Protein AF-A0A5U2CQP5-F1 (afdb_monomer)

Secondary structure (DSSP, 8-state):
-EEEEE--S-HHHHH-TTS--TTSS--EEEESHHHHHTT--SS--HHHHHHHHTTB-TTS-B---EETTEE----EEEEEEEPPHHHHHHHHTS--HHHHHHHHHHHHHHHHHHHTT-EEEEEETTEEEEEE-----EEEEEEEE-TTS-EEEEEEEEEES-EE-SSSEEPBP--TTT--SHHHHHHHHHHHHHHHHHHHHHHHHHHTT--EEEEETTTEEEETT---GGG-HHHHHHHHHH-TT--HHHHHHHHHHT-PPPPP--HHHHHHHHHHHHHHTT--HHHHHHHHHHHHHHHHHHHHT--S-PPP-S-----TTHHHHHHHHHHHHHHHHHHHTT-S-EEHHHHHHHHHTTS---TTHHHHHHHHHHHHHHTTSEEEEETTTTEEEEHHHHHHHHHHHHHHHHHHHH------GGGPPP-SSPPPHHHHHHHHH--SEEEEE----HHHHHHHHHHHHHHHHHTT--EEEEESSHHHHHHHHTSTTTTT-EEEGGG--TTPPPPTT-EEEETTGGG--HHHHHHHHHHHHHHT-EEEEEE----PPTT-HHHHHHHTT--EEE---PPPPP-------SHHHHHHHHHHHHHHHHHTT--------SS---HHHHTTS-PPPS-------PPP-----------------------------TT--------PPPEEEEEEETTTHHHHHHHHHHHH-SSEEEEEES-B--HHHHHHHHHHHHTT-EEEEEEEHHHHHSTT-HHHHHHHHHHHHTT--EEEE-SSS----EEEEETTTEEEEES--BSHHHHHTS-EEEEEEES-HHHHHHHHHHHHHHHHTPEE-----

Radius of gyration: 35.48 Å; Cα contacts (8 Å, |Δi|>4): 1376; chains: 1; bounding box: 92×114×85 Å

Solvent-accessible surface area (backbone atoms only — not comparable to full-atom values): 46583 Å² total; per-residue (Å²): 80,59,45,79,46,66,58,86,68,58,36,59,75,77,67,39,74,84,65,57,43,66,81,73,60,80,55,42,30,43,41,47,60,32,17,53,73,53,68,44,64,56,64,66,54,53,67,59,49,42,33,40,40,50,28,38,42,86,84,71,51,73,60,54,38,76,53,96,90,40,71,67,44,65,37,31,36,28,40,33,41,34,57,42,53,38,54,14,41,42,30,54,69,62,58,40,58,68,49,53,52,32,49,52,50,14,49,51,60,39,51,52,60,50,24,66,52,30,23,30,67,46,74,59,100,85,48,71,40,78,43,77,49,55,19,26,27,29,44,36,35,50,45,45,63,38,71,80,71,30,54,32,34,27,36,44,35,36,39,36,40,44,29,53,58,90,95,36,80,38,50,56,17,75,34,95,85,64,34,72,12,28,60,45,31,52,65,53,33,37,66,44,52,25,33,31,30,50,38,48,34,45,53,52,44,43,70,57,33,46,60,75,40,85,68,50,79,82,74,33,51,34,47,58,96,52,84,43,71,92,51,33,61,68,61,49,56,23,37,67,72,37,39,88,88,42,49,74,64,46,33,55,37,21,56,58,73,73,51,73,67,84,69,85,73,58,42,67,62,50,43,49,50,54,49,46,56,33,52,77,72,66,53,61,61,68,64,54,52,50,53,14,49,52,49,39,54,54,52,52,52,56,64,71,68,59,88,68,83,86,82,90,78,83,75,88,74,73,54,82,58,60,65,48,51,53,52,36,46,46,27,34,49,60,30,55,51,66,43,46,72,74,36,54,68,51,30,55,38,55,51,47,28,42,18,44,66,64,49,78,64,54,89,64,41,70,58,51,41,45,54,32,48,50,53,30,38,76,68,49,46,38,35,68,77,34,86,76,61,48,32,25,33,37,46,70,44,55,53,30,52,53,44,38,32,48,51,51,45,47,36,61,73,71,50,72,66,74,68,35,76,96,55,38,42,87,71,98,61,84,71,50,70,28,51,51,51,46,71,70,72,39,65,26,43,34,37,44,34,38,68,65,54,75,65,56,50,44,58,49,54,43,49,50,47,48,50,33,28,45,32,30,28,52,62,40,32,36,15,72,42,69,70,53,30,55,60,43,45,72,37,86,86,39,42,94,32,63,43,48,49,91,73,64,55,96,83,59,81,63,56,70,52,9,35,38,37,31,43,51,29,58,72,38,40,38,67,62,46,38,54,49,45,56,41,24,61,76,28,54,24,29,42,38,33,30,28,51,76,62,92,69,65,76,75,24,34,50,54,47,47,54,74,45,71,48,52,72,34,56,53,73,94,66,81,75,80,90,80,86,83,81,91,58,89,49,73,67,58,40,48,49,53,52,32,52,53,50,53,51,46,42,74,70,72,45,96,75,83,92,83,78,87,69,105,68,84,55,62,78,44,68,79,59,41,88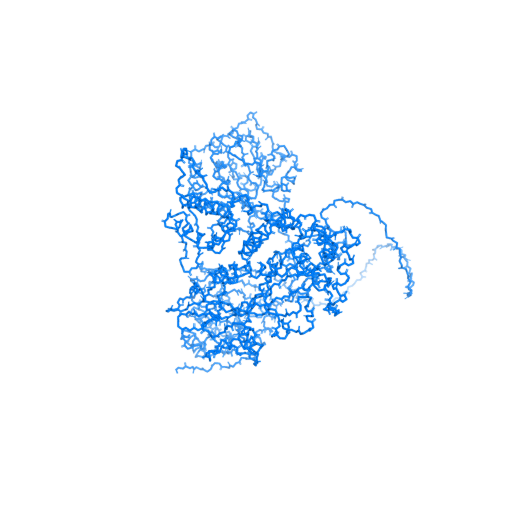,76,81,69,96,68,96,82,80,89,79,86,87,85,88,87,87,87,85,89,88,88,82,78,88,81,89,87,88,86,86,89,81,91,87,79,84,88,86,92,82,96,81,74,98,82,70,87,72,79,75,78,81,77,63,76,60,46,78,50,76,19,36,16,54,79,47,41,18,54,54,47,56,50,47,61,44,69,71,43,73,56,30,36,46,38,35,31,25,38,50,48,27,67,65,61,52,51,40,52,53,47,29,42,74,74,65,20,53,46,37,40,38,32,17,32,66,65,25,66,41,97,84,30,56,59,18,43,50,49,52,36,52,40,43,74,68,72,32,58,40,25,32,29,68,91,47,102,67,45,78,50,30,37,39,36,26,59,65,18,25,32,37,40,50,70,42,38,52,25,57,54,28,40,66,70,35,87,28,36,34,36,35,41,36,62,32,44,75,60,16,49,54,50,50,54,55,49,49,60,48,55,72,62,27,48,74,62,71,74,81,130

InterPro domains:
  IPR001736 Phospholipase D/Transphosphatidylase [PS50035] (771-798)
  IPR001736 Phospholipase D/Transphosphatidylase [SM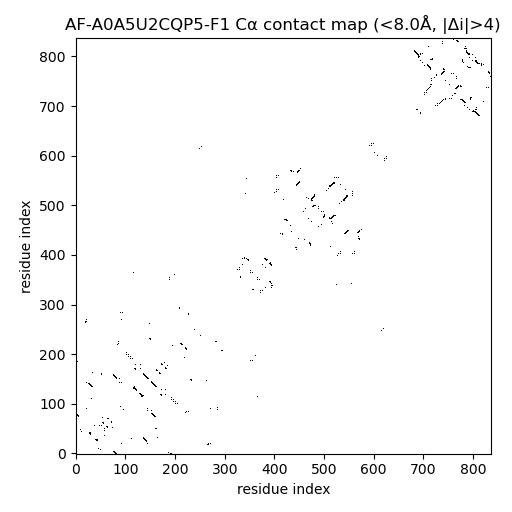00155] (771-798)
  IPR014059 TraI/TrwC, conjugative relaxase domain [TIGR02686] (11-285)
  IPR014862 TrwC relaxase [PF08751] (11-279)
  IPR025202 Cardiolipin synthase-like, phospholipase D-like domain [PF13091] (699-827)
  IPR051406 Phospholipase D domain-containing protein [PTHR43856] (681-834)
  IPR054558 TraI, helicase-associated ssDBD, N-terminal [PF22232] (450-547)

Nearest PDB structures (foldseek):
  1p4d-assembly1_A  TM=9.559E-01  e=8.672E-29  Escherichia coli
  1p4d-assembly3_C  TM=9.396E-01  e=1.306E-27  Escherichia coli
  2a0i-assembly1_A  TM=9.273E-01  e=1.591E-27  Escherichia coli
  2q7t-assembly2_B  TM=9.347E-01  e=1.874E-26  unclassified
  2q7u-assembly2_B  TM=9.369E-01  e=2.558E-25  unclassified

pLDDT: mean 82.21, std 19.05, range [22.66, 98.62]

Mean predicted aligned error: 18.79 Å

Structure (mmCIF, N/CA/C/O backbone):
data_AF-A0A5U2CQP5-F1
#
_entry.id   AF-A0A5U2CQP5-F1
#
loop_
_atom_site.group_PDB
_atom_site.id
_atom_site.type_symbol
_atom_site.label_atom_id
_atom_site.label_alt_id
_atom_site.label_comp_id
_atom_site.label_asym_id
_atom_site.label_entity_id
_atom_site.label_seq_id
_atom_site.pdbx_PDB_ins_code
_atom_site.Cartn_x
_atom_site.Cartn_y
_atom_site.Cartn_z
_atom_site.occupancy
_atom_site.B_iso_or_equiv
_atom_site.auth_seq_id
_atom_site.auth_comp_id
_atom_site.auth_asym_id
_atom_site.auth_atom_id
_atom_site.pdbx_PDB_model_num
ATOM 1 N N . MET A 1 1 ? -1.912 12.672 18.437 1.00 86.88 1 MET A N 1
ATOM 2 C CA . MET A 1 1 ? -1.415 11.643 17.493 1.00 86.88 1 MET A CA 1
ATOM 3 C C . MET A 1 1 ? -2.479 10.563 17.337 1.00 86.88 1 MET A C 1
ATOM 5 O O . MET A 1 1 ? -3.176 10.309 18.305 1.00 86.88 1 MET A O 1
ATOM 9 N N . LEU A 1 2 ? -2.587 9.922 16.166 1.00 92.38 2 LEU A N 1
ATOM 10 C CA . LEU A 1 2 ? -3.414 8.721 15.977 1.00 92.38 2 LEU A CA 1
ATOM 11 C C . LEU A 1 2 ? -2.538 7.458 15.892 1.00 92.38 2 LEU A C 1
ATOM 13 O O . LEU A 1 2 ? -1.566 7.404 15.132 1.00 92.38 2 LEU A O 1
ATOM 17 N N . SER A 1 3 ? -2.912 6.432 16.646 1.00 91.06 3 SER A N 1
ATOM 18 C CA . SER A 1 3 ? -2.377 5.068 16.638 1.00 91.06 3 SER A CA 1
ATOM 19 C C . SER A 1 3 ? -3.472 4.093 16.173 1.00 91.06 3 SER A C 1
ATOM 21 O O . SER A 1 3 ? -4.651 4.369 16.350 1.00 91.06 3 SER A O 1
ATOM 23 N N . ILE A 1 4 ? -3.090 2.980 15.534 1.00 92.19 4 ILE A N 1
ATOM 24 C CA . ILE A 1 4 ? -4.035 1.973 15.017 1.00 92.19 4 ILE A CA 1
ATOM 25 C C . ILE A 1 4 ? -3.500 0.579 15.342 1.00 92.19 4 ILE A C 1
ATOM 27 O O . ILE A 1 4 ? -2.398 0.225 14.902 1.00 92.19 4 ILE A O 1
ATOM 31 N N . SER A 1 5 ? -4.280 -0.242 16.042 1.00 89.56 5 SER A N 1
ATOM 32 C CA . SER A 1 5 ? -3.989 -1.670 16.213 1.00 89.56 5 SER A CA 1
ATOM 33 C C . SER A 1 5 ? -5.257 -2.533 16.172 1.00 89.56 5 SER A C 1
ATOM 35 O O . SER A 1 5 ? -6.352 -2.015 16.005 1.00 89.56 5 SER A O 1
ATOM 37 N N . SER A 1 6 ? -5.133 -3.856 16.266 1.00 88.94 6 SER A N 1
ATOM 38 C CA . SER A 1 6 ? -6.282 -4.734 16.531 1.00 88.94 6 SER A CA 1
ATOM 39 C C . SER A 1 6 ? -6.655 -4.662 18.012 1.00 88.94 6 SER A C 1
ATOM 41 O O . SER A 1 6 ? -5.738 -4.671 18.835 1.00 88.94 6 SER A O 1
ATOM 43 N N . ILE A 1 7 ? -7.949 -4.676 18.349 1.00 90.12 7 ILE A N 1
ATOM 44 C CA . ILE A 1 7 ? -8.437 -4.762 19.743 1.00 90.12 7 ILE A CA 1
ATOM 45 C C . ILE A 1 7 ? -7.806 -5.989 20.432 1.00 90.12 7 ILE A C 1
ATOM 47 O O . ILE A 1 7 ? -7.774 -7.072 19.840 1.00 90.12 7 ILE A O 1
ATOM 51 N N . LYS A 1 8 ? -7.255 -5.817 21.645 1.00 76.12 8 LYS A N 1
ATOM 52 C CA . LYS A 1 8 ? -6.356 -6.815 22.283 1.00 76.12 8 LYS A CA 1
ATOM 53 C C . LYS A 1 8 ? -6.915 -7.511 23.517 1.00 76.12 8 LYS A C 1
ATOM 55 O O . LYS A 1 8 ? -6.401 -8.569 23.864 1.00 76.12 8 LYS A O 1
ATOM 60 N N . GLY A 1 9 ? -7.902 -6.910 24.169 1.00 77.19 9 GLY A N 1
ATOM 61 C CA . GLY A 1 9 ? -8.503 -7.417 25.397 1.00 77.19 9 GLY A CA 1
ATOM 62 C C . GLY A 1 9 ? -10.019 -7.531 25.307 1.00 77.19 9 GLY A C 1
ATOM 63 O O . GLY A 1 9 ? -10.618 -7.248 24.267 1.00 77.19 9 GLY A O 1
ATOM 64 N N . ASP A 1 10 ? -10.587 -7.974 26.416 1.00 77.31 10 ASP A N 1
ATOM 65 C CA . ASP A 1 10 ? -11.999 -7.900 26.792 1.00 77.31 10 ASP A CA 1
ATOM 66 C C . ASP A 1 10 ? -12.376 -6.479 27.255 1.00 77.31 10 ASP A C 1
ATOM 68 O O . ASP A 1 10 ? -11.554 -5.560 27.182 1.00 77.31 10 ASP A O 1
ATOM 72 N N . ALA A 1 11 ? -13.611 -6.281 27.725 1.00 76.06 11 ALA A N 1
ATOM 73 C CA . ALA A 1 11 ? -14.019 -5.020 28.339 1.00 76.06 11 ALA A CA 1
ATOM 74 C C . ALA A 1 11 ? -13.122 -4.676 29.537 1.00 76.06 11 ALA A C 1
ATOM 76 O O . ALA A 1 11 ? -12.647 -3.547 29.640 1.00 76.06 11 ALA A O 1
ATOM 77 N N . GLY A 1 12 ? -12.799 -5.675 30.369 1.00 70.25 12 GLY A N 1
ATOM 78 C CA . GLY A 1 12 ? -11.949 -5.534 31.552 1.00 70.25 12 GLY A CA 1
ATOM 79 C C . GLY A 1 12 ? -10.595 -4.884 31.260 1.00 70.25 12 GLY A C 1
ATOM 80 O O . GLY A 1 12 ? -10.197 -3.974 31.978 1.00 70.25 12 GLY A O 1
ATOM 81 N N . TYR A 1 13 ? -9.911 -5.251 30.173 1.00 77.44 13 TYR A N 1
ATOM 82 C CA . TYR A 1 13 ? -8.646 -4.616 29.773 1.00 77.44 13 TYR A CA 1
ATOM 83 C C . TYR A 1 13 ? -8.759 -3.091 29.556 1.00 77.44 13 TYR A C 1
ATOM 85 O O . TYR A 1 13 ? -7.796 -2.359 29.819 1.00 77.44 13 TYR A O 1
ATOM 93 N N . TYR A 1 14 ? -9.910 -2.613 29.070 1.00 80.56 14 TYR A N 1
ATOM 94 C CA . TYR A 1 14 ? -10.170 -1.199 28.778 1.00 80.56 14 TYR A CA 1
ATOM 95 C C . TYR A 1 14 ? -10.868 -0.459 29.933 1.00 80.56 14 TYR A C 1
ATOM 97 O O . TYR A 1 14 ? -10.620 0.734 30.102 1.00 80.56 14 TYR A O 1
ATOM 105 N N . SER A 1 15 ? -11.666 -1.152 30.752 1.00 72.12 15 SER A N 1
ATOM 106 C CA . SER A 1 15 ? -12.434 -0.588 31.873 1.00 72.12 15 SER A CA 1
ATOM 107 C C . SER A 1 15 ? -11.828 -0.833 33.263 1.00 72.12 15 SER A C 1
ATOM 109 O O . SER A 1 15 ? -12.447 -0.456 34.251 1.00 72.12 15 SER A O 1
ATOM 111 N N . HIS A 1 16 ? -10.682 -1.518 33.368 1.00 63.00 16 HIS A N 1
ATOM 112 C CA . HIS A 1 16 ? -10.098 -1.932 34.652 1.00 63.00 16 HIS A CA 1
ATOM 113 C C . HIS A 1 16 ? -9.897 -0.761 35.617 1.00 63.00 16 HIS A C 1
ATOM 115 O O . HIS A 1 16 ? -9.279 0.237 35.252 1.00 63.00 16 HIS A O 1
ATOM 121 N N . GLU A 1 17 ? -10.314 -0.958 36.867 1.00 45.88 17 GLU A N 1
ATOM 122 C CA . GLU A 1 17 ? -10.139 -0.013 37.978 1.00 45.88 17 GLU A CA 1
ATOM 123 C C . GLU A 1 17 ? -8.648 0.249 38.284 1.00 45.88 17 GLU A C 1
ATOM 125 O O . GLU A 1 17 ? -8.292 1.339 38.714 1.00 45.88 17 GLU A O 1
ATOM 130 N N . ASP A 1 18 ? -7.755 -0.686 37.918 1.00 44.09 18 ASP A N 1
ATOM 131 C CA . ASP A 1 18 ? -6.292 -0.496 37.886 1.00 44.09 18 ASP A CA 1
ATOM 132 C C . ASP A 1 18 ? -5.824 0.683 37.008 1.00 44.09 18 ASP A C 1
ATOM 134 O O . ASP A 1 18 ? -4.689 1.147 37.144 1.00 44.09 18 ASP A O 1
ATOM 138 N N . ASN A 1 19 ? -6.656 1.170 36.081 1.00 51.47 19 ASN A N 1
ATOM 139 C CA . ASN A 1 19 ? -6.457 2.468 35.439 1.00 51.47 19 ASN A CA 1
ATOM 140 C C . ASN A 1 19 ? -6.905 3.576 36.409 1.00 51.47 19 ASN A C 1
ATOM 142 O O . ASN A 1 19 ? -7.907 4.234 36.159 1.00 51.47 19 ASN A O 1
ATOM 146 N N . TYR A 1 20 ? -6.206 3.783 37.523 1.00 54.81 20 TYR A N 1
ATOM 147 C CA . TYR A 1 20 ? -6.611 4.800 38.496 1.00 54.81 20 TYR A CA 1
ATOM 148 C C . TYR A 1 20 ? -6.512 6.216 37.891 1.00 54.81 20 TYR A C 1
ATOM 150 O O . TYR A 1 20 ? -5.429 6.790 37.770 1.00 54.81 20 TYR A O 1
ATOM 158 N N . TYR A 1 21 ? -7.659 6.757 37.472 1.00 58.28 21 TYR A N 1
ATOM 159 C CA . TYR A 1 21 ? -7.766 8.002 36.714 1.00 58.28 21 TYR A CA 1
ATOM 160 C C . TYR A 1 21 ? -7.422 9.225 37.569 1.00 58.28 21 TYR A C 1
ATOM 162 O O . TYR A 1 21 ? -8.132 9.544 38.524 1.00 58.28 21 TYR A O 1
ATOM 170 N N . ALA A 1 22 ? -6.409 9.993 37.167 1.00 56.81 22 ALA A N 1
ATOM 171 C CA . ALA A 1 22 ? -6.140 11.313 37.741 1.00 56.81 22 ALA A CA 1
ATOM 172 C C . ALA A 1 22 ? -7.304 12.299 37.490 1.00 56.81 22 ALA A C 1
ATOM 174 O O . ALA A 1 22 ? -7.551 13.204 38.286 1.00 56.81 22 ALA A O 1
ATOM 175 N N . SER A 1 23 ? -8.066 12.100 36.414 1.00 58.22 23 SER A N 1
ATOM 176 C CA . SER A 1 23 ? -9.317 12.816 36.126 1.00 58.22 23 SER A CA 1
ATOM 177 C C . SER A 1 23 ? -10.500 12.427 37.034 1.00 58.22 23 SER A C 1
ATOM 179 O O . SER A 1 23 ? -11.528 13.107 37.014 1.00 58.22 23 SER A O 1
ATOM 181 N N . GLY A 1 24 ? -10.362 11.372 37.847 1.00 57.84 24 GLY A N 1
ATOM 182 C CA . GLY A 1 24 ? -11.337 10.936 38.852 1.00 57.84 24 GLY A CA 1
ATOM 183 C C . GLY A 1 24 ? -12.456 10.013 38.353 1.00 57.84 24 GLY A C 1
ATOM 184 O O . GLY A 1 24 ? -13.202 9.487 39.174 1.00 57.84 24 GLY A O 1
ATOM 185 N N . SER A 1 25 ? -12.591 9.786 37.042 1.00 62.78 25 SER A N 1
ATOM 186 C CA . SER A 1 25 ? -13.606 8.876 36.484 1.00 62.78 25 SER A CA 1
ATOM 187 C C . SER A 1 25 ? -13.267 8.418 35.066 1.00 62.78 25 SER A C 1
ATOM 189 O O . SER A 1 25 ? -12.816 9.227 34.254 1.00 62.78 25 SER A O 1
ATOM 191 N N . LEU A 1 26 ? -13.602 7.170 34.730 1.00 69.88 26 LEU A N 1
ATOM 192 C CA . LEU A 1 26 ? -13.630 6.701 33.346 1.00 69.88 26 LEU A CA 1
ATOM 193 C C . LEU A 1 26 ? -14.804 7.335 32.587 1.00 69.88 26 LEU A C 1
ATOM 195 O O . LEU A 1 26 ? -15.961 7.022 32.846 1.00 69.88 26 LEU A O 1
ATOM 199 N N . ASP A 1 27 ? -14.505 8.165 31.593 1.00 82.19 27 ASP A N 1
ATOM 200 C CA . ASP A 1 27 ? -15.460 8.514 30.537 1.00 82.19 27 ASP A CA 1
ATOM 201 C C . ASP A 1 27 ? -15.429 7.407 29.472 1.00 82.19 27 ASP A C 1
ATOM 203 O O . ASP A 1 27 ? -14.437 7.243 28.750 1.00 82.19 27 ASP A O 1
ATOM 207 N N . SER A 1 28 ? -16.507 6.618 29.414 1.00 90.50 28 SER A N 1
ATOM 208 C CA . SER A 1 28 ? -16.762 5.660 28.338 1.00 90.50 28 SER A CA 1
ATOM 209 C C . SER A 1 28 ? -18.082 5.973 27.640 1.00 90.50 28 SER A C 1
ATOM 211 O O . SER A 1 28 ? -19.051 6.368 28.289 1.00 90.50 28 SER A O 1
ATOM 213 N N . ARG A 1 29 ? -18.136 5.806 26.314 1.00 94.38 29 ARG A N 1
ATOM 214 C CA . ARG A 1 29 ? -19.358 6.057 25.532 1.00 94.38 29 ARG A CA 1
ATOM 215 C C . ARG A 1 29 ? -19.442 5.276 24.224 1.00 94.38 29 ARG A C 1
ATOM 217 O O . ARG A 1 29 ? -18.435 5.081 23.542 1.00 94.38 29 ARG A O 1
ATOM 224 N N . TRP A 1 30 ? -20.654 4.889 23.844 1.00 96.25 30 TRP A N 1
ATOM 225 C CA . TRP A 1 30 ? -20.962 4.383 22.504 1.00 96.25 30 TRP A CA 1
ATOM 226 C C . TRP A 1 30 ? -20.988 5.505 21.454 1.00 96.25 30 TRP A C 1
ATOM 228 O O . TRP A 1 30 ? -21.309 6.653 21.766 1.00 96.25 30 TRP A O 1
ATOM 238 N N . MET A 1 31 ? -20.643 5.178 20.205 1.00 95.88 31 MET A N 1
ATOM 239 C CA . MET A 1 31 ? -20.665 6.102 19.069 1.00 95.88 31 MET A CA 1
ATOM 240 C C . MET A 1 31 ? -20.882 5.376 17.728 1.00 95.88 31 MET A C 1
ATOM 242 O O . MET A 1 31 ? -20.367 4.275 17.516 1.00 95.88 31 MET A O 1
ATOM 246 N N . GLY A 1 32 ? -21.583 6.050 16.813 1.00 95.81 32 GLY A N 1
ATOM 247 C CA . GLY A 1 32 ? -21.819 5.636 15.427 1.00 95.81 32 GLY A CA 1
ATOM 248 C C . GLY A 1 32 ? -23.272 5.242 15.162 1.00 95.81 32 GLY A C 1
ATOM 249 O O . GLY A 1 32 ? -23.962 4.746 16.054 1.00 95.81 32 GLY A O 1
ATOM 250 N N . GLU A 1 33 ? -23.728 5.429 13.926 1.00 95.69 33 GLU A N 1
ATOM 251 C CA . GLU A 1 33 ? -25.093 5.119 13.469 1.00 95.69 33 GLU A CA 1
ATOM 252 C C . GLU A 1 33 ? -25.437 3.637 13.686 1.00 95.69 33 GLU A C 1
ATOM 254 O O . GLU A 1 33 ? -26.560 3.276 14.041 1.00 95.69 33 GLU A O 1
ATOM 259 N N . GLY A 1 34 ? -24.444 2.753 13.555 1.00 95.50 34 GLY A N 1
ATOM 260 C CA . GLY A 1 34 ? -24.594 1.335 13.870 1.00 95.50 34 GLY A CA 1
ATOM 261 C C . GLY A 1 34 ? -24.790 1.067 15.367 1.00 95.50 34 GLY A C 1
ATOM 262 O O . GLY A 1 34 ? -25.575 0.190 15.723 1.00 95.50 34 GLY A O 1
ATOM 263 N N . ALA A 1 35 ? -24.116 1.809 16.251 1.00 96.31 35 ALA A N 1
ATOM 264 C CA . ALA A 1 35 ? -24.336 1.698 17.694 1.00 96.31 35 ALA A CA 1
ATOM 265 C C . ALA A 1 35 ? -25.740 2.200 18.068 1.00 96.31 35 ALA A C 1
ATOM 267 O O . ALA A 1 35 ? -26.488 1.486 18.741 1.00 96.31 35 ALA A O 1
ATOM 268 N N . GLU A 1 36 ? -26.156 3.357 17.540 1.00 95.19 36 GLU A N 1
ATOM 269 C CA . GLU A 1 36 ? -27.507 3.883 17.762 1.00 95.19 36 GLU A CA 1
ATOM 270 C C . GLU A 1 36 ? -28.597 2.926 17.259 1.00 95.19 36 GLU A C 1
ATOM 272 O O . GLU A 1 36 ? -29.596 2.715 17.951 1.00 95.19 36 GLU A O 1
ATOM 277 N N . LYS A 1 37 ? -28.374 2.277 16.108 1.00 94.62 37 LYS A N 1
ATOM 278 C CA . LYS A 1 37 ? -29.269 1.266 15.526 1.00 94.62 37 LYS A CA 1
ATOM 279 C C . LYS A 1 37 ? -29.358 -0.036 16.338 1.00 94.62 37 LYS A C 1
ATOM 281 O O . LYS A 1 37 ? -30.344 -0.758 16.205 1.00 94.62 37 LYS A O 1
ATOM 286 N N . LEU A 1 38 ? -28.372 -0.327 17.188 1.00 95.31 38 LEU A N 1
ATOM 287 C CA . LEU A 1 38 ? -28.404 -1.422 18.171 1.00 95.31 38 LEU A CA 1
ATOM 288 C C . LEU A 1 38 ? -28.978 -0.990 19.534 1.00 95.31 38 LEU A C 1
ATOM 290 O O . LEU A 1 38 ? -29.010 -1.796 20.460 1.00 95.31 38 LEU A O 1
ATOM 294 N N . GLY A 1 39 ? -29.409 0.269 19.679 1.00 94.38 39 GLY A N 1
ATOM 295 C CA . GLY A 1 39 ? -29.847 0.843 20.956 1.00 94.38 39 GLY A CA 1
ATOM 296 C C . GLY A 1 39 ? -28.703 1.182 21.920 1.00 94.38 39 GLY A C 1
ATOM 297 O O . GLY A 1 39 ? -28.962 1.611 23.042 1.00 94.38 39 GLY A O 1
ATOM 298 N N . LEU A 1 40 ? -27.447 1.026 21.493 1.00 94.44 40 LEU A N 1
ATOM 299 C CA . LEU A 1 40 ? -26.253 1.249 22.303 1.00 94.44 40 LEU A CA 1
ATOM 300 C C . LEU A 1 40 ? -25.950 2.751 22.378 1.00 94.44 40 LEU A C 1
ATOM 302 O O . LEU A 1 40 ? -25.401 3.334 21.442 1.00 94.44 40 LEU A O 1
ATOM 306 N N . LYS A 1 41 ? -26.341 3.387 23.488 1.00 91.56 41 LYS A N 1
ATOM 307 C CA . LYS A 1 41 ? -26.182 4.830 23.734 1.00 91.56 41 LYS A CA 1
ATOM 308 C C . LYS A 1 41 ? -25.731 5.089 25.170 1.00 91.56 41 LYS A C 1
ATOM 310 O O . LYS A 1 41 ? -26.081 4.337 26.073 1.00 91.56 41 LYS A O 1
ATOM 315 N N . GLY A 1 42 ? -25.000 6.182 25.384 1.00 90.06 42 GLY A N 1
ATOM 316 C CA . GLY A 1 42 ? -24.432 6.503 26.696 1.00 90.06 42 GLY A CA 1
ATOM 317 C C . GLY A 1 42 ? -23.241 5.608 27.046 1.00 90.06 42 GLY A C 1
ATOM 318 O O . GLY A 1 42 ? -22.464 5.248 26.161 1.00 90.06 42 GLY A O 1
ATOM 319 N N . GLU A 1 43 ? -23.095 5.298 28.335 1.00 91.31 43 GLU A N 1
ATOM 320 C CA . GLU A 1 43 ? -21.965 4.562 28.917 1.00 91.31 43 GLU A CA 1
ATOM 321 C C . GLU A 1 43 ? -21.817 3.129 28.366 1.00 91.31 43 GLU A C 1
ATOM 323 O O . GLU A 1 43 ? -22.794 2.478 27.987 1.00 91.31 43 GLU A O 1
ATOM 328 N N . VAL A 1 44 ? -20.582 2.620 28.305 1.00 91.88 44 VAL A N 1
ATOM 329 C CA . VAL A 1 44 ? -20.287 1.313 27.701 1.00 91.88 44 VAL A CA 1
ATOM 330 C C . VAL A 1 44 ? -20.323 0.201 28.747 1.00 91.88 44 VAL A C 1
ATOM 332 O O . VAL A 1 44 ? -19.309 -0.132 29.362 1.00 91.88 44 VAL A O 1
ATOM 335 N N . ALA A 1 45 ? -21.486 -0.435 28.894 1.00 90.69 45 ALA A N 1
ATOM 336 C CA . ALA A 1 45 ? -21.631 -1.635 29.709 1.00 90.69 45 ALA A CA 1
ATOM 337 C C . ALA A 1 45 ? -20.706 -2.771 29.221 1.00 90.69 45 ALA A C 1
ATOM 339 O O . ALA A 1 45 ? -20.712 -3.161 28.049 1.00 90.69 45 ALA A O 1
ATOM 340 N N . SER A 1 46 ? -19.928 -3.346 30.143 1.00 87.88 46 SER A N 1
ATOM 341 C CA . SER A 1 46 ? -18.900 -4.354 29.835 1.00 87.88 46 SER A CA 1
ATOM 342 C C . SER A 1 46 ? -19.447 -5.610 29.147 1.00 87.88 46 SER A C 1
ATOM 344 O O . SER A 1 46 ? -18.770 -6.190 28.301 1.00 87.88 46 SER A O 1
ATOM 346 N N . ALA A 1 47 ? -20.678 -6.018 29.474 1.00 88.94 47 ALA A N 1
ATOM 347 C CA . ALA A 1 47 ? -21.327 -7.173 28.855 1.00 88.94 47 ALA A CA 1
ATOM 348 C C . ALA A 1 47 ? -21.612 -6.948 27.358 1.00 88.94 47 ALA A C 1
ATOM 350 O O . ALA A 1 47 ? -21.320 -7.825 26.544 1.00 88.94 47 ALA A O 1
ATOM 351 N N . ASP A 1 48 ? -22.111 -5.764 26.993 1.00 92.44 48 ASP A N 1
ATOM 352 C CA . ASP A 1 48 ? -22.419 -5.405 25.605 1.00 92.44 48 ASP A CA 1
ATOM 353 C C . ASP A 1 48 ? -21.137 -5.232 24.787 1.00 92.44 48 ASP A C 1
ATOM 355 O O . ASP A 1 48 ? -21.041 -5.738 23.668 1.00 92.44 48 ASP A O 1
ATOM 359 N N . MET A 1 49 ? -20.112 -4.604 25.376 1.00 91.56 49 MET A N 1
ATOM 360 C CA . MET A 1 49 ? -18.770 -4.517 24.792 1.00 91.56 49 MET A CA 1
ATOM 361 C C . MET A 1 49 ? -18.246 -5.911 24.432 1.00 91.56 49 MET A C 1
ATOM 363 O O . MET A 1 49 ? -17.910 -6.165 23.274 1.00 91.56 49 MET A O 1
ATOM 367 N N . ASP A 1 50 ? -18.216 -6.843 25.390 1.00 91.25 50 ASP A N 1
ATOM 368 C CA . ASP A 1 50 ? -17.677 -8.182 25.155 1.00 91.25 50 ASP A CA 1
ATOM 369 C C . ASP A 1 50 ? -18.550 -9.046 24.234 1.00 91.25 50 ASP A C 1
ATOM 371 O O . ASP A 1 50 ? -18.009 -9.904 23.527 1.00 91.25 50 ASP A O 1
ATOM 375 N N . ALA A 1 51 ? -19.866 -8.822 24.189 1.00 92.25 51 ALA A N 1
ATOM 376 C CA . ALA A 1 51 ? -20.764 -9.457 23.227 1.00 92.25 51 ALA A CA 1
ATOM 377 C C . ALA A 1 51 ? -20.474 -8.980 21.794 1.00 92.25 51 ALA A C 1
ATOM 379 O O . ALA A 1 51 ? -20.136 -9.802 20.931 1.00 92.25 51 ALA A O 1
ATOM 380 N N . VAL A 1 52 ? -20.495 -7.662 21.563 1.00 94.00 52 VAL A N 1
ATOM 381 C CA . VAL A 1 52 ? -20.249 -7.042 20.250 1.00 94.00 52 VAL A CA 1
ATOM 382 C C . VAL A 1 52 ? -18.837 -7.366 19.755 1.00 94.00 52 VAL A C 1
ATOM 384 O O . VAL A 1 52 ? -18.655 -7.745 18.598 1.00 94.00 52 VAL A O 1
ATOM 387 N N . ARG A 1 53 ? -17.835 -7.359 20.645 1.00 93.31 53 ARG A N 1
ATOM 388 C CA . ARG A 1 53 ? -16.452 -7.788 20.363 1.00 93.31 53 ARG A CA 1
ATOM 389 C C . ARG A 1 53 ? -16.340 -9.249 19.906 1.00 93.31 53 ARG A C 1
ATOM 391 O O . ARG A 1 53 ? -15.409 -9.599 19.181 1.00 93.31 53 ARG A O 1
ATOM 398 N N . GLN A 1 54 ? -17.258 -10.119 20.328 1.00 92.31 54 GLN A N 1
ATOM 399 C CA . GLN A 1 54 ? -17.339 -11.517 19.882 1.00 92.31 54 GLN A CA 1
ATOM 400 C C . GLN A 1 54 ? -18.175 -11.693 18.600 1.00 92.31 54 GLN A C 1
ATOM 402 O O . GLN A 1 54 ? -18.198 -12.795 18.043 1.00 92.31 54 GLN A O 1
ATOM 407 N N . GLY A 1 55 ? -18.819 -10.627 18.119 1.00 93.50 55 GLY A N 1
ATOM 408 C CA . GLY A 1 55 ? -19.723 -10.627 16.973 1.00 93.50 55 GLY A CA 1
ATOM 409 C C . GLY A 1 55 ? -21.196 -10.859 17.322 1.00 93.50 55 GLY A C 1
ATOM 410 O O . GLY A 1 55 ? -21.995 -10.959 16.398 1.00 93.50 55 GLY A O 1
ATOM 411 N N . ARG A 1 56 ? -21.571 -10.939 18.606 1.00 95.06 56 ARG A N 1
ATOM 412 C CA . ARG A 1 56 ? -22.971 -11.084 19.044 1.00 95.06 56 ARG A CA 1
ATOM 413 C C . ARG A 1 56 ? -23.567 -9.703 19.291 1.00 95.06 56 ARG A C 1
ATOM 415 O O . ARG A 1 56 ? -23.006 -8.946 20.077 1.00 95.06 56 ARG A O 1
ATOM 422 N N . LEU A 1 57 ? -24.673 -9.372 18.636 1.00 95.38 57 LEU A N 1
ATOM 423 C CA . LEU A 1 57 ? -25.254 -8.029 18.673 1.00 95.38 57 LEU A CA 1
ATOM 424 C C . LEU A 1 57 ? -26.551 -7.994 19.509 1.00 95.38 57 LEU A C 1
ATOM 426 O O . LEU A 1 57 ? -27.270 -8.996 19.535 1.00 95.38 57 LEU A O 1
ATOM 430 N N . PRO A 1 58 ? -26.879 -6.865 20.173 1.00 92.31 58 PRO A N 1
ATOM 431 C CA . PRO A 1 58 ? -28.081 -6.737 21.010 1.00 92.31 58 PRO A CA 1
ATOM 432 C C . PRO A 1 58 ? -29.415 -7.047 20.317 1.00 92.31 58 PRO A C 1
ATOM 434 O O . PRO A 1 58 ? -30.356 -7.471 20.981 1.00 92.31 58 PRO A O 1
ATOM 437 N N . ASP A 1 59 ? -29.504 -6.889 18.991 1.00 91.88 59 ASP A N 1
ATOM 438 C CA . ASP A 1 59 ? -30.706 -7.221 18.208 1.00 91.88 59 ASP A CA 1
ATOM 439 C C . ASP A 1 59 ? -30.882 -8.730 17.926 1.00 91.88 59 ASP A C 1
ATOM 441 O O . ASP A 1 59 ? -31.813 -9.134 17.230 1.00 91.88 59 ASP A O 1
ATOM 445 N N . GLY A 1 60 ? -29.999 -9.573 18.473 1.00 90.62 60 GLY A N 1
ATOM 446 C CA . GLY A 1 60 ? -29.996 -11.026 18.292 1.00 90.62 60 GLY A CA 1
ATOM 447 C C . GLY A 1 60 ? -29.175 -11.514 17.095 1.00 90.62 60 GLY A C 1
ATOM 448 O O . GLY A 1 60 ? -29.035 -12.725 16.913 1.00 90.62 60 GLY A O 1
ATOM 449 N N . SER A 1 61 ? -28.600 -10.614 16.291 1.00 93.25 61 SER A N 1
ATOM 450 C CA . SER A 1 61 ? -27.738 -10.988 15.165 1.00 93.25 61 SER A CA 1
ATOM 451 C C . SER A 1 61 ? -26.399 -11.565 15.635 1.00 93.25 61 SER A C 1
ATOM 453 O O . SER A 1 61 ? -25.753 -11.014 16.528 1.00 93.25 61 SER A O 1
ATOM 455 N N . ASP A 1 62 ? -25.931 -12.638 14.987 1.00 93.19 62 ASP A N 1
ATOM 456 C CA . ASP A 1 62 ? -24.626 -13.246 15.273 1.00 93.19 62 ASP A CA 1
ATOM 457 C C . ASP A 1 62 ? -23.699 -13.243 14.045 1.00 93.19 62 ASP A C 1
ATOM 459 O O . ASP A 1 62 ? -23.975 -13.852 13.010 1.00 93.19 62 ASP A O 1
ATOM 463 N N . LEU A 1 63 ? -22.567 -12.552 14.185 1.00 93.44 63 LEU A N 1
ATOM 464 C CA . LEU A 1 63 ? -21.438 -12.514 13.254 1.00 93.44 63 LEU A CA 1
ATOM 465 C C . LEU A 1 63 ? -20.289 -13.441 13.696 1.00 93.44 63 LEU A C 1
ATOM 467 O O . LEU A 1 63 ? -19.207 -13.409 13.092 1.00 93.44 63 LEU A O 1
ATOM 471 N N . SER A 1 64 ? -20.464 -14.219 14.769 1.00 91.38 64 SER A N 1
ATOM 472 C CA . SER A 1 64 ? -19.449 -15.141 15.274 1.00 91.38 64 SER A CA 1
ATOM 473 C C . SER A 1 64 ? -19.093 -16.222 14.247 1.00 91.38 64 SER A C 1
ATOM 475 O O . SER A 1 64 ? -19.835 -16.542 13.316 1.00 91.38 64 SER A O 1
ATOM 477 N N . ARG A 1 65 ? -17.892 -16.792 14.381 1.00 88.31 65 ARG A N 1
ATOM 478 C CA . ARG A 1 65 ? -17.408 -17.831 13.467 1.00 88.31 65 ARG A CA 1
ATOM 479 C C . ARG A 1 65 ? -16.652 -18.913 14.215 1.00 88.31 65 ARG A C 1
ATOM 481 O O . ARG A 1 65 ? -15.422 -18.934 14.211 1.00 88.31 65 ARG A O 1
ATOM 488 N N . MET A 1 66 ? -17.384 -19.828 14.833 1.00 87.94 66 MET A N 1
ATOM 489 C CA . MET A 1 66 ? -16.794 -20.972 15.526 1.00 87.94 66 MET A CA 1
ATOM 490 C C . MET A 1 66 ? -16.061 -21.895 14.541 1.00 87.94 66 MET A C 1
ATOM 492 O O . MET A 1 66 ? -16.636 -22.369 13.563 1.00 87.94 66 MET A O 1
ATOM 496 N N . VAL A 1 67 ? -14.776 -22.145 14.799 1.00 85.38 67 VAL A N 1
ATOM 497 C CA . VAL A 1 67 ? -13.956 -23.150 14.107 1.00 85.38 67 VAL A CA 1
ATOM 498 C C . VAL A 1 67 ? -13.087 -23.826 15.164 1.00 85.38 67 VAL A C 1
ATOM 500 O O . VAL A 1 67 ? -12.342 -23.145 15.870 1.00 85.38 67 VAL A O 1
ATOM 503 N N . ASP A 1 68 ? -13.209 -25.147 15.289 1.00 85.06 68 ASP A N 1
ATOM 504 C CA . ASP A 1 68 ? -12.493 -25.970 16.278 1.00 85.06 68 ASP A CA 1
ATOM 505 C C . ASP A 1 68 ? -12.721 -25.493 17.729 1.00 85.06 68 ASP A C 1
ATOM 507 O O . ASP A 1 68 ? -11.792 -25.364 18.521 1.00 85.06 68 ASP A O 1
ATOM 511 N N . GLY A 1 69 ? -13.968 -25.126 18.057 1.00 83.06 69 GLY A N 1
ATOM 512 C CA . GLY A 1 69 ? -14.352 -24.568 19.363 1.00 83.06 69 GLY A CA 1
ATOM 513 C C . GLY A 1 69 ? -13.909 -23.118 19.614 1.00 83.06 69 GLY A C 1
ATOM 514 O O . GLY A 1 69 ? -14.321 -22.519 20.602 1.00 83.06 69 GLY A O 1
ATOM 515 N N . VAL A 1 70 ? -13.125 -22.515 18.716 1.00 84.31 70 VAL A N 1
ATOM 516 C CA . VAL A 1 70 ? -12.598 -21.151 18.861 1.00 84.31 70 VAL A CA 1
ATOM 517 C C . VAL A 1 70 ? -13.317 -20.198 17.910 1.00 84.31 70 VAL A C 1
ATOM 519 O O . VAL A 1 70 ? -13.340 -20.420 16.697 1.00 84.31 70 VAL A O 1
ATOM 522 N N . ASN A 1 71 ? -13.847 -19.092 18.434 1.00 87.75 71 ASN A N 1
ATOM 523 C CA . ASN A 1 71 ? -14.409 -18.027 17.606 1.00 87.75 71 ASN A CA 1
ATOM 524 C C . ASN A 1 71 ? -13.301 -17.371 16.755 1.00 87.75 71 ASN A C 1
ATOM 526 O O . ASN A 1 71 ? -12.286 -16.915 17.279 1.00 87.75 71 ASN A O 1
ATOM 530 N N . LYS A 1 72 ? -13.480 -17.351 15.431 1.00 88.69 72 LYS A N 1
ATOM 531 C CA . LYS A 1 72 ? -12.572 -16.737 14.448 1.00 88.69 72 LYS A CA 1
ATOM 532 C C . LYS A 1 72 ? -13.085 -15.388 13.923 1.00 88.69 72 LYS A C 1
ATOM 534 O O . LYS A 1 72 ? -12.515 -14.866 12.963 1.00 88.69 72 LYS A O 1
ATOM 539 N N . HIS A 1 73 ? -14.149 -14.838 14.513 1.00 90.69 73 HIS A N 1
ATOM 540 C CA . HIS A 1 73 ? -14.519 -13.436 14.332 1.00 90.69 73 HIS A CA 1
ATOM 541 C C . HIS A 1 73 ? -13.337 -12.543 14.755 1.00 90.69 73 HIS A C 1
ATOM 543 O O . HIS A 1 73 ? -12.667 -12.817 15.751 1.00 90.69 73 HIS A O 1
ATOM 549 N N . ARG A 1 74 ? -13.033 -11.496 13.979 1.00 90.94 74 ARG A N 1
ATOM 550 C CA . ARG A 1 74 ? -12.018 -10.498 14.353 1.00 90.94 74 ARG A CA 1
ATOM 551 C C . ARG A 1 74 ? -12.705 -9.452 15.220 1.00 90.94 74 ARG A C 1
ATOM 553 O O . ARG A 1 74 ? -13.656 -8.875 14.732 1.00 90.94 74 ARG A O 1
ATOM 560 N N . SER A 1 75 ? -12.213 -9.151 16.419 1.00 92.25 75 SER A N 1
ATOM 561 C CA . SER A 1 75 ? -12.837 -8.165 17.321 1.00 92.25 75 SER A CA 1
ATOM 562 C C . SER A 1 75 ? -13.139 -6.805 16.667 1.00 92.25 75 SER A C 1
ATOM 564 O O . SER A 1 75 ? -14.187 -6.214 16.905 1.00 92.25 75 SER A O 1
ATOM 566 N N . GLY A 1 76 ? -12.199 -6.298 15.862 1.00 93.94 76 GLY A N 1
ATOM 567 C CA . GLY A 1 76 ? -12.221 -4.936 15.329 1.00 93.94 76 GLY A CA 1
ATOM 568 C C . GLY A 1 76 ? -10.870 -4.234 15.480 1.00 93.94 76 GLY A C 1
ATOM 569 O O . GLY A 1 76 ? -9.826 -4.883 15.643 1.00 93.94 76 GLY A O 1
ATOM 570 N N . TYR A 1 77 ? -10.901 -2.905 15.438 1.00 95.25 77 TYR A N 1
ATOM 571 C CA . TYR A 1 77 ? -9.738 -2.023 15.383 1.00 95.25 77 TYR A CA 1
ATOM 572 C C . TYR A 1 77 ? -9.750 -1.029 16.551 1.00 95.25 77 TYR A C 1
ATOM 574 O O . TYR A 1 77 ? -10.770 -0.436 16.873 1.00 95.25 77 TYR A O 1
ATOM 582 N N . ASP A 1 78 ? -8.594 -0.856 17.180 1.00 95.31 78 ASP A N 1
ATOM 583 C CA . ASP A 1 78 ? -8.332 0.077 18.273 1.00 95.31 78 ASP A CA 1
ATOM 584 C C . ASP A 1 78 ? -7.658 1.324 17.681 1.00 95.31 78 ASP A C 1
ATOM 586 O O . ASP A 1 78 ? -6.499 1.264 17.245 1.00 95.31 78 ASP A O 1
ATOM 590 N N . LEU A 1 79 ? -8.419 2.418 17.605 1.00 97.00 79 LEU A N 1
ATOM 591 C CA . LEU A 1 79 ? -7.984 3.744 17.178 1.00 97.00 79 LEU A CA 1
ATOM 592 C C . LEU A 1 79 ? -7.648 4.578 18.414 1.00 97.00 79 LEU A C 1
ATOM 594 O O . LEU A 1 79 ? -8.521 5.156 19.057 1.00 97.00 79 LEU A O 1
ATOM 598 N N . THR A 1 80 ? -6.363 4.632 18.759 1.00 95.31 80 THR A N 1
ATOM 599 C CA . THR A 1 80 ? -5.898 5.358 19.944 1.00 95.31 80 THR A CA 1
ATOM 600 C C . THR A 1 80 ? -5.550 6.803 19.581 1.00 95.31 80 THR A C 1
ATOM 602 O O . THR A 1 80 ? -4.558 7.050 18.885 1.00 95.31 80 THR A O 1
ATOM 605 N N . PHE A 1 81 ? -6.345 7.761 20.053 1.00 96.06 81 PHE A N 1
ATOM 606 C CA . PHE A 1 81 ? -6.146 9.198 19.860 1.00 96.06 81 PHE A CA 1
ATOM 607 C C . PHE A 1 81 ? -5.447 9.799 21.080 1.00 96.06 81 PHE A C 1
ATOM 609 O O . PHE A 1 81 ? -6.083 10.029 22.098 1.00 96.06 81 PHE A O 1
ATOM 616 N N . SER A 1 82 ? -4.145 10.072 20.999 1.00 94.44 82 SER A N 1
ATOM 617 C CA . SER A 1 82 ? -3.386 10.692 22.099 1.00 94.44 82 SER A CA 1
ATOM 618 C C . SER A 1 82 ? -3.314 12.210 21.949 1.00 94.44 82 SER A C 1
ATOM 620 O O . SER A 1 82 ? -2.934 12.700 20.880 1.00 94.44 82 SER A O 1
ATOM 622 N N . ALA A 1 83 ? -3.601 12.952 23.015 1.00 95.00 83 ALA A N 1
ATOM 623 C CA . ALA A 1 83 ? -3.410 14.398 23.069 1.00 95.00 83 ALA A CA 1
ATOM 624 C C . ALA A 1 83 ? -1.919 14.795 22.959 1.00 95.00 83 ALA A C 1
ATOM 626 O O . ALA A 1 83 ? -1.041 13.965 23.238 1.00 95.00 83 ALA A O 1
ATOM 627 N N . PRO A 1 84 ? -1.611 16.053 22.580 1.00 94.44 84 PRO A N 1
ATOM 628 C CA . PRO A 1 84 ? -0.320 16.678 22.868 1.00 94.44 84 PRO A CA 1
ATOM 629 C C . PRO A 1 84 ? 0.050 16.552 24.355 1.00 94.44 84 PRO A C 1
ATOM 631 O O . PRO A 1 84 ? -0.820 16.394 25.225 1.00 94.44 84 PRO A O 1
ATOM 634 N N . LYS A 1 85 ? 1.344 16.605 24.669 1.00 93.50 85 LYS A N 1
ATOM 635 C CA . LYS A 1 85 ? 1.818 16.439 26.046 1.00 93.50 85 LYS A CA 1
ATOM 636 C C . LYS A 1 85 ? 1.375 17.604 26.931 1.00 93.50 85 LYS A C 1
ATOM 638 O O . LYS A 1 85 ? 0.838 17.376 28.008 1.00 93.50 85 LYS A O 1
ATOM 643 N N . SER A 1 86 ? 1.502 18.831 26.442 1.00 94.62 86 SER A N 1
ATOM 644 C CA . SER A 1 86 ? 1.059 20.058 27.114 1.00 94.62 86 SER A CA 1
ATOM 645 C C . SER A 1 86 ? -0.450 20.085 27.393 1.00 94.62 86 SER A C 1
ATOM 647 O O . SER A 1 86 ? -0.863 20.416 28.501 1.00 94.62 86 SER A O 1
ATOM 649 N N . VAL A 1 87 ? -1.272 19.640 26.435 1.00 95.19 87 VAL A N 1
ATOM 650 C CA . VAL A 1 87 ? -2.727 19.450 26.606 1.00 95.19 87 VAL A CA 1
ATOM 651 C C . VAL A 1 87 ? -3.018 18.454 27.734 1.00 95.19 87 VAL A C 1
ATOM 653 O O . VAL A 1 87 ? -3.919 18.681 28.537 1.00 95.19 87 VAL A O 1
ATOM 656 N N . SER A 1 88 ? -2.224 17.383 27.840 1.00 93.62 88 SER A N 1
ATOM 657 C CA . SER A 1 88 ? -2.350 16.403 28.930 1.00 93.62 88 SER A CA 1
ATOM 658 C C . SER A 1 88 ? -1.945 16.985 30.292 1.00 93.62 88 SER A C 1
ATOM 660 O O . SER A 1 88 ? -2.575 16.672 31.296 1.00 93.62 88 SER A O 1
ATOM 662 N N . VAL A 1 89 ? -0.927 17.851 30.336 1.00 92.38 89 VAL A N 1
ATOM 663 C CA . VAL A 1 89 ? -0.497 18.549 31.562 1.00 92.38 89 VAL A CA 1
ATOM 664 C C . VAL A 1 89 ? -1.572 19.529 32.047 1.00 92.38 89 VAL A C 1
ATOM 666 O O . VAL A 1 89 ? -1.924 19.504 33.226 1.00 92.38 89 VAL A O 1
ATOM 669 N N . MET A 1 90 ? -2.157 20.337 31.158 1.00 93.31 90 MET A N 1
ATOM 670 C CA . MET A 1 90 ? -3.222 21.284 31.528 1.00 93.31 90 MET A CA 1
ATOM 671 C C . MET A 1 90 ? -4.494 20.576 32.013 1.00 93.31 90 MET A C 1
ATOM 673 O O . MET A 1 90 ? -5.044 20.949 33.046 1.00 93.31 90 MET A O 1
ATOM 677 N N . ALA A 1 91 ? -4.906 19.503 31.330 1.00 91.50 91 ALA A N 1
ATOM 678 C CA . ALA A 1 91 ? -6.081 18.716 31.703 1.00 91.50 91 ALA A CA 1
ATOM 679 C C . ALA A 1 91 ? -5.974 18.043 33.086 1.00 91.50 91 ALA A C 1
ATOM 681 O O . ALA A 1 91 ? -6.983 17.901 33.772 1.00 91.50 91 ALA A O 1
ATOM 682 N N . LEU A 1 92 ? -4.775 17.590 33.481 1.00 89.69 92 LEU A N 1
ATOM 683 C CA . LEU A 1 92 ? -4.599 16.656 34.607 1.00 89.69 92 LEU A CA 1
ATOM 684 C C . LEU A 1 92 ? -3.822 17.232 35.797 1.00 89.69 92 LEU A C 1
ATOM 686 O O . LEU A 1 92 ? -4.062 16.829 36.931 1.00 89.69 92 LEU A O 1
ATOM 690 N N . VAL A 1 93 ? -2.898 18.166 35.554 1.00 89.12 93 VAL A N 1
ATOM 691 C CA . VAL A 1 93 ? -2.084 18.821 36.597 1.00 89.12 93 VAL A CA 1
ATOM 692 C C . VAL A 1 93 ? -2.667 20.195 36.947 1.00 89.12 93 VAL A C 1
ATOM 694 O O . VAL A 1 93 ? -2.733 20.559 38.126 1.00 89.12 93 VAL A O 1
ATOM 697 N N . GLY A 1 94 ? -3.140 20.916 35.921 1.00 87.12 94 GLY A N 1
ATOM 698 C CA . GLY A 1 94 ? -3.941 22.141 36.041 1.00 87.12 94 GLY A CA 1
ATOM 699 C C . GLY A 1 94 ? -5.438 21.892 36.273 1.00 87.12 94 GLY A C 1
ATOM 700 O O . GLY A 1 94 ? -6.161 22.832 36.579 1.00 87.12 94 GLY A O 1
ATOM 701 N N . GLU A 1 95 ? -5.888 20.636 36.152 1.00 88.06 95 GLU A N 1
ATOM 702 C CA . GLU A 1 95 ? -7.267 20.166 36.399 1.00 88.06 95 GLU A CA 1
ATOM 703 C C . GLU A 1 95 ? -8.358 20.867 35.555 1.00 88.06 95 GLU A C 1
ATOM 705 O O . GLU A 1 95 ? -9.550 20.815 35.869 1.00 88.06 95 GLU A O 1
ATOM 710 N N . ASP A 1 96 ? -7.970 21.476 34.427 1.00 89.12 96 ASP A N 1
ATOM 711 C CA . ASP A 1 96 ? -8.884 22.179 33.528 1.00 89.12 96 ASP A CA 1
ATOM 712 C C . ASP A 1 96 ? -9.651 21.197 32.624 1.00 89.12 96 ASP A C 1
ATOM 714 O O . ASP A 1 96 ? -9.210 20.809 31.534 1.00 89.12 96 ASP A O 1
ATOM 718 N N . ARG A 1 97 ? -10.848 20.805 33.079 1.00 88.81 97 ARG A N 1
ATOM 719 C CA . ARG A 1 97 ? -11.745 19.863 32.382 1.00 88.81 97 ARG A CA 1
ATOM 720 C C . ARG A 1 97 ? -12.080 20.276 30.943 1.00 88.81 97 ARG A C 1
ATOM 722 O O . ARG A 1 97 ? -12.343 19.395 30.124 1.00 88.81 97 ARG A O 1
ATOM 729 N N . ARG A 1 98 ? -11.988 21.566 30.586 1.00 91.62 98 ARG A N 1
ATOM 730 C CA . ARG A 1 98 ? -12.255 22.054 29.219 1.00 91.62 98 ARG A CA 1
ATOM 731 C C . ARG A 1 98 ? -11.304 21.437 28.187 1.00 91.62 98 ARG A C 1
ATOM 733 O O . ARG A 1 98 ? -11.692 21.228 27.041 1.00 91.62 98 ARG A O 1
ATOM 740 N N . PHE A 1 99 ? -10.086 21.068 28.595 1.00 93.62 99 PHE A N 1
ATOM 741 C CA . PHE A 1 99 ? -9.124 20.350 27.751 1.00 93.62 99 PHE A CA 1
ATOM 742 C C . PHE A 1 99 ? -9.563 18.904 27.458 1.00 93.62 99 PHE A C 1
ATOM 744 O O . PHE A 1 99 ? -9.321 18.399 26.361 1.00 93.62 99 PHE A O 1
ATOM 751 N N . ILE A 1 100 ? -10.237 18.242 28.407 1.00 91.56 100 ILE A N 1
ATOM 752 C CA . ILE A 1 100 ? -10.805 16.893 28.228 1.00 91.56 100 ILE A CA 1
ATOM 753 C C . ILE A 1 100 ? -12.036 16.964 27.313 1.00 91.56 100 ILE A C 1
ATOM 755 O O . ILE A 1 100 ? -12.210 16.127 26.428 1.00 91.56 100 ILE A O 1
ATOM 759 N N . GLU A 1 101 ? -12.857 18.004 27.455 1.00 92.44 101 GLU A N 1
ATOM 760 C CA . GLU A 1 101 ? -13.996 18.253 26.566 1.00 92.44 101 GLU A CA 1
ATOM 761 C C . GLU A 1 101 ? -13.553 18.566 25.130 1.00 92.44 101 GLU A C 1
ATOM 763 O O . GLU A 1 101 ? -14.092 17.988 24.187 1.00 92.44 101 GLU A O 1
ATOM 768 N N . ALA A 1 102 ? -12.527 19.405 24.953 1.00 94.81 102 ALA A N 1
ATOM 769 C CA . ALA A 1 102 ? -11.925 19.685 23.650 1.00 94.81 102 ALA A CA 1
ATOM 770 C C . ALA A 1 102 ? -11.319 18.426 23.010 1.00 94.81 102 ALA A C 1
ATOM 772 O O . ALA A 1 102 ? -11.524 18.152 21.826 1.00 94.81 102 ALA A O 1
ATOM 773 N N . HIS A 1 103 ? -10.637 17.596 23.807 1.00 95.75 103 HIS A N 1
ATOM 774 C CA . HIS A 1 103 ? -10.170 16.278 23.379 1.00 95.75 103 HIS A CA 1
ATOM 775 C C . HIS A 1 103 ? -11.332 15.397 22.890 1.00 95.75 103 HIS A C 1
ATOM 777 O O . HIS A 1 103 ? -11.266 14.849 21.790 1.00 95.75 103 HIS A O 1
ATOM 783 N N . ASN A 1 104 ? -12.418 15.315 23.663 1.00 94.50 104 ASN A N 1
ATOM 784 C CA . ASN A 1 104 ? -13.613 14.547 23.318 1.00 94.50 104 ASN A CA 1
ATOM 785 C C . ASN A 1 104 ? -14.287 15.029 22.027 1.00 94.50 104 ASN A C 1
ATOM 787 O O . ASN A 1 104 ? -14.643 14.195 21.190 1.00 94.50 104 ASN A O 1
ATOM 791 N N . ARG A 1 105 ? -14.431 16.349 21.838 1.00 94.81 105 ARG A N 1
ATOM 792 C CA . ARG A 1 105 ? -14.973 16.944 20.605 1.00 94.81 105 ARG A CA 1
ATOM 793 C C . ARG A 1 105 ? -14.078 16.641 19.405 1.00 94.81 105 ARG A C 1
ATOM 795 O O . ARG A 1 105 ? -14.572 16.144 18.395 1.00 94.81 105 ARG A O 1
ATOM 802 N N . ALA A 1 106 ? -12.765 16.830 19.531 1.00 95.38 106 ALA A N 1
ATOM 803 C CA . ALA A 1 106 ? -11.809 16.542 18.463 1.00 95.38 106 ALA A CA 1
ATOM 804 C C . ALA A 1 106 ? -11.769 15.053 18.065 1.00 95.38 106 ALA A C 1
ATOM 806 O O . ALA A 1 106 ? -11.621 14.739 16.882 1.00 95.38 106 ALA A O 1
ATOM 807 N N . VAL A 1 107 ? -11.934 14.125 19.017 1.00 96.38 107 VAL A N 1
ATOM 808 C CA . VAL A 1 107 ? -12.110 12.694 18.706 1.00 96.38 107 VAL A CA 1
ATOM 809 C C . VAL A 1 107 ? -13.433 12.461 17.977 1.00 96.38 107 VAL A C 1
ATOM 811 O O . VAL A 1 107 ? -13.432 11.796 16.944 1.00 96.38 107 VAL A O 1
ATOM 814 N N . ALA A 1 108 ? -14.546 13.037 18.444 1.00 94.62 108 ALA A N 1
ATOM 815 C CA . ALA A 1 108 ? -15.851 12.869 17.802 1.00 94.62 108 ALA A CA 1
ATOM 816 C C . ALA A 1 108 ? -15.881 13.392 16.350 1.00 94.62 108 ALA A C 1
ATOM 818 O O . ALA A 1 108 ? -16.438 12.724 15.480 1.00 94.62 108 ALA A O 1
ATOM 819 N N . VAL A 1 109 ? -15.229 14.526 16.059 1.00 93.38 109 VAL A N 1
ATOM 820 C CA . VAL A 1 109 ? -15.080 15.048 14.685 1.00 93.38 109 VAL A CA 1
ATOM 821 C C . VAL A 1 109 ? -14.409 14.015 13.776 1.00 93.38 109 VAL A C 1
ATOM 823 O O . VAL A 1 109 ? -14.940 13.692 12.718 1.00 93.38 109 VAL A O 1
ATOM 826 N N . VAL A 1 110 ? -13.283 13.427 14.195 1.00 94.75 110 VAL A N 1
ATOM 827 C CA . VAL A 1 110 ? -12.577 12.443 13.353 1.00 94.75 110 VAL A CA 1
ATOM 828 C C . VAL A 1 110 ? -13.288 11.097 13.301 1.00 94.75 110 VAL A C 1
ATOM 830 O O . VAL A 1 110 ? -13.232 10.428 12.274 1.00 94.75 110 VAL A O 1
ATOM 833 N N . MET A 1 111 ? -13.990 10.692 14.360 1.00 95.94 111 MET A N 1
ATOM 834 C CA . MET A 1 111 ? -14.754 9.443 14.347 1.00 95.94 111 MET A CA 1
ATOM 835 C C . MET A 1 111 ? -15.924 9.478 13.350 1.00 95.94 111 MET A C 1
ATOM 837 O O . MET A 1 111 ? -16.216 8.438 12.766 1.00 95.94 111 MET A O 1
ATOM 841 N N . LYS A 1 112 ? -16.510 10.650 13.055 1.00 94.06 112 LYS A N 1
ATOM 842 C CA . LYS A 1 112 ? -17.465 10.809 11.938 1.00 94.06 112 LYS A CA 1
ATOM 843 C C . LYS A 1 112 ? -16.810 10.589 10.568 1.00 94.06 112 LYS A C 1
ATOM 845 O O . LYS A 1 112 ? -17.345 9.864 9.737 1.00 94.06 112 LYS A O 1
ATOM 850 N N . GLU A 1 113 ? -15.615 11.132 10.344 1.00 91.44 113 GLU A N 1
ATOM 851 C CA . GLU A 1 113 ? -14.858 10.877 9.104 1.00 91.44 113 GLU A CA 1
ATOM 852 C C . GLU A 1 113 ? -14.388 9.409 8.996 1.00 91.44 113 GLU A C 1
ATOM 854 O O . GLU A 1 113 ? -14.276 8.862 7.901 1.00 91.44 113 GLU A O 1
ATOM 859 N N . VAL A 1 114 ? -14.137 8.731 10.125 1.00 94.56 114 VAL A N 1
ATOM 860 C CA . VAL A 1 114 ? -13.874 7.279 10.157 1.00 94.56 114 VAL A CA 1
ATOM 861 C C . VAL A 1 114 ? -15.129 6.486 9.797 1.00 94.56 114 VAL A C 1
ATOM 863 O O . VAL A 1 114 ? -15.025 5.540 9.018 1.00 94.56 114 VAL A O 1
ATOM 866 N N . GLU A 1 115 ? -16.300 6.875 10.307 1.00 95.12 115 GLU A N 1
ATOM 867 C CA . GLU A 1 115 ? -17.596 6.276 9.963 1.00 95.12 115 GLU A CA 1
ATOM 868 C C . GLU A 1 115 ? -17.892 6.386 8.461 1.00 95.12 115 GLU A C 1
ATOM 870 O O . GLU A 1 115 ? -18.273 5.397 7.832 1.00 95.12 115 GLU A O 1
ATOM 875 N N . GLN A 1 116 ? -17.557 7.523 7.846 1.00 90.25 116 GLN A N 1
ATOM 876 C CA . GLN A 1 116 ? -17.627 7.704 6.395 1.00 90.25 116 GLN A CA 1
ATOM 877 C C . GLN A 1 116 ? -16.745 6.727 5.596 1.00 90.25 116 GLN A C 1
ATOM 879 O O . GLN A 1 116 ? -17.028 6.480 4.425 1.00 90.25 116 GLN A O 1
ATOM 884 N N . LEU A 1 117 ? -15.693 6.137 6.179 1.00 90.88 117 LEU A N 1
ATOM 885 C CA . LEU A 1 117 ? -14.864 5.102 5.534 1.00 90.88 117 LEU A CA 1
ATOM 886 C C . LEU A 1 117 ? -15.416 3.673 5.722 1.00 90.88 117 LEU A C 1
ATOM 888 O O . LEU A 1 117 ? -14.928 2.740 5.070 1.00 90.88 117 LEU A O 1
ATOM 892 N N . VAL A 1 118 ? -16.395 3.470 6.614 1.00 94.31 118 VAL A N 1
ATOM 893 C CA . VAL A 1 118 ? -16.896 2.140 6.991 1.00 94.31 118 VAL A CA 1
ATOM 894 C C . VAL A 1 118 ? -17.577 1.472 5.802 1.00 94.31 118 VAL A C 1
ATOM 896 O O . VAL A 1 118 ? -18.530 1.981 5.210 1.00 94.31 118 VAL A O 1
ATOM 899 N N . SER A 1 119 ? -17.067 0.295 5.456 1.00 92.75 119 SER A N 1
ATOM 900 C CA . SER A 1 119 ? -17.452 -0.473 4.275 1.00 92.75 119 SER A CA 1
ATOM 901 C C . SER A 1 119 ? -17.664 -1.943 4.619 1.00 92.75 119 SER A C 1
ATOM 903 O O . SER A 1 119 ? -17.020 -2.484 5.521 1.00 92.75 119 SER A O 1
ATOM 905 N N . ALA A 1 120 ? -18.533 -2.605 3.860 1.00 92.94 120 ALA A N 1
ATOM 906 C CA . ALA A 1 120 ? -18.801 -4.036 3.940 1.00 92.94 120 ALA A CA 1
ATOM 907 C C . ALA A 1 120 ? -18.490 -4.714 2.600 1.00 92.94 120 ALA A C 1
ATOM 909 O O . ALA A 1 120 ? -18.557 -4.087 1.544 1.00 92.94 120 ALA A O 1
ATOM 910 N N . ARG A 1 121 ? -18.183 -6.017 2.627 1.00 89.38 121 ARG A N 1
ATOM 911 C CA . ARG A 1 121 ? -18.159 -6.820 1.395 1.00 89.38 121 ARG A CA 1
ATOM 912 C C . ARG A 1 121 ? -19.540 -7.398 1.127 1.00 89.38 121 ARG A C 1
ATOM 914 O O . ARG A 1 121 ? -20.128 -8.066 1.987 1.00 89.38 121 ARG A O 1
ATOM 921 N N . ILE A 1 122 ? -20.037 -7.134 -0.071 1.00 87.88 122 ILE A N 1
ATOM 922 C CA . ILE A 1 122 ? -21.362 -7.520 -0.536 1.00 87.88 122 ILE A CA 1
ATOM 923 C C . ILE A 1 122 ? -21.183 -8.466 -1.719 1.00 87.88 122 ILE A C 1
ATOM 925 O O . ILE A 1 122 ? -20.357 -8.224 -2.591 1.00 87.88 122 ILE A O 1
ATOM 929 N N . THR A 1 123 ? -21.923 -9.574 -1.717 1.00 85.19 123 THR A N 1
ATOM 930 C CA . THR A 1 123 ? -21.874 -10.585 -2.776 1.00 85.19 123 THR A CA 1
ATOM 931 C C . THR A 1 123 ? -23.276 -10.748 -3.341 1.00 85.19 123 THR A C 1
ATOM 933 O O . THR A 1 123 ? -24.171 -11.194 -2.622 1.00 85.19 123 THR A O 1
ATOM 936 N N . GLN A 1 124 ? -23.456 -10.387 -4.609 1.00 81.31 124 GLN A N 1
ATOM 937 C CA . GLN A 1 124 ? -24.703 -10.506 -5.367 1.00 81.31 124 GLN A CA 1
ATOM 938 C C . GLN A 1 124 ? -24.368 -11.157 -6.718 1.00 81.31 124 GLN A C 1
ATOM 940 O O . GLN A 1 124 ? -23.302 -10.912 -7.276 1.00 81.31 124 GLN A O 1
ATOM 945 N N . GLU A 1 125 ? -25.208 -12.088 -7.181 1.00 82.44 125 GLU A N 1
ATOM 946 C CA . GLU A 1 125 ? -25.028 -12.854 -8.438 1.00 82.44 125 GLU A CA 1
ATOM 947 C C . GLU A 1 125 ? -23.647 -13.533 -8.636 1.00 82.44 125 GLU A C 1
ATOM 949 O O . GLU A 1 125 ? -23.258 -13.906 -9.739 1.00 82.44 125 GLU A O 1
ATOM 954 N N . GLY A 1 126 ? -22.892 -13.739 -7.550 1.00 78.94 126 GLY A N 1
ATOM 955 C CA . GLY A 1 126 ? -21.536 -14.300 -7.565 1.00 78.94 126 GLY A CA 1
ATOM 956 C C . GLY A 1 126 ? -20.408 -13.266 -7.696 1.00 78.94 126 GLY A C 1
ATOM 957 O O . GLY A 1 126 ? -19.261 -13.599 -7.388 1.00 78.94 126 GLY A O 1
ATOM 958 N N . LYS A 1 127 ? -20.711 -12.011 -8.051 1.00 75.75 127 LYS A N 1
ATOM 959 C CA . LYS A 1 127 ? -19.778 -10.879 -7.924 1.00 75.75 127 LYS A CA 1
ATOM 960 C C . LYS A 1 127 ? -19.602 -10.506 -6.455 1.00 75.75 127 LYS A C 1
ATOM 962 O O . LYS A 1 127 ? -20.494 -10.752 -5.648 1.00 75.75 127 LYS A O 1
ATOM 967 N N . THR A 1 128 ? -18.445 -9.960 -6.073 1.00 80.75 128 THR A N 1
ATOM 968 C CA . THR A 1 128 ? -18.194 -9.496 -4.695 1.00 80.75 128 THR A CA 1
ATOM 969 C C . THR A 1 128 ? -17.519 -8.136 -4.691 1.00 80.75 128 THR A C 1
ATOM 971 O O . THR A 1 128 ? -16.322 -8.039 -4.955 1.00 80.75 128 THR A O 1
ATOM 974 N N . GLU A 1 129 ? -18.284 -7.125 -4.309 1.00 80.50 129 GLU A N 1
ATOM 975 C CA . GLU A 1 129 ? -17.901 -5.716 -4.297 1.00 80.50 129 GLU A CA 1
ATOM 976 C C . GLU A 1 129 ? -17.673 -5.232 -2.854 1.00 80.50 129 GLU A C 1
ATOM 978 O O . GLU A 1 129 ? -18.058 -5.894 -1.878 1.00 80.50 129 GLU A O 1
ATOM 983 N N . THR A 1 130 ? -17.005 -4.088 -2.710 1.00 86.19 130 THR A N 1
ATOM 984 C CA . THR A 1 130 ? -16.816 -3.400 -1.427 1.00 86.19 130 THR A CA 1
ATOM 985 C C . THR A 1 130 ? -17.661 -2.136 -1.448 1.00 86.19 130 THR A C 1
ATOM 987 O O . THR A 1 130 ? -17.415 -1.251 -2.255 1.00 86.19 130 THR A O 1
ATOM 990 N N . VAL A 1 131 ? -18.655 -2.053 -0.567 1.00 87.00 131 VAL A N 1
ATOM 991 C CA . VAL A 1 131 ? -19.661 -0.983 -0.576 1.00 87.00 131 VAL A CA 1
ATOM 992 C C . VAL A 1 131 ? -19.537 -0.168 0.709 1.00 87.00 131 VAL A C 1
ATOM 994 O O . VAL A 1 131 ? -19.377 -0.742 1.791 1.00 87.00 131 VAL A O 1
ATOM 997 N N . LEU A 1 132 ? -19.566 1.163 0.596 1.00 89.69 132 LEU A N 1
ATOM 998 C CA . LEU A 1 132 ? -19.616 2.079 1.741 1.00 89.69 132 LEU A CA 1
ATOM 999 C C . LEU A 1 132 ? -20.975 1.972 2.443 1.00 89.69 132 LEU A C 1
ATOM 1001 O O . LEU A 1 132 ? -21.995 1.730 1.808 1.00 89.69 132 LEU A O 1
ATOM 1005 N N . THR A 1 133 ? -20.979 2.124 3.764 1.00 93.00 133 THR A N 1
ATOM 1006 C CA . THR A 1 133 ? -22.151 1.809 4.606 1.00 93.00 133 THR A CA 1
ATOM 1007 C C . THR A 1 133 ? -22.564 2.932 5.548 1.00 93.00 133 THR A C 1
ATOM 1009 O O . THR A 1 133 ? -23.719 2.963 5.956 1.00 93.00 133 THR A O 1
ATOM 1012 N N . GLY A 1 134 ? -21.631 3.807 5.948 1.00 91.44 134 GLY A N 1
ATOM 1013 C CA . GLY A 1 134 ? -21.875 4.861 6.940 1.00 91.44 134 GLY A CA 1
ATOM 1014 C C . GLY A 1 134 ? -22.337 4.365 8.319 1.00 91.44 134 GLY A C 1
ATOM 1015 O O . GLY A 1 134 ? -22.799 5.169 9.113 1.00 91.44 134 GLY A O 1
ATOM 1016 N N . SER A 1 135 ? -22.250 3.059 8.606 1.00 95.12 135 SER A N 1
ATOM 1017 C CA . SER A 1 135 ? -22.839 2.438 9.799 1.00 95.12 135 SER A CA 1
ATOM 1018 C C . SER A 1 135 ? -21.749 1.837 10.686 1.00 95.12 135 SER A C 1
ATOM 1020 O O . SER A 1 135 ? -21.428 0.650 10.566 1.00 95.12 135 SER A O 1
ATOM 1022 N N . MET A 1 136 ? -21.190 2.634 11.593 1.00 97.00 136 MET A N 1
ATOM 1023 C CA . MET A 1 136 ? -20.154 2.225 12.543 1.00 97.00 136 MET A CA 1
ATOM 1024 C C . MET A 1 136 ? -20.749 1.755 13.874 1.00 97.00 136 MET A C 1
ATOM 1026 O O . MET A 1 136 ? -21.692 2.346 14.392 1.00 97.00 136 MET A O 1
ATOM 1030 N N . VAL A 1 137 ? -20.146 0.731 14.479 1.00 97.69 137 VAL A N 1
ATOM 1031 C CA . VAL A 1 137 ? -20.337 0.410 15.902 1.00 97.69 137 VAL A CA 1
ATOM 1032 C C . VAL A 1 137 ? -19.008 0.658 16.610 1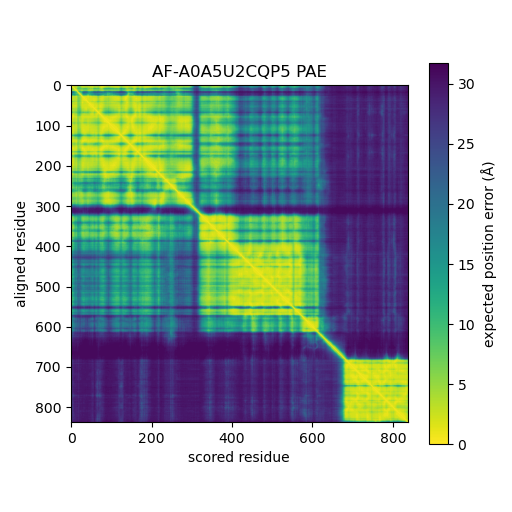.00 97.69 137 VAL A C 1
ATOM 1034 O O . VAL A 1 137 ? -18.033 -0.047 16.336 1.00 97.69 137 VAL A O 1
ATOM 1037 N N . ALA A 1 138 ? -18.938 1.655 17.496 1.00 97.44 138 ALA A N 1
ATOM 1038 C CA . ALA A 1 138 ? -17.720 1.966 18.241 1.00 97.44 138 ALA A CA 1
ATOM 1039 C C . ALA A 1 138 ? -17.968 2.242 19.731 1.00 97.44 138 ALA A C 1
ATOM 1041 O O . ALA A 1 138 ? -18.940 2.899 20.096 1.00 97.44 138 ALA A O 1
ATOM 1042 N N . ALA A 1 139 ? -17.047 1.784 20.582 1.00 96.25 139 ALA A N 1
ATOM 1043 C CA . ALA A 1 139 ? -16.975 2.145 22.000 1.00 96.25 139 ALA A CA 1
ATOM 1044 C C . ALA A 1 139 ? -15.713 2.975 22.257 1.00 96.25 139 ALA A C 1
ATOM 1046 O O . ALA A 1 139 ? -14.612 2.564 21.893 1.00 96.25 139 ALA A O 1
ATOM 1047 N N . LEU A 1 140 ? -15.862 4.143 22.871 1.00 95.25 140 LEU A N 1
ATOM 1048 C CA . LEU A 1 140 ? -14.772 5.049 23.222 1.00 95.25 140 LEU A CA 1
ATOM 1049 C C . LEU A 1 140 ? -14.489 4.933 24.722 1.00 95.25 140 LEU A C 1
ATOM 1051 O O . LEU A 1 140 ? -15.422 4.971 25.518 1.00 95.25 140 LEU A O 1
ATOM 1055 N N . TYR A 1 141 ? -13.212 4.833 25.093 1.00 92.31 141 TYR A N 1
ATOM 1056 C CA . TYR A 1 141 ? -12.731 4.821 26.479 1.00 92.31 141 TYR A CA 1
ATOM 1057 C C . TYR A 1 141 ? -11.631 5.869 26.665 1.00 92.31 141 TYR A C 1
ATOM 1059 O O . TYR A 1 141 ? -10.608 5.799 25.982 1.00 92.31 141 TYR A O 1
ATOM 1067 N N . ASN A 1 142 ? -11.807 6.816 27.586 1.00 91.00 142 ASN A N 1
ATOM 1068 C CA . ASN A 1 142 ? -10.796 7.826 27.907 1.00 91.00 142 ASN A CA 1
ATOM 1069 C C . ASN A 1 142 ? -9.848 7.360 29.014 1.00 91.00 142 ASN A C 1
ATOM 1071 O O . ASN A 1 142 ? -10.276 7.080 30.130 1.00 91.00 142 ASN A O 1
ATOM 1075 N N . HIS A 1 143 ? -8.549 7.332 28.716 1.00 88.69 143 HIS A N 1
ATOM 1076 C CA . HIS A 1 143 ? -7.461 7.063 29.658 1.00 88.69 143 HIS A CA 1
ATOM 1077 C C . HIS A 1 143 ? -6.545 8.293 29.767 1.00 88.69 143 HIS A C 1
ATOM 1079 O O . HIS A 1 143 ? -6.380 9.043 28.805 1.00 88.69 143 HIS A O 1
ATOM 1085 N N . ASP A 1 144 ? -5.946 8.522 30.934 1.00 85.25 144 ASP A N 1
ATOM 1086 C CA . ASP A 1 144 ? -5.233 9.770 31.258 1.00 85.25 144 ASP A CA 1
ATOM 1087 C C . ASP A 1 144 ? -3.766 9.592 31.688 1.00 85.25 144 ASP A C 1
ATOM 1089 O O . ASP A 1 144 ? -3.011 10.564 31.736 1.00 85.25 144 ASP A O 1
ATOM 1093 N N . THR A 1 145 ? -3.322 8.360 31.927 1.00 81.00 145 THR A N 1
ATOM 1094 C CA . THR A 1 145 ? -1.957 8.022 32.349 1.00 81.00 145 THR A CA 1
ATOM 1095 C C . THR A 1 145 ? -1.204 7.235 31.278 1.00 81.00 145 THR A C 1
ATOM 1097 O O . THR A 1 145 ? -1.747 6.376 30.580 1.00 81.00 145 THR A O 1
ATOM 1100 N N . SER A 1 146 ? 0.092 7.516 31.129 1.00 82.38 146 SER A N 1
ATOM 1101 C CA . SER A 1 146 ? 0.987 6.671 30.332 1.00 82.38 146 SER A CA 1
ATOM 1102 C C . SER A 1 146 ? 1.474 5.455 31.134 1.00 82.38 146 SER A C 1
ATOM 1104 O O . SER A 1 146 ? 1.342 5.390 32.353 1.00 82.38 146 SER A O 1
ATOM 1106 N N . ARG A 1 147 ? 2.096 4.481 30.455 1.00 75.62 147 ARG A N 1
ATOM 1107 C CA . ARG A 1 147 ? 2.668 3.283 31.111 1.00 75.62 147 ARG A CA 1
ATOM 1108 C C . ARG A 1 147 ? 3.822 3.575 32.066 1.00 75.62 147 ARG A C 1
ATOM 1110 O O . ARG A 1 147 ? 4.084 2.755 32.937 1.00 75.62 147 ARG A O 1
ATOM 1117 N N . ASP A 1 148 ? 4.452 4.728 31.894 1.00 76.75 148 ASP A N 1
ATOM 1118 C CA . ASP A 1 148 ? 5.576 5.204 32.694 1.00 76.75 148 ASP A CA 1
ATOM 1119 C C . ASP A 1 148 ? 5.071 6.267 33.706 1.00 76.75 148 ASP A C 1
ATOM 1121 O O . ASP A 1 148 ? 5.847 7.043 34.250 1.00 76.75 148 ASP A O 1
ATOM 1125 N N . LEU A 1 149 ? 3.746 6.311 33.935 1.00 83.19 149 LEU A N 1
ATOM 1126 C CA . LEU A 1 149 ? 3.013 7.186 34.860 1.00 83.19 149 LEU A CA 1
ATOM 1127 C C . LEU A 1 149 ? 3.126 8.705 34.594 1.00 83.19 149 LEU A C 1
ATOM 1129 O O . LEU A 1 149 ? 2.663 9.508 35.396 1.00 83.19 149 LEU A O 1
ATOM 1133 N N . ASP A 1 150 ? 3.649 9.132 33.441 1.00 88.00 150 ASP A N 1
ATOM 1134 C CA . ASP A 1 150 ? 3.534 10.529 32.987 1.00 88.00 150 ASP A CA 1
ATOM 1135 C C . ASP A 1 150 ? 2.099 10.869 32.507 1.00 88.00 150 ASP A C 1
ATOM 1137 O O . ASP A 1 150 ? 1.450 9.985 31.925 1.00 88.00 150 ASP A O 1
ATOM 1141 N N . PRO A 1 151 ? 1.632 12.136 32.633 1.00 90.06 151 PRO A N 1
ATOM 1142 C CA . PRO A 1 151 ? 0.322 12.595 32.153 1.00 90.06 151 PRO A CA 1
ATOM 1143 C C . PRO A 1 151 ? 0.148 12.345 30.654 1.00 90.06 151 PRO A C 1
ATOM 1145 O O . PRO A 1 151 ? 0.985 12.766 29.848 1.00 90.06 151 PRO A O 1
ATOM 1148 N N . GLN A 1 152 ? -0.928 11.676 30.245 1.00 91.50 152 GLN A N 1
ATOM 1149 C CA . GLN A 1 152 ? -1.192 11.365 28.842 1.00 91.50 152 GLN A CA 1
ATOM 1150 C C . GLN A 1 152 ? -2.684 11.125 28.581 1.00 91.50 152 GLN A C 1
ATOM 1152 O O . GLN A 1 152 ? -3.147 9.987 28.579 1.00 91.50 152 GLN A O 1
ATOM 1157 N N . VAL A 1 153 ? -3.427 12.185 28.258 1.00 92.69 153 VAL A N 1
ATOM 1158 C CA . VAL A 1 153 ? -4.829 12.059 27.826 1.00 92.69 153 VAL A CA 1
ATOM 1159 C C . VAL A 1 153 ? -4.884 11.332 26.479 1.00 92.69 153 VAL A C 1
ATOM 1161 O O . VAL A 1 153 ? -4.177 11.703 25.530 1.00 92.69 153 VAL A O 1
ATOM 1164 N N . HIS A 1 154 ? -5.690 10.273 26.395 1.00 93.56 154 HIS A N 1
ATOM 1165 C CA . HIS A 1 154 ? -5.947 9.524 25.172 1.00 93.56 154 HIS A CA 1
ATOM 1166 C C . HIS A 1 154 ? -7.286 8.769 25.173 1.00 93.56 154 HIS A C 1
ATOM 1168 O O . HIS A 1 154 ? -7.607 8.067 26.127 1.00 93.56 154 HIS A O 1
ATOM 1174 N N . THR A 1 155 ? -8.025 8.820 24.061 1.00 95.12 155 THR A N 1
ATOM 1175 C CA . THR A 1 155 ? -9.181 7.937 23.828 1.00 95.12 155 THR A CA 1
ATOM 1176 C C . THR A 1 155 ? -8.750 6.670 23.092 1.00 95.12 155 THR A C 1
ATOM 1178 O O . THR A 1 155 ? -8.155 6.741 22.015 1.00 95.12 155 THR A O 1
ATOM 1181 N N . HIS A 1 156 ? -9.116 5.507 23.621 1.00 94.75 156 HIS A N 1
ATOM 1182 C CA . HIS A 1 156 ? -9.203 4.249 22.883 1.00 94.75 156 HIS A CA 1
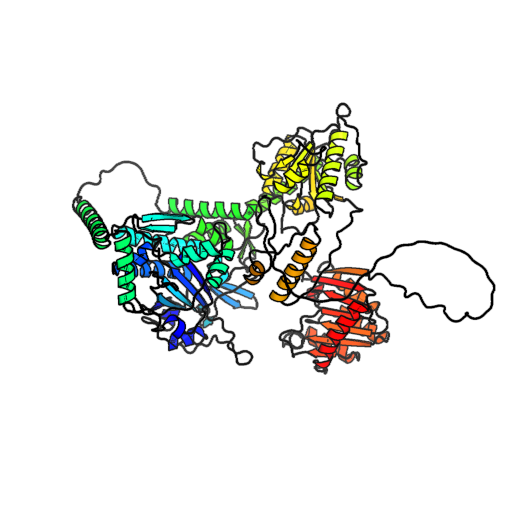ATOM 1183 C C . HIS A 1 156 ? -10.579 4.159 22.206 1.00 94.75 156 HIS A C 1
ATOM 1185 O O . HIS A 1 156 ? -11.565 3.827 22.859 1.00 94.75 156 HIS A O 1
ATOM 1191 N N . ALA A 1 157 ? -10.661 4.468 20.908 1.00 96.75 157 ALA A N 1
ATOM 1192 C CA . ALA A 1 157 ? -11.878 4.295 20.114 1.00 96.75 157 ALA A CA 1
ATOM 1193 C C . ALA A 1 157 ? -11.871 2.908 19.447 1.00 96.75 157 ALA A C 1
ATOM 1195 O O . ALA A 1 157 ? -11.121 2.643 18.505 1.00 96.75 157 ALA A O 1
ATOM 1196 N N . LEU A 1 158 ? -12.680 1.997 19.978 1.00 96.62 158 LEU A N 1
ATOM 1197 C CA . LEU A 1 158 ? -12.756 0.596 19.579 1.00 96.62 158 LEU A CA 1
ATOM 1198 C C . LEU A 1 158 ? -13.836 0.431 18.508 1.00 96.62 158 LEU A C 1
ATOM 1200 O O . LEU A 1 158 ? -15.013 0.309 18.829 1.00 96.62 158 LEU A O 1
ATOM 1204 N N . VAL A 1 159 ? -13.438 0.439 17.235 1.00 97.50 159 VAL A N 1
ATOM 1205 C CA . VAL A 1 159 ? -14.333 0.201 16.093 1.00 97.50 159 VAL A CA 1
ATOM 1206 C C . VAL A 1 159 ? -14.518 -1.302 15.920 1.00 97.50 159 VAL A C 1
ATOM 1208 O O . VAL A 1 159 ? -13.588 -2.009 15.515 1.00 97.50 159 VAL A O 1
ATOM 1211 N N . PHE A 1 160 ? -15.709 -1.802 16.233 1.00 97.12 160 PHE A N 1
ATOM 1212 C CA . PHE A 1 160 ? -16.018 -3.227 16.185 1.00 97.12 160 PHE A CA 1
ATOM 1213 C C . PHE A 1 160 ? -16.222 -3.726 14.756 1.00 97.12 160 PHE A C 1
ATOM 1215 O O . PHE A 1 160 ? -16.580 -2.983 13.847 1.00 97.12 160 PHE A O 1
ATOM 1222 N N . ASN A 1 161 ? -16.010 -5.023 14.545 1.00 96.38 161 ASN A N 1
ATOM 1223 C CA . ASN A 1 161 ? -16.137 -5.675 13.241 1.00 96.38 161 ASN A CA 1
ATOM 1224 C C . ASN A 1 161 ? -17.604 -5.989 12.854 1.00 96.38 161 ASN A C 1
ATOM 1226 O O . ASN A 1 161 ? -17.931 -7.097 12.413 1.00 96.38 161 ASN A O 1
ATOM 1230 N N . ALA A 1 162 ? -18.477 -4.996 13.016 1.00 96.31 162 ALA A N 1
ATOM 1231 C CA . ALA A 1 162 ? -19.900 -5.040 12.713 1.00 96.31 162 ALA A CA 1
ATOM 1232 C C . ALA A 1 162 ? -20.325 -3.743 12.007 1.00 96.31 162 ALA A C 1
ATOM 1234 O O . ALA A 1 162 ? -19.987 -2.646 12.445 1.00 96.31 162 ALA A O 1
ATOM 1235 N N . THR A 1 163 ? -21.064 -3.879 10.910 1.00 97.06 163 THR A N 1
ATOM 1236 C CA . THR A 1 163 ? -21.671 -2.775 10.155 1.00 97.06 163 THR A CA 1
ATOM 1237 C C . THR A 1 163 ? -22.948 -3.256 9.456 1.00 97.06 163 THR A C 1
ATOM 1239 O O . THR A 1 163 ? -23.065 -4.450 9.161 1.00 97.06 163 THR A O 1
ATOM 1242 N N . PHE A 1 164 ? -23.925 -2.378 9.225 1.00 95.38 164 PHE A N 1
ATOM 1243 C CA . PHE A 1 164 ? -25.234 -2.738 8.674 1.00 95.38 164 PHE A CA 1
ATOM 1244 C C . PHE A 1 164 ? -25.327 -2.397 7.177 1.00 95.38 164 PHE A C 1
ATOM 1246 O O . PHE A 1 164 ? -25.178 -1.238 6.803 1.00 95.38 164 PHE A O 1
ATOM 1253 N N . ALA A 1 165 ? -25.573 -3.394 6.314 1.00 92.75 165 ALA A N 1
ATOM 1254 C CA . ALA A 1 165 ? -25.771 -3.200 4.870 1.00 92.75 165 ALA A CA 1
ATOM 1255 C C . ALA A 1 165 ? -26.509 -4.380 4.201 1.00 92.75 165 ALA A C 1
ATOM 1257 O O . ALA A 1 165 ? -26.260 -5.550 4.513 1.00 92.75 165 ALA A O 1
ATOM 1258 N N . ASP A 1 166 ? -27.380 -4.082 3.231 1.00 87.12 166 ASP A N 1
ATOM 1259 C CA . ASP A 1 166 ? -28.415 -4.983 2.686 1.00 87.12 166 ASP A CA 1
ATOM 1260 C C . ASP A 1 166 ? -29.322 -5.572 3.783 1.00 87.12 166 ASP A C 1
ATOM 1262 O O . ASP A 1 166 ? -29.416 -6.798 3.926 1.00 87.12 166 ASP A O 1
ATOM 1266 N N . GLU A 1 167 ? -29.925 -4.693 4.590 1.00 88.25 167 GLU A N 1
ATOM 1267 C CA . GLU A 1 167 ? -30.872 -5.009 5.679 1.00 88.25 167 GLU A CA 1
ATOM 1268 C C . GLU A 1 167 ? -30.342 -5.940 6.789 1.00 88.25 167 GLU A C 1
ATOM 1270 O O . GLU A 1 167 ? -31.101 -6.397 7.643 1.00 88.25 167 GLU A O 1
ATOM 1275 N N . LYS A 1 168 ? -29.032 -6.205 6.828 1.00 93.12 168 LYS A N 1
ATOM 1276 C CA . LYS A 1 168 ? -28.409 -7.130 7.783 1.00 93.12 168 LYS A CA 1
ATOM 1277 C C . LYS A 1 168 ? -27.022 -6.683 8.217 1.00 93.12 168 LYS A C 1
ATOM 1279 O O . LYS A 1 168 ? -26.347 -5.906 7.542 1.00 93.12 168 LYS A O 1
ATOM 1284 N N . TRP A 1 169 ? -26.572 -7.244 9.329 1.00 95.38 169 TRP A N 1
ATOM 1285 C CA . TRP A 1 169 ? -25.213 -7.054 9.812 1.00 95.38 169 TRP A CA 1
ATOM 1286 C C . TRP A 1 169 ? -24.192 -7.844 8.994 1.00 95.38 169 TRP A C 1
ATOM 1288 O O . TRP A 1 169 ? -24.430 -8.970 8.551 1.00 95.38 169 TRP A O 1
ATOM 1298 N N . ARG A 1 170 ? -23.027 -7.232 8.801 1.00 94.81 170 ARG A N 1
ATOM 1299 C CA . ARG A 1 170 ? -21.873 -7.760 8.074 1.00 94.81 170 ARG A CA 1
ATOM 1300 C C . ARG A 1 170 ? -20.594 -7.412 8.838 1.00 94.81 170 ARG A C 1
ATOM 1302 O O . ARG A 1 170 ? -20.555 -6.458 9.612 1.00 94.81 170 ARG A O 1
ATOM 1309 N N . SER A 1 171 ? -19.525 -8.168 8.598 1.00 94.38 171 SER A N 1
ATOM 1310 C CA . SER A 1 171 ? -18.180 -7.759 9.019 1.00 94.38 171 SER A CA 1
ATOM 1311 C C . SER A 1 171 ? -17.619 -6.653 8.127 1.00 94.38 171 SER A C 1
ATOM 1313 O O . SER A 1 171 ? -17.960 -6.564 6.944 1.00 94.38 171 SER A O 1
ATOM 1315 N N . LEU A 1 172 ? -16.709 -5.862 8.697 1.00 94.88 172 LEU A N 1
ATOM 1316 C CA . LEU A 1 172 ? -16.000 -4.796 7.997 1.00 94.88 172 LEU A CA 1
ATOM 1317 C C . LEU A 1 172 ? -15.214 -5.347 6.802 1.00 94.88 172 LEU A C 1
ATOM 1319 O O . LEU A 1 172 ? -14.629 -6.436 6.853 1.00 94.88 172 LEU A O 1
ATOM 1323 N N . ALA A 1 173 ? -15.175 -4.576 5.720 1.00 89.31 173 ALA A N 1
ATOM 1324 C CA . ALA A 1 173 ? -14.458 -4.947 4.517 1.00 89.31 173 ALA A CA 1
ATOM 1325 C C . ALA A 1 173 ? -12.948 -5.044 4.776 1.00 89.31 173 ALA A C 1
ATOM 1327 O O . ALA A 1 173 ? -12.323 -4.140 5.327 1.00 89.31 173 ALA A O 1
ATOM 1328 N N . SER A 1 174 ? -12.349 -6.135 4.308 1.00 83.69 174 SER A N 1
ATOM 1329 C CA . SER A 1 174 ? -10.901 -6.299 4.206 1.00 83.69 174 SER A CA 1
ATOM 1330 C C . SER A 1 174 ? -10.604 -6.898 2.837 1.00 83.69 174 SER A C 1
ATOM 1332 O O . SER A 1 174 ? -11.210 -7.898 2.428 1.00 83.69 174 SER A O 1
ATOM 1334 N N . ASP A 1 175 ? -9.687 -6.264 2.115 1.00 75.25 175 ASP A N 1
ATOM 1335 C CA . ASP A 1 175 ? -9.141 -6.789 0.871 1.00 75.25 175 ASP A CA 1
ATOM 1336 C C . ASP A 1 175 ? -7.638 -6.525 0.839 1.00 75.25 175 ASP A C 1
ATOM 1338 O O . ASP A 1 175 ? -7.167 -5.459 0.455 1.00 75.25 175 ASP A O 1
ATOM 1342 N N . THR A 1 176 ? -6.862 -7.531 1.233 1.00 68.75 176 THR A N 1
ATOM 1343 C CA . THR A 1 176 ? -5.400 -7.440 1.267 1.00 68.75 176 THR A CA 1
ATOM 1344 C C . THR A 1 176 ? -4.752 -7.540 -0.120 1.00 68.75 176 THR A C 1
ATOM 1346 O O . THR A 1 176 ? -3.525 -7.490 -0.203 1.00 68.75 176 THR A O 1
ATOM 1349 N N . ARG A 1 177 ? -5.532 -7.733 -1.198 1.00 66.44 177 ARG A N 1
ATOM 1350 C CA . ARG A 1 177 ? -5.051 -7.800 -2.588 1.00 66.44 177 ARG A CA 1
ATOM 1351 C C . ARG A 1 177 ? -5.230 -6.449 -3.281 1.00 66.44 177 ARG A C 1
ATOM 1353 O O . ARG A 1 177 ? -4.255 -5.914 -3.796 1.00 66.44 177 ARG A O 1
ATOM 1360 N N . MET A 1 178 ? -6.444 -5.901 -3.242 1.00 65.69 178 MET A N 1
ATOM 1361 C CA . MET A 1 178 ? -6.817 -4.636 -3.889 1.00 65.69 178 MET A CA 1
ATOM 1362 C C . MET A 1 178 ? -6.731 -3.422 -2.956 1.00 65.69 178 MET A C 1
ATOM 1364 O O . MET A 1 178 ? -6.746 -2.290 -3.422 1.00 65.69 178 MET A O 1
ATOM 1368 N N . LYS A 1 179 ? -6.603 -3.635 -1.640 1.00 72.81 179 LYS A N 1
ATOM 1369 C CA . LYS A 1 179 ? -6.552 -2.592 -0.597 1.00 72.81 179 LYS A CA 1
ATOM 1370 C C . LYS A 1 179 ? -7.805 -1.713 -0.475 1.00 72.81 179 LYS A C 1
ATOM 1372 O O . LYS A 1 179 ? -7.745 -0.699 0.206 1.00 72.81 179 LYS A O 1
ATOM 1377 N N . THR A 1 180 ? -8.927 -2.112 -1.068 1.00 73.56 180 THR A N 1
ATOM 1378 C CA . THR A 1 180 ? -10.190 -1.352 -1.060 1.00 73.56 180 THR A CA 1
ATOM 1379 C C . THR A 1 180 ? -10.984 -1.475 0.245 1.00 73.56 180 THR A C 1
ATOM 1381 O O . THR A 1 180 ? -11.926 -0.722 0.464 1.00 73.56 180 THR A O 1
ATOM 1384 N N . GLY A 1 181 ? -10.616 -2.402 1.137 1.00 84.31 181 GLY A N 1
ATOM 1385 C CA . GLY A 1 181 ? -11.300 -2.616 2.418 1.00 84.31 181 GLY A CA 1
ATOM 1386 C C . GLY A 1 181 ? -11.159 -1.462 3.420 1.00 84.31 181 GLY A C 1
ATOM 1387 O O . GLY A 1 181 ? -10.255 -0.628 3.322 1.00 84.31 181 GLY A O 1
ATOM 1388 N N . PHE A 1 182 ? -12.033 -1.444 4.430 1.00 90.06 182 PHE A N 1
ATOM 1389 C CA . PHE A 1 182 ? -12.031 -0.464 5.520 1.00 90.06 182 PHE A CA 1
ATOM 1390 C C . PHE A 1 182 ? -10.654 -0.344 6.178 1.00 90.06 182 PHE A C 1
ATOM 1392 O O . PHE A 1 182 ? -10.118 0.756 6.281 1.00 90.06 182 PHE A O 1
ATOM 1399 N N . SER A 1 183 ? -10.040 -1.465 6.577 1.00 88.06 183 SER A N 1
ATOM 1400 C CA . SER A 1 183 ? -8.736 -1.428 7.251 1.00 88.06 183 SER A CA 1
ATOM 1401 C C . SER A 1 183 ? -7.626 -0.843 6.389 1.00 88.06 183 SER A C 1
ATOM 1403 O O . SER A 1 183 ? -6.751 -0.138 6.886 1.00 88.06 183 SER A O 1
ATOM 1405 N N . GLU A 1 184 ? -7.638 -1.153 5.103 1.00 85.50 184 GLU A N 1
ATOM 1406 C CA . GLU A 1 184 ? -6.611 -0.749 4.164 1.00 85.50 184 GLU A CA 1
ATOM 1407 C C . GLU A 1 184 ? -6.736 0.751 3.820 1.00 85.50 184 GLU A C 1
ATOM 1409 O O . GLU A 1 184 ? -5.715 1.444 3.812 1.00 85.50 184 GLU A O 1
ATOM 1414 N N . ASN A 1 185 ? -7.963 1.283 3.710 1.00 85.00 185 ASN A N 1
ATOM 1415 C CA . ASN A 1 185 ? -8.231 2.728 3.697 1.00 85.00 185 ASN A CA 1
ATOM 1416 C C . ASN A 1 185 ? -7.774 3.406 5.002 1.00 85.00 185 ASN A C 1
ATOM 1418 O O . ASN A 1 185 ? -6.984 4.345 4.961 1.00 85.00 185 ASN A O 1
ATOM 1422 N N . LEU A 1 186 ? -8.206 2.898 6.160 1.00 89.75 186 LEU A N 1
ATOM 1423 C CA . LEU A 1 186 ? -7.923 3.445 7.495 1.00 89.75 186 LEU A CA 1
ATOM 1424 C C . LEU A 1 186 ? -6.413 3.548 7.794 1.00 89.75 186 LEU A C 1
ATOM 1426 O O . LEU A 1 186 ? -5.948 4.515 8.399 1.00 89.75 186 LEU A O 1
ATOM 1430 N N . TYR A 1 187 ? -5.617 2.575 7.335 1.00 87.88 187 TYR A N 1
ATOM 1431 C CA . TYR A 1 187 ? -4.154 2.639 7.426 1.00 87.88 187 TYR A CA 1
ATOM 1432 C C . TYR A 1 187 ? -3.520 3.616 6.424 1.00 87.88 187 TYR A C 1
ATOM 1434 O O . TYR A 1 187 ? -2.485 4.202 6.752 1.00 87.88 187 TYR A O 1
ATOM 1442 N N . ALA A 1 188 ? -4.107 3.809 5.238 1.00 84.25 188 ALA A N 1
ATOM 1443 C CA . ALA A 1 188 ? -3.624 4.768 4.244 1.00 84.25 188 ALA A CA 1
ATOM 1444 C C . ALA A 1 188 ? -3.908 6.224 4.665 1.00 84.25 188 ALA A C 1
ATOM 1446 O O . ALA A 1 188 ? -3.023 7.076 4.589 1.00 84.25 188 ALA A O 1
ATOM 1447 N N . THR A 1 189 ? -5.104 6.497 5.191 1.00 88.50 189 THR A N 1
ATOM 1448 C CA . THR A 1 189 ? -5.565 7.838 5.595 1.00 88.50 189 THR A CA 1
ATOM 1449 C C . THR A 1 189 ? -5.139 8.231 7.016 1.00 88.50 189 THR A C 1
ATOM 1451 O O . THR A 1 189 ? -5.290 9.392 7.399 1.00 88.50 189 THR A O 1
ATOM 1454 N N . LYS A 1 190 ? -4.530 7.310 7.787 1.00 90.62 190 LYS A N 1
ATOM 1455 C CA . LYS A 1 190 ? -4.068 7.488 9.183 1.00 90.62 190 LYS A CA 1
ATOM 1456 C C . LYS A 1 190 ? -3.424 8.847 9.483 1.00 90.62 190 LYS A C 1
ATOM 1458 O O . LYS A 1 190 ? -3.666 9.414 10.549 1.00 90.62 190 LYS A O 1
ATOM 1463 N N . ILE A 1 191 ? -2.548 9.341 8.601 1.00 86.69 191 ILE A N 1
ATOM 1464 C CA . ILE A 1 191 ? -1.847 10.616 8.828 1.00 86.69 191 ILE A CA 1
ATOM 1465 C C . ILE A 1 191 ? -2.848 11.773 8.799 1.00 86.69 191 ILE A C 1
ATOM 1467 O O . ILE A 1 191 ? -2.853 12.571 9.730 1.00 86.69 191 ILE A O 1
ATOM 1471 N N . ALA A 1 192 ? -3.734 11.820 7.803 1.00 86.94 192 ALA A N 1
ATOM 1472 C CA . ALA A 1 192 ? -4.745 12.862 7.678 1.00 86.94 192 ALA A CA 1
ATOM 1473 C C . ALA A 1 192 ? -5.797 12.810 8.794 1.00 86.94 192 ALA A C 1
ATOM 1475 O O . ALA A 1 192 ? -6.046 13.834 9.418 1.00 86.94 192 ALA A O 1
ATOM 1476 N N . LEU A 1 193 ? -6.317 11.624 9.137 1.00 91.38 193 LEU A N 1
ATOM 1477 C CA . LEU A 1 193 ? -7.204 11.445 10.300 1.00 91.38 193 LEU A CA 1
ATOM 1478 C C . LEU A 1 193 ? -6.535 11.960 11.589 1.00 91.38 193 LEU A C 1
ATOM 1480 O O . LEU A 1 193 ? -7.132 12.683 12.384 1.00 91.38 193 LEU A O 1
ATOM 1484 N N . GLY A 1 194 ? -5.246 11.660 11.769 1.00 91.25 194 GLY A N 1
ATOM 1485 C CA . GLY A 1 194 ? -4.464 12.204 12.874 1.00 91.25 194 GLY A CA 1
ATOM 1486 C C . GLY A 1 194 ? -4.271 13.725 12.809 1.00 91.25 194 GLY A C 1
ATOM 1487 O O . GLY A 1 194 ? -4.215 14.356 13.867 1.00 91.25 194 GLY A O 1
ATOM 1488 N N . ASN A 1 195 ? -4.108 14.306 11.616 1.00 89.00 195 ASN A N 1
ATOM 1489 C CA . ASN A 1 195 ? -3.964 15.751 11.412 1.00 89.00 195 ASN A CA 1
ATOM 1490 C C . ASN A 1 195 ? -5.271 16.479 11.734 1.00 89.00 195 ASN A C 1
ATOM 1492 O O . ASN A 1 195 ? -5.232 17.415 12.521 1.00 89.00 195 ASN A O 1
ATOM 1496 N N . LEU A 1 196 ? -6.408 16.001 11.221 1.00 90.06 196 LEU A N 1
ATOM 1497 C CA . LEU A 1 196 ? -7.736 16.552 11.499 1.00 90.06 196 LEU A CA 1
ATOM 1498 C C . LEU A 1 196 ? -8.030 16.581 13.002 1.00 90.06 196 LEU A C 1
ATOM 1500 O O . LEU A 1 196 ? -8.400 17.625 13.527 1.00 90.06 196 LEU A O 1
ATOM 1504 N N . TYR A 1 197 ? -7.727 15.492 13.715 1.00 94.50 197 TYR A N 1
ATOM 1505 C CA . TYR A 1 197 ? -7.824 15.435 15.177 1.00 94.50 197 TYR A CA 1
ATOM 1506 C C . TYR A 1 197 ? -6.985 16.531 15.856 1.00 94.50 197 TYR A C 1
ATOM 1508 O O . TYR A 1 197 ? -7.433 17.167 16.805 1.00 94.50 197 TYR A O 1
ATOM 1516 N N . ARG A 1 198 ? -5.764 16.782 15.363 1.00 92.31 198 ARG A N 1
ATOM 1517 C CA . ARG A 1 198 ? -4.902 17.854 15.883 1.00 92.31 198 ARG A CA 1
ATOM 1518 C C . ARG A 1 198 ? -5.337 19.249 15.439 1.00 92.31 198 ARG A C 1
ATOM 1520 O O . ARG A 1 198 ? -4.955 20.194 16.114 1.00 92.31 198 ARG A O 1
ATOM 1527 N N . SER A 1 199 ? -6.087 19.380 14.348 1.00 90.06 199 SER A N 1
ATOM 1528 C CA . SER A 1 199 ? -6.621 20.654 13.858 1.00 90.06 199 SER A CA 1
ATOM 1529 C C . SER A 1 199 ? -7.836 21.070 14.686 1.00 90.06 199 SER A C 1
ATOM 1531 O O . SER A 1 199 ? -7.795 22.116 15.320 1.00 90.06 199 SER A O 1
ATOM 1533 N N . ALA A 1 200 ? -8.836 20.191 14.814 1.00 91.44 200 ALA A N 1
ATOM 1534 C CA . ALA A 1 200 ? -10.017 20.424 15.648 1.00 91.44 200 ALA A CA 1
ATOM 1535 C C . ALA A 1 200 ? -9.651 20.650 17.128 1.00 91.44 200 ALA A C 1
ATOM 1537 O O . ALA A 1 200 ? -10.163 21.562 17.767 1.00 91.44 200 ALA A O 1
ATOM 1538 N N . LEU A 1 201 ? -8.698 19.875 17.669 1.00 94.88 201 LEU A N 1
ATOM 1539 C CA . LEU A 1 201 ? -8.198 20.108 19.028 1.00 94.88 201 LEU A CA 1
ATOM 1540 C C . LEU A 1 201 ? -7.451 21.444 19.155 1.00 94.88 201 LEU A C 1
ATOM 1542 O O . LEU A 1 201 ? -7.503 22.057 20.213 1.00 94.88 201 LEU A O 1
ATOM 1546 N N . ARG A 1 202 ? -6.736 21.892 18.116 1.00 93.06 202 ARG A N 1
ATOM 1547 C CA . ARG A 1 202 ? -6.029 23.181 18.140 1.00 93.06 202 ARG A CA 1
ATOM 1548 C C . ARG A 1 202 ? -7.016 24.341 18.158 1.00 93.06 202 ARG A C 1
ATOM 1550 O O . ARG A 1 202 ? -6.847 25.240 18.968 1.00 93.06 202 ARG A O 1
ATOM 1557 N N . GLU A 1 203 ? -8.026 24.295 17.297 1.00 91.06 203 GLU A N 1
ATOM 1558 C CA . GLU A 1 203 ? -9.065 25.320 17.171 1.00 91.06 203 GLU A CA 1
ATOM 1559 C C . GLU A 1 203 ? -9.787 25.556 18.508 1.00 91.06 203 GLU A C 1
ATOM 1561 O O . GLU A 1 203 ? -9.796 26.679 19.014 1.00 91.06 203 GLU A O 1
ATOM 1566 N N . ASP A 1 204 ? -10.256 24.484 19.155 1.00 92.69 204 ASP A N 1
ATOM 1567 C CA . ASP A 1 204 ? -10.840 24.539 20.500 1.00 92.69 204 ASP A CA 1
ATOM 1568 C C . ASP A 1 204 ? -9.878 25.153 21.539 1.00 92.69 204 ASP A C 1
ATOM 1570 O O . ASP A 1 204 ? -10.284 25.969 22.365 1.00 92.69 204 ASP A O 1
ATOM 1574 N N . ILE A 1 205 ? -8.600 24.770 21.516 1.00 93.94 205 ILE A N 1
ATOM 1575 C CA . ILE A 1 205 ? -7.590 25.194 22.501 1.00 93.94 205 ILE A CA 1
ATOM 1576 C C . ILE A 1 205 ? -7.191 26.667 22.309 1.00 93.94 205 ILE A C 1
ATOM 1578 O O . ILE A 1 205 ? -7.076 27.405 23.290 1.00 93.94 205 ILE A O 1
ATOM 1582 N N . GLU A 1 206 ? -7.040 27.121 21.065 1.00 92.25 206 GLU A N 1
ATOM 1583 C CA . GLU A 1 206 ? -6.750 28.522 20.740 1.00 92.25 206 GLU A CA 1
ATOM 1584 C C . GLU A 1 206 ? -7.972 29.420 21.009 1.00 92.25 206 GLU A C 1
ATOM 1586 O O . GLU A 1 206 ? -7.804 30.537 21.501 1.00 92.25 206 GLU A O 1
ATOM 1591 N N . SER A 1 207 ? -9.203 28.908 20.843 1.00 90.56 207 SER A N 1
ATOM 1592 C CA . SER A 1 207 ? -10.433 29.613 21.251 1.00 90.56 207 SER A CA 1
ATOM 1593 C C . SER A 1 207 ? -10.502 29.896 22.762 1.00 90.56 207 SER A C 1
ATOM 1595 O O . SER A 1 207 ? -11.107 30.880 23.187 1.00 90.56 207 SER A O 1
ATOM 1597 N N . MET A 1 208 ? -9.825 29.081 23.580 1.00 92.06 208 MET A N 1
ATOM 1598 C CA . MET A 1 208 ? -9.702 29.269 25.030 1.00 92.06 208 MET A CA 1
ATOM 1599 C C . MET A 1 208 ? -8.545 30.203 25.441 1.00 92.06 208 MET A C 1
ATOM 1601 O O . MET A 1 208 ? -8.249 30.312 26.631 1.00 92.06 208 MET A O 1
ATOM 1605 N N . GLY A 1 209 ? -7.896 30.884 24.488 1.00 90.88 209 GLY A N 1
ATOM 1606 C CA . GLY A 1 209 ? -6.855 31.885 24.753 1.00 90.88 209 GLY A CA 1
ATOM 1607 C C . GLY A 1 209 ? -5.451 31.317 24.982 1.00 90.88 209 GLY A C 1
ATOM 1608 O O . GLY A 1 209 ? -4.575 32.022 25.497 1.00 90.88 209 GLY A O 1
ATOM 1609 N N . PHE A 1 210 ? -5.208 30.056 24.622 1.00 94.12 210 PHE A N 1
ATOM 1610 C CA . PHE A 1 210 ? -3.887 29.430 24.702 1.00 94.12 210 PHE A CA 1
ATOM 1611 C C . PHE A 1 210 ? -3.128 29.552 23.373 1.00 94.12 210 PHE A C 1
ATOM 1613 O O . PHE A 1 210 ? -3.689 29.317 22.310 1.00 94.12 210 PHE A O 1
ATOM 1620 N N . GLU A 1 211 ? -1.839 29.897 23.420 1.00 92.94 211 GLU A N 1
ATOM 1621 C CA . GLU A 1 211 ? -0.983 29.969 22.227 1.00 92.94 211 GLU A CA 1
ATOM 1622 C C . GLU A 1 211 ? -0.356 28.598 21.915 1.00 92.94 211 GLU A C 1
ATOM 1624 O O . GLU A 1 211 ? 0.151 27.927 22.820 1.00 92.94 211 GLU A O 1
ATOM 1629 N N . THR A 1 212 ? -0.317 28.193 20.639 1.00 93.31 212 THR A N 1
ATOM 1630 C CA . THR A 1 212 ? 0.335 26.940 20.207 1.00 93.31 212 THR A CA 1
ATOM 1631 C C . THR A 1 212 ? 1.592 27.178 19.367 1.00 93.31 212 THR A C 1
ATOM 1633 O O . THR A 1 212 ? 1.703 28.152 18.622 1.00 93.31 212 THR A O 1
ATOM 1636 N N . VAL A 1 213 ? 2.555 26.257 19.465 1.00 92.75 213 VAL A N 1
ATOM 1637 C CA . VAL A 1 213 ? 3.817 26.264 18.707 1.00 92.75 213 VAL A CA 1
ATOM 1638 C C . VAL A 1 213 ? 4.031 24.942 17.971 1.00 92.75 213 VAL A C 1
ATOM 1640 O O . VAL A 1 213 ? 3.609 23.877 18.421 1.00 92.75 213 VAL A O 1
ATOM 1643 N N . ALA A 1 214 ? 4.696 24.993 16.815 1.00 89.19 214 ALA A N 1
ATOM 1644 C CA . ALA A 1 214 ? 4.982 23.805 16.014 1.00 89.19 214 ALA A CA 1
ATOM 1645 C C . ALA A 1 214 ? 6.060 22.929 16.683 1.00 89.19 214 ALA A C 1
ATOM 1647 O O . ALA A 1 214 ? 7.197 23.355 16.861 1.00 89.19 214 ALA A O 1
ATOM 1648 N N . ALA A 1 215 ? 5.706 21.682 16.997 1.00 82.62 215 ALA A N 1
ATOM 1649 C CA . ALA A 1 215 ? 6.533 20.728 17.739 1.00 82.62 215 ALA A CA 1
ATOM 1650 C C . ALA A 1 215 ? 7.066 19.566 16.873 1.00 82.62 215 ALA A C 1
ATOM 1652 O O . ALA A 1 215 ? 7.767 18.681 17.364 1.00 82.62 215 ALA A O 1
ATOM 1653 N N . GLY A 1 216 ? 6.744 19.525 15.573 1.00 77.38 216 GLY A N 1
ATOM 1654 C CA . GLY A 1 216 ? 7.325 18.536 14.665 1.00 77.38 216 GLY A CA 1
ATOM 1655 C C . GLY A 1 216 ? 6.622 18.366 13.318 1.00 77.38 216 GLY A C 1
ATOM 1656 O O . GLY A 1 216 ? 5.713 19.104 12.941 1.00 77.38 216 GLY A O 1
ATOM 1657 N N . LYS A 1 217 ? 7.062 17.341 12.576 1.00 75.50 217 LYS A N 1
ATOM 1658 C CA . LYS A 1 217 ? 6.549 17.005 11.237 1.00 75.50 217 LYS A CA 1
ATOM 1659 C C . LYS A 1 217 ? 5.056 16.649 11.267 1.00 75.50 217 LYS A C 1
ATOM 1661 O O . LYS A 1 217 ? 4.552 16.129 12.258 1.00 75.50 217 LYS A O 1
ATOM 1666 N N . HIS A 1 218 ? 4.383 16.865 10.135 1.00 74.19 218 HIS A N 1
ATOM 1667 C CA . HIS A 1 218 ? 2.951 16.594 9.936 1.00 74.19 218 HIS A CA 1
ATOM 1668 C C . HIS A 1 218 ? 2.021 17.397 10.866 1.00 74.19 218 HIS A C 1
ATOM 1670 O O . HIS A 1 218 ? 1.004 16.874 11.303 1.00 74.19 218 HIS A O 1
ATOM 1676 N N . GLY A 1 219 ? 2.348 18.645 11.216 1.00 74.12 219 GLY A N 1
ATOM 1677 C CA . GLY A 1 219 ? 1.486 19.450 12.094 1.00 74.12 219 GLY A CA 1
ATOM 1678 C C . GLY A 1 219 ? 1.359 18.851 13.497 1.00 74.12 219 GLY A C 1
ATOM 1679 O O . GLY A 1 219 ? 0.256 18.705 14.024 1.00 74.12 219 GLY A O 1
ATOM 1680 N N . LEU A 1 220 ? 2.478 18.414 14.079 1.00 86.12 220 LEU A N 1
ATOM 1681 C CA . LEU A 1 220 ? 2.572 18.235 15.527 1.00 86.12 220 LEU A CA 1
ATOM 1682 C C . LEU A 1 220 ? 2.771 19.614 16.159 1.00 86.12 220 LEU A C 1
ATOM 1684 O O . LEU A 1 220 ? 3.565 20.412 15.661 1.00 86.12 220 LEU A O 1
ATOM 1688 N N . TRP A 1 221 ? 2.053 19.877 17.242 1.00 93.19 221 TRP A N 1
ATOM 1689 C CA . TRP A 1 221 ? 2.095 21.124 17.994 1.00 93.19 221 TRP A CA 1
ATOM 1690 C C . TRP A 1 221 ? 1.983 20.825 19.487 1.00 93.19 221 TRP A C 1
ATOM 1692 O O . TRP A 1 221 ? 1.467 19.775 19.873 1.00 93.19 221 TRP A O 1
ATOM 1702 N N . GLU A 1 222 ? 2.473 21.752 20.296 1.00 94.50 222 GLU A N 1
ATOM 1703 C CA . GLU A 1 222 ? 2.323 21.788 21.751 1.00 94.50 222 GLU A CA 1
ATOM 1704 C C . GLU A 1 222 ? 1.941 23.225 22.154 1.00 94.50 222 GLU A C 1
ATOM 1706 O O . GLU A 1 222 ? 2.038 24.150 21.340 1.00 94.50 222 GLU A O 1
ATOM 1711 N N . LEU A 1 223 ? 1.476 23.430 23.384 1.00 94.62 223 LEU A N 1
ATOM 1712 C CA . LEU A 1 223 ? 1.290 24.769 23.935 1.00 94.62 223 LEU A CA 1
ATOM 1713 C C . LEU A 1 223 ? 2.635 25.483 24.091 1.00 94.62 223 LEU A C 1
ATOM 1715 O O . LEU A 1 223 ? 3.636 24.885 24.491 1.00 94.62 223 LEU A O 1
ATOM 1719 N N . LYS A 1 224 ? 2.626 26.784 23.818 1.00 92.62 224 LYS A N 1
ATOM 1720 C CA . LYS A 1 224 ? 3.757 27.687 24.027 1.00 92.62 224 LYS A CA 1
ATOM 1721 C C . LYS A 1 224 ? 4.154 27.718 25.512 1.00 92.62 224 LYS A C 1
ATOM 1723 O O . LYS A 1 224 ? 3.281 27.750 26.376 1.00 92.62 224 LYS A O 1
ATOM 1728 N N . ASP A 1 225 ? 5.455 27.714 25.790 1.00 90.81 225 ASP A N 1
ATOM 1729 C CA . ASP A 1 225 ? 6.079 27.838 27.121 1.00 90.81 225 ASP A CA 1
ATOM 1730 C C . ASP A 1 225 ? 5.786 26.717 28.153 1.00 90.81 225 ASP A C 1
ATOM 1732 O O . ASP A 1 225 ? 6.270 26.789 29.281 1.00 90.81 225 ASP A O 1
ATOM 1736 N N . VAL A 1 226 ? 5.062 25.644 27.795 1.00 91.88 226 VAL A N 1
ATOM 1737 C CA . VAL A 1 226 ? 4.767 24.520 28.712 1.00 91.88 226 VAL A CA 1
ATOM 1738 C C . VAL A 1 226 ? 5.901 23.473 28.708 1.00 91.88 226 VAL A C 1
ATOM 1740 O O . VAL A 1 226 ? 6.224 22.944 27.640 1.00 91.88 226 VAL A O 1
ATOM 1743 N N . PRO A 1 227 ? 6.479 23.088 29.866 1.00 89.50 227 PRO A N 1
ATOM 1744 C CA . PRO A 1 227 ? 7.591 22.133 29.931 1.00 89.50 227 PRO A CA 1
ATOM 1745 C C . PRO A 1 227 ? 7.124 20.684 29.691 1.00 89.50 227 PRO A C 1
ATOM 1747 O O . PRO A 1 227 ? 6.676 19.979 30.595 1.00 89.50 227 PRO A O 1
ATOM 1750 N N . VAL A 1 228 ? 7.231 20.218 28.443 1.00 88.75 228 VAL A N 1
ATOM 1751 C CA . VAL A 1 228 ? 6.772 18.878 28.022 1.00 88.75 228 VAL A CA 1
ATOM 1752 C C . VAL A 1 228 ? 7.802 17.755 28.201 1.00 88.75 228 VAL A C 1
ATOM 1754 O O . VAL A 1 228 ? 7.415 16.586 28.289 1.00 88.75 228 VAL A O 1
ATOM 1757 N N . ASP A 1 229 ? 9.102 18.060 28.262 1.00 85.31 229 ASP A N 1
ATOM 1758 C CA . ASP A 1 229 ? 10.157 17.034 28.299 1.00 85.31 229 ASP A CA 1
ATOM 1759 C C . ASP A 1 229 ? 10.224 16.274 29.639 1.00 85.31 229 ASP A C 1
ATOM 1761 O O . ASP A 1 229 ? 10.411 15.056 29.631 1.00 85.31 229 ASP A O 1
ATOM 1765 N N . ILE A 1 230 ? 9.951 16.935 30.772 1.00 86.12 230 ILE A N 1
ATOM 1766 C CA . ILE A 1 230 ? 9.868 16.318 32.119 1.00 86.12 230 ILE A CA 1
ATOM 1767 C C . ILE A 1 230 ? 8.717 15.305 32.295 1.00 86.12 230 ILE A C 1
ATOM 1769 O O . ILE A 1 230 ? 8.653 14.587 33.296 1.00 86.12 230 ILE A O 1
ATOM 1773 N N . PHE A 1 231 ? 7.817 15.242 31.311 1.00 85.25 231 PHE A N 1
ATOM 1774 C CA . PHE A 1 231 ? 6.692 14.308 31.225 1.00 85.25 231 PHE A CA 1
ATOM 1775 C C . PHE A 1 231 ? 6.746 13.445 29.951 1.00 85.25 231 PHE A C 1
ATOM 1777 O O . PHE A 1 231 ? 5.727 12.919 29.486 1.00 85.25 231 PHE A O 1
ATOM 1784 N N . SER A 1 232 ? 7.927 13.340 29.337 1.00 82.19 232 SER A N 1
ATOM 1785 C CA . SER A 1 232 ? 8.164 12.611 28.088 1.00 82.19 232 SER A CA 1
ATOM 1786 C C . SER A 1 232 ? 9.142 11.442 28.255 1.00 82.19 232 SER A C 1
ATOM 1788 O O . SER A 1 232 ? 9.748 11.011 27.269 1.00 82.19 232 SER A O 1
ATOM 1790 N N . SER A 1 233 ? 9.249 10.880 29.465 1.00 76.94 233 SER A N 1
ATOM 1791 C CA . SER A 1 233 ? 10.169 9.781 29.812 1.00 76.94 233 SER A CA 1
ATOM 1792 C C . SER A 1 233 ? 10.064 8.599 28.835 1.00 76.94 233 SER A C 1
ATOM 1794 O O . SER A 1 233 ? 11.054 8.187 28.225 1.00 76.94 233 SER A O 1
ATOM 1796 N N . ARG A 1 234 ? 8.833 8.146 28.553 1.00 75.81 234 ARG A N 1
ATOM 1797 C CA . ARG A 1 234 ? 8.518 7.105 27.559 1.00 75.81 234 ARG A CA 1
ATOM 1798 C C . ARG A 1 234 ? 9.121 7.401 26.180 1.00 75.81 234 ARG A C 1
ATOM 1800 O O . ARG A 1 234 ? 9.637 6.502 25.517 1.00 75.81 234 ARG A O 1
ATOM 1807 N N . SER A 1 235 ? 9.044 8.654 25.732 1.00 76.19 235 SER A N 1
ATOM 1808 C CA . SER A 1 235 ? 9.534 9.095 24.419 1.00 76.19 235 SER A CA 1
ATOM 1809 C C . SER A 1 235 ? 11.058 9.211 24.371 1.00 76.19 235 SER A C 1
ATOM 1811 O O . SER A 1 235 ? 11.645 8.965 23.316 1.00 76.19 235 SER A O 1
ATOM 1813 N N . GLN A 1 236 ? 11.692 9.565 25.492 1.00 78.12 236 GLN A N 1
ATOM 1814 C CA . GLN A 1 236 ? 13.147 9.595 25.652 1.00 78.12 236 GLN A CA 1
ATOM 1815 C C . GLN A 1 236 ? 13.705 8.163 25.640 1.00 78.12 236 GLN A C 1
ATOM 1817 O O . GLN A 1 236 ? 14.489 7.838 24.751 1.00 78.12 236 GLN A O 1
ATOM 1822 N N . ALA A 1 237 ? 13.166 7.258 26.465 1.00 75.25 237 ALA A N 1
ATOM 1823 C CA . ALA A 1 237 ? 13.566 5.847 26.507 1.00 75.25 237 ALA A CA 1
ATOM 1824 C C . ALA A 1 237 ? 13.425 5.125 25.147 1.00 75.25 237 ALA A C 1
ATOM 1826 O O . ALA A 1 237 ? 14.278 4.323 24.764 1.00 75.25 237 ALA A O 1
ATOM 1827 N N . ILE A 1 238 ? 12.377 5.428 24.364 1.00 73.94 238 ILE A N 1
ATOM 1828 C CA . ILE A 1 238 ? 12.225 4.910 22.989 1.00 73.94 238 ILE A CA 1
ATOM 1829 C C . ILE A 1 238 ? 13.301 5.474 22.047 1.00 73.94 238 ILE A C 1
ATOM 1831 O O . ILE A 1 238 ? 13.780 4.756 21.168 1.00 73.94 238 ILE A O 1
ATOM 1835 N N . ARG A 1 239 ? 13.667 6.752 22.193 1.00 76.44 239 ARG A N 1
ATOM 1836 C CA . ARG A 1 239 ? 14.665 7.437 21.354 1.00 76.44 239 ARG A CA 1
ATOM 1837 C C . ARG A 1 239 ? 16.084 6.956 21.660 1.00 76.44 239 ARG A C 1
ATOM 1839 O O . ARG A 1 239 ? 16.853 6.746 20.730 1.00 76.44 239 ARG A O 1
ATOM 1846 N N . GLU A 1 240 ? 16.398 6.729 22.929 1.00 77.62 240 GLU A N 1
ATOM 1847 C CA . GLU A 1 240 ? 17.670 6.171 23.396 1.00 77.62 240 GLU A CA 1
ATOM 1848 C C . GLU A 1 240 ? 17.843 4.721 22.936 1.00 77.62 240 GLU A C 1
ATOM 1850 O O . GLU A 1 240 ? 18.830 4.394 22.281 1.00 77.62 240 GLU A O 1
ATOM 1855 N N . ALA A 1 241 ? 16.847 3.862 23.178 1.00 71.75 241 ALA A N 1
ATOM 1856 C CA . ALA A 1 241 ? 16.918 2.446 22.814 1.00 71.75 241 ALA A CA 1
ATOM 1857 C C . ALA A 1 241 ? 16.850 2.174 21.297 1.00 71.75 241 ALA A C 1
ATOM 1859 O O . ALA A 1 241 ? 17.210 1.081 20.859 1.00 71.75 241 ALA A O 1
ATOM 1860 N N . ALA A 1 242 ? 16.374 3.129 20.489 1.00 71.44 242 ALA A N 1
ATOM 1861 C CA . ALA A 1 242 ? 16.313 2.995 19.031 1.00 71.44 242 ALA A CA 1
ATOM 1862 C C . ALA A 1 242 ? 17.418 3.768 18.282 1.00 71.44 242 ALA A C 1
ATOM 1864 O O . ALA A 1 242 ? 17.752 3.395 17.156 1.00 71.44 242 ALA A O 1
ATOM 1865 N N . GLY A 1 243 ? 17.951 4.842 18.873 1.00 64.00 243 GLY A N 1
ATOM 1866 C CA . GLY A 1 243 ? 18.792 5.845 18.215 1.00 64.00 243 GLY A CA 1
ATOM 1867 C C . GLY A 1 243 ? 17.991 6.986 17.551 1.00 64.00 243 GLY A C 1
ATOM 1868 O O . GLY A 1 243 ? 16.797 6.837 17.264 1.00 64.00 243 GLY A O 1
ATOM 1869 N N . PRO A 1 244 ? 18.625 8.143 17.267 1.00 62.62 244 PRO A N 1
ATOM 1870 C CA . PRO A 1 244 ? 17.946 9.311 16.697 1.00 62.62 244 PRO A CA 1
ATOM 1871 C C . PRO A 1 244 ? 17.360 9.023 15.306 1.00 62.62 244 PRO A C 1
ATOM 1873 O O . PRO A 1 244 ? 16.161 9.213 15.089 1.00 62.62 244 PRO A O 1
ATOM 1876 N N . ASP A 1 245 ? 18.154 8.464 14.392 1.00 68.31 245 ASP A N 1
ATOM 1877 C CA . ASP A 1 245 ? 17.757 8.165 13.005 1.00 68.31 245 ASP A CA 1
ATOM 1878 C C . ASP A 1 245 ? 16.955 6.860 12.850 1.00 68.31 245 ASP A C 1
ATOM 1880 O O . ASP A 1 245 ? 16.725 6.364 11.744 1.00 68.31 245 ASP A O 1
ATOM 1884 N N . ALA A 1 246 ? 16.485 6.298 13.967 1.00 64.69 246 ALA A N 1
ATOM 1885 C CA . ALA A 1 246 ? 15.675 5.092 13.994 1.00 64.69 246 ALA A CA 1
ATOM 1886 C C . ALA A 1 246 ? 14.454 5.179 13.072 1.00 64.69 246 ALA A C 1
ATOM 1888 O O . ALA A 1 246 ? 13.601 6.061 13.222 1.00 64.69 246 ALA A O 1
ATOM 1889 N N . SER A 1 247 ? 14.310 4.185 12.189 1.00 65.25 247 SER A N 1
ATOM 1890 C CA . SER A 1 247 ? 13.094 4.014 11.392 1.00 65.25 247 SER A CA 1
ATOM 1891 C C . SER A 1 247 ? 11.858 3.923 12.296 1.00 65.25 247 SER A C 1
ATOM 1893 O O . SER A 1 247 ? 11.939 3.414 13.415 1.00 65.25 247 SER A O 1
ATOM 1895 N N . ALA A 1 248 ? 10.685 4.338 11.806 1.00 64.00 248 ALA A N 1
ATOM 1896 C CA . ALA A 1 248 ? 9.443 4.271 12.585 1.00 64.00 248 ALA A CA 1
ATOM 1897 C C . ALA A 1 248 ? 9.176 2.868 13.171 1.00 64.00 248 ALA A C 1
ATOM 1899 O O . ALA A 1 248 ? 8.735 2.750 14.306 1.00 64.00 248 ALA A O 1
ATOM 1900 N N . LYS A 1 249 ? 9.550 1.802 12.449 1.00 59.78 249 LYS A N 1
ATOM 1901 C CA . LYS A 1 249 ? 9.442 0.418 12.930 1.00 59.78 249 LYS A CA 1
ATOM 1902 C C . LYS A 1 249 ? 10.533 0.021 13.930 1.00 59.78 249 LYS A C 1
ATOM 1904 O O . LYS A 1 249 ? 10.271 -0.800 14.802 1.00 59.78 249 LYS A O 1
ATOM 1909 N N . SER A 1 250 ? 11.734 0.587 13.833 1.00 62.00 250 SER A N 1
ATOM 1910 C CA . SER A 1 250 ? 12.757 0.446 14.880 1.00 62.00 250 SER A CA 1
ATOM 1911 C C . SER A 1 250 ? 12.256 1.068 16.188 1.00 62.00 250 SER A C 1
ATOM 1913 O O . SER A 1 250 ? 12.424 0.479 17.251 1.00 62.00 250 SER A O 1
ATOM 1915 N N . ARG A 1 251 ? 11.544 2.201 16.097 1.00 68.62 251 ARG A N 1
ATOM 1916 C CA . ARG A 1 251 ? 10.867 2.842 17.233 1.00 68.62 251 ARG A CA 1
ATOM 1917 C C . ARG A 1 251 ? 9.671 2.023 17.739 1.00 68.62 251 ARG A C 1
ATOM 1919 O O . ARG A 1 251 ? 9.568 1.859 18.945 1.00 68.62 251 ARG A O 1
ATOM 1926 N N . ASP A 1 252 ? 8.841 1.426 16.871 1.00 67.69 252 ASP A N 1
ATOM 1927 C CA . ASP A 1 252 ? 7.784 0.471 17.285 1.00 67.69 252 ASP A CA 1
ATOM 1928 C C . ASP A 1 252 ? 8.364 -0.709 18.091 1.00 67.69 252 ASP A C 1
ATOM 1930 O O . ASP A 1 252 ? 7.768 -1.161 19.068 1.00 67.69 252 ASP A O 1
ATOM 1934 N N . VAL A 1 253 ? 9.529 -1.223 17.674 1.00 66.94 253 VAL A N 1
ATOM 1935 C CA . VAL A 1 253 ? 10.246 -2.303 18.367 1.00 66.94 253 VAL A CA 1
ATOM 1936 C C . VAL A 1 253 ? 10.768 -1.826 19.718 1.00 66.94 253 VAL A C 1
ATOM 1938 O O . VAL A 1 253 ? 10.438 -2.438 20.728 1.00 66.94 253 VAL A O 1
ATOM 1941 N N . ALA A 1 254 ? 11.497 -0.709 19.771 1.00 67.38 254 ALA A N 1
ATOM 1942 C CA . ALA A 1 254 ? 11.961 -0.130 21.032 1.00 67.38 254 ALA A CA 1
ATOM 1943 C C . ALA A 1 254 ? 10.795 0.199 21.984 1.00 67.38 254 ALA A C 1
ATOM 1945 O O . ALA A 1 254 ? 10.913 -0.002 23.190 1.00 67.38 254 ALA A O 1
ATOM 1946 N N . ALA A 1 255 ? 9.640 0.616 21.456 1.00 71.62 255 ALA A N 1
ATOM 1947 C CA . ALA A 1 255 ? 8.422 0.892 22.216 1.00 71.62 255 ALA A CA 1
ATOM 1948 C C . ALA A 1 255 ? 7.755 -0.354 22.825 1.00 71.62 255 ALA A C 1
ATOM 1950 O O . ALA A 1 255 ? 6.980 -0.207 23.774 1.00 71.62 255 ALA A O 1
ATOM 1951 N N . LEU A 1 256 ? 8.061 -1.554 22.317 1.00 73.44 256 LEU A N 1
ATOM 1952 C CA . LEU A 1 256 ? 7.678 -2.844 22.901 1.00 73.44 256 LEU A CA 1
ATOM 1953 C C . LEU A 1 256 ? 8.787 -3.447 23.776 1.00 73.44 256 LEU A C 1
ATOM 1955 O O . LEU A 1 256 ? 8.471 -4.079 24.777 1.00 73.44 256 LEU A O 1
ATOM 1959 N N . ASP A 1 257 ? 10.055 -3.240 23.425 1.00 69.56 257 ASP A N 1
ATOM 1960 C CA . ASP A 1 257 ? 11.208 -3.823 24.118 1.00 69.56 257 ASP A CA 1
ATOM 1961 C C . ASP A 1 257 ? 11.544 -3.077 25.425 1.00 69.56 257 ASP A C 1
ATOM 1963 O O . ASP A 1 257 ? 11.871 -3.713 26.420 1.00 69.56 257 ASP A O 1
ATOM 1967 N N . THR A 1 258 ? 11.381 -1.748 25.465 1.00 74.06 258 THR A N 1
ATOM 1968 C CA . THR A 1 258 ? 11.507 -0.919 26.690 1.00 74.06 258 THR A CA 1
ATOM 1969 C C . THR A 1 258 ? 10.196 -0.812 27.483 1.00 74.06 258 THR A C 1
ATOM 1971 O O . THR A 1 258 ? 10.042 0.066 28.329 1.00 74.06 258 THR A O 1
ATOM 1974 N N . ARG A 1 259 ? 9.189 -1.634 27.164 1.00 68.00 259 ARG A N 1
ATOM 1975 C CA . ARG A 1 259 ? 7.849 -1.534 27.753 1.00 68.00 259 ARG A CA 1
ATOM 1976 C C . ARG A 1 259 ? 7.798 -2.244 29.101 1.00 68.00 259 ARG A C 1
ATOM 1978 O O . ARG A 1 259 ? 7.799 -3.471 29.152 1.00 68.00 259 ARG A O 1
ATOM 1985 N N . GLN A 1 260 ? 7.655 -1.471 30.169 1.00 66.69 260 GLN A N 1
ATOM 1986 C CA . GLN A 1 260 ? 7.383 -2.015 31.496 1.00 66.69 260 GLN A CA 1
ATOM 1987 C C . GLN A 1 260 ? 5.960 -2.611 31.587 1.00 66.69 260 GLN A C 1
ATOM 1989 O O . GLN A 1 260 ? 5.098 -2.399 30.716 1.00 66.69 260 GLN A O 1
ATOM 1994 N N . ALA A 1 261 ? 5.704 -3.367 32.659 1.00 65.12 261 ALA A N 1
ATOM 1995 C CA . ALA A 1 261 ? 4.346 -3.732 33.066 1.00 65.12 261 ALA A CA 1
ATOM 1996 C C . ALA A 1 261 ? 3.496 -2.464 33.316 1.00 65.12 261 ALA A C 1
ATOM 1998 O O . ALA A 1 261 ? 4.019 -1.353 33.318 1.00 65.12 261 ALA A O 1
ATOM 1999 N N . LYS A 1 262 ? 2.173 -2.593 33.503 1.00 60.94 262 LYS A N 1
ATOM 2000 C CA . LYS A 1 262 ? 1.433 -1.472 34.111 1.00 60.94 262 LYS A CA 1
ATOM 2001 C C . LYS A 1 262 ? 1.935 -1.354 35.556 1.00 60.94 262 LYS A C 1
ATOM 2003 O O . LYS A 1 262 ? 1.787 -2.314 36.305 1.00 60.94 262 LYS A O 1
ATOM 2008 N N . ALA A 1 263 ? 2.561 -0.235 35.905 1.00 62.06 263 ALA A N 1
ATOM 2009 C CA . ALA A 1 263 ? 2.822 0.108 37.296 1.00 62.06 263 ALA A CA 1
ATOM 2010 C C . ALA A 1 263 ? 1.529 0.633 37.939 1.00 62.06 263 ALA A C 1
ATOM 2012 O O . ALA A 1 263 ? 0.706 1.238 37.253 1.00 62.06 263 ALA A O 1
ATOM 2013 N N . TRP A 1 264 ? 1.368 0.399 39.239 1.00 66.31 264 TRP A N 1
ATOM 2014 C CA . TRP A 1 264 ? 0.311 1.001 40.049 1.00 66.31 264 TRP A CA 1
ATOM 2015 C C . TRP A 1 264 ? 0.873 2.204 40.811 1.00 66.31 264 TRP A C 1
ATOM 2017 O O . TRP A 1 264 ? 2.006 2.151 41.294 1.00 66.31 264 TRP A O 1
ATOM 2027 N N . ALA A 1 265 ? 0.076 3.263 40.928 1.00 68.12 265 ALA A N 1
ATOM 2028 C CA . ALA A 1 265 ? 0.335 4.404 41.793 1.00 68.12 265 ALA A CA 1
ATOM 2029 C C . ALA A 1 265 ? -0.990 5.026 42.250 1.00 68.12 265 ALA A C 1
ATOM 2031 O O . ALA A 1 265 ? -1.989 4.983 41.532 1.00 68.12 265 ALA A O 1
ATOM 2032 N N . ASP A 1 266 ? -0.966 5.620 43.437 1.00 76.19 266 ASP A N 1
ATOM 2033 C CA . ASP A 1 266 ? -2.050 6.430 43.989 1.00 76.19 266 ASP A CA 1
ATOM 2034 C C . ASP A 1 266 ? -2.220 7.737 43.172 1.00 76.19 266 ASP A C 1
ATOM 2036 O O . ASP A 1 266 ? -1.218 8.431 42.954 1.00 76.19 266 ASP A O 1
ATOM 2040 N N . PRO A 1 267 ? -3.435 8.095 42.701 1.00 76.25 267 PRO A N 1
ATOM 2041 C CA . PRO A 1 267 ? -3.658 9.288 41.876 1.00 76.25 267 PRO A CA 1
ATOM 2042 C C . PRO A 1 267 ? -3.286 10.620 42.522 1.00 76.25 267 PRO A C 1
ATOM 2044 O O . PRO A 1 267 ? -2.815 11.515 41.817 1.00 76.25 267 PRO A O 1
ATOM 2047 N N . ASP A 1 268 ? -3.480 10.774 43.831 1.00 79.25 268 ASP A N 1
ATOM 2048 C CA . ASP A 1 268 ? -3.211 12.034 44.522 1.00 79.25 268 ASP A CA 1
ATOM 2049 C C . ASP A 1 268 ? -1.711 12.188 44.785 1.00 79.25 268 ASP A C 1
ATOM 2051 O O . ASP A 1 268 ? -1.155 13.270 44.569 1.00 79.25 268 ASP A O 1
ATOM 2055 N N . LEU A 1 269 ? -1.012 11.094 45.118 1.00 82.69 269 LEU A N 1
ATOM 2056 C CA . LEU A 1 269 ? 0.456 11.076 45.132 1.00 82.69 269 LEU A CA 1
ATOM 2057 C C . LEU A 1 269 ? 1.042 11.320 43.733 1.00 82.69 269 LEU A C 1
ATOM 2059 O O . LEU A 1 269 ? 2.044 12.026 43.598 1.00 82.69 269 LEU A O 1
ATOM 2063 N N . LEU A 1 270 ? 0.414 10.782 42.684 1.00 84.50 270 LEU A N 1
ATOM 2064 C CA . LEU A 1 270 ? 0.869 10.950 41.305 1.00 84.50 270 LEU A CA 1
ATOM 2065 C C . LEU A 1 270 ? 0.687 12.398 40.816 1.00 84.50 270 LEU A C 1
ATOM 2067 O O . LEU A 1 270 ? 1.625 12.986 40.274 1.00 84.50 270 LEU A O 1
ATOM 2071 N N . LYS A 1 271 ? -0.466 13.020 41.098 1.00 84.06 271 LYS A N 1
ATOM 2072 C CA . LYS A 1 271 ? -0.685 14.463 40.895 1.00 84.06 271 LYS A CA 1
ATOM 2073 C C . LYS A 1 271 ? 0.296 15.315 41.693 1.00 84.06 271 LYS A C 1
ATOM 2075 O O . LYS A 1 271 ? 0.785 16.315 41.167 1.00 84.06 271 LYS A O 1
ATOM 2080 N N . ALA A 1 272 ? 0.579 14.952 42.944 1.00 85.81 272 ALA A N 1
ATOM 2081 C CA . ALA A 1 272 ? 1.530 15.675 43.781 1.00 85.81 272 ALA A CA 1
ATOM 2082 C C . ALA A 1 272 ? 2.949 15.631 43.189 1.00 85.81 272 ALA A C 1
ATOM 2084 O O . ALA A 1 272 ? 3.606 16.672 43.125 1.00 85.81 272 ALA A O 1
ATOM 2085 N N . ASP A 1 273 ? 3.397 14.480 42.673 1.00 88.00 273 ASP A N 1
ATOM 2086 C CA . ASP A 1 273 ? 4.676 14.383 41.959 1.00 88.00 273 ASP A CA 1
ATOM 2087 C C . ASP A 1 273 ? 4.680 15.218 40.670 1.00 88.00 273 ASP A C 1
ATOM 2089 O O . ASP A 1 273 ? 5.620 15.976 40.435 1.00 88.00 273 ASP A O 1
ATOM 2093 N N . TRP A 1 274 ? 3.616 15.169 39.862 1.00 91.06 274 TRP A N 1
ATOM 2094 C CA . TRP A 1 274 ? 3.519 15.998 38.655 1.00 91.06 274 TRP A CA 1
ATOM 2095 C C . TRP A 1 274 ? 3.559 17.506 38.971 1.00 91.06 274 TRP A C 1
ATOM 2097 O O . TRP A 1 274 ? 4.274 18.258 38.306 1.00 91.06 274 TRP A O 1
ATOM 2107 N N . ARG A 1 275 ? 2.853 17.957 40.016 1.00 88.62 275 ARG A N 1
ATOM 2108 C CA . ARG A 1 275 ? 2.891 19.354 40.495 1.00 88.62 275 ARG A CA 1
ATOM 2109 C C . ARG A 1 275 ? 4.281 19.751 40.993 1.00 88.62 275 ARG A C 1
ATOM 2111 O O . ARG A 1 275 ? 4.753 20.844 40.677 1.00 88.62 275 ARG A O 1
ATOM 2118 N N . ARG A 1 276 ? 4.962 18.848 41.706 1.00 90.56 276 ARG A N 1
ATOM 2119 C CA . ARG A 1 276 ? 6.349 19.028 42.148 1.00 90.56 276 ARG A CA 1
ATOM 2120 C C . ARG A 1 276 ? 7.295 19.210 40.959 1.00 90.56 276 ARG A C 1
ATOM 2122 O O . ARG A 1 276 ? 8.009 20.204 40.937 1.00 90.56 276 ARG A O 1
ATOM 2129 N N . ARG A 1 277 ? 7.234 18.349 39.931 1.00 90.81 277 ARG A N 1
ATOM 2130 C CA . ARG A 1 277 ? 8.078 18.485 38.723 1.00 90.81 277 ARG A CA 1
ATOM 2131 C C . ARG A 1 277 ? 7.874 19.824 37.998 1.00 90.81 277 ARG A C 1
ATOM 2133 O O . ARG A 1 277 ? 8.848 20.406 37.536 1.00 90.81 277 ARG A O 1
ATOM 2140 N N . LEU A 1 278 ? 6.641 20.344 37.928 1.00 89.69 278 LEU A N 1
ATOM 2141 C CA . LEU A 1 278 ? 6.388 21.691 37.384 1.00 89.69 278 LEU A CA 1
ATOM 2142 C C . LEU A 1 278 ? 7.013 22.801 38.243 1.00 89.69 278 LEU A C 1
ATOM 2144 O O . LEU A 1 278 ? 7.539 23.768 37.700 1.00 89.69 278 LEU A O 1
ATOM 2148 N N . THR A 1 279 ? 6.979 22.660 39.570 1.00 88.62 279 THR A N 1
ATOM 2149 C CA . THR A 1 279 ? 7.595 23.624 40.500 1.00 88.62 279 THR A CA 1
ATOM 2150 C C . THR A 1 279 ? 9.123 23.581 40.431 1.00 88.62 279 THR A C 1
ATOM 2152 O O . THR A 1 279 ? 9.757 24.635 40.472 1.00 88.62 279 THR A O 1
ATOM 2155 N N . ASP A 1 280 ? 9.713 22.397 40.245 1.00 89.69 280 ASP A N 1
ATOM 2156 C CA . ASP A 1 280 ? 11.155 22.216 40.037 1.00 89.69 280 ASP A CA 1
ATOM 2157 C C . ASP A 1 280 ? 11.625 22.931 38.741 1.00 89.69 280 ASP A C 1
ATOM 2159 O O . ASP A 1 280 ? 12.642 23.628 38.752 1.00 89.69 280 ASP A O 1
ATOM 2163 N N . GLU A 1 281 ? 10.827 22.876 37.662 1.00 90.00 281 GLU A N 1
ATOM 2164 C CA . GLU A 1 281 ? 11.000 23.665 36.418 1.00 90.00 281 GLU A CA 1
ATOM 2165 C C . GLU A 1 281 ? 10.534 25.138 36.527 1.00 90.00 281 GLU A C 1
ATOM 2167 O O . GLU A 1 281 ? 10.602 25.895 35.558 1.00 90.00 281 GLU A O 1
ATOM 2172 N N . LYS A 1 282 ? 10.072 25.583 37.706 1.00 90.50 282 LYS A N 1
ATOM 2173 C CA . LYS A 1 282 ? 9.573 26.947 37.993 1.00 90.50 282 LYS A CA 1
ATOM 2174 C C . LYS A 1 282 ? 8.368 27.387 37.143 1.00 90.50 282 LYS A C 1
ATOM 2176 O O . LYS A 1 282 ? 8.144 28.584 36.960 1.00 90.50 282 LYS A O 1
ATOM 2181 N N . PHE A 1 283 ? 7.577 26.441 36.642 1.00 91.50 283 PHE A N 1
ATOM 2182 C CA . PHE A 1 283 ? 6.399 26.711 35.820 1.00 91.50 283 PHE A CA 1
ATOM 2183 C C . PHE A 1 283 ? 5.135 26.888 36.678 1.00 91.50 283 PHE A C 1
ATOM 2185 O O . PHE A 1 283 ? 4.560 25.918 37.176 1.00 91.50 283 PHE A O 1
ATOM 2192 N N . ASP A 1 284 ? 4.667 28.132 36.815 1.00 89.62 284 ASP A N 1
ATOM 2193 C CA . ASP A 1 284 ? 3.381 28.440 37.452 1.00 89.62 284 ASP A CA 1
ATOM 2194 C C . ASP A 1 284 ? 2.216 28.205 36.475 1.00 89.62 284 ASP A C 1
ATOM 2196 O O . ASP A 1 284 ? 1.857 29.054 35.652 1.00 89.62 284 ASP A O 1
ATOM 2200 N N . ILE A 1 285 ? 1.608 27.025 36.596 1.00 89.19 285 ILE A N 1
ATOM 2201 C CA . ILE A 1 285 ? 0.446 26.611 35.805 1.00 89.19 285 ILE A CA 1
ATOM 2202 C C . ILE A 1 285 ? -0.814 27.445 36.090 1.00 89.19 285 ILE A C 1
ATOM 2204 O O . ILE A 1 285 ? -1.629 27.633 35.189 1.00 89.19 285 ILE A O 1
ATOM 2208 N N . GLY A 1 286 ? -0.971 27.992 37.301 1.00 89.00 286 GLY A N 1
ATOM 2209 C CA . GLY A 1 286 ? -2.123 28.822 37.664 1.00 89.00 286 GLY A CA 1
ATOM 2210 C C . GLY A 1 286 ? -2.057 30.195 36.999 1.00 89.00 286 GLY A C 1
ATOM 2211 O O . GLY A 1 286 ? -3.023 30.637 36.375 1.00 89.00 286 GLY A O 1
ATOM 2212 N N . HIS A 1 287 ? -0.886 30.831 37.051 1.00 90.94 287 HIS A N 1
ATOM 2213 C CA . HIS A 1 287 ? -0.602 32.076 36.335 1.00 90.94 287 HIS A CA 1
ATOM 2214 C C . HIS A 1 287 ? -0.680 31.901 34.808 1.00 90.94 287 HIS A C 1
ATOM 2216 O O . HIS A 1 287 ? -1.192 32.774 34.108 1.00 90.94 287 HIS A O 1
ATOM 2222 N N . TYR A 1 288 ? -0.237 30.758 34.275 1.00 92.12 288 TYR A N 1
ATOM 2223 C CA . TYR A 1 288 ? -0.359 30.462 32.845 1.00 92.12 288 TYR A CA 1
ATOM 2224 C C . TYR A 1 288 ? -1.828 30.360 32.384 1.00 92.12 288 TYR A C 1
ATOM 2226 O O . TYR A 1 288 ? -2.196 30.914 31.344 1.00 92.12 288 TYR A O 1
ATOM 2234 N N . ILE A 1 289 ? -2.688 29.699 33.171 1.00 90.00 289 ILE A N 1
ATOM 2235 C CA . ILE A 1 289 ? -4.127 29.582 32.884 1.00 90.00 289 ILE A CA 1
ATOM 2236 C C . ILE A 1 289 ? -4.834 30.943 32.997 1.00 90.00 289 ILE A C 1
ATOM 2238 O O . ILE A 1 289 ? -5.642 31.275 32.127 1.00 90.00 289 ILE A O 1
ATOM 2242 N N . SER A 1 290 ? -4.512 31.768 34.001 1.00 88.50 290 SER A N 1
ATOM 2243 C CA . SER A 1 290 ? -5.142 33.090 34.150 1.00 88.50 290 SER A CA 1
ATOM 2244 C C . SER A 1 290 ? -4.742 34.071 33.040 1.00 88.50 290 SER A C 1
ATOM 2246 O O . SER A 1 290 ? -5.584 34.834 32.567 1.00 88.50 290 SER A O 1
ATOM 2248 N N . GLN A 1 291 ? -3.512 33.992 32.515 1.00 90.25 291 GLN A N 1
ATOM 2249 C CA . GLN A 1 291 ? -3.138 34.731 31.302 1.00 90.25 291 GLN A CA 1
ATOM 2250 C C . GLN A 1 291 ? -3.955 34.312 30.071 1.00 90.25 291 GLN A C 1
ATOM 2252 O O . GLN A 1 291 ? -4.290 35.162 29.245 1.00 90.25 291 GLN A O 1
ATOM 2257 N N . ALA A 1 292 ? -4.283 33.024 29.922 1.00 88.44 292 ALA A N 1
ATOM 2258 C CA . ALA A 1 292 ? -5.124 32.558 28.819 1.00 88.44 292 ALA A CA 1
ATOM 2259 C C . ALA A 1 292 ? -6.559 33.095 28.936 1.00 88.44 292 ALA A C 1
ATOM 2261 O O . ALA A 1 292 ? -7.103 33.609 27.961 1.00 88.44 292 ALA A O 1
ATOM 2262 N N . GLN A 1 293 ? -7.126 33.076 30.146 1.00 87.38 293 GLN A N 1
ATOM 2263 C CA . GLN A 1 293 ? -8.435 33.670 30.441 1.00 87.38 293 GLN A CA 1
ATOM 2264 C C . GLN A 1 293 ? -8.457 35.175 30.115 1.00 87.38 293 GLN A C 1
ATOM 2266 O O . GLN A 1 293 ? -9.317 35.619 29.355 1.00 87.38 293 GLN A O 1
ATOM 2271 N N . ALA A 1 294 ? -7.454 35.937 30.563 1.00 86.94 294 ALA A N 1
ATOM 2272 C CA . ALA A 1 294 ? -7.341 37.368 30.268 1.00 86.94 294 ALA A CA 1
ATOM 2273 C C . ALA A 1 294 ? -7.243 37.672 28.757 1.00 86.94 294 ALA A C 1
ATOM 2275 O O . ALA A 1 294 ? -7.803 38.662 28.283 1.00 86.94 294 ALA A O 1
ATOM 2276 N N . ARG A 1 295 ? -6.584 36.811 27.963 1.00 87.19 295 ARG A N 1
ATOM 2277 C CA . ARG A 1 295 ? -6.557 36.943 26.492 1.00 87.19 295 ARG A CA 1
ATOM 2278 C C . ARG A 1 295 ? -7.949 36.770 25.867 1.00 87.19 295 ARG A C 1
ATOM 2280 O O . ARG A 1 295 ? -8.274 37.500 24.928 1.00 87.19 295 ARG A O 1
ATOM 2287 N N . VAL A 1 296 ? -8.790 35.875 26.396 1.00 86.50 296 VAL A N 1
ATOM 2288 C CA . VAL A 1 296 ? -10.195 35.734 25.961 1.00 86.50 296 VAL A CA 1
ATOM 2289 C C . VAL A 1 296 ? -11.015 36.970 26.339 1.00 86.50 296 VAL A C 1
ATOM 2291 O O . VAL A 1 296 ? -11.721 37.508 25.488 1.00 86.50 296 VAL A O 1
ATOM 2294 N N . GLU A 1 297 ? -10.892 37.470 27.571 1.00 77.31 297 GLU A N 1
ATOM 2295 C CA . GLU A 1 297 ? -11.640 38.642 28.059 1.00 77.31 297 GLU A CA 1
ATOM 2296 C C . GLU A 1 297 ? -11.329 39.921 27.267 1.00 77.31 297 GLU A C 1
ATOM 2298 O O . GLU A 1 297 ? -12.246 40.652 26.881 1.00 77.31 297 GLU A O 1
ATOM 2303 N N . ILE A 1 298 ? -10.051 40.165 26.953 1.00 72.69 298 ILE A N 1
ATOM 2304 C CA . ILE A 1 298 ? -9.624 41.283 26.097 1.00 72.69 298 ILE A CA 1
ATOM 2305 C C . ILE A 1 298 ? -10.240 41.147 24.698 1.00 72.69 298 ILE A C 1
ATOM 2307 O O . ILE A 1 298 ? -10.815 42.103 24.176 1.00 72.69 298 ILE A O 1
ATOM 2311 N N . THR A 1 299 ? -10.174 39.952 24.104 1.00 65.00 299 THR A N 1
ATOM 2312 C CA . THR A 1 299 ? -10.683 39.702 22.746 1.00 65.00 299 THR A CA 1
ATOM 2313 C C . THR A 1 299 ? -12.207 39.859 22.680 1.00 65.00 299 THR A C 1
ATOM 2315 O O . THR A 1 299 ? -12.721 40.536 21.789 1.00 65.00 299 THR A O 1
ATOM 2318 N N . GLY A 1 300 ? -12.937 39.316 23.660 1.00 56.41 300 GLY A N 1
ATOM 2319 C CA . GLY A 1 300 ? -14.390 39.468 23.773 1.00 56.41 300 GLY A CA 1
ATOM 2320 C C . GLY A 1 300 ? -14.827 40.921 23.985 1.00 56.41 300 GLY A C 1
ATOM 2321 O O . GLY A 1 300 ? -15.788 41.371 23.361 1.00 56.41 300 GLY A O 1
ATOM 2322 N N . SER A 1 301 ? -14.080 41.684 24.789 1.00 51.44 301 SER A N 1
ATOM 2323 C CA . SER A 1 301 ? -14.346 43.110 25.029 1.00 51.44 301 SER A CA 1
ATOM 2324 C C . SER A 1 301 ? -14.173 43.961 23.764 1.00 51.44 301 SER A C 1
ATOM 2326 O O . SER A 1 301 ? -14.964 44.871 23.521 1.00 51.44 301 SER A O 1
ATOM 2328 N N . VAL A 1 302 ? -13.182 43.645 22.920 1.00 52.84 302 VAL A N 1
ATOM 2329 C CA . VAL A 1 302 ? -12.983 44.323 21.626 1.00 52.84 302 VAL A CA 1
ATOM 2330 C C . VAL A 1 302 ? -14.123 44.014 20.649 1.00 52.84 302 VAL A C 1
ATOM 2332 O O . VAL A 1 302 ? -14.623 44.929 19.995 1.00 52.84 302 VAL A O 1
ATOM 2335 N N . VAL A 1 303 ? -14.588 42.761 20.586 1.00 50.81 303 VAL A N 1
ATOM 2336 C CA . VAL A 1 303 ? -15.714 42.364 19.717 1.00 50.81 303 VAL A CA 1
ATOM 2337 C C . VAL A 1 303 ? -17.034 43.001 20.173 1.00 50.81 303 VAL A C 1
ATOM 2339 O O . VAL A 1 303 ? -17.790 43.498 19.339 1.00 50.81 303 VAL A O 1
ATOM 2342 N N . ALA A 1 304 ? -17.290 43.075 21.483 1.00 43.00 304 ALA A N 1
ATOM 2343 C CA . ALA A 1 304 ? -18.460 43.767 22.031 1.00 43.00 304 ALA A CA 1
ATOM 2344 C C . ALA A 1 304 ? -18.440 45.292 21.782 1.00 43.00 304 ALA A C 1
ATOM 2346 O O . ALA A 1 304 ? -19.494 45.926 21.743 1.00 43.00 304 ALA A O 1
ATOM 2347 N N . GLY A 1 305 ? -17.256 45.885 21.589 1.00 40.03 305 GLY A N 1
ATOM 2348 C CA . GLY A 1 305 ? -17.070 47.323 21.383 1.00 40.03 305 GLY A CA 1
ATOM 2349 C C . GLY A 1 305 ? -17.308 47.843 19.958 1.00 40.03 305 GLY A C 1
ATOM 2350 O O . GLY A 1 305 ? -17.345 49.059 19.777 1.00 40.03 305 GLY A O 1
ATOM 2351 N N . GLN A 1 306 ? -17.468 46.981 18.943 1.00 39.50 306 GLN A N 1
ATOM 2352 C CA . GLN A 1 306 ? -17.562 47.395 17.526 1.00 39.50 306 GLN A CA 1
ATOM 2353 C C . GLN A 1 306 ? -18.922 47.116 16.863 1.00 39.50 306 GLN A C 1
ATOM 2355 O O . GLN A 1 306 ? -19.018 46.642 15.731 1.00 39.50 306 GLN A O 1
ATOM 2360 N N . GLY A 1 307 ? -20.003 47.510 17.538 1.00 37.34 307 GLY A N 1
ATOM 2361 C CA . GLY A 1 307 ? -21.337 47.618 16.939 1.00 37.34 307 GLY A CA 1
ATOM 2362 C C . GLY A 1 307 ? -21.496 48.826 16.000 1.00 37.34 307 GLY A C 1
ATOM 2363 O O . GLY A 1 307 ? -22.340 49.679 16.261 1.00 37.34 307 GLY A O 1
ATOM 2364 N N . GLY A 1 308 ? -20.710 48.935 14.919 1.00 36.88 308 GLY A N 1
ATOM 2365 C CA . GLY A 1 308 ? -20.850 50.050 13.969 1.00 36.88 308 GLY A CA 1
ATOM 2366 C C . GLY A 1 308 ? -19.943 50.026 12.730 1.00 36.88 308 GLY A C 1
ATOM 2367 O O . GLY A 1 308 ? -18.747 49.795 12.827 1.00 36.88 308 GLY A O 1
ATOM 2368 N N . MET A 1 309 ? -20.536 50.347 11.571 1.00 31.47 309 MET A N 1
ATOM 2369 C CA . MET A 1 309 ? -19.897 50.668 10.277 1.00 31.47 309 MET A CA 1
ATOM 2370 C C . MET A 1 309 ? -18.892 49.654 9.685 1.00 31.47 309 MET A C 1
ATOM 2372 O O . MET A 1 309 ? -17.677 49.811 9.776 1.00 31.47 309 MET A O 1
ATOM 2376 N N . ARG A 1 310 ? -19.405 48.717 8.872 1.00 28.56 310 ARG A N 1
ATOM 2377 C CA . ARG A 1 310 ? -18.635 48.142 7.751 1.00 28.56 310 ARG A CA 1
ATOM 2378 C C . ARG A 1 310 ? -18.617 49.145 6.590 1.00 28.56 310 ARG A C 1
ATOM 2380 O O . ARG A 1 310 ? -19.680 49.517 6.099 1.00 28.56 310 ARG A O 1
ATOM 2387 N N . ALA A 1 311 ? -17.435 49.559 6.136 1.00 27.69 311 ALA A N 1
ATOM 2388 C CA . ALA A 1 311 ? -17.292 50.402 4.948 1.00 27.69 311 ALA A CA 1
ATOM 2389 C C . ALA A 1 311 ? -17.427 49.567 3.650 1.00 27.69 311 ALA A C 1
ATOM 2391 O O . ALA A 1 311 ? -16.855 48.477 3.584 1.00 27.69 311 ALA A O 1
ATOM 2392 N N . PRO A 1 312 ? -18.150 50.041 2.616 1.00 37.66 312 PRO A N 1
ATOM 2393 C CA . PRO A 1 312 ? -18.274 49.330 1.344 1.00 37.66 312 PRO A CA 1
ATOM 2394 C C . PRO A 1 312 ? -17.159 49.718 0.356 1.00 37.66 312 PRO A C 1
ATOM 2396 O O . PRO A 1 312 ? -17.066 50.875 -0.050 1.00 37.66 312 PRO A O 1
ATOM 2399 N N . GLY A 1 313 ? -16.353 48.752 -0.101 1.00 30.83 313 GLY A N 1
ATOM 2400 C CA . GLY A 1 313 ? -15.439 48.973 -1.228 1.00 30.83 313 GLY A CA 1
ATOM 2401 C C . GLY A 1 313 ? -14.376 47.892 -1.445 1.00 30.83 313 GLY A C 1
ATOM 2402 O O . GLY A 1 313 ? -13.719 47.475 -0.499 1.00 30.83 313 GLY A O 1
ATOM 2403 N N . GLN A 1 314 ? -14.158 47.551 -2.723 1.00 27.67 314 GLN A N 1
ATOM 2404 C CA . GLN A 1 314 ? -13.107 46.654 -3.247 1.00 27.67 314 GLN A CA 1
ATOM 2405 C C . GLN A 1 314 ? -13.270 45.152 -2.883 1.00 27.67 314 GLN A C 1
ATOM 2407 O O . GLN A 1 314 ? -14.057 44.810 -2.005 1.00 27.67 314 GLN A O 1
ATOM 2412 N N . PRO A 1 315 ? -12.744 44.236 -3.722 1.00 31.70 315 PRO A N 1
ATOM 2413 C CA . PRO A 1 315 ? -13.522 43.799 -4.886 1.00 31.70 315 PRO A CA 1
ATOM 2414 C C . PRO A 1 315 ? -14.144 42.411 -4.688 1.00 31.70 315 PRO A C 1
ATOM 2416 O O . PRO A 1 315 ? -13.896 41.743 -3.689 1.00 31.70 315 PRO A O 1
ATOM 2419 N N . GLY A 1 316 ? -14.957 41.978 -5.657 1.00 35.38 316 GLY A N 1
ATOM 2420 C CA . GLY A 1 316 ? -15.677 40.705 -5.599 1.00 35.38 316 GLY A CA 1
ATOM 2421 C C . GLY A 1 316 ? -14.761 39.508 -5.337 1.00 35.38 316 GLY A C 1
ATOM 2422 O O . GLY A 1 316 ? -14.012 39.088 -6.215 1.00 35.38 316 GLY A O 1
ATOM 2423 N N . ILE A 1 317 ? -14.867 38.951 -4.132 1.00 38.38 317 ILE A N 1
ATOM 2424 C CA . ILE A 1 317 ? -14.346 37.629 -3.793 1.00 38.38 317 ILE A CA 1
ATOM 2425 C C . ILE A 1 317 ? -15.170 36.625 -4.610 1.00 38.38 317 ILE A C 1
ATOM 2427 O O . ILE A 1 317 ? -16.385 36.541 -4.415 1.00 38.38 317 ILE A O 1
ATOM 2431 N N . GLY A 1 318 ? -14.522 35.908 -5.539 1.00 34.72 318 GLY A N 1
ATOM 2432 C CA . GLY A 1 318 ? -15.120 34.748 -6.215 1.00 34.72 318 GLY A CA 1
ATOM 2433 C C . GLY A 1 318 ? -15.649 33.771 -5.167 1.00 34.72 318 GLY A C 1
ATOM 2434 O O . GLY A 1 318 ? -15.098 33.711 -4.065 1.00 34.72 318 GLY A O 1
ATOM 2435 N N . SER A 1 319 ? -16.763 33.093 -5.439 1.00 41.78 319 SER A N 1
ATOM 2436 C CA . SER A 1 319 ? -17.542 32.461 -4.374 1.00 41.78 319 SER A CA 1
ATOM 2437 C C . SER A 1 319 ? -16.692 31.475 -3.566 1.00 41.78 319 SER A C 1
ATOM 2439 O O . SER A 1 319 ? -15.811 30.788 -4.085 1.00 41.78 319 SER A O 1
ATOM 2441 N N . SER A 1 320 ? -16.957 31.385 -2.262 1.00 54.69 320 SER A N 1
ATOM 2442 C CA . SER A 1 320 ? -16.178 30.530 -1.358 1.00 54.69 320 SER A CA 1
ATOM 2443 C C . SER A 1 320 ? -16.283 29.029 -1.673 1.00 54.69 320 SER A C 1
ATOM 2445 O O . SER A 1 320 ? -15.546 28.247 -1.079 1.00 54.69 320 SER A O 1
ATOM 2447 N N . GLY A 1 321 ? -17.182 28.635 -2.585 1.00 57.16 321 GLY A N 1
ATOM 2448 C CA . GLY A 1 321 ? -17.218 27.307 -3.201 1.00 57.16 321 GLY A CA 1
ATOM 2449 C C . GLY A 1 321 ? -16.182 27.156 -4.317 1.00 57.16 321 GLY A C 1
ATOM 2450 O O . GLY A 1 321 ? -15.342 26.270 -4.228 1.00 57.16 321 GLY A O 1
ATOM 2451 N N . GLU A 1 322 ? -16.156 28.064 -5.301 1.00 59.72 322 GLU A N 1
ATOM 2452 C CA . GLU A 1 322 ? -15.225 28.009 -6.446 1.00 59.72 322 GLU A CA 1
ATOM 2453 C C . GLU A 1 322 ? -13.757 27.878 -5.998 1.00 59.72 322 GLU A C 1
ATOM 2455 O O . GLU A 1 322 ? -13.026 27.017 -6.484 1.00 59.72 322 GLU A O 1
ATOM 2460 N N . ALA A 1 323 ? -13.337 28.664 -5.001 1.00 68.19 323 ALA A N 1
ATOM 2461 C CA . ALA A 1 323 ? -11.976 28.595 -4.458 1.00 68.19 323 ALA A CA 1
ATOM 2462 C C . ALA A 1 323 ? -11.674 27.292 -3.683 1.00 68.19 323 ALA A C 1
ATOM 2464 O O . ALA A 1 323 ? -10.512 26.897 -3.571 1.00 68.19 323 ALA A O 1
ATOM 2465 N N . ALA A 1 324 ? -12.692 26.618 -3.138 1.00 73.62 324 ALA A N 1
ATOM 2466 C CA . ALA A 1 324 ? -12.540 25.310 -2.502 1.00 73.62 324 ALA A CA 1
ATOM 2467 C C . ALA A 1 324 ? -12.471 24.190 -3.554 1.00 73.62 324 ALA A C 1
ATOM 2469 O O . ALA A 1 324 ? -11.604 23.317 -3.464 1.00 73.62 324 ALA A O 1
ATOM 2470 N N . ASP A 1 325 ? -13.308 24.260 -4.589 1.00 80.94 325 ASP A N 1
ATOM 2471 C CA . ASP A 1 325 ? -13.330 23.301 -5.694 1.00 80.94 325 ASP A CA 1
ATOM 2472 C C . ASP A 1 325 ? -12.029 23.342 -6.511 1.00 80.94 325 ASP A C 1
ATOM 2474 O O . ASP A 1 325 ? -11.479 22.287 -6.833 1.00 80.94 325 ASP A O 1
ATOM 2478 N N . GLU A 1 326 ? -11.450 24.525 -6.763 1.00 87.00 326 GLU A N 1
ATOM 2479 C CA . GLU A 1 326 ? -10.112 24.647 -7.367 1.00 87.00 326 GLU A CA 1
ATOM 2480 C C . GLU A 1 326 ? -9.028 23.943 -6.530 1.00 87.00 326 GLU A C 1
ATOM 2482 O O . GLU A 1 326 ? -8.170 23.238 -7.076 1.00 87.00 326 GLU A O 1
ATOM 2487 N N . LEU A 1 327 ? -9.061 24.090 -5.198 1.00 89.50 327 LEU A N 1
ATOM 2488 C CA . LEU A 1 327 ? -8.116 23.422 -4.295 1.00 89.50 327 LEU A CA 1
ATOM 2489 C C . LEU A 1 327 ? -8.289 21.896 -4.314 1.00 89.50 327 LEU A C 1
ATOM 2491 O O . LEU A 1 327 ? -7.289 21.173 -4.311 1.00 89.50 327 LEU A O 1
ATOM 2495 N N . VAL A 1 328 ? -9.529 21.404 -4.387 1.00 90.62 328 VAL A N 1
ATOM 2496 C CA . VAL A 1 328 ? -9.853 19.976 -4.524 1.00 90.62 328 VAL A CA 1
ATOM 2497 C C . VAL A 1 328 ? -9.366 19.427 -5.865 1.00 90.62 328 VAL A C 1
ATOM 2499 O O . VAL A 1 328 ? -8.591 18.467 -5.881 1.00 90.62 328 VAL A O 1
ATOM 2502 N N . GLN A 1 329 ? -9.720 20.059 -6.988 1.00 90.25 329 GLN A N 1
ATOM 2503 C CA . GLN A 1 329 ? -9.275 19.638 -8.321 1.00 90.25 329 GLN A CA 1
ATOM 2504 C C . GLN A 1 329 ? -7.744 19.636 -8.437 1.00 90.25 329 GLN A C 1
ATOM 2506 O O . GLN A 1 329 ? -7.157 18.700 -8.990 1.00 90.25 329 GLN A O 1
ATOM 2511 N N . LYS A 1 330 ? -7.069 20.634 -7.852 1.00 92.56 330 LYS A N 1
ATOM 2512 C CA . LYS A 1 330 ? -5.604 20.693 -7.783 1.00 92.56 330 LYS A CA 1
ATOM 2513 C C . LYS A 1 330 ? -5.013 19.570 -6.928 1.00 92.56 330 LYS A C 1
ATOM 2515 O O . LYS A 1 330 ? -4.084 18.899 -7.377 1.00 92.56 330 LYS A O 1
ATOM 2520 N N . ALA A 1 331 ? -5.560 19.311 -5.739 1.00 92.62 331 ALA A N 1
ATOM 2521 C CA . ALA A 1 331 ? -5.109 18.229 -4.861 1.00 92.62 331 ALA A CA 1
ATOM 2522 C C . ALA A 1 331 ? -5.261 16.839 -5.507 1.00 92.62 331 ALA A C 1
ATOM 2524 O O . ALA A 1 331 ? -4.384 15.982 -5.345 1.00 92.62 331 ALA A O 1
ATOM 2525 N N . VAL A 1 332 ? -6.329 16.629 -6.282 1.00 93.62 332 VAL A N 1
ATOM 2526 C CA . VAL A 1 332 ? -6.536 15.421 -7.094 1.00 93.62 332 VAL A CA 1
ATOM 2527 C C . VAL A 1 332 ? -5.522 15.363 -8.238 1.00 93.62 332 VAL A C 1
ATOM 2529 O O . VAL A 1 332 ? -4.817 14.366 -8.370 1.00 93.62 332 VAL A O 1
ATOM 2532 N N . SER A 1 333 ? -5.361 16.441 -9.013 1.00 91.81 333 SER A N 1
ATOM 2533 C CA . SER A 1 333 ? -4.412 16.525 -10.137 1.00 91.81 333 SER A CA 1
ATOM 2534 C C . SER A 1 333 ? -2.964 16.228 -9.717 1.00 91.81 333 SER A C 1
ATOM 2536 O O . SER A 1 333 ? -2.289 15.386 -10.317 1.00 91.81 333 SER A O 1
ATOM 2538 N N . ASP A 1 334 ? -2.505 16.845 -8.624 1.00 91.75 334 ASP A N 1
ATOM 2539 C CA . ASP A 1 334 ? -1.180 16.617 -8.039 1.00 91.75 334 ASP A CA 1
ATOM 2540 C C . ASP A 1 334 ? -1.019 15.187 -7.485 1.00 91.75 334 ASP A C 1
ATOM 2542 O O . ASP A 1 334 ? 0.102 14.696 -7.306 1.00 91.75 334 ASP A O 1
ATOM 2546 N N . THR A 1 335 ? -2.122 14.503 -7.179 1.00 92.56 335 THR A N 1
ATOM 2547 C CA . THR A 1 335 ? -2.131 13.106 -6.724 1.00 92.56 335 THR A CA 1
ATOM 2548 C C . THR A 1 335 ? -2.079 12.134 -7.898 1.00 92.56 335 THR A C 1
ATOM 2550 O O . THR A 1 335 ? -1.218 11.253 -7.886 1.00 92.56 335 THR A O 1
ATOM 2553 N N . ILE A 1 336 ? -2.897 12.339 -8.939 1.00 91.25 336 ILE A N 1
ATOM 2554 C CA . ILE A 1 336 ? -2.838 11.572 -10.195 1.00 91.25 336 ILE A CA 1
ATOM 2555 C C . ILE A 1 336 ? -1.415 11.634 -10.758 1.00 91.25 336 ILE A C 1
ATOM 2557 O O . ILE A 1 336 ? -0.800 10.593 -10.982 1.00 91.25 336 ILE A O 1
ATOM 2561 N N . SER A 1 337 ? -0.842 12.834 -10.890 1.00 87.25 337 SER A N 1
ATOM 2562 C CA . SER A 1 337 ? 0.532 13.041 -11.369 1.00 87.25 337 SER A CA 1
ATOM 2563 C C . SER A 1 337 ? 1.570 12.293 -10.512 1.00 87.25 337 SER A C 1
ATOM 2565 O O . SER A 1 337 ? 2.344 11.477 -11.018 1.00 87.25 337 SER A O 1
ATOM 2567 N N . ALA A 1 338 ? 1.536 12.468 -9.185 1.00 85.31 338 ALA A N 1
ATOM 2568 C CA . ALA A 1 338 ? 2.515 11.858 -8.280 1.00 85.31 338 ALA A CA 1
ATOM 2569 C C . ALA A 1 338 ? 2.396 10.325 -8.127 1.00 85.31 338 ALA A C 1
ATOM 2571 O O . ALA A 1 338 ? 3.361 9.698 -7.660 1.00 85.31 338 ALA A O 1
ATOM 2572 N N . LEU A 1 339 ? 1.248 9.735 -8.484 1.00 86.94 339 LEU A N 1
ATOM 2573 C CA . LEU A 1 339 ? 1.041 8.288 -8.601 1.00 86.94 339 LEU A CA 1
ATOM 2574 C C . LEU A 1 339 ? 1.475 7.769 -9.981 1.00 86.94 339 LEU A C 1
ATOM 2576 O O . LEU A 1 339 ? 2.197 6.775 -10.032 1.00 86.94 339 LEU A O 1
ATOM 2580 N N . SER A 1 340 ? 1.125 8.476 -11.060 1.00 84.19 340 SER A N 1
ATOM 2581 C CA . SER A 1 340 ? 1.446 8.119 -12.456 1.00 84.19 340 SER A CA 1
ATOM 2582 C C . SER A 1 340 ? 2.954 8.067 -12.718 1.00 84.19 340 SER A C 1
ATOM 2584 O O . SER A 1 340 ? 3.431 7.133 -13.356 1.00 84.19 340 SER A O 1
ATOM 2586 N N . ASP A 1 341 ? 3.724 8.990 -12.125 1.00 76.38 341 ASP A N 1
ATOM 2587 C CA . ASP A 1 341 ? 5.200 8.992 -12.134 1.00 76.38 341 ASP A CA 1
ATOM 2588 C C . ASP A 1 341 ? 5.823 7.716 -11.503 1.00 76.38 341 ASP A C 1
ATOM 2590 O O . ASP A 1 341 ? 7.037 7.522 -11.559 1.00 76.38 341 ASP A O 1
ATOM 2594 N N . LYS A 1 342 ? 5.027 6.864 -10.834 1.00 73.81 342 LYS A N 1
ATOM 2595 C CA . LYS A 1 342 ? 5.498 5.708 -10.045 1.00 73.81 342 LYS A CA 1
ATOM 2596 C C . LYS A 1 342 ? 4.750 4.397 -10.315 1.00 73.81 342 LYS A C 1
ATOM 2598 O O . LYS A 1 342 ? 5.186 3.364 -9.801 1.00 73.81 342 LYS A O 1
ATOM 2603 N N . LYS A 1 343 ? 3.610 4.429 -11.015 1.00 76.31 343 LYS A N 1
ATOM 2604 C CA . LYS A 1 343 ? 2.704 3.287 -11.213 1.00 76.31 343 LYS A CA 1
ATOM 2605 C C . LYS A 1 343 ? 1.831 3.449 -12.460 1.00 76.31 343 LYS A C 1
ATOM 2607 O O . LYS A 1 343 ? 1.256 4.511 -12.663 1.00 76.31 343 LYS A O 1
ATOM 2612 N N . VAL A 1 344 ? 1.613 2.337 -13.162 1.00 76.75 344 VAL A N 1
ATOM 2613 C CA . VAL A 1 344 ? 0.517 2.144 -14.138 1.00 76.75 344 VAL A CA 1
ATOM 2614 C C . VAL A 1 344 ? -0.846 2.135 -13.454 1.00 76.75 344 VAL A C 1
ATOM 2616 O O . VAL A 1 344 ? -1.808 2.718 -13.930 1.00 76.75 344 VAL A O 1
ATOM 2619 N N . GLN A 1 345 ? -0.934 1.409 -12.337 1.00 83.88 345 GLN A N 1
ATOM 2620 C CA . GLN A 1 345 ? -2.191 1.078 -11.678 1.00 83.88 345 GLN A CA 1
ATOM 2621 C C . GLN A 1 345 ? -2.151 1.539 -10.230 1.00 83.88 345 GLN A C 1
ATOM 2623 O O . GLN A 1 345 ? -1.219 1.218 -9.482 1.00 83.88 345 GLN A O 1
ATOM 2628 N N . PHE A 1 346 ? -3.176 2.272 -9.825 1.00 85.81 346 PHE A N 1
ATOM 2629 C CA . PHE A 1 346 ? -3.345 2.772 -8.470 1.00 85.81 346 PHE A CA 1
ATOM 2630 C C . PHE A 1 346 ? -4.816 2.680 -8.065 1.00 85.81 346 PHE A C 1
ATOM 2632 O O . PHE A 1 346 ? -5.708 2.616 -8.911 1.00 85.81 346 PHE A O 1
ATOM 2639 N N . THR A 1 347 ? -5.060 2.565 -6.760 1.00 85.06 347 THR A N 1
ATOM 2640 C CA . THR A 1 347 ? -6.389 2.217 -6.237 1.00 85.06 347 THR A CA 1
ATOM 2641 C C . THR A 1 347 ? -7.086 3.419 -5.617 1.00 85.06 347 THR A C 1
ATOM 2643 O O . THR A 1 347 ? -6.422 4.379 -5.217 1.00 85.06 347 THR A O 1
ATOM 2646 N N . TRP A 1 348 ? -8.414 3.359 -5.476 1.00 84.69 348 TRP A N 1
ATOM 2647 C CA . TRP A 1 348 ? -9.198 4.410 -4.807 1.00 84.69 348 TRP A CA 1
ATOM 2648 C C . TRP A 1 348 ? -8.611 4.834 -3.458 1.00 84.69 348 TRP A C 1
ATOM 2650 O O . TRP A 1 348 ? -8.441 6.018 -3.196 1.00 84.69 348 TRP A O 1
ATOM 2660 N N . SER A 1 349 ? -8.193 3.877 -2.628 1.00 82.88 349 SER A N 1
ATOM 2661 C CA . SER A 1 349 ? -7.575 4.141 -1.322 1.00 82.88 349 SER A CA 1
ATOM 2662 C C . SER A 1 349 ? -6.244 4.895 -1.406 1.00 82.88 349 SER A C 1
ATOM 2664 O O . SER A 1 349 ? -5.878 5.611 -0.475 1.00 82.88 349 SER A O 1
ATOM 2666 N N . GLU A 1 350 ? -5.505 4.748 -2.508 1.00 86.50 350 GLU A N 1
ATOM 2667 C CA . GLU A 1 350 ? -4.255 5.470 -2.758 1.00 86.50 350 GLU A CA 1
ATOM 2668 C C . GLU A 1 350 ? -4.519 6.862 -3.368 1.00 86.50 350 GLU A C 1
ATOM 2670 O O . GLU A 1 350 ? -3.824 7.811 -2.999 1.00 86.50 350 GLU A O 1
ATOM 2675 N N . MET A 1 351 ? -5.565 7.017 -4.192 1.00 90.38 351 MET A N 1
ATOM 2676 C CA . MET A 1 351 ? -6.083 8.323 -4.635 1.00 90.38 351 MET A CA 1
ATOM 2677 C C . MET A 1 351 ? -6.630 9.157 -3.472 1.00 90.38 351 MET A C 1
ATOM 2679 O O . MET A 1 351 ? -6.240 10.313 -3.304 1.00 90.38 351 MET A O 1
ATOM 2683 N N . LEU A 1 352 ? -7.498 8.568 -2.647 1.00 88.12 352 LEU A N 1
ATOM 2684 C CA . LEU A 1 352 ? -8.120 9.212 -1.494 1.00 88.12 352 LEU A CA 1
ATOM 2685 C C . LEU A 1 352 ? -7.053 9.635 -0.484 1.00 88.12 352 LEU A C 1
ATOM 2687 O O . LEU A 1 352 ? -6.987 10.805 -0.124 1.00 88.12 352 LEU A O 1
ATOM 2691 N N . ALA A 1 353 ? -6.151 8.730 -0.087 1.00 86.75 353 ALA A N 1
ATOM 2692 C CA . ALA A 1 353 ? -5.075 9.071 0.843 1.00 86.75 353 ALA A CA 1
ATOM 2693 C C . ALA A 1 353 ? -4.104 10.127 0.282 1.00 86.75 353 ALA A C 1
ATOM 2695 O O . ALA A 1 353 ? -3.623 10.963 1.045 1.00 86.75 353 ALA A O 1
ATOM 2696 N N . GLY A 1 354 ? -3.831 10.122 -1.028 1.00 87.62 354 GLY A N 1
ATOM 2697 C CA . GLY A 1 354 ? -3.023 11.153 -1.679 1.00 87.62 354 GLY A CA 1
ATOM 2698 C C . GLY A 1 354 ? -3.703 12.524 -1.658 1.00 87.62 354 GLY A C 1
ATOM 2699 O O . GLY A 1 354 ? -3.143 13.467 -1.100 1.00 87.62 354 GLY A O 1
ATOM 2700 N N . THR A 1 355 ? -4.934 12.608 -2.165 1.00 90.44 355 THR A N 1
ATOM 2701 C CA . THR A 1 355 ? -5.737 13.842 -2.248 1.00 90.44 355 THR A CA 1
ATOM 2702 C C . THR A 1 355 ? -5.964 14.448 -0.865 1.00 90.44 355 THR A C 1
ATOM 2704 O O . THR A 1 355 ? -5.605 15.597 -0.614 1.00 90.44 355 THR A O 1
ATOM 2707 N N . VAL A 1 356 ? -6.446 13.637 0.081 1.00 88.31 356 VAL A N 1
ATOM 2708 C CA . VAL A 1 356 ? -6.689 14.041 1.472 1.00 88.31 356 VAL A CA 1
ATOM 2709 C C . VAL A 1 356 ? -5.392 14.484 2.173 1.00 88.31 356 VAL A C 1
ATOM 2711 O O . VAL A 1 356 ? -5.434 15.351 3.039 1.00 88.31 356 VAL A O 1
ATOM 2714 N N . SER A 1 357 ? -4.216 13.961 1.794 1.00 83.81 357 SER A N 1
ATOM 2715 C CA . SER A 1 357 ? -2.932 14.417 2.366 1.00 83.81 357 SER A CA 1
ATOM 2716 C C . SER A 1 357 ? -2.451 15.791 1.871 1.00 83.81 357 SER A C 1
ATOM 2718 O O . SER A 1 357 ? -1.503 16.334 2.442 1.00 83.81 357 SER A O 1
ATOM 2720 N N . ARG A 1 358 ? -3.079 16.338 0.822 1.00 87.00 358 ARG A N 1
ATOM 2721 C CA . ARG A 1 358 ? -2.765 17.646 0.219 1.00 87.00 358 ARG A CA 1
ATOM 2722 C C . ARG A 1 358 ? -3.762 18.744 0.590 1.00 87.00 358 ARG A C 1
ATOM 2724 O O . ARG A 1 358 ? -3.429 19.918 0.452 1.00 87.00 358 ARG A O 1
ATOM 2731 N N . LEU A 1 359 ? -4.960 18.369 1.031 1.00 85.38 359 LEU A N 1
ATOM 2732 C CA . LEU A 1 359 ? -6.034 19.291 1.393 1.00 85.38 359 LEU A CA 1
ATOM 2733 C C . LEU A 1 359 ? -5.894 19.837 2.830 1.00 85.38 359 LEU A C 1
ATOM 2735 O O . LEU A 1 359 ? -5.272 19.194 3.685 1.00 85.38 359 LEU A O 1
ATOM 2739 N N . PRO A 1 360 ? -6.488 21.012 3.126 1.00 82.75 360 PRO A N 1
ATOM 2740 C CA . PRO A 1 360 ? -6.628 21.515 4.491 1.00 82.75 360 PRO A CA 1
ATOM 2741 C C . PRO A 1 360 ? -7.363 20.519 5.400 1.00 82.75 360 PRO A C 1
ATOM 2743 O O . PRO A 1 360 ? -8.289 19.830 4.983 1.00 82.75 360 PRO A O 1
ATOM 2746 N N . SER A 1 361 ? -6.964 20.443 6.671 1.00 81.12 361 SER A N 1
ATOM 2747 C CA . SER A 1 361 ? -7.565 19.520 7.645 1.00 81.12 361 SER A CA 1
ATOM 2748 C C . SER A 1 361 ? -8.822 20.116 8.296 1.00 81.12 361 SER A C 1
ATOM 2750 O O . SER A 1 361 ? -8.763 20.571 9.435 1.00 81.12 361 SER A O 1
ATOM 2752 N N . ALA A 1 362 ? -9.937 20.099 7.561 1.00 78.75 362 ALA A N 1
ATOM 2753 C CA . ALA A 1 362 ? -11.259 20.576 7.986 1.00 78.75 362 ALA A CA 1
ATOM 2754 C C . ALA A 1 362 ? -12.318 19.441 7.994 1.00 78.75 362 ALA A C 1
ATOM 2756 O O . ALA A 1 362 ? -12.071 18.385 7.407 1.00 78.75 362 ALA A O 1
ATOM 2757 N N . PRO A 1 363 ? -13.489 19.617 8.639 1.00 74.31 363 PRO A N 1
ATOM 2758 C CA . PRO A 1 363 ? -14.626 18.696 8.505 1.00 74.31 363 PRO A CA 1
ATOM 2759 C C . PRO A 1 363 ? -15.146 18.617 7.057 1.00 74.31 363 PRO A C 1
ATOM 2761 O O . PRO A 1 363 ? -15.078 19.602 6.324 1.00 74.31 363 PRO A O 1
ATOM 2764 N N . GLY A 1 364 ? -15.666 17.459 6.640 1.00 80.69 364 GLY A N 1
ATOM 2765 C CA . GLY A 1 364 ? -16.137 17.211 5.266 1.00 80.69 364 GLY A CA 1
ATOM 2766 C C . GLY A 1 364 ? -15.013 16.928 4.256 1.00 80.69 364 GLY A C 1
ATOM 2767 O O . GLY A 1 364 ? -15.273 16.668 3.081 1.00 80.69 364 GLY A O 1
ATOM 2768 N N . LEU A 1 365 ? -13.755 16.927 4.708 1.00 84.75 365 LEU A N 1
ATOM 2769 C CA . LEU A 1 365 ? -12.548 16.674 3.914 1.00 84.75 365 LEU A CA 1
ATOM 2770 C C . LEU A 1 365 ? -12.615 15.374 3.096 1.00 84.75 365 LEU A C 1
ATOM 2772 O O . LEU A 1 365 ? -12.133 15.335 1.963 1.00 84.75 365 LEU A O 1
ATOM 2776 N N . PHE A 1 366 ? -13.201 14.304 3.639 1.00 84.88 366 PHE A N 1
ATOM 2777 C CA . PHE A 1 366 ? -13.301 13.037 2.912 1.00 84.88 366 PHE A CA 1
ATOM 2778 C C . PHE A 1 366 ? -14.399 13.056 1.844 1.00 84.88 366 PHE A C 1
ATOM 2780 O O . PHE A 1 366 ? -14.221 12.429 0.805 1.00 84.88 366 PHE A O 1
ATOM 2787 N N . GLU A 1 367 ? -15.488 13.797 2.047 1.00 85.69 367 GLU A N 1
ATOM 2788 C CA . GLU A 1 367 ? -16.552 13.970 1.049 1.00 85.69 367 GLU A CA 1
ATOM 2789 C C . GLU A 1 367 ? -16.064 14.844 -0.117 1.00 85.69 367 GLU A C 1
ATOM 2791 O O . GLU A 1 367 ? -16.149 14.431 -1.272 1.00 85.69 367 GLU A O 1
ATOM 2796 N N . GLN A 1 368 ? -15.422 15.978 0.185 1.00 88.25 368 GLN A N 1
ATOM 2797 C CA . GLN A 1 368 ? -14.776 16.849 -0.808 1.00 88.25 368 GLN A CA 1
ATOM 2798 C C . GLN A 1 368 ? -13.732 16.092 -1.642 1.00 88.25 368 GLN A C 1
ATOM 2800 O O . GLN A 1 368 ? -13.720 16.173 -2.871 1.00 88.25 368 GLN A O 1
ATOM 2805 N N . ALA A 1 369 ? -12.872 15.302 -0.989 1.00 89.25 369 ALA A N 1
ATOM 2806 C CA . ALA A 1 369 ? -11.866 14.511 -1.688 1.00 89.25 369 ALA A CA 1
ATOM 2807 C C . ALA A 1 369 ? -12.475 13.421 -2.587 1.00 89.25 369 ALA A C 1
ATOM 2809 O O . ALA A 1 369 ? -11.896 13.132 -3.630 1.00 89.25 369 ALA A O 1
ATOM 2810 N N . ARG A 1 370 ? -13.623 12.829 -2.224 1.00 89.06 370 ARG A N 1
ATOM 2811 C CA . ARG A 1 370 ? -14.345 11.868 -3.080 1.00 89.06 370 ARG A CA 1
ATOM 2812 C C . ARG A 1 370 ? -14.932 12.542 -4.309 1.00 89.06 370 ARG A C 1
ATOM 2814 O O . ARG A 1 370 ? -14.603 12.123 -5.414 1.00 89.06 370 ARG A O 1
ATOM 2821 N N . ALA A 1 371 ? -15.692 13.622 -4.123 1.00 89.19 371 ALA A N 1
ATOM 2822 C CA . ALA A 1 371 ? -16.303 14.374 -5.218 1.00 89.19 371 ALA A CA 1
ATOM 2823 C C . ALA A 1 371 ? -15.254 14.847 -6.244 1.00 89.19 371 ALA A C 1
ATOM 2825 O O . ALA A 1 371 ? -15.450 14.716 -7.450 1.00 89.19 371 ALA A O 1
ATOM 2826 N N . GLY A 1 372 ? -14.084 15.301 -5.778 1.00 91.12 372 GLY A N 1
ATOM 2827 C CA . GLY A 1 372 ? -12.963 15.650 -6.656 1.00 91.12 372 GLY A CA 1
ATOM 2828 C C . GLY A 1 372 ? -12.372 14.473 -7.444 1.00 91.12 372 GLY A C 1
ATOM 2829 O O . GLY A 1 372 ? -11.926 14.656 -8.577 1.00 91.12 372 GLY A O 1
ATOM 2830 N N . ILE A 1 373 ? -12.339 13.269 -6.862 1.00 91.50 373 ILE A N 1
ATOM 2831 C CA . ILE A 1 373 ? -11.863 12.056 -7.546 1.00 91.50 373 ILE A CA 1
ATOM 2832 C C . ILE A 1 373 ? -12.920 11.566 -8.547 1.00 91.50 373 ILE A C 1
ATOM 2834 O O . ILE A 1 373 ? -12.562 11.187 -9.658 1.00 91.50 373 ILE A O 1
ATOM 2838 N N . GLU A 1 374 ? -14.206 11.630 -8.200 1.00 89.62 374 GLU A N 1
ATOM 2839 C CA . GLU A 1 374 ? -15.332 11.300 -9.086 1.00 89.62 374 GLU A CA 1
ATOM 2840 C C . GLU A 1 374 ? -15.374 12.231 -10.304 1.00 89.62 374 GLU A C 1
ATOM 2842 O O . GLU A 1 374 ? -15.352 11.746 -11.436 1.00 89.62 374 GLU A O 1
ATOM 2847 N N . ALA A 1 375 ? -15.257 13.547 -10.104 1.00 90.62 375 ALA A N 1
ATOM 2848 C CA . ALA A 1 375 ? -15.128 14.520 -11.192 1.00 90.62 375 ALA A CA 1
ATOM 2849 C C . ALA A 1 375 ? -13.903 14.255 -12.096 1.00 90.62 375 ALA A C 1
ATOM 2851 O O . ALA A 1 375 ? -13.947 14.498 -13.303 1.00 90.62 375 ALA A O 1
ATOM 2852 N N . ALA A 1 376 ? -12.808 13.707 -11.552 1.00 92.25 376 ALA A N 1
ATOM 2853 C CA . ALA A 1 376 ? -11.653 13.292 -12.349 1.00 92.25 376 ALA A CA 1
ATOM 2854 C C . ALA A 1 376 ? -11.885 11.988 -13.140 1.00 92.25 376 ALA A C 1
ATOM 2856 O O . ALA A 1 376 ? -11.238 11.798 -14.172 1.00 92.25 376 ALA A O 1
ATOM 2857 N N . ILE A 1 377 ? -12.798 11.111 -12.703 1.00 89.69 377 ILE A N 1
ATOM 2858 C CA . ILE A 1 377 ? -13.244 9.930 -13.467 1.00 89.69 377 ILE A CA 1
ATOM 2859 C C . ILE A 1 377 ? -14.173 10.362 -14.606 1.00 89.69 377 ILE A C 1
ATOM 2861 O O . ILE A 1 377 ? -13.987 9.933 -15.745 1.00 89.69 377 ILE A O 1
ATOM 2865 N N . GLU A 1 378 ? -15.138 11.241 -14.324 1.00 89.31 378 GLU A N 1
ATOM 2866 C CA . GLU A 1 378 ? -16.053 11.796 -15.330 1.00 89.31 378 GLU A CA 1
ATOM 2867 C C . GLU A 1 378 ? -15.298 12.594 -16.400 1.00 89.31 378 GLU A C 1
ATOM 2869 O O . GLU A 1 378 ? -15.489 12.372 -17.596 1.00 89.31 378 GLU A O 1
ATOM 2874 N N . GLY A 1 379 ? -14.350 13.439 -15.980 1.00 89.81 379 GLY A N 1
ATOM 2875 C CA . GLY A 1 379 ? -13.425 14.162 -16.854 1.00 89.81 379 GLY A CA 1
ATOM 2876 C C . GLY A 1 379 ? -12.326 13.303 -17.498 1.00 89.81 379 GLY A C 1
ATOM 2877 O O . GLY A 1 379 ? -11.381 13.863 -18.047 1.00 89.81 379 GLY A O 1
ATOM 2878 N N . GLN A 1 380 ? -12.404 11.969 -17.404 1.00 90.00 380 GLN A N 1
ATOM 2879 C CA . GLN A 1 380 ? -11.488 10.974 -17.996 1.00 90.00 380 GLN A CA 1
ATOM 2880 C C . GLN A 1 380 ? -10.001 11.083 -17.606 1.00 90.00 380 GLN A C 1
ATOM 2882 O O . GLN A 1 380 ? -9.169 10.335 -18.119 1.00 90.00 380 GLN A O 1
ATOM 2887 N N . ARG A 1 381 ? -9.654 11.948 -16.649 1.00 90.75 381 ARG A N 1
ATOM 2888 C CA . ARG A 1 381 ? -8.293 12.074 -16.108 1.00 90.75 381 ARG A CA 1
ATOM 2889 C C . ARG A 1 381 ? -7.885 10.854 -15.287 1.00 90.75 381 ARG A C 1
ATOM 2891 O O . ARG A 1 381 ? -6.716 10.475 -15.255 1.00 90.75 381 ARG A O 1
ATOM 2898 N N . LEU A 1 382 ? -8.865 10.229 -14.639 1.00 90.75 382 LEU A N 1
ATOM 2899 C CA . LEU A 1 382 ? -8.731 8.991 -13.890 1.00 90.75 382 LEU A CA 1
ATOM 2900 C C . LEU A 1 382 ? -9.501 7.877 -14.613 1.00 90.75 382 LEU A C 1
ATOM 2902 O O . LEU A 1 382 ? -10.720 7.775 -14.513 1.00 90.75 382 LEU A O 1
ATOM 2906 N N . ILE A 1 383 ? -8.788 7.043 -15.367 1.00 88.56 383 ILE A N 1
ATOM 2907 C CA . ILE A 1 383 ? -9.375 6.044 -16.267 1.00 88.56 383 ILE A CA 1
ATOM 2908 C C . ILE A 1 383 ? -9.588 4.731 -15.491 1.00 88.56 383 ILE A C 1
ATOM 2910 O O . ILE A 1 383 ? -8.601 4.095 -15.106 1.00 88.56 383 ILE A O 1
ATOM 2914 N N . PRO A 1 384 ? -10.837 4.279 -15.252 1.00 85.81 384 PRO A N 1
ATOM 2915 C CA . PRO A 1 384 ? -11.095 3.033 -14.537 1.00 85.81 384 PRO A CA 1
ATOM 2916 C C . PRO A 1 384 ? -10.766 1.822 -15.417 1.00 85.81 384 PRO A C 1
ATOM 2918 O O . PRO A 1 384 ? -11.453 1.552 -16.401 1.00 85.81 384 PRO A O 1
ATOM 2921 N N . LEU A 1 385 ? -9.741 1.065 -15.023 1.00 81.94 385 LEU A N 1
ATOM 2922 C CA . LEU A 1 385 ? -9.371 -0.210 -15.647 1.00 81.94 385 LEU A CA 1
ATOM 2923 C C . LEU A 1 385 ? -10.293 -1.348 -15.199 1.00 81.94 385 LEU A C 1
ATOM 2925 O O . LEU A 1 385 ? -10.578 -2.262 -15.966 1.00 81.94 385 LEU A O 1
ATOM 2929 N N . ASP A 1 386 ? -10.749 -1.297 -13.946 1.00 73.44 386 ASP A N 1
ATOM 2930 C CA . ASP A 1 386 ? -11.618 -2.309 -13.352 1.00 73.44 386 ASP A CA 1
ATOM 2931 C C . ASP A 1 386 ? -12.585 -1.637 -12.370 1.00 73.44 386 ASP A C 1
ATOM 2933 O O . ASP A 1 386 ? -12.245 -1.372 -11.213 1.00 73.44 386 ASP A O 1
ATOM 2937 N N . ARG A 1 387 ? -13.799 -1.345 -12.858 1.00 64.31 387 ARG A N 1
ATOM 2938 C CA . ARG A 1 387 ? -14.870 -0.696 -12.080 1.00 64.31 387 ARG A CA 1
ATOM 2939 C C . ARG A 1 387 ? -15.388 -1.554 -10.917 1.00 64.31 387 ARG A C 1
ATOM 2941 O O . ARG A 1 387 ? -16.058 -1.018 -10.050 1.00 64.31 387 ARG A O 1
ATOM 2948 N N . GLU A 1 388 ? -15.085 -2.854 -10.876 1.00 57.88 388 GLU A N 1
ATOM 2949 C CA . GLU A 1 388 ? -15.489 -3.750 -9.777 1.00 57.88 388 GLU A CA 1
ATOM 2950 C C . GLU A 1 388 ? -14.431 -3.829 -8.657 1.00 57.88 388 GLU A C 1
ATOM 2952 O O . GLU A 1 388 ? -14.654 -4.479 -7.633 1.00 57.88 388 GLU A O 1
ATOM 2957 N N . LYS A 1 389 ? -13.233 -3.260 -8.871 1.00 59.97 389 LYS A N 1
ATOM 2958 C CA . LYS A 1 389 ? -12.059 -3.420 -7.984 1.00 59.97 389 LYS A CA 1
ATOM 2959 C C . LYS A 1 389 ? -11.341 -2.108 -7.667 1.00 59.97 389 LYS A C 1
ATOM 2961 O O . LYS A 1 389 ? -10.241 -2.154 -7.111 1.00 59.97 389 LYS A O 1
ATOM 2966 N N . ASP A 1 390 ? -11.939 -0.974 -8.028 1.00 74.25 390 ASP A N 1
ATOM 2967 C CA . ASP A 1 390 ? -11.399 0.374 -7.834 1.00 74.25 390 ASP A CA 1
ATOM 2968 C C . ASP A 1 390 ? -9.962 0.545 -8.359 1.00 74.25 390 ASP A C 1
ATOM 2970 O O . ASP A 1 390 ? -9.114 1.157 -7.697 1.00 74.25 390 ASP A O 1
ATOM 2974 N N . ILE A 1 391 ? -9.665 -0.043 -9.526 1.00 82.19 391 ILE A N 1
ATOM 2975 C CA . ILE A 1 391 ? -8.356 0.069 -10.186 1.00 82.19 391 ILE A CA 1
ATOM 2976 C C . ILE A 1 391 ? -8.430 1.134 -11.273 1.00 82.19 391 ILE A C 1
ATOM 2978 O O . ILE A 1 391 ? -9.235 1.024 -12.203 1.00 82.19 391 ILE A O 1
ATOM 2982 N N . PHE A 1 392 ? -7.520 2.101 -11.208 1.00 87.25 392 PHE A N 1
ATOM 2983 C CA . PHE A 1 392 ? -7.420 3.188 -12.171 1.00 87.25 392 PHE A CA 1
ATOM 2984 C C . PHE A 1 392 ? -6.009 3.289 -12.764 1.00 87.25 392 PHE A C 1
ATOM 2986 O O . PHE A 1 392 ? -5.021 2.924 -12.120 1.00 87.25 392 PHE A O 1
ATOM 2993 N N . THR A 1 393 ? -5.943 3.816 -13.984 1.00 89.44 393 THR A N 1
ATOM 2994 C CA . THR A 1 393 ? -4.762 4.465 -14.576 1.00 89.44 393 THR A CA 1
ATOM 2995 C C . THR A 1 393 ? -5.100 5.939 -14.850 1.00 89.44 393 THR A C 1
ATOM 2997 O O . THR A 1 393 ? -6.168 6.408 -14.450 1.00 89.44 393 THR A O 1
ATOM 3000 N N . SER A 1 394 ? -4.222 6.695 -15.505 1.00 90.75 394 SER A N 1
ATOM 3001 C CA . SER A 1 394 ? -4.441 8.112 -15.819 1.00 90.75 394 SER A CA 1
ATOM 3002 C C . SER A 1 394 ? -4.333 8.449 -17.301 1.00 90.75 394 SER A C 1
ATOM 3004 O O . SER A 1 394 ? -3.664 7.757 -18.072 1.00 90.75 394 SER A O 1
ATOM 3006 N N . ASP A 1 395 ? -4.935 9.589 -17.646 1.00 89.69 395 ASP A N 1
ATOM 3007 C CA . ASP A 1 395 ? -4.648 10.363 -18.856 1.00 89.69 395 ASP A CA 1
ATOM 3008 C C . ASP A 1 395 ? -3.132 10.523 -19.075 1.00 89.69 395 ASP A C 1
ATOM 3010 O O . ASP A 1 395 ? -2.599 10.170 -20.126 1.00 89.69 395 ASP A O 1
ATOM 3014 N N . ILE A 1 396 ? -2.422 10.976 -18.040 1.00 86.56 396 ILE A N 1
ATOM 3015 C CA . ILE A 1 396 ? -0.976 11.197 -18.022 1.00 86.56 396 ILE A CA 1
ATOM 3016 C C . ILE A 1 396 ? -0.217 9.908 -18.349 1.00 86.56 396 ILE A C 1
ATOM 3018 O O . ILE A 1 396 ? 0.755 9.960 -19.097 1.00 86.56 396 ILE A O 1
ATOM 3022 N N . HIS A 1 397 ? -0.614 8.758 -17.803 1.00 85.44 397 HIS A N 1
ATOM 3023 C CA . HIS A 1 397 ? 0.092 7.503 -18.050 1.00 85.44 397 HIS A CA 1
ATOM 3024 C C . HIS A 1 397 ? -0.069 7.074 -19.513 1.00 85.44 397 HIS A C 1
ATOM 3026 O O . HIS A 1 397 ? 0.932 6.950 -20.216 1.00 85.44 397 HIS A O 1
ATOM 3032 N N . LEU A 1 398 ? -1.313 6.972 -19.994 1.00 87.19 398 LEU A N 1
ATOM 3033 C CA . LEU A 1 398 ? -1.632 6.552 -21.362 1.00 87.19 398 LEU A CA 1
ATOM 3034 C C . LEU A 1 398 ? -1.003 7.473 -22.422 1.00 87.19 398 LEU A C 1
ATOM 3036 O O . LEU A 1 398 ? -0.441 6.995 -23.406 1.00 87.19 398 LEU A O 1
ATOM 3040 N N . LEU A 1 399 ? -1.048 8.794 -22.213 1.00 89.44 399 LEU A N 1
ATOM 3041 C CA . LEU A 1 399 ? -0.417 9.761 -23.116 1.00 89.44 399 LEU A CA 1
ATOM 3042 C C . LEU A 1 399 ? 1.110 9.610 -23.146 1.00 89.44 399 LEU A C 1
ATOM 3044 O O . LEU A 1 399 ? 1.703 9.712 -24.215 1.00 89.44 399 LEU A O 1
ATOM 3048 N N . ASN A 1 400 ? 1.755 9.321 -22.010 1.00 89.62 400 ASN A N 1
ATOM 3049 C CA . ASN A 1 400 ? 3.194 9.062 -21.996 1.00 89.62 400 ASN A CA 1
ATOM 3050 C C . ASN A 1 400 ? 3.555 7.715 -22.658 1.00 89.62 400 ASN A C 1
ATOM 3052 O O . ASN A 1 400 ? 4.578 7.655 -23.332 1.00 89.62 400 ASN A O 1
ATOM 3056 N N . GLU A 1 401 ? 2.744 6.657 -22.525 1.00 89.31 401 GLU A N 1
ATOM 3057 C CA . GLU A 1 401 ? 2.962 5.391 -23.254 1.00 89.31 401 GLU A CA 1
ATOM 3058 C C . GLU A 1 401 ? 2.881 5.602 -24.775 1.00 89.31 401 GLU A C 1
ATOM 3060 O O . GLU A 1 401 ? 3.794 5.216 -25.508 1.00 89.31 401 GLU A O 1
ATOM 3065 N N . LEU A 1 402 ? 1.838 6.298 -25.243 1.00 91.38 402 LEU A N 1
ATOM 3066 C CA . LEU A 1 402 ? 1.666 6.652 -26.655 1.00 91.38 402 LEU A CA 1
ATOM 3067 C C . LEU A 1 402 ? 2.831 7.506 -27.180 1.00 91.38 402 LEU A C 1
ATOM 3069 O O . LEU A 1 402 ? 3.357 7.211 -28.254 1.00 91.38 402 LEU A O 1
ATOM 3073 N N . SER A 1 403 ? 3.285 8.504 -26.412 1.00 93.50 403 SER A N 1
ATOM 3074 C CA . SER A 1 403 ? 4.455 9.317 -26.763 1.00 93.50 403 SER A CA 1
ATOM 3075 C C . SER A 1 403 ? 5.740 8.489 -26.841 1.00 93.50 403 SER A C 1
ATOM 3077 O O . SER A 1 403 ? 6.455 8.601 -27.833 1.00 93.50 403 SER A O 1
ATOM 3079 N N . VAL A 1 404 ? 6.027 7.616 -25.863 1.00 93.00 404 VAL A N 1
ATOM 3080 C CA . VAL A 1 404 ? 7.236 6.765 -25.889 1.00 93.00 404 VAL A CA 1
ATOM 3081 C C . VAL A 1 404 ? 7.250 5.853 -27.117 1.00 93.00 404 VAL A C 1
ATOM 3083 O O . VAL A 1 404 ? 8.279 5.730 -27.788 1.00 93.00 404 VAL A O 1
ATOM 3086 N N . HIS A 1 405 ? 6.104 5.249 -27.439 1.00 92.50 405 HIS A N 1
ATOM 3087 C CA . HIS A 1 405 ? 5.934 4.389 -28.607 1.00 92.50 405 HIS A CA 1
ATOM 3088 C C . HIS A 1 405 ? 6.052 5.170 -29.931 1.00 92.50 405 HIS A C 1
ATOM 3090 O O . HIS A 1 405 ? 6.725 4.719 -30.860 1.00 92.50 405 HIS A O 1
ATOM 3096 N N . GLN A 1 406 ? 5.441 6.356 -30.038 1.00 93.06 406 GLN A N 1
ATOM 3097 C CA . GLN A 1 406 ? 5.524 7.182 -31.246 1.00 93.06 406 GLN A CA 1
ATOM 3098 C C . GLN A 1 406 ? 6.943 7.717 -31.474 1.00 93.06 406 GLN A C 1
ATOM 3100 O O . GLN A 1 406 ? 7.489 7.531 -32.560 1.00 93.06 406 GLN A O 1
ATOM 3105 N N . LEU A 1 407 ? 7.567 8.322 -30.457 1.00 95.12 407 LEU A N 1
ATOM 3106 C CA . LEU A 1 407 ? 8.914 8.890 -30.558 1.00 95.12 407 LEU A CA 1
ATOM 3107 C C . LEU A 1 407 ? 9.965 7.812 -30.866 1.00 95.12 407 LEU A C 1
ATOM 3109 O O . LEU A 1 407 ? 10.879 8.062 -31.648 1.00 95.12 407 LEU A O 1
ATOM 3113 N N . ALA A 1 408 ? 9.806 6.596 -30.325 1.00 92.56 408 ALA A N 1
ATOM 3114 C CA . ALA A 1 408 ? 10.634 5.445 -30.685 1.00 92.56 408 ALA A CA 1
ATOM 3115 C C . ALA A 1 408 ? 10.558 5.118 -32.182 1.00 92.56 408 ALA A C 1
ATOM 3117 O O . ALA A 1 408 ? 11.588 4.978 -32.842 1.00 92.56 408 ALA A O 1
ATOM 3118 N N . ARG A 1 409 ? 9.341 5.013 -32.728 1.00 90.75 409 ARG A N 1
ATOM 3119 C CA . ARG A 1 409 ? 9.135 4.660 -34.137 1.00 90.75 409 ARG A CA 1
ATOM 3120 C C . ARG A 1 409 ? 9.556 5.779 -35.090 1.00 90.75 409 ARG A C 1
ATOM 3122 O O . ARG A 1 409 ? 10.145 5.473 -36.122 1.00 90.75 409 ARG A O 1
ATOM 3129 N N . THR A 1 410 ? 9.333 7.044 -34.733 1.00 93.38 410 THR A N 1
ATOM 3130 C CA . THR A 1 410 ? 9.878 8.206 -35.457 1.00 93.38 410 THR A CA 1
ATOM 3131 C C . THR A 1 410 ? 11.405 8.170 -35.473 1.00 93.38 410 THR A C 1
ATOM 3133 O O . THR A 1 410 ? 11.999 8.285 -36.540 1.00 93.38 410 THR A O 1
ATOM 3136 N N . ALA A 1 411 ? 12.057 7.917 -34.333 1.00 91.56 411 ALA A N 1
ATOM 3137 C CA . ALA A 1 411 ? 13.514 7.817 -34.274 1.00 91.56 411 ALA A CA 1
ATOM 3138 C C . ALA A 1 411 ? 14.056 6.705 -35.189 1.00 91.56 411 ALA A C 1
ATOM 3140 O O . ALA A 1 411 ? 14.938 6.969 -36.000 1.00 91.56 411 ALA A O 1
ATOM 3141 N N . VAL A 1 412 ? 13.487 5.494 -35.127 1.00 91.38 412 VAL A N 1
ATOM 3142 C CA . VAL A 1 412 ? 13.884 4.352 -35.979 1.00 91.38 412 VAL A CA 1
ATOM 3143 C C . VAL A 1 412 ? 13.605 4.590 -37.473 1.00 91.38 412 VAL A C 1
ATOM 3145 O O . VAL A 1 412 ? 14.335 4.065 -38.309 1.00 91.38 412 VAL A O 1
ATOM 3148 N N . ALA A 1 413 ? 12.586 5.379 -37.827 1.00 90.12 413 ALA A N 1
ATOM 3149 C CA . ALA A 1 413 ? 12.236 5.665 -39.221 1.00 90.12 413 ALA A CA 1
ATOM 3150 C C . ALA A 1 413 ? 13.009 6.846 -39.843 1.00 90.12 413 ALA A C 1
ATOM 3152 O O . ALA A 1 413 ? 13.226 6.850 -41.054 1.00 90.12 413 ALA A O 1
ATOM 3153 N N . GLU A 1 414 ? 13.392 7.851 -39.047 1.00 89.62 414 GLU A N 1
ATOM 3154 C CA . GLU A 1 414 ? 13.884 9.145 -39.551 1.00 89.62 414 GLU A CA 1
ATOM 3155 C C . GLU A 1 414 ? 15.340 9.460 -39.165 1.00 89.62 414 GLU A C 1
ATOM 3157 O O . GLU A 1 414 ? 16.014 10.200 -39.886 1.00 89.62 414 GLU A O 1
ATOM 3162 N N . GLN A 1 415 ? 15.871 8.911 -38.064 1.00 90.75 415 GLN A N 1
ATOM 3163 C CA . GLN A 1 415 ? 17.257 9.172 -37.659 1.00 90.75 415 GLN A CA 1
ATOM 3164 C C . GLN A 1 415 ? 18.246 8.199 -38.309 1.00 90.75 415 GLN A C 1
ATOM 3166 O O . GLN A 1 415 ? 18.037 6.992 -38.355 1.00 90.75 415 GLN A O 1
ATOM 3171 N N . THR A 1 416 ? 19.394 8.724 -38.741 1.00 92.62 416 THR A N 1
ATOM 3172 C CA . THR A 1 416 ? 20.528 7.923 -39.226 1.00 92.62 416 THR A CA 1
ATOM 3173 C C . THR A 1 416 ? 21.715 8.062 -38.279 1.00 92.62 416 THR A C 1
ATOM 3175 O O . THR A 1 416 ? 22.160 9.173 -37.992 1.00 92.62 416 THR A O 1
ATOM 3178 N N . VAL A 1 417 ? 22.276 6.938 -37.830 1.00 94.44 417 VAL A N 1
ATOM 3179 C CA . VAL A 1 417 ? 23.527 6.919 -37.060 1.00 94.44 417 VAL A CA 1
ATOM 3180 C C . VAL A 1 417 ? 24.716 7.214 -37.974 1.00 94.44 417 VAL A C 1
ATOM 3182 O O . VAL A 1 417 ? 25.133 6.390 -38.793 1.00 94.44 417 VAL A O 1
ATOM 3185 N N . LEU A 1 418 ? 25.269 8.416 -37.815 1.00 93.69 418 LEU A N 1
ATOM 3186 C CA . LEU A 1 418 ? 26.480 8.851 -38.503 1.00 93.69 418 LEU A CA 1
ATOM 3187 C C . LEU A 1 418 ? 27.744 8.306 -37.825 1.00 93.69 418 LEU A C 1
ATOM 3189 O O . LEU A 1 418 ? 27.759 7.999 -36.635 1.00 93.69 418 LEU A O 1
ATOM 3193 N N . VAL A 1 419 ? 28.816 8.210 -38.610 1.00 93.44 419 VAL A N 1
ATOM 3194 C CA . VAL A 1 419 ? 30.153 7.778 -38.187 1.00 93.44 419 VAL A CA 1
ATOM 3195 C C . VAL A 1 419 ? 31.151 8.838 -38.649 1.00 93.44 419 VAL A C 1
ATOM 3197 O O . VAL A 1 419 ? 31.053 9.314 -39.779 1.00 93.44 419 VAL A O 1
ATOM 3200 N N . PHE A 1 420 ? 32.116 9.185 -37.798 1.00 95.44 420 PHE A N 1
ATOM 3201 C CA . PHE A 1 420 ? 33.102 10.244 -38.025 1.00 95.44 420 PHE A CA 1
ATOM 3202 C C . PHE A 1 420 ? 34.527 9.663 -37.968 1.00 95.44 420 PHE A C 1
ATOM 3204 O O . PHE A 1 420 ? 35.157 9.710 -36.911 1.00 95.44 420 PHE A O 1
ATOM 3211 N N . PRO A 1 421 ? 35.065 9.106 -39.075 1.00 91.69 421 PRO A N 1
ATOM 3212 C CA . PRO A 1 421 ? 36.361 8.416 -39.071 1.00 91.69 421 PRO A CA 1
ATOM 3213 C C . PRO A 1 421 ? 37.525 9.271 -38.551 1.00 91.69 421 PRO A C 1
ATOM 3215 O O . PRO A 1 421 ? 38.393 8.764 -37.855 1.00 91.69 421 PRO A O 1
ATOM 3218 N N . GLU A 1 422 ? 37.501 10.581 -38.808 1.00 92.44 422 GLU A N 1
ATOM 3219 C CA . GLU A 1 422 ? 38.500 11.557 -38.336 1.00 92.44 422 GLU A CA 1
ATOM 3220 C C . GLU A 1 422 ? 38.560 11.707 -36.804 1.00 92.44 422 GLU A C 1
ATOM 3222 O O . GLU A 1 422 ? 39.520 12.257 -36.270 1.00 92.44 422 GLU A O 1
ATOM 3227 N N . ARG A 1 423 ? 37.524 11.243 -36.093 1.00 92.88 423 ARG A N 1
ATOM 3228 C CA . ARG A 1 423 ? 37.403 11.280 -34.626 1.00 92.88 423 ARG A CA 1
ATOM 3229 C C . ARG A 1 423 ? 37.416 9.883 -34.002 1.00 92.88 423 ARG A C 1
ATOM 3231 O O . ARG A 1 423 ? 37.275 9.768 -32.785 1.00 92.88 423 ARG A O 1
ATOM 3238 N N . ALA A 1 424 ? 37.508 8.833 -34.819 1.00 91.56 424 ALA A N 1
ATOM 3239 C CA . ALA A 1 424 ? 37.425 7.454 -34.365 1.00 91.56 424 ALA A CA 1
ATOM 3240 C C . ALA A 1 424 ? 38.623 7.097 -33.475 1.00 91.56 424 ALA A C 1
ATOM 3242 O O . ALA A 1 424 ? 39.772 7.374 -33.812 1.00 91.56 424 ALA A O 1
ATOM 3243 N N . GLN A 1 425 ? 38.340 6.466 -32.339 1.00 90.38 425 GLN A N 1
ATOM 3244 C CA . GLN A 1 425 ? 39.352 5.941 -31.425 1.00 90.38 425 GLN A CA 1
ATOM 3245 C C . GLN A 1 425 ? 39.473 4.427 -31.623 1.00 90.38 425 GLN A C 1
ATOM 3247 O O . GLN A 1 425 ? 38.462 3.744 -31.808 1.00 90.38 425 GLN A O 1
ATOM 3252 N N . GLU A 1 426 ? 40.697 3.897 -31.592 1.00 86.00 426 GLU A N 1
ATOM 3253 C CA . GLU A 1 426 ? 40.908 2.447 -31.624 1.00 86.00 426 GLU A CA 1
ATOM 3254 C C . GLU A 1 426 ? 40.311 1.774 -30.376 1.00 86.00 426 GLU A C 1
ATOM 3256 O O . GLU A 1 426 ? 40.037 2.412 -29.357 1.00 86.00 426 GLU A O 1
ATOM 3261 N N . ARG A 1 427 ? 40.057 0.466 -30.475 1.00 88.31 427 ARG A N 1
ATOM 3262 C CA . ARG A 1 427 ? 39.466 -0.325 -29.393 1.00 88.31 427 ARG A CA 1
ATOM 3263 C C . ARG A 1 427 ? 40.502 -1.242 -28.759 1.00 88.31 427 ARG A C 1
ATOM 3265 O O . ARG A 1 427 ? 40.870 -2.250 -29.353 1.00 88.31 427 ARG A O 1
ATOM 3272 N N . ASP A 1 428 ? 40.843 -0.961 -27.505 1.00 80.38 428 ASP A N 1
ATOM 3273 C CA . ASP A 1 428 ? 41.727 -1.804 -26.684 1.00 80.38 428 ASP A CA 1
ATOM 3274 C C . ASP A 1 428 ? 41.120 -3.185 -26.351 1.00 80.38 428 ASP A C 1
ATOM 3276 O O . ASP A 1 428 ? 41.830 -4.115 -25.969 1.00 80.38 428 ASP A O 1
ATOM 3280 N N . I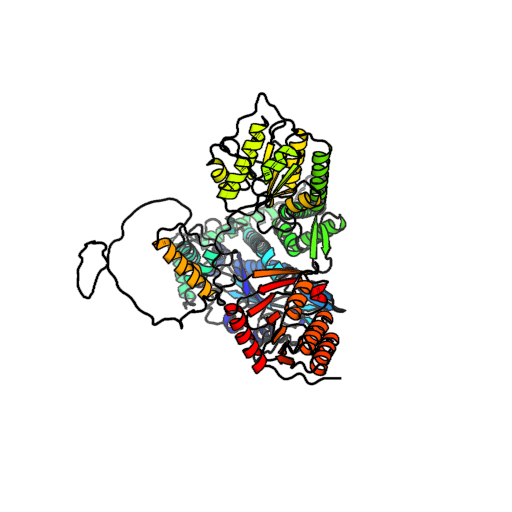LE A 1 429 ? 39.794 -3.326 -26.487 1.00 79.75 429 ILE A N 1
ATOM 3281 C CA . ILE A 1 429 ? 39.016 -4.517 -26.123 1.00 79.75 429 ILE A CA 1
ATOM 3282 C C . ILE A 1 429 ? 38.118 -4.927 -27.310 1.00 79.75 429 ILE A C 1
ATOM 3284 O O . ILE A 1 429 ? 37.404 -4.068 -27.853 1.00 79.75 429 ILE A O 1
ATOM 3288 N N . PRO A 1 430 ? 38.086 -6.216 -27.713 1.00 83.38 430 PRO A N 1
ATOM 3289 C CA . PRO A 1 430 ? 37.140 -6.729 -28.708 1.00 83.38 430 PRO A CA 1
ATOM 3290 C C . PRO A 1 430 ? 35.678 -6.405 -28.363 1.00 83.38 430 PRO A C 1
ATOM 3292 O O . PRO A 1 430 ? 35.315 -6.349 -27.191 1.00 83.38 430 PRO A O 1
ATOM 3295 N N . ALA A 1 431 ? 34.833 -6.196 -29.374 1.00 86.00 431 ALA A N 1
ATOM 3296 C CA . ALA A 1 431 ? 33.400 -5.982 -29.158 1.00 86.00 431 ALA A CA 1
ATOM 3297 C C . ALA A 1 431 ? 32.708 -7.286 -28.734 1.00 86.00 431 ALA A C 1
ATOM 3299 O O . ALA A 1 431 ? 32.910 -8.323 -29.369 1.00 86.00 431 ALA A O 1
ATOM 3300 N N . GLY A 1 432 ? 31.874 -7.233 -27.693 1.00 84.88 432 GLY A N 1
ATOM 3301 C CA . GLY A 1 432 ? 31.030 -8.353 -27.288 1.00 84.88 432 GLY A CA 1
ATOM 3302 C C . GLY A 1 432 ? 29.860 -8.570 -28.251 1.00 84.88 432 GLY A C 1
ATOM 3303 O O . GLY A 1 432 ? 29.475 -7.663 -28.990 1.00 84.88 432 GLY A O 1
ATOM 3304 N N . ASP A 1 433 ? 29.267 -9.767 -28.222 1.00 86.69 433 ASP A N 1
ATOM 3305 C CA . ASP A 1 433 ? 28.276 -10.246 -29.202 1.00 86.69 433 ASP A CA 1
ATOM 3306 C C . ASP A 1 433 ? 27.220 -9.189 -29.580 1.00 86.69 433 ASP A C 1
ATOM 3308 O O . ASP A 1 433 ? 27.074 -8.840 -30.752 1.00 86.69 433 ASP A O 1
ATOM 3312 N N . ALA A 1 434 ? 26.533 -8.618 -28.584 1.00 89.62 434 ALA A N 1
ATOM 3313 C CA . ALA A 1 434 ? 25.474 -7.625 -28.779 1.00 89.62 434 ALA A CA 1
ATOM 3314 C C . ALA A 1 434 ? 25.969 -6.339 -29.458 1.00 89.62 434 ALA A C 1
ATOM 3316 O O . ALA A 1 434 ? 25.301 -5.799 -30.340 1.00 89.62 434 ALA A O 1
ATOM 3317 N N . VAL A 1 435 ? 27.149 -5.862 -29.056 1.00 92.31 435 VAL A N 1
ATOM 3318 C CA . VAL A 1 435 ? 27.766 -4.638 -29.578 1.00 92.31 435 VAL A CA 1
ATOM 3319 C C . VAL A 1 435 ? 28.291 -4.859 -30.995 1.00 92.31 435 VAL A C 1
ATOM 3321 O O . VAL A 1 435 ? 28.174 -3.969 -31.835 1.00 92.31 435 VAL A O 1
ATOM 3324 N N . SER A 1 436 ? 28.784 -6.062 -31.304 1.00 91.62 436 SER A N 1
ATOM 3325 C CA . SER A 1 436 ? 29.221 -6.416 -32.656 1.00 91.62 436 SER A CA 1
ATOM 3326 C C . SER A 1 436 ? 28.079 -6.297 -33.676 1.00 91.62 436 SER A C 1
ATOM 3328 O O . SER A 1 436 ? 28.270 -5.679 -34.723 1.00 91.62 436 SER A O 1
ATOM 3330 N N . VAL A 1 437 ? 26.871 -6.771 -33.340 1.00 93.38 437 VAL A N 1
ATOM 3331 C CA . VAL A 1 437 ? 25.690 -6.669 -34.215 1.00 93.38 437 VAL A CA 1
ATOM 3332 C C . VAL A 1 437 ? 25.160 -5.232 -34.268 1.00 93.38 437 VAL A C 1
ATOM 3334 O O . VAL A 1 437 ? 24.955 -4.708 -35.363 1.00 93.38 437 VAL A O 1
ATOM 3337 N N . LEU A 1 438 ? 25.024 -4.550 -33.121 1.00 94.25 438 LEU A N 1
ATOM 3338 C CA . LEU A 1 438 ? 24.603 -3.140 -33.066 1.00 94.25 438 LEU A CA 1
ATOM 3339 C C . LEU A 1 438 ? 25.518 -2.227 -33.905 1.00 94.25 438 LEU A C 1
ATOM 3341 O O . LEU A 1 438 ? 25.039 -1.291 -34.540 1.00 94.25 438 LEU A O 1
ATOM 3345 N N . SER A 1 439 ? 26.826 -2.501 -33.947 1.00 91.94 439 SER A N 1
ATOM 3346 C CA . SER A 1 439 ? 27.789 -1.720 -34.737 1.00 91.94 439 SER A CA 1
ATOM 3347 C C . SER A 1 439 ? 27.589 -1.827 -36.259 1.00 91.94 439 SER A C 1
ATOM 3349 O O . SER A 1 439 ? 27.992 -0.919 -36.992 1.00 91.94 439 SER A O 1
ATOM 3351 N N . GLN A 1 440 ? 26.957 -2.912 -36.725 1.00 90.81 440 GLN A N 1
ATOM 3352 C CA . GLN A 1 440 ? 26.656 -3.173 -38.135 1.00 90.81 440 GLN A CA 1
ATOM 3353 C C . GLN A 1 440 ? 25.283 -2.619 -38.523 1.00 90.81 440 GLN A C 1
ATOM 3355 O O . GLN A 1 440 ? 25.173 -1.923 -39.529 1.00 90.81 440 GLN A O 1
ATOM 3360 N N . ASP A 1 441 ? 24.270 -2.906 -37.703 1.00 91.50 441 ASP A N 1
ATOM 3361 C CA . ASP A 1 441 ? 22.882 -2.469 -37.889 1.00 91.50 441 ASP A CA 1
ATOM 3362 C C . ASP A 1 441 ? 22.711 -0.951 -37.714 1.00 91.50 441 ASP A C 1
ATOM 3364 O O . ASP A 1 441 ? 22.049 -0.295 -38.515 1.00 91.50 441 ASP A O 1
ATOM 3368 N N . LYS A 1 442 ? 23.385 -0.380 -36.707 1.00 91.62 442 LYS A N 1
ATOM 3369 C CA . LYS A 1 442 ? 23.401 1.054 -36.396 1.00 91.62 442 LYS A CA 1
ATOM 3370 C C . LYS A 1 442 ? 22.025 1.669 -36.087 1.00 91.62 442 LYS A C 1
ATOM 3372 O O . LYS A 1 442 ? 21.863 2.872 -36.292 1.00 91.62 442 LYS A O 1
ATOM 3377 N N . SER A 1 443 ? 21.062 0.915 -35.548 1.00 94.50 443 SER A N 1
ATOM 3378 C CA . SER A 1 443 ? 19.777 1.487 -35.118 1.00 94.50 443 SER A CA 1
ATOM 3379 C C . SER A 1 443 ? 19.957 2.733 -34.226 1.00 94.50 443 SER A C 1
ATOM 3381 O O . SER A 1 443 ? 20.734 2.690 -33.263 1.00 94.50 443 SER A O 1
ATOM 3383 N N . PRO A 1 444 ? 19.232 3.840 -34.486 1.00 94.88 444 PRO A N 1
ATOM 3384 C CA . PRO A 1 444 ? 19.287 5.052 -33.667 1.00 94.88 444 PRO A CA 1
ATOM 3385 C C . PRO A 1 444 ? 18.687 4.857 -32.267 1.00 94.88 444 PRO A C 1
ATOM 3387 O O . PRO A 1 444 ? 19.033 5.601 -31.351 1.00 94.88 444 PRO A O 1
ATOM 3390 N N . VAL A 1 445 ? 17.845 3.839 -32.067 1.00 96.38 445 VAL A N 1
ATOM 3391 C CA . VAL A 1 445 ? 17.340 3.443 -30.745 1.00 96.38 445 VAL A CA 1
ATOM 3392 C C . VAL A 1 445 ? 17.448 1.929 -30.596 1.00 96.38 445 VAL A C 1
ATOM 3394 O O . VAL A 1 445 ? 16.973 1.189 -31.456 1.00 96.38 445 VAL A O 1
ATOM 3397 N N . ALA A 1 446 ? 18.070 1.449 -29.521 1.00 96.38 446 ALA A N 1
ATOM 3398 C CA . ALA A 1 446 ? 18.242 0.015 -29.292 1.00 96.38 446 ALA A CA 1
ATOM 3399 C C . ALA A 1 446 ? 18.167 -0.365 -27.810 1.00 96.38 446 ALA A C 1
ATOM 3401 O O . ALA A 1 446 ? 18.518 0.420 -26.926 1.00 96.38 446 ALA A O 1
ATOM 3402 N N . ILE A 1 447 ? 17.750 -1.603 -27.541 1.00 95.81 447 ILE A N 1
ATOM 3403 C CA . ILE A 1 447 ? 17.728 -2.197 -26.200 1.00 95.81 447 ILE A CA 1
ATOM 3404 C C . ILE A 1 447 ? 18.817 -3.265 -26.116 1.00 95.81 447 ILE A C 1
ATOM 3406 O O . ILE A 1 447 ? 18.834 -4.197 -26.916 1.00 95.81 447 ILE A O 1
ATOM 3410 N N . LEU A 1 448 ? 19.716 -3.150 -25.140 1.00 94.81 448 LEU A N 1
ATOM 3411 C CA . LEU A 1 448 ? 20.816 -4.088 -24.914 1.00 94.81 448 LEU A CA 1
ATOM 3412 C C . LEU A 1 448 ? 20.566 -4.884 -23.627 1.00 94.81 448 LEU A C 1
ATOM 3414 O O . LEU A 1 448 ? 20.835 -4.413 -22.520 1.00 94.81 448 LEU A O 1
ATOM 3418 N N . SER A 1 449 ? 20.033 -6.098 -23.778 1.00 91.94 449 SER A N 1
ATOM 3419 C CA . SER A 1 449 ? 19.629 -6.971 -22.670 1.00 91.94 449 SER A CA 1
ATOM 3420 C C . SER A 1 449 ? 20.727 -7.949 -22.240 1.00 91.94 449 SER A C 1
ATOM 3422 O O . SER A 1 449 ? 21.431 -8.545 -23.060 1.00 91.94 449 SER A O 1
ATOM 3424 N N . GLY A 1 450 ? 20.812 -8.215 -20.937 1.00 87.81 450 GLY A N 1
ATOM 3425 C CA . GLY A 1 450 ? 21.493 -9.402 -20.427 1.00 87.81 450 GLY A CA 1
ATOM 3426 C C . GLY A 1 450 ? 21.607 -9.450 -18.906 1.00 87.81 450 GLY A C 1
ATOM 3427 O O . GLY A 1 450 ? 21.937 -8.460 -18.254 1.00 87.81 450 GLY A O 1
ATOM 3428 N N . ARG A 1 451 ? 21.457 -10.642 -18.327 1.00 83.75 451 ARG A N 1
ATOM 3429 C CA . ARG A 1 451 ? 21.687 -10.885 -16.888 1.00 83.75 451 ARG A CA 1
ATOM 3430 C C . ARG A 1 451 ? 23.157 -10.696 -16.529 1.00 83.75 451 ARG A C 1
ATOM 3432 O O . ARG A 1 451 ? 24.020 -10.998 -17.347 1.00 83.75 451 ARG A O 1
ATOM 3439 N N . GLY A 1 452 ? 23.455 -10.238 -15.317 1.00 80.50 452 GLY A N 1
ATOM 3440 C CA . GLY A 1 452 ? 24.831 -10.074 -14.844 1.00 80.50 452 GLY A CA 1
ATOM 3441 C C . GLY A 1 452 ? 24.924 -9.434 -13.461 1.00 80.50 452 GLY A C 1
ATOM 3442 O O . GLY A 1 452 ? 23.920 -8.995 -12.897 1.00 80.50 452 GLY A O 1
ATOM 3443 N N . GLY A 1 453 ? 26.140 -9.395 -12.912 1.00 80.06 453 GLY A N 1
ATOM 3444 C CA . GLY A 1 453 ? 26.444 -8.626 -11.705 1.00 80.06 453 GLY A CA 1
ATOM 3445 C C . GLY A 1 453 ? 26.635 -7.136 -12.007 1.00 80.06 453 GLY A C 1
ATOM 3446 O O . GLY A 1 453 ? 26.568 -6.708 -13.159 1.00 80.06 453 GLY A O 1
ATOM 3447 N N . ALA A 1 454 ? 26.927 -6.337 -10.975 1.00 81.94 454 ALA A N 1
ATOM 3448 C CA . ALA A 1 454 ? 27.252 -4.919 -11.163 1.00 81.94 454 ALA A CA 1
ATOM 3449 C C . ALA A 1 454 ? 28.468 -4.731 -12.089 1.00 81.94 454 ALA A C 1
ATOM 3451 O O . ALA A 1 454 ? 28.397 -3.920 -13.005 1.00 81.94 454 ALA A O 1
ATOM 3452 N N . GLN A 1 455 ? 29.526 -5.536 -11.907 1.00 86.69 455 GLN A N 1
ATOM 3453 C CA . GLN A 1 455 ? 30.703 -5.540 -12.784 1.00 86.69 455 GLN A CA 1
ATOM 3454 C C . GLN A 1 455 ? 30.305 -5.784 -14.247 1.00 86.69 455 GLN A C 1
ATOM 3456 O O . GLN A 1 455 ? 30.505 -4.905 -15.070 1.00 86.69 455 GLN A O 1
ATOM 3461 N N . THR A 1 456 ? 29.600 -6.883 -14.538 1.00 88.44 456 THR A N 1
ATOM 3462 C CA . THR A 1 456 ? 29.160 -7.241 -15.901 1.00 88.44 456 THR A CA 1
ATOM 3463 C C . THR A 1 456 ? 28.354 -6.136 -16.593 1.00 88.44 456 THR A C 1
ATOM 3465 O O . THR A 1 456 ? 28.391 -6.001 -17.812 1.00 88.44 456 THR A O 1
ATOM 3468 N N . LEU A 1 457 ? 27.596 -5.345 -15.832 1.00 88.69 457 LEU A N 1
ATOM 3469 C CA . LEU A 1 457 ? 26.840 -4.209 -16.357 1.00 88.69 457 LEU A CA 1
ATOM 3470 C C . LEU A 1 457 ? 27.744 -3.016 -16.710 1.00 88.69 457 LEU A C 1
ATOM 3472 O O . LEU A 1 457 ? 27.540 -2.390 -17.752 1.00 88.69 457 LEU A O 1
ATOM 3476 N N . ARG A 1 458 ? 28.768 -2.748 -15.889 1.00 91.94 458 ARG A N 1
ATOM 3477 C CA . ARG A 1 458 ? 29.828 -1.770 -16.175 1.00 91.94 458 ARG A CA 1
ATOM 3478 C C . ARG A 1 458 ? 30.624 -2.184 -17.412 1.00 91.94 458 ARG A C 1
ATOM 3480 O O . ARG A 1 458 ? 30.688 -1.395 -18.345 1.00 91.94 458 ARG A O 1
ATOM 3487 N N . ASP A 1 459 ? 31.091 -3.432 -17.469 1.00 90.94 459 ASP A N 1
ATOM 3488 C CA . ASP A 1 459 ? 31.878 -3.984 -18.586 1.00 90.94 459 ASP A CA 1
ATOM 3489 C C . ASP A 1 459 ? 31.152 -3.830 -19.942 1.00 90.94 459 ASP A C 1
ATOM 3491 O O . ASP A 1 459 ? 31.750 -3.495 -20.960 1.00 90.94 459 ASP A O 1
ATOM 3495 N N . ARG A 1 460 ? 29.825 -4.025 -19.961 1.00 91.94 460 ARG A N 1
ATOM 3496 C CA . ARG A 1 460 ? 28.996 -3.855 -21.170 1.00 91.94 460 ARG A CA 1
ATOM 3497 C C . ARG A 1 460 ? 28.697 -2.398 -21.508 1.00 91.94 460 ARG A C 1
ATOM 3499 O O . ARG A 1 460 ? 28.628 -2.048 -22.679 1.00 91.94 460 ARG A O 1
ATOM 3506 N N . THR A 1 461 ? 28.487 -1.552 -20.500 1.00 94.38 461 THR A N 1
ATOM 3507 C CA . THR A 1 461 ? 28.311 -0.101 -20.702 1.00 94.38 461 THR A CA 1
ATOM 3508 C C . THR A 1 461 ? 29.586 0.512 -21.286 1.00 94.38 461 THR A C 1
ATOM 3510 O O . THR A 1 461 ? 29.525 1.374 -22.159 1.00 94.38 461 THR A O 1
ATOM 3513 N N . GLU A 1 462 ? 30.738 0.002 -20.856 1.00 94.06 462 GLU A N 1
ATOM 3514 C CA . GLU A 1 462 ? 32.063 0.299 -21.392 1.00 94.06 462 GLU A CA 1
ATOM 3515 C C . GLU A 1 462 ? 32.230 -0.176 -22.843 1.00 94.06 462 GLU A C 1
ATOM 3517 O O . GLU A 1 462 ? 32.593 0.632 -23.694 1.00 94.06 462 GLU A O 1
ATOM 3522 N N . ASP A 1 463 ? 31.853 -1.416 -23.174 1.00 93.62 463 ASP A N 1
ATOM 3523 C CA . ASP A 1 463 ? 31.869 -1.933 -24.554 1.00 93.62 463 ASP A CA 1
ATOM 3524 C C . ASP A 1 463 ? 31.033 -1.069 -25.531 1.00 93.62 463 ASP A C 1
ATOM 3526 O O . ASP A 1 463 ? 31.479 -0.740 -26.636 1.00 93.62 463 ASP A O 1
ATOM 3530 N N . VAL A 1 464 ? 29.849 -0.609 -25.103 1.00 95.31 464 VAL A N 1
ATOM 3531 C CA . VAL A 1 464 ? 28.999 0.318 -25.878 1.00 95.31 464 VAL A CA 1
ATOM 3532 C C . VAL A 1 464 ? 29.632 1.714 -25.992 1.00 95.31 464 VAL A C 1
ATOM 3534 O O . VAL A 1 464 ? 29.599 2.317 -27.067 1.00 95.31 464 VAL A O 1
ATOM 3537 N N . ALA A 1 465 ? 30.254 2.231 -24.929 1.00 95.25 465 ALA A N 1
ATOM 3538 C CA . ALA A 1 465 ? 30.972 3.507 -24.978 1.00 95.25 465 ALA A CA 1
ATOM 3539 C C . ALA A 1 465 ? 32.182 3.445 -25.932 1.00 95.25 465 ALA A C 1
ATOM 3541 O O . ALA A 1 465 ? 32.412 4.374 -26.711 1.00 95.25 465 ALA A O 1
ATOM 3542 N N . MET A 1 466 ? 32.915 2.328 -25.935 1.00 93.69 466 MET A N 1
ATOM 3543 C CA . MET A 1 466 ? 34.002 2.061 -26.880 1.00 93.69 466 MET A CA 1
ATOM 3544 C C . MET A 1 466 ? 33.491 1.921 -28.319 1.00 93.69 466 MET A C 1
ATOM 3546 O O . MET A 1 466 ? 34.141 2.415 -29.237 1.00 93.69 466 MET A O 1
ATOM 3550 N N . MET A 1 467 ? 32.315 1.322 -28.544 1.00 94.88 467 MET A N 1
ATOM 3551 C CA . MET A 1 467 ? 31.674 1.300 -29.868 1.00 94.88 467 MET A CA 1
ATOM 3552 C C . MET A 1 467 ? 31.421 2.721 -30.382 1.00 94.88 467 MET A C 1
ATOM 3554 O O . MET A 1 467 ? 31.871 3.059 -31.476 1.00 94.88 467 MET A O 1
ATOM 3558 N N . ALA A 1 468 ? 30.767 3.570 -29.590 1.00 95.31 468 ALA A N 1
ATOM 3559 C CA . ALA A 1 468 ? 30.470 4.947 -29.973 1.00 95.31 468 ALA A CA 1
ATOM 3560 C C . ALA A 1 468 ? 31.744 5.773 -30.248 1.00 95.31 468 ALA A C 1
ATOM 3562 O O . ALA A 1 468 ? 31.833 6.446 -31.277 1.00 95.31 468 ALA A O 1
ATOM 3563 N N . ARG A 1 469 ? 32.780 5.649 -29.405 1.00 94.06 469 ARG A N 1
ATOM 3564 C CA . ARG A 1 469 ? 34.087 6.292 -29.639 1.00 94.06 469 ARG A CA 1
ATOM 3565 C C . ARG A 1 469 ? 34.814 5.756 -30.876 1.00 94.06 469 ARG A C 1
ATOM 3567 O O . ARG A 1 469 ? 35.397 6.544 -31.614 1.00 94.06 469 ARG A O 1
ATOM 3574 N N . SER A 1 470 ? 34.715 4.460 -31.179 1.00 93.94 470 SER A N 1
ATOM 3575 C CA . SER A 1 470 ? 35.240 3.888 -32.434 1.00 93.94 470 SER A CA 1
ATOM 3576 C C . SER A 1 470 ? 34.456 4.316 -33.680 1.00 93.94 470 SER A C 1
ATOM 3578 O O . SER A 1 470 ? 34.965 4.250 -34.794 1.00 93.94 470 SER A O 1
ATOM 3580 N N . GLN A 1 471 ? 33.239 4.838 -33.497 1.00 94.62 471 GLN A N 1
ATOM 3581 C CA . GLN A 1 471 ? 32.475 5.534 -34.533 1.00 94.62 471 GLN A CA 1
ATOM 3582 C C . GLN A 1 471 ? 32.770 7.049 -34.573 1.00 94.62 471 GLN A C 1
ATOM 3584 O O . GLN A 1 471 ? 32.159 7.765 -35.364 1.00 94.62 471 GLN A O 1
ATOM 3589 N N . GLY A 1 472 ? 33.676 7.559 -33.730 1.00 95.06 472 GLY A N 1
ATOM 3590 C CA . GLY A 1 472 ? 34.025 8.980 -33.638 1.00 95.06 472 GLY A CA 1
ATOM 3591 C C . GLY A 1 472 ? 32.961 9.859 -32.975 1.00 95.06 472 GLY A C 1
ATOM 3592 O O . GLY A 1 472 ? 32.888 11.059 -33.249 1.00 95.06 472 GLY A O 1
ATOM 3593 N N . ARG A 1 473 ? 32.104 9.262 -32.139 1.00 95.81 473 ARG A N 1
ATOM 3594 C CA . ARG A 1 473 ? 30.932 9.899 -31.526 1.00 95.81 473 ARG A CA 1
ATOM 3595 C C . ARG A 1 473 ? 31.178 10.169 -30.045 1.00 95.81 473 ARG A C 1
ATOM 3597 O O . ARG A 1 473 ? 31.764 9.344 -29.343 1.00 95.81 473 ARG A O 1
ATOM 3604 N N . GLU A 1 474 ? 30.693 11.307 -29.559 1.00 95.44 474 GLU A N 1
ATOM 3605 C CA . GLU A 1 474 ? 30.695 11.609 -28.125 1.00 95.44 474 GLU A CA 1
ATOM 3606 C C . GLU A 1 474 ? 29.758 10.669 -27.358 1.00 95.44 474 GLU A C 1
ATOM 3608 O O . GLU A 1 474 ? 28.758 10.190 -27.898 1.00 95.44 474 GLU A O 1
ATOM 3613 N N . VAL A 1 475 ? 30.081 10.419 -26.087 1.00 96.50 475 VAL A N 1
ATOM 3614 C CA . VAL A 1 475 ? 29.341 9.502 -25.212 1.00 96.50 475 VAL A CA 1
ATOM 3615 C C . VAL A 1 475 ? 28.828 10.240 -23.985 1.00 96.50 475 VAL A C 1
ATOM 3617 O O . VAL A 1 475 ? 29.562 11.009 -23.365 1.00 96.50 475 VAL A O 1
ATOM 3620 N N . MET A 1 476 ? 27.587 9.949 -23.603 1.00 97.69 476 MET A N 1
ATOM 3621 C CA . MET A 1 476 ? 27.010 10.304 -22.309 1.00 97.69 476 MET A CA 1
ATOM 3622 C C . MET A 1 476 ? 26.357 9.059 -21.702 1.00 97.69 476 MET A C 1
ATOM 3624 O O . MET A 1 476 ? 25.632 8.343 -22.388 1.00 97.69 476 MET A O 1
ATOM 3628 N N . VAL A 1 477 ? 26.600 8.796 -20.419 1.00 97.56 477 VAL A N 1
ATOM 3629 C CA . VAL A 1 477 ? 26.025 7.658 -19.689 1.00 97.56 477 VAL A CA 1
ATOM 3630 C C . VAL A 1 477 ? 25.101 8.174 -18.596 1.00 97.56 477 VAL A C 1
ATOM 3632 O O . VAL A 1 477 ? 25.517 8.963 -17.754 1.00 97.56 477 VAL A O 1
ATOM 3635 N N . ILE A 1 478 ? 23.852 7.720 -18.583 1.00 96.25 478 ILE A N 1
ATOM 3636 C CA . ILE A 1 478 ? 22.829 8.149 -17.629 1.00 96.25 478 ILE A CA 1
ATOM 3637 C C . ILE A 1 478 ? 22.672 7.067 -16.563 1.00 96.25 478 ILE A C 1
ATOM 3639 O O . ILE A 1 478 ? 22.074 6.020 -16.805 1.00 96.25 478 ILE A O 1
ATOM 3643 N N . ALA A 1 479 ? 23.219 7.321 -15.375 1.00 93.75 479 ALA A N 1
ATOM 3644 C CA . ALA A 1 479 ? 23.209 6.392 -14.252 1.00 93.75 479 ALA A CA 1
ATOM 3645 C C . ALA A 1 479 ? 21.893 6.446 -13.459 1.00 93.75 479 ALA A C 1
ATOM 3647 O O . ALA A 1 479 ? 21.456 7.517 -13.023 1.00 93.75 479 ALA A O 1
ATOM 3648 N N . ALA A 1 480 ? 21.283 5.284 -13.202 1.00 87.25 480 ALA A N 1
ATOM 3649 C CA . ALA A 1 480 ? 19.951 5.198 -12.590 1.00 87.25 480 ALA A CA 1
ATOM 3650 C C . ALA A 1 480 ? 19.864 5.702 -11.133 1.00 87.25 480 ALA A C 1
ATOM 3652 O O . ALA A 1 480 ? 18.780 6.108 -10.691 1.00 87.25 480 ALA A O 1
ATOM 3653 N N . ASP A 1 481 ? 20.976 5.647 -10.389 1.00 84.31 481 ASP A N 1
ATOM 3654 C CA . ASP A 1 481 ? 21.159 6.202 -9.043 1.00 84.31 481 ASP A CA 1
ATOM 3655 C C . ASP A 1 481 ? 22.635 6.577 -8.781 1.00 84.31 481 ASP A C 1
ATOM 3657 O O . ASP A 1 481 ? 23.537 6.128 -9.488 1.00 84.31 481 ASP A O 1
ATOM 3661 N N . GLY A 1 482 ? 22.893 7.396 -7.753 1.00 85.38 482 GLY A N 1
ATOM 3662 C CA . GLY A 1 482 ? 24.237 7.913 -7.446 1.00 85.38 482 GLY A CA 1
ATOM 3663 C C . GLY A 1 482 ? 25.287 6.841 -7.130 1.00 85.38 482 GLY A C 1
ATOM 3664 O O . GLY A 1 482 ? 26.459 7.025 -7.446 1.00 85.38 482 GLY A O 1
ATOM 3665 N N . ARG A 1 483 ? 24.877 5.691 -6.577 1.00 85.25 483 ARG A N 1
ATOM 3666 C CA . ARG A 1 483 ? 25.787 4.567 -6.299 1.00 85.25 483 ARG A CA 1
ATOM 3667 C C . ARG A 1 483 ? 26.213 3.875 -7.591 1.00 85.25 483 ARG A C 1
ATOM 3669 O O . ARG A 1 483 ? 27.371 3.503 -7.739 1.00 85.25 483 ARG A O 1
ATOM 3676 N N . SER A 1 484 ? 25.277 3.732 -8.525 1.00 85.12 484 SER A N 1
ATOM 3677 C CA . SER A 1 484 ? 25.534 3.218 -9.872 1.00 85.12 484 SER A CA 1
ATOM 3678 C C . SER A 1 484 ? 26.405 4.196 -10.665 1.00 85.12 484 SER A C 1
ATOM 3680 O O . SER A 1 484 ? 27.339 3.766 -11.328 1.00 85.12 484 SER A O 1
ATOM 3682 N N . GLY A 1 485 ? 26.178 5.507 -10.522 1.00 89.06 485 GLY A N 1
ATOM 3683 C CA . GLY A 1 485 ? 26.993 6.539 -11.169 1.00 89.06 485 GLY A CA 1
ATOM 3684 C C . GLY A 1 485 ? 28.440 6.579 -10.673 1.00 89.06 485 GLY A C 1
ATOM 3685 O O . GLY A 1 485 ? 29.361 6.616 -11.489 1.00 89.06 485 GLY A O 1
ATOM 3686 N N . GLN A 1 486 ? 28.654 6.492 -9.354 1.00 89.44 486 GLN A N 1
ATOM 3687 C CA . GLN A 1 486 ? 29.996 6.375 -8.772 1.00 89.44 486 GLN A CA 1
ATOM 3688 C C . GLN A 1 486 ? 30.705 5.111 -9.281 1.00 89.44 486 GLN A C 1
ATOM 3690 O O . GLN A 1 486 ? 31.817 5.203 -9.787 1.00 89.44 486 GLN A O 1
ATOM 3695 N N . PHE A 1 487 ? 30.025 3.962 -9.233 1.00 90.00 487 PHE A N 1
ATOM 3696 C CA . PHE A 1 487 ? 30.567 2.683 -9.693 1.00 90.00 487 PHE A CA 1
ATOM 3697 C C . PHE A 1 487 ? 30.909 2.687 -11.193 1.00 90.00 487 PHE A C 1
ATOM 3699 O O . PHE A 1 487 ? 31.957 2.188 -11.588 1.00 90.00 487 PHE A O 1
ATOM 3706 N N . LEU A 1 488 ? 30.077 3.276 -12.057 1.00 92.38 488 LEU A N 1
ATOM 3707 C CA . LEU A 1 488 ? 30.409 3.424 -13.481 1.00 92.38 488 LEU A CA 1
ATOM 3708 C C . LEU A 1 488 ? 31.627 4.341 -13.683 1.00 92.38 488 LEU A C 1
ATOM 3710 O O . LEU A 1 488 ? 32.491 4.025 -14.494 1.00 92.38 488 LEU A O 1
ATOM 3714 N N . SER A 1 489 ? 31.745 5.412 -12.892 1.00 93.19 489 SER A N 1
ATOM 3715 C CA . SER A 1 489 ? 32.860 6.373 -12.958 1.00 93.19 489 SER A CA 1
ATOM 3716 C C . SER A 1 489 ? 34.211 5.827 -12.471 1.00 93.19 489 SER A C 1
ATOM 3718 O O . SER A 1 489 ? 35.225 6.489 -12.665 1.00 93.19 489 SER A O 1
ATOM 3720 N N . GLU A 1 490 ? 34.255 4.637 -11.859 1.00 92.06 490 GLU A N 1
ATOM 3721 C CA . GLU A 1 490 ? 35.509 3.924 -11.551 1.00 92.06 490 GLU A CA 1
ATOM 3722 C C . GLU A 1 490 ? 36.196 3.372 -12.818 1.00 92.06 490 GLU A C 1
ATOM 3724 O O . GLU A 1 490 ? 37.389 3.077 -12.781 1.00 92.06 490 GLU A O 1
ATOM 3729 N N . SER A 1 491 ? 35.473 3.228 -13.940 1.00 90.12 491 SER A N 1
ATOM 3730 C CA . SER A 1 491 ? 36.073 2.859 -15.228 1.00 90.12 491 SER A CA 1
ATOM 3731 C C . SER A 1 491 ? 36.780 4.063 -15.870 1.00 90.12 491 SER A C 1
ATOM 3733 O O . SER A 1 491 ? 36.125 5.086 -16.095 1.00 90.12 491 SER A O 1
ATOM 3735 N N . PRO A 1 492 ? 38.062 3.946 -16.280 1.00 87.69 492 PRO A N 1
ATOM 3736 C CA . PRO A 1 492 ? 38.751 4.981 -17.056 1.00 87.69 492 PRO A CA 1
ATOM 3737 C C . PRO A 1 492 ? 38.051 5.323 -18.377 1.00 87.69 492 PRO A C 1
ATOM 3739 O O . PRO A 1 492 ? 38.154 6.447 -18.863 1.00 87.69 492 PRO A O 1
ATOM 3742 N N . HIS A 1 493 ? 37.317 4.371 -18.959 1.00 87.62 493 HIS A N 1
ATOM 3743 C CA . HIS A 1 493 ? 36.615 4.569 -20.221 1.00 87.62 493 HIS A CA 1
ATOM 3744 C C . HIS A 1 493 ? 35.288 5.324 -20.031 1.00 87.62 493 HIS A C 1
ATOM 3746 O O . HIS A 1 493 ? 34.861 6.014 -20.956 1.00 87.62 493 HIS A O 1
ATOM 3752 N N . LEU A 1 494 ? 34.666 5.266 -18.846 1.00 92.50 494 LEU A N 1
ATOM 3753 C CA . LEU A 1 494 ? 33.392 5.941 -18.540 1.00 92.50 494 LEU A CA 1
ATOM 3754 C C . LEU A 1 494 ? 33.544 7.229 -17.707 1.00 92.50 494 LEU A C 1
ATOM 3756 O O . LEU A 1 494 ? 32.649 8.078 -17.726 1.00 92.50 494 LEU A O 1
ATOM 3760 N N . ALA A 1 495 ? 34.655 7.395 -16.986 1.00 90.81 495 ALA A N 1
ATOM 3761 C CA . ALA A 1 495 ? 34.937 8.571 -16.165 1.00 90.81 495 ALA A CA 1
ATOM 3762 C C . ALA A 1 495 ? 34.772 9.887 -16.955 1.00 90.81 495 ALA A C 1
ATOM 3764 O O . ALA A 1 495 ? 35.191 10.002 -18.103 1.00 90.81 495 ALA A O 1
ATOM 3765 N N . GLY A 1 496 ? 34.127 10.883 -16.341 1.00 90.50 496 GLY A N 1
ATOM 3766 C CA . GLY A 1 496 ? 33.814 12.172 -16.977 1.00 90.50 496 GLY A CA 1
ATOM 3767 C C . GLY A 1 496 ? 32.586 12.177 -17.902 1.00 90.50 496 GLY A C 1
ATOM 3768 O O . GLY A 1 496 ? 32.078 13.252 -18.198 1.00 90.50 496 GLY A O 1
ATOM 3769 N N . HIS A 1 497 ? 32.057 11.012 -18.297 1.00 93.94 497 HIS A N 1
ATOM 3770 C CA . HIS A 1 497 ? 30.885 10.897 -19.183 1.00 93.94 497 HIS A CA 1
ATOM 3771 C C . HIS A 1 497 ? 29.584 10.504 -18.459 1.00 93.94 497 HIS A C 1
ATOM 3773 O O . HIS A 1 497 ? 28.537 10.391 -19.098 1.00 93.94 497 HIS A O 1
ATOM 3779 N N . VAL A 1 498 ? 29.629 10.279 -17.142 1.00 95.38 498 VAL A N 1
ATOM 3780 C CA . VAL A 1 498 ? 28.477 9.824 -16.347 1.00 95.38 498 VAL A CA 1
ATOM 3781 C C . VAL A 1 498 ? 27.678 11.005 -15.783 1.00 95.38 498 VAL A C 1
ATOM 3783 O O . VAL A 1 498 ? 28.169 11.762 -14.949 1.00 95.38 498 VAL A O 1
ATOM 3786 N N . MET A 1 499 ? 26.410 11.101 -16.179 1.00 94.75 499 MET A N 1
ATOM 3787 C CA . MET A 1 499 ? 25.384 11.970 -15.599 1.00 94.75 499 MET A CA 1
ATOM 3788 C C . MET A 1 499 ? 24.458 11.143 -14.695 1.00 94.75 499 MET A C 1
ATOM 3790 O O . MET A 1 499 ? 24.125 9.998 -15.005 1.00 94.75 499 MET A O 1
ATOM 3794 N N . LEU A 1 500 ? 23.996 11.702 -13.576 1.00 92.31 500 LEU A N 1
ATOM 3795 C CA . LEU A 1 500 ? 22.978 11.054 -12.746 1.00 92.31 500 LEU A CA 1
ATOM 3796 C C . LEU A 1 500 ? 21.585 11.343 -13.303 1.00 92.31 500 LEU A C 1
ATOM 3798 O O . LEU A 1 500 ? 21.244 12.495 -13.558 1.00 92.31 500 LEU A O 1
ATOM 3802 N N . ARG A 1 501 ? 20.720 10.327 -13.376 1.00 90.44 501 ARG A N 1
ATOM 3803 C CA . ARG A 1 501 ? 19.312 10.485 -13.785 1.00 90.44 501 ARG A CA 1
ATOM 3804 C C . ARG A 1 501 ? 18.570 11.584 -13.010 1.00 90.44 501 ARG A C 1
ATOM 3806 O O . ARG A 1 501 ? 17.764 12.300 -13.585 1.00 90.44 501 ARG A O 1
ATOM 3813 N N . SER A 1 502 ? 18.889 11.778 -11.729 1.00 86.75 502 SER A N 1
ATOM 3814 C CA . SER A 1 502 ? 18.308 12.832 -10.882 1.00 86.75 502 SER A CA 1
ATOM 3815 C C . SER A 1 502 ? 18.750 14.265 -11.222 1.00 86.75 502 SER A C 1
ATOM 3817 O O . SER A 1 502 ? 18.287 15.198 -10.574 1.00 86.75 502 SER A O 1
ATOM 3819 N N . GLN A 1 503 ? 19.662 14.448 -12.180 1.00 88.69 503 GLN A N 1
ATOM 3820 C CA . GLN A 1 503 ? 20.058 15.750 -12.733 1.00 88.69 503 GLN A CA 1
ATOM 3821 C C . GLN A 1 503 ? 19.305 16.073 -14.038 1.00 88.69 503 GLN A C 1
ATOM 3823 O O . GLN A 1 503 ? 19.439 17.179 -14.553 1.00 88.69 503 GLN A O 1
ATOM 3828 N N . MET A 1 504 ? 18.537 15.121 -14.583 1.00 89.12 504 MET A N 1
ATOM 3829 C CA . MET A 1 504 ? 17.825 15.262 -15.854 1.00 89.12 504 MET A CA 1
ATOM 3830 C C . MET A 1 504 ? 16.594 16.165 -15.709 1.00 89.12 504 MET A C 1
ATOM 3832 O O . MET A 1 504 ? 15.809 16.029 -14.769 1.00 89.12 504 MET A O 1
ATOM 3836 N N . ASN A 1 505 ? 16.426 17.088 -16.651 1.00 89.06 505 ASN A N 1
ATOM 3837 C CA . ASN A 1 505 ? 15.385 18.114 -16.659 1.00 89.06 505 ASN A CA 1
ATOM 3838 C C . ASN A 1 505 ? 15.133 18.644 -18.089 1.00 89.06 505 ASN A C 1
ATOM 3840 O O . ASN A 1 505 ? 15.792 18.235 -19.046 1.00 89.06 505 ASN A O 1
ATOM 3844 N N . ALA A 1 506 ? 14.195 19.584 -18.235 1.00 85.25 506 ALA A N 1
ATOM 3845 C CA . ALA A 1 506 ? 13.870 20.204 -19.524 1.00 85.25 506 ALA A CA 1
ATOM 3846 C C . ALA A 1 506 ? 15.057 20.947 -20.175 1.00 85.25 506 ALA A C 1
ATOM 3848 O O . ALA A 1 506 ? 15.099 21.065 -21.398 1.00 85.25 506 ALA A O 1
ATOM 3849 N N . ASP A 1 507 ? 16.041 21.387 -19.389 1.00 88.00 507 ASP A N 1
ATOM 3850 C CA . ASP A 1 507 ? 17.235 22.111 -19.850 1.00 88.00 507 ASP A CA 1
ATOM 3851 C C . ASP A 1 507 ? 18.411 21.180 -20.201 1.00 88.00 507 ASP A C 1
ATOM 3853 O O . ASP A 1 507 ? 19.467 21.638 -20.634 1.00 88.00 507 ASP A O 1
ATOM 3857 N N . THR A 1 508 ? 18.249 19.863 -20.033 1.00 88.94 508 THR A N 1
ATOM 3858 C CA . THR A 1 508 ? 19.301 18.878 -20.309 1.00 88.94 508 THR A CA 1
ATOM 3859 C C . THR A 1 508 ? 19.637 18.850 -21.802 1.00 88.94 508 THR A C 1
ATOM 3861 O O . THR A 1 508 ? 18.757 18.690 -22.654 1.00 88.94 508 THR A O 1
ATOM 3864 N N . VAL A 1 509 ? 20.929 18.989 -22.107 1.00 92.44 509 VAL A N 1
ATOM 3865 C CA . VAL A 1 509 ? 21.498 18.931 -23.458 1.00 92.44 509 VAL A CA 1
ATOM 3866 C C . VAL A 1 509 ? 22.183 17.578 -23.645 1.00 92.44 509 VAL A C 1
ATOM 3868 O O . VAL A 1 509 ? 23.006 17.181 -22.822 1.00 92.44 509 VAL A O 1
ATOM 3871 N N . LEU A 1 510 ? 21.846 16.876 -24.727 1.00 95.25 510 LEU A N 1
ATOM 3872 C CA . LEU A 1 510 ? 22.476 15.613 -25.124 1.00 95.25 510 LEU A CA 1
ATOM 3873 C C . LEU A 1 510 ? 23.542 15.869 -26.209 1.00 95.25 510 LEU A C 1
ATOM 3875 O O . LEU A 1 510 ? 23.402 16.833 -26.967 1.00 95.25 510 LEU A O 1
ATOM 3879 N N . PRO A 1 511 ? 24.602 15.041 -26.306 1.00 94.19 511 PRO A N 1
ATOM 3880 C CA . PRO A 1 511 ? 25.680 15.243 -27.275 1.00 94.19 511 PRO A CA 1
ATOM 3881 C C . PRO A 1 511 ? 25.165 15.155 -28.717 1.00 94.19 511 PRO A C 1
ATOM 3883 O O . PRO A 1 511 ? 24.579 14.146 -29.118 1.00 94.19 511 PRO A O 1
ATOM 3886 N N . VAL A 1 512 ? 25.403 16.204 -29.510 1.00 94.56 512 VAL A N 1
ATOM 3887 C CA . VAL A 1 512 ? 24.918 16.303 -30.897 1.00 94.56 512 VAL A CA 1
ATOM 3888 C C . VAL A 1 512 ? 25.534 15.194 -31.747 1.00 94.56 512 VAL A C 1
ATOM 3890 O O . VAL A 1 512 ? 26.753 15.060 -31.823 1.00 94.56 512 VAL A O 1
ATOM 3893 N N . GLN A 1 513 ? 24.679 14.376 -32.365 1.00 94.38 513 GLN A N 1
ATOM 3894 C CA . GLN A 1 513 ? 25.040 13.165 -33.120 1.00 94.38 513 GLN A CA 1
ATOM 3895 C C . GLN A 1 513 ? 25.839 12.112 -32.313 1.00 94.38 513 GLN A C 1
ATOM 3897 O O . GLN A 1 513 ? 26.308 11.113 -32.870 1.00 94.38 513 GLN A O 1
ATOM 3902 N N . GLY A 1 514 ? 25.935 12.281 -30.989 1.00 96.19 514 GLY A N 1
ATOM 3903 C CA . GLY A 1 514 ? 26.580 11.368 -30.048 1.00 96.19 514 GLY A CA 1
ATOM 3904 C C . GLY A 1 514 ? 25.746 10.127 -29.718 1.00 96.19 514 GLY A C 1
ATOM 3905 O O . GLY A 1 514 ? 24.710 9.864 -30.329 1.00 96.19 514 GLY A O 1
ATOM 3906 N N . THR A 1 515 ? 26.204 9.353 -28.736 1.00 98.00 515 THR A N 1
ATOM 3907 C CA . THR A 1 515 ? 25.513 8.165 -28.208 1.00 98.00 515 THR A CA 1
ATOM 3908 C C . THR A 1 515 ? 25.238 8.333 -26.718 1.00 98.00 515 THR A C 1
ATOM 3910 O O . THR A 1 515 ? 26.141 8.622 -25.932 1.00 98.00 515 THR A O 1
ATOM 3913 N N . VAL A 1 516 ? 23.982 8.136 -26.329 1.00 98.12 516 VAL A N 1
ATOM 3914 C CA . VAL A 1 516 ? 23.486 8.264 -24.959 1.00 98.12 516 VAL A CA 1
ATOM 3915 C C . VAL A 1 516 ? 23.101 6.879 -24.451 1.00 98.12 516 VAL A C 1
ATOM 3917 O O . VAL A 1 516 ? 22.219 6.225 -25.006 1.00 98.12 516 VAL A O 1
ATOM 3920 N N . ILE A 1 517 ? 23.781 6.420 -23.403 1.00 98.00 517 ILE A N 1
ATOM 3921 C CA . ILE A 1 517 ? 23.633 5.075 -22.839 1.00 98.00 517 ILE A CA 1
ATOM 3922 C C . ILE A 1 517 ? 22.896 5.182 -21.503 1.00 98.00 517 ILE A C 1
ATOM 3924 O O . ILE A 1 517 ? 23.388 5.811 -20.570 1.00 98.00 517 ILE A O 1
ATOM 3928 N N . VAL A 1 518 ? 21.725 4.563 -21.383 1.00 95.81 518 VAL A N 1
ATOM 3929 C CA . VAL A 1 518 ? 20.951 4.521 -20.135 1.00 95.81 518 VAL A CA 1
ATOM 3930 C C . VAL A 1 518 ? 21.310 3.259 -19.357 1.00 95.81 518 VAL A C 1
ATOM 3932 O O . VAL A 1 518 ? 20.949 2.157 -19.769 1.00 95.81 518 VAL A O 1
ATOM 3935 N N . ASP A 1 519 ? 21.972 3.415 -18.209 1.00 91.56 519 ASP A N 1
ATOM 3936 C CA . ASP A 1 519 ? 22.189 2.326 -17.251 1.00 91.56 519 ASP A CA 1
ATOM 3937 C C . ASP A 1 519 ? 20.870 1.948 -16.562 1.00 91.56 519 ASP A C 1
ATOM 3939 O O . ASP A 1 519 ? 20.134 2.816 -16.085 1.00 91.56 519 ASP A O 1
ATOM 3943 N N . ARG A 1 520 ? 20.590 0.641 -16.470 1.00 89.88 520 ARG A N 1
ATOM 3944 C CA . ARG A 1 520 ? 19.382 0.074 -15.838 1.00 89.88 520 ARG A CA 1
ATOM 3945 C C . ARG A 1 520 ? 18.096 0.723 -16.342 1.00 89.88 520 ARG A C 1
ATOM 3947 O O . ARG A 1 520 ? 17.273 1.203 -15.555 1.00 89.88 520 ARG A O 1
ATOM 3954 N N . ALA A 1 521 ? 17.917 0.718 -17.660 1.00 90.38 521 ALA A N 1
ATOM 3955 C CA . ALA A 1 521 ? 16.750 1.271 -18.337 1.00 90.38 521 ALA A CA 1
ATOM 3956 C C . ALA A 1 521 ? 15.422 0.695 -17.812 1.00 90.38 521 ALA A C 1
ATOM 3958 O O . ALA A 1 521 ? 14.399 1.379 -17.855 1.00 90.38 521 ALA A O 1
ATOM 3959 N N . GLU A 1 522 ? 15.428 -0.501 -17.203 1.00 86.19 522 GLU A N 1
ATOM 3960 C CA . GLU A 1 522 ? 14.263 -1.069 -16.516 1.00 86.19 522 GLU A CA 1
ATOM 3961 C C . GLU A 1 522 ? 13.737 -0.223 -15.333 1.00 86.19 522 GLU A C 1
ATOM 3963 O O . GLU A 1 522 ? 12.663 -0.523 -14.803 1.00 86.19 522 GLU A O 1
ATOM 3968 N N . ARG A 1 523 ? 14.474 0.816 -14.910 1.00 85.00 523 ARG A N 1
ATOM 3969 C CA . ARG A 1 523 ? 14.117 1.764 -13.842 1.00 85.00 523 ARG A CA 1
ATOM 3970 C C . ARG A 1 523 ? 13.636 3.136 -14.334 1.00 85.00 523 ARG A C 1
ATOM 3972 O O . ARG A 1 523 ? 13.309 3.967 -13.482 1.00 85.00 523 ARG A O 1
ATOM 3979 N N . LEU A 1 524 ? 13.615 3.396 -15.645 1.00 85.31 524 LEU A N 1
ATOM 3980 C CA . LEU A 1 524 ? 13.054 4.639 -16.183 1.00 85.31 524 LEU A CA 1
ATOM 3981 C C . LEU A 1 524 ? 11.525 4.662 -16.061 1.00 85.31 524 LEU A C 1
ATOM 3983 O O . LEU A 1 524 ? 10.835 3.684 -16.370 1.00 85.31 524 LEU A O 1
ATOM 3987 N N . SER A 1 525 ? 10.998 5.819 -15.666 1.00 85.44 525 SER A N 1
ATOM 3988 C CA . SER A 1 525 ? 9.599 6.182 -15.883 1.00 85.44 525 SER A CA 1
ATOM 3989 C C . SER A 1 525 ? 9.356 6.566 -17.347 1.00 85.44 525 SER A C 1
ATOM 3991 O O . SER A 1 525 ? 10.276 6.951 -18.076 1.00 85.44 525 SER A O 1
ATOM 3993 N N . LEU A 1 526 ? 8.095 6.501 -17.781 1.00 86.81 526 LEU A N 1
ATOM 3994 C CA . LEU A 1 526 ? 7.699 6.915 -19.132 1.00 86.81 526 LEU A CA 1
ATOM 3995 C C . LEU A 1 526 ? 8.057 8.384 -19.395 1.00 86.81 526 LEU A C 1
ATOM 3997 O O . LEU A 1 526 ? 8.657 8.695 -20.412 1.00 86.81 526 LEU A O 1
ATOM 4001 N N . LYS A 1 527 ? 7.792 9.264 -18.428 1.00 86.50 527 LYS A N 1
ATOM 4002 C CA . LYS A 1 527 ? 8.077 10.707 -18.470 1.00 86.50 527 LYS A CA 1
ATOM 4003 C C . LYS A 1 527 ? 9.563 11.042 -18.649 1.00 86.50 527 LYS A C 1
ATOM 4005 O O . LYS A 1 527 ? 9.899 11.911 -19.446 1.00 86.50 527 LYS A O 1
ATOM 4010 N N . GLU A 1 528 ? 10.457 10.336 -17.950 1.00 89.19 528 GLU A N 1
ATOM 4011 C CA . GLU A 1 528 ? 11.910 10.444 -18.185 1.00 89.19 528 GLU A CA 1
ATOM 4012 C C . GLU A 1 528 ? 12.284 9.955 -19.597 1.00 89.19 528 GLU A C 1
ATOM 4014 O O . GLU A 1 528 ? 13.200 10.487 -20.214 1.00 89.19 528 GLU A O 1
ATOM 4019 N N . THR A 1 529 ? 11.564 8.964 -20.127 1.00 92.19 529 THR A N 1
ATOM 4020 C CA . THR A 1 529 ? 11.839 8.362 -21.442 1.00 92.19 529 THR A CA 1
ATOM 4021 C C . THR A 1 529 ? 11.361 9.241 -22.598 1.00 92.19 529 THR A C 1
ATOM 4023 O O . THR A 1 529 ? 12.126 9.427 -23.540 1.00 92.19 529 THR A O 1
ATOM 4026 N N . VAL A 1 530 ? 10.174 9.857 -22.493 1.00 92.88 530 VAL A N 1
ATOM 4027 C CA . VAL A 1 530 ? 9.688 10.886 -23.434 1.00 92.88 530 VAL A CA 1
ATOM 4028 C C . VAL A 1 530 ? 10.719 12.008 -23.544 1.00 92.88 530 VAL A C 1
ATOM 4030 O O . VAL A 1 530 ? 11.205 12.281 -24.637 1.00 92.88 530 VAL A O 1
ATOM 4033 N N . LEU A 1 531 ? 11.139 12.578 -22.407 1.00 92.50 531 LEU A N 1
ATOM 4034 C CA . LEU A 1 531 ? 12.149 13.639 -22.362 1.00 92.50 531 LEU A CA 1
ATOM 4035 C C . LEU A 1 531 ? 13.470 13.211 -23.025 1.00 92.50 531 LEU A C 1
ATOM 4037 O O . LEU A 1 531 ? 14.049 13.977 -23.794 1.00 92.50 531 LEU A O 1
ATOM 4041 N N . LEU A 1 532 ? 13.951 11.988 -22.771 1.00 94.44 532 LEU A N 1
ATOM 4042 C CA . LEU A 1 532 ? 15.159 11.477 -23.428 1.00 94.44 532 LEU A CA 1
ATOM 4043 C C . LEU A 1 532 ? 14.992 11.336 -24.942 1.00 94.44 532 LEU A C 1
ATOM 4045 O O . LEU A 1 532 ? 15.901 11.712 -25.678 1.00 94.44 532 LEU A O 1
ATOM 4049 N N . GLN A 1 533 ? 13.856 10.821 -25.413 1.00 95.31 533 GLN A N 1
ATOM 4050 C CA . GLN A 1 533 ? 13.594 10.642 -26.840 1.00 95.31 533 GLN A CA 1
ATOM 4051 C C . GLN A 1 533 ? 13.424 11.982 -27.562 1.00 95.31 533 GLN A C 1
ATOM 4053 O O . GLN A 1 533 ? 14.045 12.172 -28.603 1.00 95.31 533 GLN A O 1
ATOM 4058 N N . GLU A 1 534 ? 12.682 12.939 -27.000 1.00 94.62 534 GLU A N 1
ATOM 4059 C CA . GLU A 1 534 ? 12.561 14.305 -27.537 1.00 94.62 534 GLU A CA 1
ATOM 4060 C C . GLU A 1 534 ? 13.935 14.975 -27.688 1.00 94.62 534 GLU A C 1
ATOM 4062 O O . GLU A 1 534 ? 14.256 15.543 -28.738 1.00 94.62 534 GLU A O 1
ATOM 4067 N N . LYS A 1 535 ? 14.784 14.880 -26.655 1.00 94.88 535 LYS A N 1
ATOM 4068 C CA . LYS A 1 535 ? 16.140 15.443 -26.679 1.00 94.88 535 LYS A CA 1
ATOM 4069 C C . LYS A 1 535 ? 17.066 14.701 -27.644 1.00 94.88 535 LYS A C 1
ATOM 4071 O O . LYS A 1 535 ? 17.870 15.349 -28.308 1.00 94.88 535 LYS A O 1
ATOM 4076 N N . ALA A 1 536 ? 16.957 13.378 -27.756 1.00 94.69 536 ALA A N 1
ATOM 4077 C CA . ALA A 1 536 ? 17.774 12.580 -28.669 1.00 94.69 536 ALA A CA 1
ATOM 4078 C C . ALA A 1 536 ? 17.386 12.801 -30.138 1.00 94.69 536 ALA A C 1
ATOM 4080 O O . ALA A 1 536 ? 18.271 12.967 -30.977 1.00 94.69 536 ALA A O 1
ATOM 4081 N N . LEU A 1 537 ? 16.084 12.906 -30.431 1.00 93.44 537 LEU A N 1
ATOM 4082 C CA . LEU A 1 537 ? 15.553 13.352 -31.722 1.00 93.44 537 LEU A CA 1
ATOM 4083 C C . LEU A 1 537 ? 16.115 14.731 -32.083 1.00 93.44 537 LEU A C 1
ATOM 4085 O O . LEU A 1 537 ? 16.760 14.875 -33.121 1.00 93.44 537 LEU A O 1
ATOM 4089 N N . SER A 1 538 ? 15.977 15.705 -31.176 1.00 92.88 538 SER A N 1
ATOM 4090 C CA . SER A 1 538 ? 16.472 17.080 -31.359 1.00 92.88 538 SER A CA 1
ATOM 4091 C C . SER A 1 538 ? 17.989 17.166 -31.586 1.00 92.88 538 SER A C 1
ATOM 4093 O O . SER A 1 538 ? 18.454 18.023 -32.332 1.00 92.88 538 SER A O 1
ATOM 4095 N N . ALA A 1 539 ? 18.771 16.295 -30.939 1.00 94.25 539 ALA A N 1
ATOM 4096 C CA . ALA A 1 539 ? 20.233 16.281 -31.024 1.00 94.25 539 ALA A CA 1
ATOM 4097 C C . ALA A 1 539 ? 20.790 15.373 -32.141 1.00 94.25 539 ALA A C 1
ATOM 4099 O O . ALA A 1 539 ? 22.000 15.362 -32.368 1.00 94.25 539 ALA A O 1
ATOM 4100 N N . GLY A 1 540 ? 19.957 14.566 -32.809 1.00 93.94 540 GLY A N 1
ATOM 4101 C CA . GLY A 1 540 ? 20.429 13.492 -33.694 1.00 93.94 540 GLY A CA 1
ATOM 4102 C C . GLY A 1 540 ? 21.184 12.369 -32.961 1.00 93.94 540 GLY A C 1
ATOM 4103 O O . GLY A 1 540 ? 21.979 11.662 -33.578 1.00 93.94 540 GLY A O 1
ATOM 4104 N N . ALA A 1 541 ? 21.011 12.247 -31.642 1.00 95.88 541 ALA A N 1
ATOM 4105 C CA . ALA A 1 541 ? 21.764 11.328 -30.793 1.00 95.88 541 ALA A CA 1
ATOM 4106 C C . ALA A 1 541 ? 21.154 9.915 -30.792 1.00 95.88 541 ALA A C 1
ATOM 4108 O O . ALA A 1 541 ? 19.937 9.761 -30.811 1.00 95.88 541 ALA A O 1
ATOM 4109 N N . GLN A 1 542 ? 22.001 8.885 -30.712 1.00 97.56 542 GLN A N 1
ATOM 4110 C CA . GLN A 1 542 ? 21.560 7.492 -30.560 1.00 97.56 542 GLN A CA 1
ATOM 4111 C C . GLN A 1 542 ? 21.218 7.193 -29.094 1.00 97.56 542 GLN A C 1
ATOM 4113 O O . GLN A 1 542 ? 22.002 7.542 -28.212 1.00 97.56 542 GLN A O 1
ATOM 4118 N N . LEU A 1 543 ? 20.108 6.498 -28.833 1.00 97.62 543 LEU A N 1
ATOM 4119 C CA . LEU A 1 543 ? 19.709 6.034 -27.498 1.00 97.62 543 LEU A CA 1
ATOM 4120 C C . LEU A 1 543 ? 19.928 4.525 -27.338 1.00 97.62 543 LEU A C 1
ATOM 4122 O O . LEU A 1 543 ? 19.309 3.722 -28.036 1.00 97.62 543 LEU A O 1
ATOM 4126 N N . ILE A 1 544 ? 20.763 4.138 -26.373 1.00 97.69 544 ILE A N 1
ATOM 4127 C CA . ILE A 1 544 ? 21.002 2.738 -26.003 1.00 97.69 544 ILE A CA 1
ATOM 4128 C C . ILE A 1 544 ? 20.463 2.477 -24.596 1.00 97.69 544 ILE A C 1
ATOM 4130 O O . ILE A 1 544 ? 20.965 3.023 -23.615 1.00 97.69 544 ILE A O 1
ATOM 4134 N N . PHE A 1 545 ? 19.456 1.615 -24.484 1.00 96.06 545 PHE A N 1
ATOM 4135 C CA . PHE A 1 545 ? 18.820 1.251 -23.219 1.00 96.06 545 PHE A CA 1
ATOM 4136 C C . PHE A 1 545 ? 19.401 -0.062 -22.673 1.00 96.06 545 PHE A C 1
ATOM 4138 O O . PHE A 1 545 ? 19.122 -1.133 -23.212 1.00 96.06 545 PHE A O 1
ATOM 4145 N N . MET A 1 546 ? 20.191 -0.004 -21.595 1.00 93.94 546 MET A N 1
ATOM 4146 C CA . MET A 1 546 ? 20.790 -1.195 -20.977 1.00 93.94 546 MET A CA 1
ATOM 4147 C C . MET A 1 546 ? 19.781 -1.880 -20.046 1.00 93.94 546 MET A C 1
ATOM 4149 O O . MET A 1 546 ? 19.396 -1.318 -19.021 1.00 93.94 546 MET A O 1
ATOM 4153 N N . ASP A 1 547 ? 19.371 -3.100 -20.387 1.00 91.88 547 ASP A N 1
ATOM 4154 C CA . ASP A 1 547 ? 18.385 -3.904 -19.655 1.00 91.88 547 ASP A CA 1
ATOM 4155 C C . ASP A 1 547 ? 19.072 -5.047 -18.898 1.00 91.88 547 ASP A C 1
ATOM 4157 O O . ASP A 1 547 ? 19.644 -5.966 -19.490 1.00 91.88 547 ASP A O 1
ATOM 4161 N N . THR A 1 548 ? 18.997 -5.025 -17.567 1.00 87.44 548 THR A N 1
ATOM 4162 C CA . THR A 1 548 ? 19.660 -6.050 -16.742 1.00 87.44 548 THR A CA 1
ATOM 4163 C C . THR A 1 548 ? 18.910 -7.387 -16.659 1.00 87.44 548 THR A C 1
ATOM 4165 O O . THR A 1 548 ? 19.370 -8.303 -15.974 1.00 87.44 548 THR A O 1
ATOM 4168 N N . GLU A 1 549 ? 17.742 -7.507 -17.306 1.00 83.88 549 GLU A N 1
ATOM 4169 C CA . GLU A 1 549 ? 16.768 -8.601 -17.153 1.00 83.88 549 GLU A CA 1
ATOM 4170 C C . GLU A 1 549 ? 16.319 -8.852 -15.694 1.00 83.88 549 GLU A C 1
ATOM 4172 O O . GLU A 1 549 ? 15.761 -9.907 -15.371 1.00 83.88 549 GLU A O 1
ATOM 4177 N N . ASN A 1 550 ? 16.552 -7.901 -14.781 1.00 74.94 550 ASN A N 1
ATOM 4178 C CA . ASN A 1 550 ? 16.056 -7.997 -13.412 1.00 74.94 550 ASN A CA 1
ATOM 4179 C C . ASN A 1 550 ? 14.532 -7.828 -13.352 1.00 74.94 550 ASN A C 1
ATOM 4181 O O . ASN A 1 550 ? 13.887 -7.308 -14.261 1.00 74.94 550 ASN A O 1
ATOM 4185 N N . ARG A 1 551 ? 13.942 -8.288 -12.242 1.00 59.12 551 ARG A N 1
ATOM 4186 C CA . ARG A 1 551 ? 12.488 -8.331 -12.051 1.00 59.12 551 ARG A CA 1
ATOM 4187 C C . ARG A 1 551 ? 11.865 -6.934 -12.173 1.00 59.12 551 ARG A C 1
ATOM 4189 O O . ARG A 1 551 ? 11.998 -6.117 -11.265 1.00 59.12 551 ARG A O 1
ATOM 4196 N N . GLN A 1 552 ? 11.166 -6.708 -13.281 1.00 56.25 552 GLN A N 1
ATOM 4197 C CA . GLN A 1 552 ? 10.550 -5.429 -13.623 1.00 56.25 552 GLN A CA 1
ATOM 4198 C C . GLN A 1 552 ? 9.396 -5.056 -12.677 1.00 56.25 552 GLN A C 1
ATOM 4200 O O . GLN A 1 552 ? 8.741 -5.921 -12.084 1.00 56.25 552 GLN A O 1
ATOM 4205 N N . GLY A 1 553 ? 9.135 -3.751 -12.562 1.00 50.78 553 GLY A N 1
ATOM 4206 C CA . GLY A 1 553 ? 7.823 -3.245 -12.158 1.00 50.78 553 GLY A CA 1
ATOM 4207 C C . GLY A 1 553 ? 6.856 -3.293 -13.343 1.00 50.78 553 GLY A C 1
ATOM 4208 O O . GLY A 1 553 ? 7.289 -3.246 -14.489 1.00 50.78 553 GLY A O 1
ATOM 4209 N N . THR A 1 554 ? 5.554 -3.393 -13.075 1.00 44.88 554 THR A N 1
ATOM 4210 C CA . THR A 1 554 ? 4.518 -3.311 -14.116 1.00 44.88 554 THR A CA 1
ATOM 4211 C C . THR A 1 554 ? 4.559 -1.940 -14.794 1.00 44.88 554 THR A C 1
ATOM 4213 O O . THR A 1 554 ? 4.560 -0.939 -14.079 1.00 44.88 554 THR A O 1
ATOM 4216 N N . GLY A 1 555 ? 4.598 -1.918 -16.134 1.00 55.09 555 GLY A N 1
ATOM 4217 C CA . GLY A 1 555 ? 4.705 -0.719 -16.983 1.00 55.09 555 GLY A CA 1
ATOM 4218 C C . GLY A 1 555 ? 5.819 0.237 -16.565 1.00 55.09 555 GLY A C 1
ATOM 4219 O O . GLY A 1 555 ? 5.584 1.375 -16.155 1.00 55.09 555 GLY A O 1
ATOM 4220 N N . ASN A 1 556 ? 7.055 -0.251 -16.654 1.00 72.00 556 ASN A N 1
ATOM 4221 C CA . ASN A 1 556 ? 8.203 0.625 -16.836 1.00 72.00 556 ASN A CA 1
ATOM 4222 C C . ASN A 1 556 ? 8.288 1.037 -18.315 1.00 72.00 556 ASN A C 1
ATOM 4224 O O . ASN A 1 556 ? 7.745 0.361 -19.184 1.00 72.00 556 ASN A O 1
ATOM 4228 N N . ALA A 1 557 ? 9.007 2.115 -18.633 1.00 83.81 557 ALA A N 1
ATOM 4229 C CA . ALA A 1 557 ? 9.106 2.549 -20.030 1.00 83.81 557 ALA A CA 1
ATOM 4230 C C . ALA A 1 557 ? 9.715 1.478 -20.952 1.00 83.81 557 ALA A C 1
ATOM 4232 O O . ALA A 1 557 ? 9.389 1.397 -22.131 1.00 83.81 557 ALA A O 1
ATOM 4233 N N . LEU A 1 558 ? 10.555 0.607 -20.387 1.00 88.06 558 LEU A N 1
ATOM 4234 C CA . LEU A 1 558 ? 11.189 -0.493 -21.097 1.00 88.06 558 LEU A CA 1
ATOM 4235 C C . LEU A 1 558 ? 10.204 -1.553 -21.630 1.00 88.06 558 LEU A C 1
ATOM 4237 O O . LEU A 1 558 ? 10.559 -2.219 -22.597 1.00 88.06 558 LEU A O 1
ATOM 4241 N N . SER A 1 559 ? 8.999 -1.733 -21.067 1.00 85.88 559 SER A N 1
ATOM 4242 C CA . SER A 1 559 ? 7.995 -2.614 -21.694 1.00 85.88 559 SER A CA 1
ATOM 4243 C C . SER A 1 559 ? 7.413 -1.972 -22.955 1.00 85.88 559 SER A C 1
ATOM 4245 O O . SER A 1 559 ? 7.448 -2.589 -24.015 1.00 85.88 559 SER A O 1
ATOM 4247 N N . VAL A 1 560 ? 7.019 -0.698 -22.881 1.00 88.50 560 VAL A N 1
ATOM 4248 C CA . VAL A 1 560 ? 6.492 0.075 -24.023 1.00 88.50 560 VAL A CA 1
ATOM 4249 C C . VAL A 1 560 ? 7.524 0.188 -25.151 1.00 88.50 560 VAL A C 1
ATOM 4251 O O . VAL A 1 560 ? 7.195 0.005 -26.319 1.00 88.50 560 VAL A O 1
ATOM 4254 N N . LEU A 1 561 ? 8.800 0.403 -24.813 1.00 90.88 561 LEU A N 1
ATOM 4255 C CA . LEU A 1 561 ? 9.909 0.391 -25.775 1.00 90.88 561 LEU A CA 1
ATOM 4256 C C . LEU A 1 561 ? 10.077 -0.976 -26.475 1.00 90.88 561 LEU A C 1
ATOM 4258 O O . LEU A 1 561 ? 10.515 -1.017 -27.620 1.00 90.88 561 LEU A O 1
ATOM 4262 N N . LYS A 1 562 ? 9.726 -2.096 -25.826 1.00 89.62 562 LYS A N 1
ATOM 4263 C CA . LYS A 1 562 ? 9.756 -3.439 -26.440 1.00 89.62 562 LYS A CA 1
ATOM 4264 C C . LYS A 1 562 ? 8.509 -3.741 -27.268 1.00 89.62 562 LYS A C 1
ATOM 4266 O O . LYS A 1 562 ? 8.619 -4.455 -28.256 1.00 89.62 562 LYS A O 1
ATOM 4271 N N . GLU A 1 563 ? 7.358 -3.197 -26.883 1.00 88.31 563 GLU A N 1
ATOM 4272 C CA . GLU A 1 563 ? 6.096 -3.284 -27.633 1.00 88.31 563 GLU A CA 1
ATOM 4273 C C . GLU A 1 563 ? 6.096 -2.386 -28.885 1.00 88.31 563 GLU A C 1
ATOM 4275 O O . GLU A 1 563 ? 5.379 -2.663 -29.839 1.00 88.31 563 GLU A O 1
ATOM 4280 N N . ALA A 1 564 ? 6.951 -1.358 -28.926 1.00 88.19 564 ALA A N 1
ATOM 4281 C CA . ALA A 1 564 ? 7.192 -0.500 -30.091 1.00 88.19 564 ALA A CA 1
ATOM 4282 C C . ALA A 1 564 ? 8.132 -1.110 -31.163 1.00 88.19 564 ALA A C 1
ATOM 4284 O O . ALA A 1 564 ? 8.623 -0.373 -32.020 1.00 88.19 564 ALA A O 1
ATOM 4285 N N . ASP A 1 565 ? 8.414 -2.420 -31.100 1.00 87.75 565 ASP A N 1
ATOM 4286 C CA . ASP A 1 565 ? 9.308 -3.176 -32.002 1.00 87.75 565 ASP A CA 1
ATOM 4287 C C . ASP A 1 565 ? 10.731 -2.583 -32.171 1.00 87.75 565 ASP A C 1
ATOM 4289 O O . ASP A 1 565 ? 11.380 -2.737 -33.207 1.00 87.75 565 ASP A O 1
ATOM 4293 N N . ILE A 1 566 ? 11.262 -1.921 -31.134 1.00 92.12 566 ILE A N 1
ATOM 4294 C CA . ILE A 1 566 ? 12.636 -1.390 -31.141 1.00 92.12 566 ILE A CA 1
ATOM 4295 C C . ILE A 1 566 ? 13.655 -2.545 -31.209 1.00 92.12 566 ILE A C 1
ATOM 4297 O O . ILE A 1 566 ? 13.513 -3.508 -30.448 1.00 92.12 566 ILE A O 1
ATOM 4301 N N . PRO A 1 567 ? 14.721 -2.450 -32.033 1.00 93.81 567 PRO A N 1
ATOM 4302 C CA . PRO A 1 567 ? 15.774 -3.462 -32.111 1.00 93.81 567 PRO A CA 1
ATOM 4303 C C . PRO A 1 567 ? 16.380 -3.845 -30.750 1.00 93.81 567 PRO A C 1
ATOM 4305 O O . PRO A 1 567 ? 16.819 -2.993 -29.970 1.00 93.81 567 PRO A O 1
ATOM 4308 N N . GLN A 1 568 ? 16.414 -5.153 -30.472 1.00 93.94 568 GLN A N 1
ATOM 4309 C CA . GLN A 1 568 ? 16.893 -5.719 -29.206 1.00 93.94 568 GLN A CA 1
ATOM 4310 C C . GLN A 1 568 ? 18.115 -6.614 -29.445 1.00 93.94 568 GLN A C 1
ATOM 4312 O O . GLN A 1 568 ? 18.044 -7.595 -30.185 1.00 93.94 568 GLN A O 1
ATOM 4317 N N . TYR A 1 569 ? 19.218 -6.311 -28.765 1.00 94.12 569 TYR A N 1
ATOM 4318 C CA . TYR A 1 569 ? 20.472 -7.064 -28.820 1.00 94.12 569 TYR A CA 1
ATOM 4319 C C . TYR A 1 569 ? 20.755 -7.701 -27.464 1.00 94.12 569 TYR A C 1
ATOM 4321 O O . TYR A 1 569 ? 20.436 -7.130 -26.420 1.00 94.12 569 TYR A O 1
ATOM 4329 N N . ARG A 1 570 ? 21.348 -8.900 -27.456 1.00 91.12 570 ARG A N 1
ATOM 4330 C CA . ARG A 1 570 ? 21.536 -9.676 -26.226 1.00 91.12 570 ARG A CA 1
ATOM 4331 C C . ARG A 1 570 ? 22.976 -10.125 -26.040 1.00 91.12 570 ARG A C 1
ATOM 4333 O O . ARG A 1 570 ? 23.579 -10.675 -26.954 1.00 91.12 570 ARG A O 1
ATOM 4340 N N . PHE A 1 571 ? 23.505 -9.912 -24.839 1.00 87.50 571 PHE A N 1
ATOM 4341 C CA . PHE A 1 571 ? 24.806 -10.443 -24.437 1.00 87.50 571 PHE A CA 1
ATOM 4342 C C . PHE A 1 571 ? 24.663 -11.897 -23.974 1.00 87.50 571 PHE A C 1
ATOM 4344 O O . PHE A 1 571 ? 23.859 -12.187 -23.082 1.00 87.50 571 PHE A O 1
ATOM 4351 N N . TYR A 1 572 ? 25.467 -12.802 -24.534 1.00 80.56 572 TYR A N 1
ATOM 4352 C CA . TYR A 1 572 ? 25.523 -14.204 -24.118 1.00 80.56 572 TYR A CA 1
ATOM 4353 C C . TYR A 1 572 ? 26.695 -14.447 -23.136 1.00 80.56 572 TYR A C 1
ATOM 4355 O O . TYR A 1 572 ? 27.274 -13.512 -22.580 1.00 80.56 572 TYR A O 1
ATOM 4363 N N . GLY A 1 573 ? 26.987 -15.714 -22.816 1.00 67.19 573 GLY A N 1
ATOM 4364 C CA . GLY A 1 573 ? 28.228 -16.125 -22.132 1.00 67.19 573 GLY A CA 1
ATOM 4365 C C . GLY A 1 573 ? 28.426 -15.730 -20.657 1.00 67.19 573 GLY A C 1
ATOM 4366 O O . GLY A 1 573 ? 29.465 -16.045 -20.086 1.00 67.19 573 GLY A O 1
ATOM 4367 N N . THR A 1 574 ? 27.472 -15.062 -20.001 1.00 64.56 574 THR A N 1
ATOM 4368 C CA . THR A 1 574 ? 27.675 -14.566 -18.625 1.00 64.56 574 THR A CA 1
ATOM 4369 C C . THR A 1 574 ? 27.545 -15.669 -17.569 1.00 64.56 574 THR A C 1
ATOM 4371 O O . THR A 1 574 ? 26.493 -16.300 -17.454 1.00 64.56 574 THR A O 1
ATOM 4374 N N . GLN A 1 575 ? 28.578 -15.850 -16.736 1.00 63.66 575 GLN A N 1
ATOM 4375 C CA . GLN A 1 575 ? 28.497 -16.697 -15.541 1.00 63.66 575 GLN A CA 1
ATOM 4376 C C . GLN A 1 575 ? 27.494 -16.111 -14.536 1.00 63.66 575 GLN A C 1
ATOM 4378 O O . GLN A 1 575 ? 27.662 -14.997 -14.039 1.00 63.66 575 GLN A O 1
ATOM 4383 N N . LEU A 1 576 ? 26.446 -16.875 -14.227 1.00 65.50 576 LEU A N 1
ATOM 4384 C CA . LEU A 1 576 ? 25.515 -16.552 -13.148 1.00 65.50 576 LEU A CA 1
ATOM 4385 C C . LEU A 1 576 ? 26.118 -16.984 -11.797 1.00 65.50 576 LEU A C 1
ATOM 4387 O O . LEU A 1 576 ? 26.761 -18.033 -11.737 1.00 65.50 576 LEU A O 1
ATOM 4391 N N . PRO A 1 577 ? 25.914 -16.216 -10.710 1.00 68.38 577 PRO A N 1
ATOM 4392 C CA . PRO A 1 577 ? 26.424 -16.579 -9.391 1.00 68.38 577 PRO A CA 1
ATOM 4393 C C . PRO A 1 577 ? 25.743 -17.845 -8.856 1.00 68.38 577 PRO A C 1
ATOM 4395 O O . PRO A 1 577 ? 24.556 -18.072 -9.093 1.00 68.38 577 PRO A O 1
ATOM 4398 N N . GLU A 1 578 ? 26.474 -18.646 -8.079 1.00 74.50 578 GLU A N 1
ATOM 4399 C CA . GLU A 1 578 ? 25.917 -19.823 -7.406 1.00 74.50 578 GLU A CA 1
ATOM 4400 C C . GLU A 1 578 ? 24.904 -19.398 -6.325 1.00 74.50 578 GLU A C 1
ATOM 4402 O O . GLU A 1 578 ? 25.246 -18.708 -5.362 1.00 74.50 578 GLU A O 1
ATOM 4407 N N . VAL A 1 579 ? 23.641 -19.815 -6.467 1.00 79.94 579 VAL A N 1
ATOM 4408 C CA . VAL A 1 579 ? 22.559 -19.476 -5.527 1.00 79.94 579 VAL A CA 1
ATOM 4409 C C . VAL A 1 579 ? 22.228 -20.674 -4.638 1.00 79.94 579 VAL A C 1
ATOM 4411 O O . VAL A 1 579 ? 21.418 -21.533 -4.988 1.00 79.94 579 VAL A O 1
ATOM 4414 N N . ARG A 1 580 ? 22.805 -20.703 -3.433 1.00 81.56 580 ARG A N 1
ATOM 4415 C CA . ARG A 1 580 ? 22.474 -21.700 -2.405 1.00 81.56 580 ARG A CA 1
ATOM 4416 C C . ARG A 1 580 ? 21.151 -21.356 -1.709 1.00 81.56 580 ARG A C 1
ATOM 4418 O O . ARG A 1 580 ? 21.122 -20.581 -0.755 1.00 81.56 580 ARG A O 1
ATOM 4425 N N . LEU A 1 581 ? 20.048 -21.952 -2.160 1.00 83.75 581 LEU A N 1
ATOM 4426 C CA . LEU A 1 581 ? 18.731 -21.760 -1.544 1.00 83.75 581 LEU A CA 1
ATOM 4427 C C . LEU A 1 581 ? 18.549 -22.657 -0.307 1.00 83.75 581 LEU A C 1
ATOM 4429 O O . LEU A 1 581 ? 18.507 -23.881 -0.412 1.00 83.75 581 LEU A O 1
ATOM 4433 N N . ILE A 1 582 ? 18.393 -22.039 0.868 1.00 80.00 582 ILE A N 1
ATOM 4434 C CA . ILE A 1 582 ? 18.070 -22.719 2.132 1.00 80.00 582 ILE A CA 1
ATOM 4435 C C . ILE A 1 582 ? 16.601 -22.437 2.470 1.00 80.00 582 ILE A C 1
ATOM 4437 O O . ILE A 1 582 ? 16.210 -21.289 2.683 1.00 80.00 582 ILE A O 1
ATOM 4441 N N . SER A 1 583 ? 15.775 -23.487 2.490 1.00 83.69 583 SER A N 1
ATOM 4442 C CA . SER A 1 583 ? 14.335 -23.381 2.751 1.00 83.69 583 SER A CA 1
ATOM 4443 C C . SER A 1 583 ? 14.019 -23.688 4.213 1.00 83.69 583 SER A C 1
ATOM 4445 O O . SER A 1 583 ? 13.994 -24.845 4.623 1.00 83.69 583 SER A O 1
ATOM 4447 N N . GLU A 1 584 ? 13.761 -22.641 4.994 1.00 84.56 584 GLU A N 1
ATOM 4448 C CA . GLU A 1 584 ? 13.321 -22.732 6.388 1.00 84.56 584 GLU A CA 1
ATOM 4449 C C . GLU A 1 584 ? 11.904 -22.162 6.506 1.00 84.56 584 GLU A C 1
ATOM 4451 O O . GLU A 1 584 ? 11.664 -20.997 6.174 1.00 84.56 584 GLU A O 1
ATOM 4456 N N . ALA A 1 585 ? 10.948 -22.980 6.941 1.00 73.88 585 ALA A N 1
ATOM 4457 C CA . ALA A 1 585 ? 9.536 -22.622 6.965 1.00 73.88 585 ALA A CA 1
ATOM 4458 C C . ALA A 1 585 ? 9.230 -21.543 8.013 1.00 73.88 585 ALA A C 1
ATOM 4460 O O . ALA A 1 585 ? 8.518 -20.585 7.697 1.00 73.88 585 ALA A O 1
ATOM 4461 N N . ASP A 1 586 ? 9.789 -21.649 9.223 1.00 80.06 586 ASP A N 1
ATOM 4462 C CA . ASP A 1 586 ? 9.510 -20.682 10.284 1.00 80.06 586 ASP A CA 1
ATOM 4463 C C . ASP A 1 586 ? 10.278 -19.363 10.093 1.00 80.06 586 ASP A C 1
ATOM 4465 O O . ASP A 1 586 ? 11.474 -19.320 9.803 1.00 80.06 586 ASP A O 1
ATOM 4469 N N . LYS A 1 587 ? 9.582 -18.246 10.323 1.00 68.38 587 LYS A N 1
ATOM 4470 C CA . LYS A 1 587 ? 10.130 -16.896 10.168 1.00 68.38 587 LYS A CA 1
ATOM 4471 C C . LYS A 1 587 ? 11.268 -16.619 11.159 1.00 68.38 587 LYS A C 1
ATOM 4473 O O . LYS A 1 587 ? 12.210 -15.912 10.806 1.00 68.38 587 LYS A O 1
ATOM 4478 N N . ARG A 1 588 ? 11.195 -17.136 12.391 1.00 68.75 588 ARG A N 1
ATOM 4479 C CA . ARG A 1 588 ? 12.187 -16.890 13.452 1.00 68.75 588 ARG A CA 1
ATOM 4480 C C . ARG A 1 588 ? 13.427 -17.763 13.253 1.00 68.75 588 ARG A C 1
ATOM 4482 O O . ARG A 1 588 ? 14.536 -17.238 13.359 1.00 68.75 588 ARG A O 1
ATOM 4489 N N . SER A 1 589 ? 13.252 -19.036 12.898 1.00 72.81 589 SER A N 1
ATOM 4490 C CA . SER A 1 589 ? 14.338 -19.941 12.501 1.00 72.81 589 SER A CA 1
ATOM 4491 C C . SER A 1 589 ? 15.089 -19.420 11.275 1.00 72.81 589 SER A C 1
ATOM 4493 O O . SER A 1 589 ? 16.317 -19.346 11.309 1.00 72.81 589 SER A O 1
ATOM 4495 N N . ARG A 1 590 ? 14.375 -18.942 10.242 1.00 82.62 590 ARG A N 1
ATOM 4496 C CA . ARG A 1 590 ? 14.980 -18.419 9.002 1.00 82.62 590 ARG A CA 1
ATOM 4497 C C . ARG A 1 590 ? 15.904 -17.228 9.260 1.00 82.62 590 ARG A C 1
ATOM 4499 O O . ARG A 1 590 ? 17.017 -17.192 8.744 1.00 82.62 590 ARG A O 1
ATOM 4506 N N . TYR A 1 591 ? 15.482 -16.274 10.096 1.00 80.31 591 TYR A N 1
ATOM 4507 C CA . TYR A 1 591 ? 16.352 -15.161 10.503 1.00 80.31 591 TYR A CA 1
ATOM 4508 C C . TYR A 1 591 ? 17.474 -15.591 11.460 1.00 80.31 591 TYR A C 1
ATOM 4510 O O . TYR A 1 591 ? 18.536 -14.977 11.446 1.00 80.31 591 TYR A O 1
ATOM 4518 N N . GLY A 1 592 ? 17.275 -16.644 12.261 1.00 78.06 592 GLY A N 1
ATOM 4519 C CA . GLY A 1 592 ? 18.335 -17.236 13.081 1.00 78.06 592 GLY A CA 1
ATOM 4520 C C . GLY A 1 592 ? 19.475 -17.809 12.235 1.00 78.06 592 GLY A C 1
ATOM 4521 O O . GLY A 1 592 ? 20.628 -17.446 12.452 1.00 78.06 592 GLY A O 1
ATOM 4522 N N . GLN A 1 593 ? 19.140 -18.628 11.236 1.00 83.19 593 GLN A N 1
ATOM 4523 C CA . GLN A 1 593 ? 20.101 -19.218 10.298 1.00 83.19 593 GLN A CA 1
ATOM 4524 C C . GLN A 1 593 ? 20.805 -18.140 9.457 1.00 83.19 593 GLN A C 1
ATOM 4526 O O . GLN A 1 593 ? 22.026 -18.169 9.328 1.00 83.19 593 GLN A O 1
ATOM 4531 N N . LEU A 1 594 ? 20.063 -17.140 8.954 1.00 84.50 594 LEU A N 1
ATOM 4532 C CA . LEU A 1 594 ? 20.641 -16.010 8.213 1.00 84.50 594 LEU A CA 1
ATOM 4533 C C . LEU A 1 594 ? 21.667 -15.225 9.049 1.00 84.50 594 LEU A C 1
ATOM 4535 O O . LEU A 1 594 ? 22.726 -14.877 8.536 1.00 84.50 594 LEU A O 1
ATOM 4539 N N . ALA A 1 595 ? 21.373 -14.963 10.327 1.00 79.69 595 ALA A N 1
ATOM 4540 C CA . ALA A 1 595 ? 22.297 -14.268 11.223 1.00 79.69 595 ALA A CA 1
ATOM 4541 C C . ALA A 1 595 ? 23.558 -15.101 11.515 1.00 79.69 595 ALA A C 1
ATOM 4543 O O . ALA A 1 595 ? 24.662 -14.561 11.503 1.00 79.69 595 ALA A O 1
ATOM 4544 N N . GLN A 1 596 ? 23.410 -16.412 11.733 1.00 83.81 596 GLN A N 1
ATOM 4545 C CA . GLN A 1 596 ? 24.537 -17.324 11.963 1.00 83.81 596 GLN A CA 1
ATOM 4546 C C . GLN A 1 596 ? 25.464 -17.413 10.743 1.00 83.81 596 GLN A C 1
ATOM 4548 O O . GLN A 1 596 ? 26.676 -17.279 10.893 1.00 83.81 596 GLN A O 1
ATOM 4553 N N . GLU A 1 597 ? 24.908 -17.581 9.541 1.00 85.25 597 GLU A N 1
ATOM 4554 C CA . GLU A 1 597 ? 25.695 -17.671 8.304 1.00 85.25 597 GLU A CA 1
ATOM 4555 C C . GLU A 1 597 ? 26.359 -16.327 7.950 1.00 85.25 597 GLU A C 1
ATOM 4557 O O . GLU A 1 597 ? 27.512 -16.309 7.524 1.00 85.25 597 GLU A O 1
ATOM 4562 N N . TYR A 1 598 ? 25.687 -15.194 8.207 1.00 85.19 598 TYR A N 1
ATOM 4563 C CA . TYR A 1 598 ? 26.282 -13.858 8.072 1.00 85.19 598 TYR A CA 1
ATOM 4564 C C . TYR A 1 598 ? 27.495 -13.678 8.995 1.00 85.19 598 TYR A C 1
ATOM 4566 O O . TYR A 1 598 ? 28.564 -13.284 8.533 1.00 85.19 598 TYR A O 1
ATOM 4574 N N . VAL A 1 599 ? 27.354 -14.004 10.287 1.00 82.94 599 VAL A N 1
ATOM 4575 C CA . VAL A 1 599 ? 28.452 -13.899 11.264 1.00 82.94 599 VAL A CA 1
ATOM 4576 C C . VAL A 1 599 ? 29.600 -14.847 10.910 1.00 82.94 599 VAL A C 1
ATOM 4578 O O . VAL A 1 599 ? 30.753 -14.432 10.981 1.00 82.94 599 VAL A O 1
ATOM 4581 N N . ARG A 1 600 ? 29.311 -16.080 10.467 1.00 89.00 600 ARG A N 1
ATOM 4582 C CA . ARG A 1 600 ? 30.335 -17.041 10.025 1.00 89.00 600 ARG A CA 1
ATOM 4583 C C . ARG A 1 600 ? 31.147 -16.500 8.847 1.00 89.00 600 ARG A C 1
ATOM 4585 O O . ARG A 1 600 ? 32.364 -16.389 8.944 1.00 89.00 600 ARG A O 1
ATOM 4592 N N . LEU A 1 601 ? 30.478 -16.128 7.755 1.00 86.25 601 LEU A N 1
ATOM 4593 C CA . LEU A 1 601 ? 31.140 -15.656 6.535 1.00 86.25 601 LEU A CA 1
ATOM 4594 C C . LEU A 1 601 ? 31.871 -14.314 6.747 1.00 86.25 601 LEU A C 1
ATOM 4596 O O . LEU A 1 601 ? 32.905 -14.077 6.128 1.00 86.25 601 LEU A O 1
ATOM 4600 N N . SER A 1 602 ? 31.371 -13.453 7.642 1.00 83.19 602 SER A N 1
ATOM 4601 C CA . SER A 1 602 ? 32.043 -12.206 8.031 1.00 83.19 602 SER A CA 1
ATOM 4602 C C . SER A 1 602 ? 33.283 -12.459 8.902 1.00 83.19 602 SER A C 1
ATOM 4604 O O . SER A 1 602 ? 34.307 -11.813 8.693 1.00 83.19 602 SER A O 1
ATOM 4606 N N . ALA A 1 603 ? 33.242 -13.433 9.820 1.00 84.38 603 ALA A N 1
ATOM 4607 C CA . ALA A 1 603 ? 34.410 -13.857 10.600 1.00 84.38 603 ALA A CA 1
ATOM 4608 C C . ALA A 1 603 ? 35.483 -14.559 9.741 1.00 84.38 603 ALA A C 1
ATOM 4610 O O . ALA A 1 603 ? 36.665 -14.501 10.064 1.00 84.38 603 ALA A O 1
ATOM 4611 N N . GLU A 1 604 ? 35.085 -15.159 8.615 1.00 91.44 604 GLU A N 1
ATOM 4612 C CA . GLU A 1 604 ? 35.978 -15.663 7.558 1.00 91.44 604 GLU A CA 1
ATOM 4613 C C . GLU A 1 604 ? 36.610 -14.541 6.703 1.00 91.44 604 GLU A C 1
ATOM 4615 O O . GLU A 1 604 ? 37.328 -14.830 5.747 1.00 91.44 604 GLU A O 1
ATOM 4620 N N . GLY A 1 605 ? 36.362 -13.263 7.024 1.00 85.12 605 GLY A N 1
ATOM 4621 C CA . GLY A 1 605 ? 36.962 -12.111 6.343 1.00 85.12 605 GLY A CA 1
ATOM 4622 C C . GLY A 1 605 ? 36.412 -11.849 4.939 1.00 85.12 605 GLY A C 1
ATOM 4623 O O . GLY A 1 605 ? 37.080 -11.202 4.136 1.00 85.12 605 GLY A O 1
ATOM 4624 N N . ARG A 1 606 ? 35.222 -12.369 4.615 1.00 84.19 606 ARG A N 1
ATOM 4625 C CA . ARG A 1 606 ? 34.585 -12.187 3.303 1.00 84.19 606 ARG A CA 1
ATOM 4626 C C . ARG A 1 606 ? 33.695 -10.944 3.286 1.00 84.19 606 ARG A C 1
ATOM 4628 O O . ARG A 1 606 ? 33.065 -10.614 4.289 1.00 84.19 606 ARG A O 1
ATOM 4635 N N . ASP A 1 607 ? 33.549 -10.332 2.112 1.00 78.56 607 ASP A N 1
ATOM 4636 C CA . ASP A 1 607 ? 32.498 -9.341 1.866 1.00 78.56 607 ASP A CA 1
ATOM 4637 C C . ASP A 1 607 ? 31.122 -10.021 1.841 1.00 78.56 607 ASP A C 1
ATOM 4639 O O . ASP A 1 607 ? 30.821 -10.843 0.971 1.00 78.56 607 ASP A O 1
ATOM 4643 N N . VAL A 1 608 ? 30.274 -9.688 2.817 1.00 83.06 608 VAL A N 1
ATOM 4644 C CA . VAL A 1 608 ? 28.954 -10.305 3.013 1.00 83.06 608 VAL A CA 1
ATOM 4645 C C . VAL A 1 608 ? 27.908 -9.223 3.241 1.00 83.06 608 VAL A C 1
ATOM 4647 O O . VAL A 1 608 ? 28.078 -8.341 4.078 1.00 83.06 608 VAL A O 1
ATOM 4650 N N . VAL A 1 609 ? 26.775 -9.317 2.540 1.00 77.62 609 VAL A N 1
ATOM 4651 C CA . VAL A 1 609 ? 25.642 -8.396 2.704 1.00 77.62 609 VAL A CA 1
ATOM 4652 C C . VAL A 1 609 ? 24.357 -9.192 2.915 1.00 77.62 609 VAL A C 1
ATOM 4654 O O . VAL A 1 609 ? 23.873 -9.860 2.003 1.00 77.62 609 VAL A O 1
ATOM 4657 N N . ALA A 1 610 ? 23.764 -9.092 4.106 1.00 77.94 610 ALA A N 1
ATOM 4658 C CA . ALA A 1 610 ? 22.435 -9.639 4.365 1.00 77.94 610 ALA A CA 1
ATOM 4659 C C . ALA A 1 610 ? 21.351 -8.715 3.777 1.00 77.94 610 ALA A C 1
ATOM 4661 O O . ALA A 1 610 ? 21.287 -7.533 4.114 1.00 77.94 610 ALA A O 1
ATOM 4662 N N . GLN A 1 611 ? 20.472 -9.252 2.926 1.00 70.12 611 GLN A N 1
ATOM 4663 C CA . GLN A 1 611 ? 19.354 -8.509 2.330 1.00 70.12 611 GLN A CA 1
ATOM 4664 C C . GLN A 1 611 ? 18.012 -9.173 2.658 1.00 70.12 611 GLN A C 1
ATOM 4666 O O . GLN A 1 611 ? 17.878 -10.395 2.615 1.00 70.12 611 GLN A O 1
ATOM 4671 N N . VAL A 1 612 ? 17.005 -8.361 2.995 1.00 74.00 612 VAL A N 1
ATOM 4672 C CA . VAL A 1 612 ? 15.660 -8.808 3.392 1.00 74.00 612 VAL A CA 1
ATOM 4673 C C . VAL A 1 612 ? 14.619 -7.863 2.791 1.00 74.00 612 VAL A C 1
ATOM 4675 O O . VAL A 1 612 ? 14.748 -6.645 2.888 1.00 74.00 612 VAL A O 1
ATOM 4678 N N . THR A 1 613 ? 13.570 -8.405 2.171 1.00 51.41 613 THR A N 1
ATOM 4679 C CA . THR A 1 613 ? 12.576 -7.600 1.446 1.00 51.41 613 THR A CA 1
ATOM 4680 C C . THR A 1 613 ? 11.503 -6.980 2.347 1.00 51.41 613 THR A C 1
ATOM 4682 O O . THR A 1 613 ? 10.810 -7.677 3.091 1.00 51.41 613 THR A O 1
ATOM 4685 N N . GLY A 1 614 ? 11.283 -5.674 2.168 1.00 44.00 614 GLY A N 1
ATOM 4686 C CA . GLY A 1 614 ? 10.152 -4.915 2.710 1.00 44.00 614 GLY A CA 1
ATOM 4687 C C . GLY A 1 614 ? 10.403 -4.256 4.071 1.00 44.00 614 GLY A C 1
ATOM 4688 O O . GLY A 1 614 ? 11.254 -4.673 4.850 1.00 44.00 614 GLY A O 1
ATOM 4689 N N . LYS A 1 615 ? 9.580 -3.255 4.420 1.00 39.19 615 LYS A N 1
ATOM 4690 C CA . LYS A 1 615 ? 9.601 -2.532 5.718 1.00 39.19 615 LYS A CA 1
ATOM 4691 C C . LYS A 1 615 ? 9.106 -3.398 6.912 1.00 39.19 615 LYS A C 1
ATOM 4693 O O . LYS A 1 615 ? 8.562 -2.873 7.875 1.00 39.19 615 LYS A O 1
ATOM 4698 N N . ARG A 1 616 ? 9.206 -4.730 6.784 1.00 35.19 616 ARG A N 1
ATOM 4699 C CA . ARG A 1 616 ? 8.707 -5.868 7.597 1.00 35.19 616 ARG A CA 1
ATOM 4700 C C . ARG A 1 616 ? 9.573 -6.547 8.698 1.00 35.19 616 ARG A C 1
ATOM 4702 O O . ARG A 1 616 ? 9.009 -7.425 9.350 1.00 35.19 616 ARG A O 1
ATOM 4709 N N . PRO A 1 617 ? 10.888 -6.288 8.905 1.00 33.28 617 PRO A N 1
ATOM 4710 C CA . PRO A 1 617 ? 11.733 -7.159 9.745 1.00 33.28 617 PRO A CA 1
ATOM 4711 C C . PRO A 1 617 ? 11.456 -6.981 11.246 1.00 33.28 617 PRO A C 1
ATOM 4713 O O . PRO A 1 617 ? 11.548 -5.879 11.781 1.00 33.28 617 PRO A O 1
ATOM 4716 N N . ASP A 1 618 ? 11.067 -8.046 11.943 1.00 36.84 618 ASP A N 1
ATOM 4717 C CA . ASP A 1 618 ? 10.638 -7.947 13.346 1.00 36.84 618 ASP A CA 1
ATOM 4718 C C . ASP A 1 618 ? 11.805 -7.916 14.339 1.00 36.84 618 ASP A C 1
ATOM 4720 O O . ASP A 1 618 ? 12.922 -8.312 14.007 1.00 36.84 618 ASP A O 1
ATOM 4724 N N . ALA A 1 619 ? 11.521 -7.445 15.561 1.00 36.09 619 ALA A N 1
ATOM 4725 C CA . ALA A 1 619 ? 12.486 -7.174 16.636 1.00 36.09 619 ALA A CA 1
ATOM 4726 C C . ALA A 1 619 ? 13.576 -8.247 16.792 1.00 36.09 619 ALA A C 1
ATOM 4728 O O . ALA A 1 619 ? 14.756 -7.945 16.960 1.00 36.09 619 ALA A O 1
ATOM 4729 N N . SER A 1 620 ? 13.183 -9.517 16.669 1.00 34.66 620 SER A N 1
ATOM 4730 C CA . SER A 1 620 ? 14.053 -10.685 16.798 1.00 34.66 620 SER A CA 1
ATOM 4731 C C . SER A 1 620 ? 15.225 -10.747 15.810 1.00 34.66 620 SER A C 1
ATOM 4733 O O . SER A 1 620 ? 16.166 -11.486 16.079 1.00 34.66 620 SER A O 1
ATOM 4735 N N . ALA A 1 621 ? 15.173 -10.025 14.684 1.00 34.69 621 ALA A N 1
ATOM 4736 C CA . ALA A 1 621 ? 16.285 -9.933 13.736 1.00 34.69 621 ALA A CA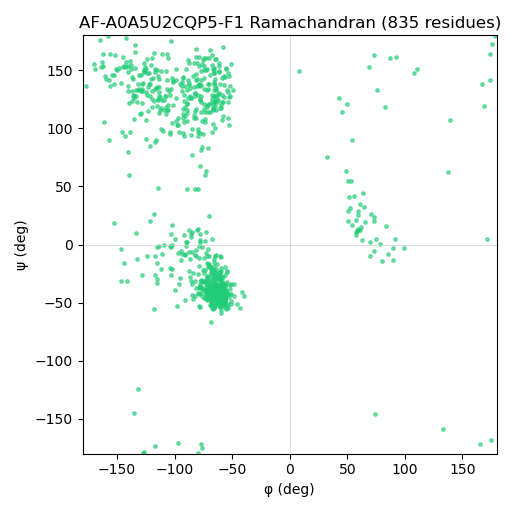 1
ATOM 4737 C C . ALA A 1 621 ? 17.330 -8.893 14.181 1.00 34.69 621 ALA A C 1
ATOM 4739 O O . ALA A 1 621 ? 18.523 -9.190 14.192 1.00 34.69 621 ALA A O 1
ATOM 4740 N N . GLY A 1 622 ? 16.885 -7.710 14.625 1.00 35.34 622 GLY A N 1
ATOM 4741 C CA . GLY A 1 622 ? 17.773 -6.650 15.126 1.00 35.34 622 GLY A CA 1
ATOM 4742 C C . GLY A 1 622 ? 18.534 -7.047 16.394 1.00 35.34 622 GLY A C 1
ATOM 4743 O O . GLY A 1 622 ? 19.676 -6.651 16.572 1.00 35.34 622 GLY A O 1
ATOM 4744 N N . ARG A 1 623 ? 17.959 -7.921 17.234 1.00 38.09 623 ARG A N 1
ATOM 4745 C CA . ARG A 1 623 ? 18.658 -8.498 18.399 1.00 38.09 623 ARG A CA 1
ATOM 4746 C C . ARG A 1 623 ? 19.641 -9.643 18.061 1.00 38.09 623 ARG A C 1
ATOM 4748 O O . ARG A 1 623 ? 20.056 -10.349 18.977 1.00 38.09 623 ARG A O 1
ATOM 4755 N N . ARG A 1 624 ? 19.940 -9.923 16.780 1.00 39.53 624 ARG A N 1
ATOM 4756 C CA . ARG A 1 624 ? 20.787 -11.069 16.357 1.00 39.53 624 ARG A CA 1
ATOM 4757 C C . ARG A 1 624 ? 21.741 -10.790 15.197 1.00 39.53 624 ARG A C 1
ATOM 4759 O O . ARG A 1 624 ? 22.812 -11.383 15.172 1.00 39.53 624 ARG A O 1
ATOM 4766 N N . CYS A 1 625 ? 21.387 -9.908 14.266 1.00 31.72 625 CYS A N 1
ATOM 4767 C CA . CYS A 1 625 ? 22.357 -9.351 13.328 1.00 31.72 625 CYS A CA 1
ATOM 4768 C C . CYS A 1 625 ? 22.964 -8.082 13.944 1.00 31.72 625 CYS A C 1
ATOM 4770 O O . CYS A 1 625 ? 22.219 -7.114 14.108 1.00 31.72 625 CYS A O 1
ATOM 4772 N N . PRO A 1 626 ? 24.276 -8.027 14.241 1.00 34.62 626 PRO A N 1
ATOM 4773 C CA . PRO A 1 626 ? 24.939 -6.751 14.466 1.00 34.62 626 PRO A CA 1
ATOM 4774 C C . PRO A 1 626 ? 24.934 -5.991 13.135 1.00 34.62 626 PRO A C 1
ATOM 4776 O O . PRO A 1 626 ? 25.664 -6.338 12.209 1.00 34.62 626 PRO A O 1
ATOM 4779 N N . THR A 1 627 ? 24.056 -4.999 12.994 1.00 31.36 627 THR A N 1
ATOM 4780 C CA . THR A 1 627 ? 24.013 -4.158 11.793 1.00 31.36 627 THR A CA 1
ATOM 4781 C C . THR A 1 627 ? 25.222 -3.228 11.767 1.00 31.36 627 THR A C 1
ATOM 4783 O O . THR A 1 627 ? 25.300 -2.362 12.643 1.00 31.36 627 THR A O 1
ATOM 4786 N N . PRO A 1 628 ? 26.114 -3.310 10.762 1.00 28.22 628 PRO A N 1
ATOM 4787 C CA . PRO A 1 628 ? 26.985 -2.187 10.467 1.00 28.22 628 PRO A CA 1
ATOM 4788 C C . PRO A 1 628 ? 26.104 -1.030 9.981 1.00 28.22 628 PRO A C 1
ATOM 4790 O O . PRO A 1 628 ? 25.342 -1.169 9.020 1.00 28.22 628 PRO A O 1
ATOM 4793 N N . ALA A 1 629 ? 26.169 0.106 10.673 1.00 28.94 629 ALA A N 1
ATOM 4794 C CA . ALA A 1 629 ? 25.617 1.347 10.149 1.00 28.94 629 ALA A CA 1
ATOM 4795 C C . ALA A 1 629 ? 26.425 1.776 8.913 1.00 28.94 629 ALA A C 1
ATOM 4797 O O . ALA A 1 629 ? 27.622 1.503 8.820 1.00 28.94 629 ALA A O 1
ATOM 4798 N N . ILE A 1 630 ? 25.785 2.457 7.961 1.00 30.61 630 ILE A N 1
ATOM 4799 C CA . ILE A 1 630 ? 26.501 3.034 6.819 1.00 30.61 630 ILE A CA 1
ATOM 4800 C C . ILE A 1 630 ? 27.270 4.258 7.325 1.00 30.61 630 ILE A C 1
ATOM 4802 O O . ILE A 1 630 ? 26.672 5.297 7.595 1.00 30.61 630 ILE A O 1
ATOM 4806 N N . GLY A 1 631 ? 28.585 4.118 7.458 1.00 23.86 631 GLY A N 1
ATOM 4807 C CA . GLY A 1 631 ? 29.491 5.191 7.851 1.00 23.86 631 GLY A CA 1
ATOM 4808 C C . GLY A 1 631 ? 30.877 4.644 8.170 1.00 23.86 631 GLY A C 1
ATOM 4809 O O . GLY A 1 631 ? 31.030 3.824 9.071 1.00 23.86 631 GLY A O 1
ATOM 4810 N N . GLU A 1 632 ? 31.890 5.093 7.435 1.00 29.00 632 GLU A N 1
ATOM 4811 C CA . GLU A 1 632 ? 33.279 4.740 7.716 1.00 29.00 632 GLU A CA 1
ATOM 4812 C C . GLU A 1 632 ? 33.734 5.358 9.044 1.00 29.00 632 GLU A C 1
ATOM 4814 O O . GLU A 1 632 ? 33.675 6.577 9.227 1.00 29.00 632 GLU A O 1
ATOM 4819 N N . LYS A 1 633 ? 34.244 4.520 9.953 1.00 22.66 633 LYS A N 1
ATOM 4820 C CA . LYS A 1 633 ? 35.282 4.883 10.929 1.00 22.66 633 LYS A CA 1
ATOM 4821 C C . LYS A 1 633 ? 35.941 3.628 11.499 1.00 22.66 633 LYS A C 1
ATOM 4823 O O . LYS A 1 633 ? 35.372 2.542 11.483 1.00 22.66 633 LYS A O 1
ATOM 4828 N N . GLN A 1 634 ? 37.187 3.793 11.924 1.00 26.86 634 GLN A N 1
ATOM 4829 C CA . GLN A 1 634 ? 38.173 2.728 12.109 1.00 26.86 634 GLN A CA 1
ATOM 4830 C C . GLN A 1 634 ? 38.624 2.662 13.583 1.00 26.86 634 GLN A C 1
ATOM 4832 O O . GLN A 1 634 ? 38.523 3.670 14.280 1.00 26.86 634 GLN A O 1
ATOM 4837 N N . PHE A 1 635 ? 39.201 1.521 14.001 1.00 24.78 635 PHE A N 1
ATOM 4838 C CA . PHE A 1 635 ? 39.887 1.281 15.296 1.00 24.78 635 PHE A CA 1
ATOM 4839 C C . PHE A 1 635 ? 39.003 1.152 16.567 1.00 24.78 635 PHE A C 1
ATOM 4841 O O . PHE A 1 635 ? 37.875 1.636 16.574 1.00 24.78 635 PHE A O 1
ATOM 4848 N N . PRO A 1 636 ? 39.521 0.596 17.694 1.00 30.31 636 PRO A N 1
ATOM 4849 C CA . PRO A 1 636 ? 40.566 -0.440 17.845 1.00 30.31 636 PRO A CA 1
ATOM 4850 C C . PRO A 1 636 ? 40.233 -1.576 18.858 1.00 30.31 636 PRO A C 1
ATOM 4852 O O . PRO A 1 636 ? 39.322 -1.470 19.668 1.00 30.31 636 PRO A O 1
ATOM 4855 N N . SER A 1 637 ? 41.089 -2.613 18.870 1.00 24.38 637 SER A N 1
ATOM 4856 C CA . SER A 1 637 ? 41.485 -3.474 20.019 1.00 24.38 637 SER A CA 1
ATOM 4857 C C . SER A 1 637 ? 40.428 -4.125 20.941 1.00 24.38 637 SER A C 1
ATOM 4859 O O . SER A 1 637 ? 39.734 -3.460 21.702 1.00 24.38 637 SER A O 1
ATOM 4861 N N . ILE A 1 638 ? 40.461 -5.463 21.014 1.00 24.11 638 ILE A N 1
ATOM 4862 C CA . ILE A 1 638 ? 39.723 -6.292 21.987 1.00 24.11 638 ILE A CA 1
ATOM 4863 C C . ILE A 1 638 ? 40.526 -6.451 23.300 1.00 24.11 638 ILE A C 1
ATOM 4865 O O . ILE A 1 638 ? 41.661 -6.929 23.240 1.00 24.11 638 ILE A O 1
ATOM 4869 N N . PRO A 1 639 ? 39.949 -6.169 24.485 1.00 26.02 639 PRO A N 1
ATOM 4870 C CA . PRO A 1 639 ? 40.436 -6.675 25.772 1.00 26.02 639 PRO A CA 1
ATOM 4871 C C . PRO A 1 639 ? 39.940 -8.109 26.029 1.00 26.02 639 PRO A C 1
ATOM 4873 O O . PRO A 1 639 ? 38.799 -8.447 25.719 1.00 26.02 639 PRO A O 1
ATOM 4876 N N . ALA A 1 640 ? 40.785 -8.961 26.610 1.00 25.05 640 ALA A N 1
ATOM 4877 C CA . ALA A 1 640 ? 40.487 -10.383 26.802 1.00 25.05 640 ALA A CA 1
ATOM 4878 C C . ALA A 1 640 ? 39.741 -10.697 28.114 1.00 25.05 640 ALA A C 1
ATOM 4880 O O . ALA A 1 640 ? 39.919 -10.015 29.120 1.00 25.05 640 ALA A O 1
ATOM 4881 N N . PHE A 1 641 ? 39.026 -11.827 28.132 1.00 23.77 641 PHE A N 1
ATOM 4882 C CA . PHE A 1 641 ? 38.747 -12.586 29.355 1.00 23.77 641 PHE A CA 1
ATOM 4883 C C . PHE A 1 641 ? 39.041 -14.073 29.118 1.00 23.77 641 PHE A C 1
ATOM 4885 O O . PHE A 1 641 ? 38.513 -14.683 28.191 1.00 23.77 641 PHE A O 1
ATOM 4892 N N . LEU A 1 642 ? 39.925 -14.640 29.941 1.00 23.81 642 LEU A N 1
ATOM 4893 C CA . LEU A 1 642 ? 40.407 -16.021 29.849 1.00 23.81 642 LEU A CA 1
ATOM 4894 C C . LEU A 1 642 ? 39.895 -16.891 31.004 1.00 23.81 642 LEU A C 1
ATOM 4896 O O . LEU A 1 642 ? 39.591 -16.382 32.082 1.00 23.81 642 LEU A O 1
ATOM 4900 N N . SER A 1 643 ? 40.019 -18.208 30.771 1.00 23.59 643 SER A N 1
ATOM 4901 C CA . SER A 1 643 ? 40.173 -19.347 31.709 1.00 23.59 643 SER A CA 1
ATOM 4902 C C . SER A 1 643 ? 38.947 -20.266 31.851 1.00 23.59 643 SER A C 1
ATOM 4904 O O . SER A 1 643 ? 37.824 -19.796 31.732 1.00 23.59 643 SER A O 1
ATOM 4906 N N . LYS A 1 644 ? 39.068 -21.586 32.093 1.00 25.77 644 LYS A N 1
ATOM 4907 C CA . LYS A 1 644 ? 40.182 -22.584 32.042 1.00 25.77 644 LYS A CA 1
ATOM 4908 C C . LYS A 1 644 ? 39.528 -23.991 32.018 1.00 25.77 644 LYS A C 1
ATOM 4910 O O . LYS A 1 644 ? 38.418 -24.113 32.522 1.00 25.77 644 LYS A O 1
ATOM 4915 N N . SER A 1 645 ? 40.121 -25.094 31.553 1.00 25.36 645 SER A N 1
ATOM 4916 C CA . SER A 1 645 ? 41.341 -25.371 30.755 1.00 25.36 645 SER A CA 1
ATOM 4917 C C . SER A 1 645 ? 40.917 -26.350 29.626 1.00 25.36 645 SER A C 1
ATOM 4919 O O . SER A 1 645 ? 39.962 -25.984 28.951 1.00 25.36 645 SER A O 1
ATOM 4921 N N . SER A 1 646 ? 41.410 -27.557 29.302 1.00 25.73 646 SER A N 1
ATOM 4922 C CA . SER A 1 646 ? 42.630 -28.402 29.444 1.00 25.73 646 SER A CA 1
ATOM 4923 C C . SER A 1 646 ? 42.395 -29.612 28.494 1.00 25.73 646 SER A C 1
ATOM 4925 O O . SER A 1 646 ? 41.238 -29.934 28.242 1.00 25.73 646 SER A O 1
ATOM 4927 N N . GLU A 1 647 ? 43.338 -30.374 27.928 1.00 29.50 647 GLU A N 1
ATOM 4928 C CA . GLU A 1 647 ? 44.807 -30.343 27.742 1.00 29.50 647 GLU A CA 1
ATOM 4929 C C . GLU A 1 647 ? 45.157 -31.387 26.633 1.00 29.50 647 GLU A C 1
ATOM 4931 O O . GLU A 1 647 ? 44.253 -32.095 26.190 1.00 29.50 647 GLU A O 1
ATOM 4936 N N . GLY A 1 648 ? 46.422 -31.528 26.182 1.00 25.59 648 GLY A N 1
ATOM 4937 C CA . GLY A 1 648 ? 46.819 -32.684 25.335 1.00 25.59 648 GLY A CA 1
ATOM 4938 C C . GLY A 1 648 ? 47.736 -32.457 24.115 1.00 25.59 648 GLY A C 1
ATOM 4939 O O . GLY A 1 648 ? 47.336 -32.769 23.004 1.00 25.59 648 GLY A O 1
ATOM 4940 N N . ASN A 1 649 ? 48.967 -31.985 24.345 1.00 26.45 649 ASN A N 1
ATOM 4941 C CA . ASN A 1 649 ? 50.204 -32.166 23.547 1.00 26.45 649 ASN A CA 1
ATOM 4942 C C . ASN A 1 649 ? 50.241 -32.064 21.993 1.00 26.45 649 ASN A C 1
ATOM 4944 O O . ASN A 1 649 ? 49.633 -32.823 21.248 1.00 26.45 649 ASN A O 1
ATOM 4948 N N . THR A 1 650 ? 51.150 -31.186 21.541 1.00 24.58 650 THR A N 1
ATOM 4949 C CA . THR A 1 650 ? 52.316 -31.442 20.647 1.00 24.58 650 THR A CA 1
ATOM 4950 C C . THR A 1 650 ? 52.471 -32.831 19.973 1.00 24.58 650 THR A C 1
ATOM 4952 O O . THR A 1 650 ? 52.193 -33.862 20.569 1.00 24.58 650 THR A O 1
ATOM 4955 N N . MET A 1 651 ? 53.057 -32.955 18.768 1.00 23.28 651 MET A N 1
ATOM 4956 C CA . MET A 1 651 ? 54.176 -32.163 18.211 1.00 23.28 651 MET A CA 1
ATOM 4957 C C . MET A 1 651 ? 54.236 -32.151 16.662 1.00 23.28 651 MET A C 1
ATOM 4959 O O . MET A 1 651 ? 53.647 -32.998 15.998 1.00 23.28 651 MET A O 1
ATOM 4963 N N . GLN A 1 652 ? 54.998 -31.211 16.085 1.00 26.91 652 GLN A N 1
ATOM 4964 C CA . GLN A 1 652 ? 55.390 -31.202 14.663 1.00 26.91 652 GLN A CA 1
ATOM 4965 C C . GLN A 1 652 ? 56.478 -32.248 14.345 1.00 26.91 652 GLN A C 1
ATOM 4967 O O . GLN A 1 652 ? 57.258 -32.588 15.231 1.00 26.91 652 GLN A O 1
ATOM 4972 N N . ILE A 1 653 ? 56.625 -32.621 13.061 1.00 25.53 653 ILE A N 1
ATOM 4973 C CA . ILE A 1 653 ? 57.897 -32.545 12.298 1.00 25.53 653 ILE A CA 1
ATOM 4974 C C . ILE A 1 653 ? 57.650 -32.799 10.794 1.00 25.53 653 ILE A C 1
ATOM 4976 O O . ILE A 1 653 ? 56.709 -33.484 10.405 1.00 25.53 653 ILE A O 1
ATOM 4980 N N . ILE A 1 654 ? 58.492 -32.206 9.941 1.00 30.05 654 ILE A N 1
ATOM 4981 C CA . ILE A 1 654 ? 58.461 -32.298 8.470 1.00 30.05 654 ILE A CA 1
ATOM 4982 C C . ILE A 1 654 ? 59.534 -33.288 7.991 1.00 30.05 654 ILE A C 1
ATOM 4984 O O . ILE A 1 654 ? 60.656 -33.195 8.482 1.00 30.05 654 ILE A O 1
ATOM 4988 N N . HIS A 1 655 ? 59.252 -34.119 6.972 1.00 27.23 655 HIS A N 1
ATOM 4989 C CA . HIS A 1 655 ? 60.182 -34.360 5.846 1.00 27.23 655 HIS A CA 1
ATOM 4990 C C . HIS A 1 655 ? 59.536 -35.025 4.613 1.00 27.23 655 HIS A C 1
ATOM 4992 O O . HIS A 1 655 ? 58.555 -35.756 4.711 1.00 27.23 655 HIS A O 1
ATOM 4998 N N . LYS A 1 656 ? 60.118 -34.755 3.434 1.00 31.17 656 LYS A N 1
ATOM 4999 C CA . LYS A 1 656 ? 59.831 -35.419 2.145 1.00 31.17 656 LYS A CA 1
ATOM 5000 C C . LYS A 1 656 ? 60.720 -36.657 1.970 1.00 31.17 656 LYS A C 1
ATOM 5002 O O . LYS A 1 656 ? 61.833 -36.648 2.481 1.00 31.17 656 LYS A O 1
ATOM 5007 N N . ILE A 1 657 ? 60.316 -37.599 1.107 1.00 28.95 657 ILE A N 1
ATOM 5008 C CA . ILE A 1 657 ? 61.199 -38.339 0.172 1.00 28.95 657 ILE A CA 1
ATOM 5009 C C . ILE A 1 657 ? 60.345 -38.999 -0.938 1.00 28.95 657 ILE A C 1
ATOM 5011 O O . ILE A 1 657 ? 59.118 -39.033 -0.840 1.00 28.95 657 ILE A O 1
ATOM 5015 N N . HIS A 1 658 ? 60.964 -39.429 -2.044 1.00 28.73 658 HIS A N 1
ATOM 5016 C CA . HIS A 1 658 ? 60.285 -39.927 -3.250 1.00 28.73 658 HIS A CA 1
ATOM 5017 C C . HIS A 1 658 ? 60.843 -41.274 -3.750 1.00 28.73 658 HIS A C 1
ATOM 5019 O O . HIS A 1 658 ? 62.046 -41.497 -3.725 1.00 28.73 658 HIS A O 1
ATOM 5025 N N . MET A 1 659 ? 59.939 -42.094 -4.301 1.00 27.73 659 MET A N 1
ATOM 5026 C CA . MET A 1 659 ? 60.121 -43.073 -5.393 1.00 27.73 659 MET A CA 1
ATOM 5027 C C . MET A 1 659 ? 61.335 -44.030 -5.416 1.00 27.73 659 MET A C 1
ATOM 5029 O O . MET A 1 659 ? 62.428 -43.649 -5.828 1.00 27.73 659 MET A O 1
ATOM 5033 N N . ARG A 1 660 ? 61.049 -45.337 -5.281 1.00 30.16 660 ARG A N 1
ATOM 5034 C CA . ARG A 1 660 ? 61.293 -46.437 -6.266 1.00 30.16 660 ARG A CA 1
ATOM 5035 C C . ARG A 1 660 ? 60.939 -47.791 -5.606 1.00 30.16 660 ARG A C 1
ATOM 5037 O O . ARG A 1 660 ? 60.945 -47.849 -4.387 1.00 30.16 660 ARG A O 1
ATOM 5044 N N . ARG A 1 661 ? 60.736 -48.936 -6.279 1.00 33.59 661 ARG A N 1
ATOM 5045 C CA . ARG A 1 661 ? 60.217 -49.399 -7.606 1.00 33.59 661 ARG A CA 1
ATOM 5046 C C . ARG A 1 661 ? 60.368 -50.954 -7.582 1.00 33.59 661 ARG A C 1
ATOM 5048 O O . ARG A 1 661 ? 60.940 -51.453 -6.622 1.00 33.59 661 ARG A O 1
ATOM 5055 N N . TRP A 1 662 ? 59.973 -51.673 -8.645 1.00 33.12 662 TRP A N 1
ATOM 5056 C CA . TRP A 1 662 ? 59.978 -53.154 -8.812 1.00 33.12 662 TRP A CA 1
ATOM 5057 C C . TRP A 1 662 ? 58.731 -53.823 -8.179 1.00 33.12 662 TRP A C 1
ATOM 5059 O O . TRP A 1 662 ? 58.402 -53.502 -7.047 1.00 33.12 662 TRP A O 1
ATOM 5069 N N . LEU A 1 663 ? 57.838 -54.519 -8.916 1.00 30.47 663 LEU A N 1
ATOM 5070 C CA . LEU A 1 663 ? 57.950 -55.724 -9.788 1.00 30.47 663 LEU A CA 1
ATOM 5071 C C . LEU A 1 663 ? 58.070 -57.012 -8.930 1.00 30.47 663 LEU A C 1
ATOM 5073 O O . LEU A 1 663 ? 58.853 -57.011 -7.991 1.00 30.47 663 LEU A O 1
ATOM 5077 N N . LEU A 1 664 ? 57.353 -58.128 -9.162 1.00 33.38 664 LEU A N 1
ATOM 5078 C CA . LEU A 1 664 ? 56.701 -58.642 -10.392 1.00 33.38 664 LEU A CA 1
ATOM 5079 C C . LEU A 1 664 ? 55.233 -59.175 -10.121 1.00 33.38 664 LEU A C 1
ATOM 5081 O O . LEU A 1 664 ? 54.557 -58.464 -9.381 1.00 33.38 664 LEU A O 1
ATOM 5085 N N . PRO A 1 665 ? 54.615 -60.237 -10.727 1.00 47.34 665 PRO A N 1
ATOM 5086 C CA . PRO A 1 665 ? 53.225 -60.124 -11.231 1.00 47.34 665 PRO A CA 1
ATOM 5087 C C . PRO A 1 665 ? 52.213 -61.201 -10.741 1.00 47.34 665 PRO A C 1
ATOM 5089 O O . PRO A 1 665 ? 52.587 -62.154 -10.067 1.00 47.34 665 PRO A O 1
ATOM 5092 N N . GLY A 1 666 ? 50.953 -61.137 -11.212 1.00 31.25 666 GLY A N 1
ATOM 5093 C CA . GLY A 1 666 ? 50.132 -62.352 -11.413 1.00 31.25 666 GLY A CA 1
ATOM 5094 C C . GLY A 1 666 ? 48.643 -62.305 -11.029 1.00 31.25 666 GLY A C 1
ATOM 5095 O O . GLY A 1 666 ? 48.296 -62.400 -9.862 1.00 31.25 666 GLY A O 1
ATOM 5096 N N . LEU A 1 667 ? 47.772 -62.268 -12.047 1.00 39.56 667 LEU A N 1
ATOM 5097 C CA . LEU A 1 667 ? 46.480 -62.984 -12.136 1.00 39.56 667 LEU A CA 1
ATOM 5098 C C . LEU A 1 667 ? 45.656 -63.235 -10.846 1.00 39.56 667 LEU A C 1
ATOM 5100 O O . LEU A 1 667 ? 45.495 -64.377 -10.426 1.00 39.56 667 LEU A O 1
ATOM 5104 N N . LEU A 1 668 ? 44.997 -62.197 -10.318 1.00 38.91 668 LEU A N 1
ATOM 5105 C CA . LEU A 1 668 ? 43.730 -62.319 -9.569 1.00 38.91 668 LEU A CA 1
ATOM 5106 C C . LEU A 1 668 ? 43.039 -60.944 -9.516 1.00 38.91 668 LEU A C 1
ATOM 5108 O O . LEU A 1 668 ? 43.499 -60.044 -8.821 1.00 38.91 668 LEU A O 1
ATOM 5112 N N . GLY A 1 669 ? 41.967 -60.745 -10.296 1.00 35.81 669 GLY A N 1
ATOM 5113 C CA . GLY A 1 669 ? 41.321 -59.421 -10.383 1.00 35.81 669 GLY A CA 1
ATOM 5114 C C . GLY A 1 669 ? 40.224 -59.209 -11.435 1.00 35.81 669 GLY A C 1
ATOM 5115 O O . GLY A 1 669 ? 39.728 -58.093 -11.562 1.00 35.81 669 GLY A O 1
ATOM 5116 N N . LEU A 1 670 ? 39.798 -60.235 -12.181 1.00 43.84 670 LEU A N 1
ATOM 5117 C CA . LEU A 1 670 ? 38.774 -60.101 -13.233 1.00 43.84 670 LEU A CA 1
ATOM 5118 C C . LEU A 1 670 ? 37.335 -60.143 -12.660 1.00 43.84 670 LEU A C 1
ATOM 5120 O O . LEU A 1 670 ? 36.491 -60.906 -13.118 1.00 43.84 670 LEU A O 1
ATOM 5124 N N . ALA A 1 671 ? 37.085 -59.361 -11.603 1.00 45.38 671 ALA A N 1
ATOM 5125 C CA . ALA A 1 671 ? 35.824 -59.362 -10.847 1.00 45.38 671 ALA A CA 1
ATOM 5126 C C . ALA A 1 671 ? 35.478 -58.023 -10.149 1.00 45.38 671 ALA A C 1
ATOM 5128 O O . ALA A 1 671 ? 34.656 -58.014 -9.237 1.00 45.38 671 ALA A O 1
ATOM 5129 N N . MET A 1 672 ? 36.082 -56.893 -10.549 1.00 42.06 672 MET A N 1
ATOM 5130 C CA . MET A 1 672 ? 35.733 -55.550 -10.039 1.00 42.06 672 MET A CA 1
ATOM 5131 C C . MET A 1 672 ? 35.728 -54.475 -11.141 1.00 42.06 672 MET A C 1
ATOM 5133 O O . MET A 1 672 ? 36.421 -53.464 -11.062 1.00 42.06 672 MET A O 1
ATOM 5137 N N . CYS A 1 673 ? 34.879 -54.655 -12.156 1.00 37.84 673 CYS A N 1
ATOM 5138 C CA . CYS A 1 673 ? 34.313 -53.500 -12.857 1.00 37.84 673 CYS A CA 1
ATOM 5139 C C . CYS A 1 673 ? 33.205 -52.908 -11.980 1.00 37.84 673 CYS A C 1
ATOM 5141 O O . CYS A 1 673 ? 32.023 -53.194 -12.174 1.00 37.84 673 CYS A O 1
ATOM 5143 N N . SER A 1 674 ? 33.589 -52.104 -10.988 1.00 37.72 674 SER A N 1
ATOM 5144 C CA . SER A 1 674 ? 32.640 -51.249 -10.287 1.00 37.72 674 SER A CA 1
ATOM 5145 C C . SER A 1 674 ? 31.998 -50.302 -11.301 1.00 37.72 674 SER A C 1
ATOM 5147 O O . SER A 1 674 ? 32.680 -49.532 -11.978 1.00 37.72 674 SER A O 1
ATOM 5149 N N . LEU A 1 675 ? 30.672 -50.378 -11.424 1.00 40.66 675 LEU A N 1
ATOM 5150 C CA . LEU A 1 675 ? 29.897 -49.413 -12.194 1.00 40.66 675 LEU A CA 1
ATOM 5151 C C . LEU A 1 675 ? 30.157 -48.026 -11.603 1.00 40.66 675 LEU A C 1
ATOM 5153 O O . LEU A 1 675 ? 29.713 -47.737 -10.492 1.00 40.66 675 LEU A O 1
ATOM 5157 N N . VAL A 1 676 ? 30.869 -47.171 -12.341 1.00 39.44 676 VAL A N 1
ATOM 5158 C CA . VAL A 1 676 ? 30.905 -45.740 -12.034 1.00 39.44 676 VAL A CA 1
ATOM 5159 C C . VAL A 1 676 ? 29.460 -45.253 -12.148 1.00 39.44 676 VAL A C 1
ATOM 5161 O O . VAL A 1 676 ? 28.881 -45.377 -13.232 1.00 39.44 676 VAL A O 1
ATOM 5164 N N . PRO A 1 677 ? 28.834 -44.754 -11.066 1.00 43.84 677 PRO A N 1
ATOM 5165 C CA . PRO A 1 677 ? 27.471 -44.264 -11.152 1.00 43.84 677 PRO A CA 1
ATOM 5166 C C . PRO A 1 677 ? 27.472 -43.058 -12.087 1.00 43.84 677 PRO A C 1
ATOM 5168 O O . PRO A 1 677 ? 28.104 -42.043 -11.795 1.00 43.84 677 PRO A O 1
ATOM 5171 N N . ILE A 1 678 ? 26.784 -43.176 -13.224 1.00 45.38 678 ILE A N 1
ATOM 5172 C CA . ILE A 1 678 ? 26.603 -42.058 -14.149 1.00 45.38 678 ILE A CA 1
ATOM 5173 C C . ILE A 1 678 ? 25.713 -41.044 -13.434 1.00 45.38 678 ILE A C 1
ATOM 5175 O O . ILE A 1 678 ? 24.490 -41.180 -13.401 1.00 45.38 678 ILE A O 1
ATOM 5179 N N . THR A 1 679 ? 26.338 -40.039 -12.825 1.00 45.19 679 THR A N 1
ATOM 5180 C CA . THR A 1 679 ? 25.654 -38.889 -12.242 1.00 45.19 679 THR A CA 1
ATOM 5181 C C . THR A 1 679 ? 25.120 -38.027 -13.377 1.00 45.19 679 THR A C 1
ATOM 5183 O O . THR A 1 679 ? 25.765 -37.066 -13.801 1.00 45.19 679 THR A O 1
ATOM 5186 N N . TYR A 1 680 ? 23.952 -38.401 -13.899 1.00 51.44 680 TYR A N 1
ATOM 5187 C CA . TYR A 1 680 ? 23.164 -37.530 -14.761 1.00 51.44 680 TYR A CA 1
ATOM 5188 C C . TYR A 1 680 ? 22.945 -36.205 -14.028 1.00 51.44 680 TYR A C 1
ATOM 5190 O O . TYR A 1 680 ? 22.444 -36.183 -12.904 1.00 51.44 680 TYR A O 1
ATOM 5198 N N . ALA A 1 681 ? 23.365 -35.103 -14.646 1.00 58.34 681 ALA A N 1
ATOM 5199 C CA . ALA A 1 681 ? 23.045 -33.781 -14.138 1.00 58.34 681 ALA A CA 1
ATOM 5200 C C . ALA A 1 681 ? 21.537 -33.567 -14.305 1.00 58.34 681 ALA A C 1
ATOM 5202 O O . ALA A 1 681 ? 21.029 -33.659 -15.424 1.00 58.34 681 ALA A O 1
ATOM 5203 N N . ALA A 1 682 ? 20.836 -33.306 -13.202 1.00 73.50 682 ALA A N 1
ATOM 5204 C CA . ALA A 1 682 ? 19.395 -33.099 -13.222 1.00 73.50 682 ALA A CA 1
ATOM 5205 C C . ALA A 1 682 ? 19.043 -31.937 -14.162 1.00 73.50 682 ALA A C 1
ATOM 5207 O O . ALA A 1 682 ? 19.539 -30.819 -13.992 1.00 73.50 682 ALA A O 1
ATOM 5208 N N . THR A 1 683 ? 18.203 -32.197 -15.163 1.00 90.19 683 THR A N 1
ATOM 5209 C CA . THR A 1 683 ? 17.780 -31.161 -16.114 1.00 90.19 683 THR A CA 1
ATOM 5210 C C . THR A 1 683 ? 16.473 -30.537 -15.647 1.00 90.19 683 THR A C 1
ATOM 5212 O O . THR A 1 683 ? 15.592 -31.221 -15.129 1.00 90.19 683 THR A O 1
ATOM 5215 N N . ILE A 1 684 ? 16.355 -29.216 -15.786 1.00 95.19 684 ILE A N 1
ATOM 5216 C CA . ILE A 1 684 ? 15.179 -28.466 -15.339 1.00 95.19 684 ILE A CA 1
ATOM 5217 C C . ILE A 1 684 ? 14.483 -27.879 -16.560 1.00 95.19 684 ILE A C 1
ATOM 5219 O O . ILE A 1 684 ? 15.088 -27.143 -17.337 1.00 95.19 684 ILE A O 1
ATOM 5223 N N . GLU A 1 685 ? 13.201 -28.187 -16.701 1.00 96.62 685 GLU A N 1
ATOM 5224 C CA . GLU A 1 685 ? 12.331 -27.664 -17.750 1.00 96.62 685 GLU A CA 1
ATOM 5225 C C . GLU A 1 685 ? 11.184 -26.886 -17.107 1.00 96.62 685 GLU A C 1
ATOM 5227 O O . GLU A 1 685 ? 10.684 -27.263 -16.045 1.00 96.62 685 GLU A O 1
ATOM 5232 N N . THR A 1 686 ? 10.766 -25.788 -17.731 1.00 96.38 686 THR A N 1
ATOM 5233 C CA . THR A 1 686 ? 9.663 -24.954 -17.247 1.00 96.38 686 THR A CA 1
ATOM 5234 C C . THR A 1 686 ? 8.618 -24.740 -18.328 1.00 96.38 686 THR A C 1
ATOM 5236 O O . THR A 1 686 ? 8.912 -24.722 -19.523 1.00 96.38 686 THR A O 1
ATOM 5239 N N . GLY A 1 687 ? 7.376 -24.579 -17.886 1.00 94.75 687 GLY A N 1
ATOM 5240 C CA . GLY A 1 687 ? 6.239 -24.252 -18.729 1.00 94.75 687 GLY A CA 1
ATOM 5241 C C . GLY A 1 687 ? 5.324 -23.263 -18.019 1.00 94.75 687 GLY A C 1
ATOM 5242 O O . GLY A 1 687 ? 5.207 -23.272 -16.793 1.00 94.75 687 GLY A O 1
ATOM 5243 N N . PHE A 1 688 ? 4.676 -22.416 -18.804 1.00 95.06 688 PHE A N 1
ATOM 5244 C CA . PHE A 1 688 ? 3.788 -21.352 -18.355 1.00 95.06 688 PHE A CA 1
ATOM 5245 C C . PHE A 1 688 ? 2.427 -21.463 -19.056 1.00 95.06 688 PHE A C 1
ATOM 5247 O O . PHE A 1 688 ? 2.328 -21.995 -20.171 1.00 95.06 688 PHE A O 1
ATOM 5254 N N . SER A 1 689 ? 1.387 -21.032 -18.349 1.00 91.06 689 SER A N 1
ATOM 5255 C CA . SER A 1 689 ? 0.051 -20.799 -18.896 1.00 91.06 689 SER A CA 1
ATOM 5256 C C . SER A 1 689 ? -0.369 -19.351 -18.614 1.00 91.06 689 SER A C 1
ATOM 5258 O O . SER A 1 689 ? -0.006 -18.827 -17.553 1.00 91.06 689 SER A O 1
ATOM 5260 N N . PRO A 1 690 ? -1.155 -18.716 -19.509 1.00 89.69 690 PRO A N 1
ATOM 5261 C CA . PRO A 1 690 ? -1.936 -19.325 -20.597 1.00 89.69 690 PRO A CA 1
ATOM 5262 C C . PRO A 1 690 ? -1.183 -19.589 -21.920 1.00 89.69 690 PRO A C 1
ATOM 5264 O O . PRO A 1 690 ? -1.807 -19.959 -22.909 1.00 89.69 690 PRO A O 1
ATOM 5267 N N . GLU A 1 691 ? 0.147 -19.477 -21.962 1.00 86.50 691 GLU A N 1
ATOM 5268 C CA . GLU A 1 691 ? 0.997 -19.724 -23.141 1.00 86.50 691 GLU A CA 1
ATOM 5269 C C . GLU A 1 691 ? 1.050 -21.206 -23.596 1.00 86.50 691 GLU A C 1
ATOM 5271 O O . GLU A 1 691 ? 1.826 -21.565 -24.483 1.00 86.50 691 GLU A O 1
ATOM 5276 N N . GLY A 1 692 ? 0.277 -22.105 -22.971 1.00 85.19 692 GLY A N 1
ATOM 5277 C CA . GLY A 1 692 ? 0.133 -23.526 -23.325 1.00 85.19 692 GLY A CA 1
ATOM 5278 C C . GLY A 1 692 ? 1.357 -24.416 -23.056 1.00 85.19 692 GLY A C 1
ATOM 5279 O O . GLY A 1 692 ? 1.266 -25.646 -23.120 1.00 85.19 692 GLY A O 1
ATOM 5280 N N . THR A 1 693 ? 2.509 -23.832 -22.719 1.00 93.81 693 THR A N 1
ATOM 5281 C CA . THR A 1 693 ? 3.743 -24.585 -22.445 1.00 93.81 693 THR A CA 1
ATOM 5282 C C . THR A 1 693 ? 3.685 -25.338 -21.115 1.00 93.81 693 THR A C 1
ATOM 5284 O O . THR A 1 693 ? 4.259 -26.423 -21.024 1.00 93.81 693 THR A O 1
ATOM 5287 N N . ALA A 1 694 ? 2.936 -24.836 -20.125 1.00 95.69 694 ALA A N 1
ATOM 5288 C CA . ALA A 1 694 ? 2.666 -25.526 -18.862 1.00 95.69 694 ALA A CA 1
ATOM 5289 C C . ALA A 1 694 ? 1.955 -26.866 -19.084 1.00 95.69 694 ALA A C 1
ATOM 5291 O O . ALA A 1 694 ? 2.512 -27.907 -18.742 1.00 95.69 694 ALA A O 1
ATOM 5292 N N . LEU A 1 695 ? 0.773 -26.873 -19.715 1.00 96.69 695 LEU A N 1
ATOM 5293 C CA . LEU A 1 695 ? 0.040 -28.119 -19.967 1.00 96.69 695 LEU A CA 1
ATOM 5294 C C . LEU A 1 695 ? 0.850 -29.093 -20.837 1.00 96.69 695 LEU A C 1
ATOM 5296 O O . LEU A 1 695 ? 0.854 -30.293 -20.565 1.00 96.69 695 LEU A O 1
ATOM 5300 N N . ARG A 1 696 ? 1.581 -28.596 -21.847 1.00 97.50 696 ARG A N 1
ATOM 5301 C CA . ARG A 1 696 ? 2.464 -29.441 -22.668 1.00 97.50 696 ARG A CA 1
ATOM 5302 C C . ARG A 1 696 ? 3.530 -30.145 -21.822 1.00 97.50 696 ARG A C 1
ATOM 5304 O O . ARG A 1 696 ? 3.823 -31.309 -22.084 1.00 97.50 696 ARG A O 1
ATOM 5311 N N . LEU A 1 697 ? 4.085 -29.466 -20.818 1.00 97.81 697 LEU A N 1
ATOM 5312 C CA . LEU A 1 697 ? 5.057 -30.044 -19.893 1.00 97.81 697 LEU A CA 1
ATOM 5313 C C . LEU A 1 697 ? 4.411 -31.080 -18.955 1.00 97.81 697 LEU A C 1
ATOM 5315 O O . LEU A 1 697 ? 4.947 -32.175 -18.837 1.00 97.81 697 LEU A O 1
ATOM 5319 N N . VAL A 1 698 ? 3.220 -30.810 -18.403 1.00 98.06 698 VAL A N 1
ATOM 5320 C CA . VAL A 1 698 ? 2.470 -31.788 -17.578 1.00 98.06 698 VAL A CA 1
ATOM 5321 C C . VAL A 1 698 ? 2.189 -33.083 -18.343 1.00 98.06 698 VAL A C 1
ATOM 5323 O O . VAL A 1 698 ? 2.386 -34.189 -17.837 1.00 98.06 698 VAL A O 1
ATOM 5326 N N . LEU A 1 699 ? 1.739 -32.960 -19.595 1.00 98.25 699 LEU A N 1
ATOM 5327 C CA . LEU A 1 699 ? 1.483 -34.117 -20.452 1.00 98.25 699 LEU A CA 1
ATOM 5328 C C . LEU A 1 699 ? 2.783 -34.869 -20.769 1.00 98.25 699 LEU A C 1
ATOM 5330 O O . LEU A 1 699 ? 2.796 -36.095 -20.695 1.00 98.25 699 LEU A O 1
ATOM 5334 N N . LYS A 1 700 ? 3.891 -34.154 -21.018 1.00 97.94 700 LYS A N 1
ATOM 5335 C CA . LYS A 1 700 ? 5.223 -34.751 -21.197 1.00 97.94 700 LYS A CA 1
ATOM 5336 C C . LYS A 1 700 ? 5.619 -35.604 -19.984 1.00 97.94 700 LYS A C 1
ATOM 5338 O O . LYS A 1 700 ? 5.944 -36.767 -20.189 1.00 97.94 700 LYS A O 1
ATOM 5343 N N . THR A 1 701 ? 5.513 -35.091 -18.752 1.00 97.75 701 THR A N 1
ATOM 5344 C CA . THR A 1 701 ? 5.820 -35.836 -17.509 1.00 97.75 701 THR A CA 1
ATOM 5345 C C . THR A 1 701 ? 5.049 -37.155 -17.404 1.00 97.75 701 THR A C 1
ATOM 5347 O O . THR A 1 701 ? 5.601 -38.179 -16.994 1.00 97.75 701 THR A O 1
ATOM 5350 N N . ILE A 1 702 ? 3.763 -37.139 -17.775 1.00 98.25 702 ILE A N 1
ATOM 5351 C CA . ILE A 1 702 ? 2.870 -38.304 -17.699 1.00 98.25 702 ILE A CA 1
ATOM 5352 C C . ILE A 1 702 ? 3.138 -39.297 -18.839 1.00 98.25 702 ILE A C 1
ATOM 5354 O O . ILE A 1 702 ? 3.066 -40.509 -18.627 1.00 98.25 702 ILE A O 1
ATOM 5358 N N . ASP A 1 703 ? 3.448 -38.821 -20.046 1.00 97.56 703 ASP A N 1
ATOM 5359 C CA . ASP A 1 703 ? 3.644 -39.682 -21.214 1.00 97.56 703 ASP A CA 1
ATOM 5360 C C . ASP A 1 703 ? 5.058 -40.270 -21.329 1.00 97.56 703 ASP A C 1
ATOM 5362 O O . ASP A 1 703 ? 5.200 -41.367 -21.870 1.00 97.56 703 ASP A O 1
ATOM 5366 N N . THR A 1 704 ? 6.084 -39.643 -20.742 1.00 95.69 704 THR A N 1
ATOM 5367 C CA . THR A 1 704 ? 7.428 -40.244 -20.645 1.00 95.69 704 THR A CA 1
ATOM 5368 C C . THR A 1 704 ? 7.564 -41.283 -19.530 1.00 95.69 704 THR A C 1
ATOM 5370 O O . THR A 1 704 ? 8.503 -42.073 -19.582 1.00 95.69 704 THR A O 1
ATOM 5373 N N . ALA A 1 705 ? 6.666 -41.311 -18.538 1.00 97.19 705 ALA A N 1
ATOM 5374 C CA . ALA A 1 705 ? 6.747 -42.234 -17.401 1.00 97.19 705 ALA A CA 1
ATOM 5375 C C . ALA A 1 705 ? 6.580 -43.714 -17.810 1.00 97.19 705 ALA A C 1
ATOM 5377 O O . ALA A 1 705 ? 5.696 -44.049 -18.613 1.00 97.19 705 ALA A O 1
ATOM 5378 N N . GLN A 1 706 ? 7.411 -44.581 -17.220 1.00 95.62 706 GLN A N 1
ATOM 5379 C CA . GLN A 1 706 ? 7.600 -45.994 -17.579 1.00 95.62 706 GLN A CA 1
ATOM 5380 C C . GLN A 1 706 ? 7.179 -46.990 -16.483 1.00 95.62 706 GLN A C 1
ATOM 5382 O O . GLN A 1 706 ? 6.736 -48.089 -16.806 1.00 95.62 706 GLN A O 1
ATOM 5387 N N . GLN A 1 707 ? 7.328 -46.643 -15.202 1.00 96.00 707 GLN A N 1
ATOM 5388 C CA . GLN A 1 707 ? 7.156 -47.549 -14.057 1.00 96.00 707 GLN A CA 1
ATOM 5389 C C . GLN A 1 707 ? 6.023 -47.105 -13.127 1.00 96.00 707 GLN A C 1
ATOM 5391 O O . GLN A 1 707 ? 5.090 -47.871 -12.880 1.00 96.00 707 GLN A O 1
ATOM 5396 N N . GLU A 1 708 ? 6.064 -45.869 -12.624 1.00 97.19 708 GLU A N 1
ATOM 5397 C CA . GLU A 1 708 ? 5.048 -45.354 -11.701 1.00 97.19 708 GLU A CA 1
ATOM 5398 C C . GLU A 1 708 ? 4.732 -43.869 -11.895 1.00 97.19 708 GLU A C 1
ATOM 5400 O O . GLU A 1 708 ? 5.569 -43.077 -12.321 1.00 97.19 708 GLU A O 1
ATOM 5405 N N . ILE A 1 709 ? 3.506 -43.491 -11.518 1.00 98.62 709 ILE A N 1
ATOM 5406 C CA . ILE A 1 709 ? 3.081 -42.097 -11.367 1.00 98.62 709 ILE A CA 1
ATOM 5407 C C . ILE A 1 709 ? 2.442 -41.918 -9.987 1.00 98.62 709 ILE A C 1
ATOM 5409 O O . ILE A 1 709 ? 1.577 -42.697 -9.563 1.00 98.62 709 ILE A O 1
ATOM 5413 N N . ARG A 1 710 ? 2.846 -40.850 -9.300 1.00 98.56 710 ARG A N 1
ATOM 5414 C CA . ARG A 1 710 ? 2.340 -40.404 -7.999 1.00 98.56 710 ARG A CA 1
ATOM 5415 C C . ARG A 1 710 ? 1.888 -38.954 -8.135 1.00 98.56 710 ARG A C 1
ATOM 5417 O O . ARG A 1 710 ? 2.684 -38.030 -7.989 1.00 98.56 710 ARG A O 1
ATOM 5424 N N . LEU A 1 711 ? 0.611 -38.757 -8.465 1.00 98.56 711 LEU A N 1
ATOM 5425 C CA . LEU A 1 711 ? 0.028 -37.422 -8.627 1.00 98.56 711 LEU A CA 1
ATOM 5426 C C . LEU A 1 711 ? -0.649 -36.974 -7.330 1.00 98.56 711 LEU A C 1
ATOM 5428 O O . LEU A 1 711 ? -1.360 -37.757 -6.692 1.00 98.56 711 LEU A O 1
ATOM 5432 N N . MET A 1 712 ? -0.466 -35.707 -6.962 1.00 97.62 712 MET A N 1
ATOM 5433 C CA . MET A 1 712 ? -1.222 -35.041 -5.900 1.00 97.62 712 MET A CA 1
ATOM 5434 C C . MET A 1 712 ? -1.650 -33.630 -6.316 1.00 97.62 712 MET A C 1
ATOM 5436 O O . MET A 1 712 ? -0.820 -32.847 -6.776 1.00 97.62 712 MET A O 1
ATOM 5440 N N . GLY A 1 713 ? -2.945 -33.315 -6.186 1.00 96.69 713 GLY A N 1
ATOM 5441 C CA . GLY A 1 713 ? -3.538 -32.114 -6.787 1.00 96.69 713 GLY A CA 1
ATOM 5442 C C . GLY A 1 713 ? -4.677 -31.467 -5.992 1.00 96.69 713 GLY A C 1
ATOM 5443 O O . GLY A 1 713 ? -5.573 -32.146 -5.494 1.00 96.69 713 GLY A O 1
ATOM 5444 N N . TYR A 1 714 ? -4.686 -30.132 -5.944 1.00 96.44 714 TYR A N 1
ATOM 5445 C CA . TYR A 1 714 ? -5.776 -29.350 -5.350 1.00 96.44 714 TYR A CA 1
ATOM 5446 C C . TYR A 1 714 ? -7.079 -29.435 -6.160 1.00 96.44 714 TYR A C 1
ATOM 5448 O O . TYR A 1 714 ? -8.051 -30.015 -5.692 1.00 96.44 714 TYR A O 1
ATOM 5456 N N . SER A 1 715 ? -7.117 -28.893 -7.382 1.00 94.19 715 SER A N 1
ATOM 5457 C CA . SER A 1 715 ? -8.289 -28.974 -8.267 1.00 94.19 715 SER A CA 1
ATOM 5458 C C . SER A 1 715 ? -7.982 -29.814 -9.502 1.00 94.19 715 SER A C 1
ATOM 5460 O O . SER A 1 715 ? -6.963 -29.608 -10.163 1.00 94.19 715 SER A O 1
ATOM 5462 N N . PHE A 1 716 ? -8.876 -30.755 -9.805 1.00 96.56 716 PHE A N 1
ATOM 5463 C CA . PHE A 1 716 ? -8.735 -31.725 -10.883 1.00 96.56 716 PHE A CA 1
ATOM 5464 C C . PHE A 1 716 ? -9.957 -31.656 -11.810 1.00 96.56 716 PHE A C 1
ATOM 5466 O O . PHE A 1 716 ? -11.057 -32.050 -11.425 1.00 96.56 716 PHE A O 1
ATOM 5473 N N . THR A 1 717 ? -9.792 -31.102 -13.017 1.00 94.50 717 THR A N 1
ATOM 5474 C CA . THR A 1 717 ? -10.851 -30.986 -14.048 1.00 94.50 717 THR A CA 1
ATOM 5475 C C . THR A 1 717 ? -10.357 -31.091 -15.497 1.00 94.50 717 THR A C 1
ATOM 5477 O O . THR A 1 717 ? -11.185 -31.060 -16.408 1.00 94.50 717 THR A O 1
ATOM 5480 N N . SER A 1 718 ? -9.046 -31.192 -15.760 1.00 95.50 718 SER A N 1
ATOM 5481 C CA . SER A 1 718 ? -8.527 -31.298 -17.133 1.00 95.50 718 SER A CA 1
ATOM 5482 C C . SER A 1 718 ? -8.782 -32.700 -17.705 1.00 95.50 718 SER A C 1
ATOM 5484 O O . SER A 1 718 ? -8.223 -33.678 -17.198 1.00 95.50 718 SER A O 1
ATOM 5486 N N . PRO A 1 719 ? -9.582 -32.841 -18.781 1.00 93.12 719 PRO A N 1
ATOM 5487 C CA . PRO A 1 719 ? -9.729 -34.123 -19.457 1.00 93.12 719 PRO A CA 1
ATOM 5488 C C . PRO A 1 719 ? -8.464 -34.527 -20.236 1.00 93.12 719 PRO A C 1
ATOM 5490 O O . PRO A 1 719 ? -8.313 -35.699 -20.555 1.00 93.12 719 PRO A O 1
ATOM 5493 N N . GLU A 1 720 ? -7.544 -33.602 -20.522 1.00 96.12 720 GLU A N 1
ATOM 5494 C CA . GLU A 1 720 ? -6.226 -33.879 -21.110 1.00 96.12 720 GLU A CA 1
ATOM 5495 C C . GLU A 1 720 ? -5.387 -34.702 -20.129 1.00 96.12 720 GLU A C 1
ATOM 5497 O O . GLU A 1 720 ? -4.960 -35.805 -20.467 1.00 96.12 720 GLU A O 1
ATOM 5502 N N . VAL A 1 721 ? -5.257 -34.224 -18.886 1.00 97.50 721 VAL A N 1
ATOM 5503 C CA . VAL A 1 721 ? -4.552 -34.936 -17.809 1.00 97.50 721 VAL A CA 1
ATOM 5504 C C . VAL A 1 721 ? -5.239 -36.271 -17.490 1.00 97.50 721 VAL A C 1
ATOM 5506 O O . VAL A 1 721 ? -4.560 -37.284 -17.353 1.00 97.50 721 VAL A O 1
ATOM 5509 N N . VAL A 1 722 ? -6.580 -36.329 -17.459 1.00 97.62 722 VAL A N 1
ATOM 5510 C CA . VAL A 1 722 ? -7.311 -37.608 -17.308 1.00 97.62 722 VAL A CA 1
ATOM 5511 C C . VAL A 1 722 ? -6.960 -38.594 -18.426 1.00 97.62 722 VAL A C 1
ATOM 5513 O O . VAL A 1 722 ? -6.650 -39.749 -18.136 1.00 97.62 722 VAL A O 1
ATOM 5516 N N . ARG A 1 723 ? -6.974 -38.165 -19.698 1.00 97.25 723 ARG A N 1
ATOM 5517 C CA . ARG A 1 723 ? -6.617 -39.030 -20.836 1.00 97.25 723 ARG A CA 1
ATOM 5518 C C . ARG A 1 723 ? -5.173 -39.525 -20.739 1.00 97.25 723 ARG A C 1
ATOM 5520 O O . ARG A 1 723 ? -4.948 -40.709 -20.969 1.00 97.25 723 ARG A O 1
ATOM 5527 N N . ALA A 1 724 ? -4.229 -38.666 -20.355 1.00 98.12 724 ALA A N 1
ATOM 5528 C CA . ALA A 1 724 ? -2.822 -39.035 -20.198 1.00 98.12 724 ALA A CA 1
ATOM 5529 C C . ALA A 1 724 ? -2.611 -40.062 -19.067 1.00 98.12 724 ALA A C 1
ATOM 5531 O O . ALA A 1 724 ? -1.955 -41.079 -19.272 1.00 98.12 724 ALA A O 1
ATOM 5532 N N . LEU A 1 725 ? -3.246 -39.882 -17.902 1.00 98.31 725 LEU A N 1
ATOM 5533 C CA . LEU A 1 725 ? -3.165 -40.842 -16.790 1.00 98.31 725 LEU A CA 1
ATOM 5534 C C . LEU A 1 725 ? -3.785 -42.206 -17.1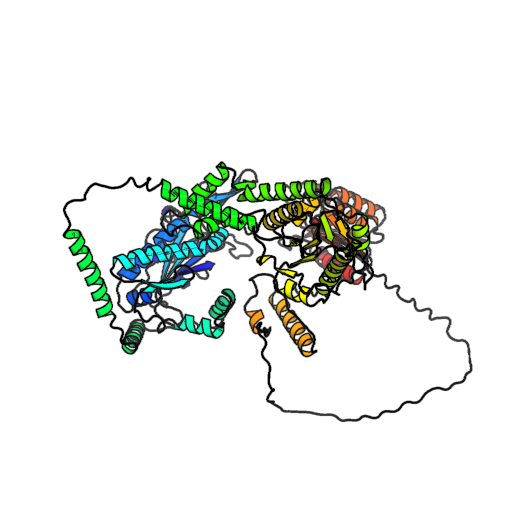46 1.00 98.31 725 LEU A C 1
ATOM 5536 O O . LEU A 1 725 ? -3.220 -43.250 -16.818 1.00 98.31 725 LEU A O 1
ATOM 5540 N N . VAL A 1 726 ? -4.920 -42.217 -17.857 1.00 97.94 726 VAL A N 1
ATOM 5541 C CA . VAL A 1 726 ? -5.544 -43.454 -18.364 1.00 97.94 726 VAL A CA 1
ATOM 5542 C C . VAL A 1 726 ? -4.687 -44.109 -19.453 1.00 97.94 726 VAL A C 1
ATOM 5544 O O . VAL A 1 726 ? -4.596 -45.336 -19.495 1.00 97.94 726 VAL A O 1
ATOM 5547 N N . SER A 1 727 ? -4.015 -43.319 -20.296 1.00 97.31 727 SER A N 1
ATOM 5548 C CA . SER A 1 727 ? -3.018 -43.802 -21.259 1.00 97.31 727 SER A CA 1
ATOM 5549 C C . SER A 1 727 ? -1.856 -44.487 -20.535 1.00 97.31 727 SER A C 1
ATOM 5551 O O . SER A 1 727 ? -1.610 -45.667 -20.769 1.00 97.31 727 SER A O 1
ATOM 5553 N N . ALA A 1 728 ? -1.222 -43.816 -19.568 1.00 97.44 728 ALA A N 1
ATOM 5554 C CA . ALA A 1 728 ? -0.133 -44.371 -18.768 1.00 97.44 728 ALA A CA 1
ATOM 5555 C C . ALA A 1 728 ? -0.531 -45.679 -18.060 1.00 97.44 728 ALA A C 1
ATOM 5557 O O . ALA A 1 728 ? 0.193 -46.671 -18.154 1.00 97.44 728 ALA A O 1
ATOM 5558 N N . LYS A 1 729 ? -1.724 -45.745 -17.448 1.00 96.94 729 LYS A N 1
ATOM 5559 C CA . LYS A 1 729 ? -2.218 -46.987 -16.828 1.00 96.94 729 LYS A CA 1
ATOM 5560 C C . LYS A 1 729 ? -2.389 -48.126 -17.844 1.00 96.94 729 LYS A C 1
ATOM 5562 O O . LYS A 1 729 ? -2.078 -49.269 -17.523 1.00 96.94 729 LYS A O 1
ATOM 5567 N N . ARG A 1 730 ? -2.818 -47.826 -19.078 1.00 95.62 730 ARG A N 1
ATOM 5568 C CA . ARG A 1 730 ? -2.896 -48.798 -20.191 1.00 95.62 730 ARG A CA 1
ATOM 5569 C C . ARG A 1 730 ? -1.525 -49.206 -20.742 1.00 95.62 730 ARG A C 1
ATOM 5571 O O . ARG A 1 730 ? -1.406 -50.324 -21.229 1.00 95.62 730 ARG A O 1
ATOM 5578 N N . ARG A 1 731 ? -0.496 -48.355 -20.628 1.00 96.12 731 ARG A N 1
ATOM 5579 C CA . ARG A 1 731 ? 0.913 -48.713 -20.907 1.00 96.12 731 ARG A CA 1
ATOM 5580 C C . ARG A 1 731 ? 1.531 -49.624 -19.830 1.00 96.12 731 ARG A C 1
ATOM 5582 O O . ARG A 1 731 ? 2.645 -50.091 -20.017 1.00 96.12 731 ARG A O 1
ATOM 5589 N N . GLY A 1 732 ? 0.826 -49.878 -18.722 1.00 96.06 732 GLY A N 1
ATOM 5590 C CA . GLY A 1 732 ? 1.283 -50.718 -17.605 1.00 96.06 732 GLY A CA 1
ATOM 5591 C C . GLY A 1 732 ? 1.842 -49.948 -16.401 1.00 96.06 732 GLY A C 1
ATOM 5592 O O . GLY A 1 732 ? 2.137 -50.565 -15.381 1.00 96.06 732 GLY A O 1
ATOM 5593 N N . VAL A 1 733 ? 1.934 -48.616 -16.480 1.00 98.19 733 VAL A N 1
ATOM 5594 C CA . VAL A 1 733 ? 2.475 -47.752 -15.416 1.00 98.19 733 VAL A CA 1
ATOM 5595 C C . VAL A 1 733 ? 1.596 -47.828 -14.161 1.00 98.19 733 VAL A C 1
ATOM 5597 O O . VAL A 1 733 ? 0.364 -47.722 -14.242 1.00 98.19 733 VAL A O 1
ATOM 5600 N N . ASP A 1 734 ? 2.193 -47.956 -12.973 1.00 97.94 734 ASP A N 1
ATOM 5601 C CA . ASP A 1 734 ? 1.439 -47.893 -11.718 1.00 97.94 734 ASP A CA 1
ATOM 5602 C C . ASP A 1 734 ? 1.070 -46.447 -11.364 1.00 97.94 734 ASP A C 1
ATOM 5604 O O . ASP A 1 734 ? 1.755 -45.769 -10.600 1.00 97.94 734 ASP A O 1
ATOM 5608 N N . VAL A 1 735 ? -0.032 -45.965 -11.934 1.00 98.62 735 VAL A N 1
ATOM 5609 C CA . VAL A 1 735 ? -0.609 -44.647 -11.643 1.00 98.62 735 VAL A CA 1
ATOM 5610 C C . VAL A 1 735 ? -1.416 -44.677 -10.342 1.00 98.62 735 VAL A C 1
ATOM 5612 O O . VAL A 1 735 ? -2.321 -45.501 -10.204 1.00 98.62 735 VAL A O 1
ATOM 5615 N N . ARG A 1 736 ? -1.147 -43.743 -9.419 1.00 98.50 736 ARG A N 1
ATOM 5616 C CA . ARG A 1 736 ? -1.956 -43.482 -8.211 1.00 98.50 736 ARG A CA 1
ATOM 5617 C C . ARG A 1 736 ? -2.133 -41.981 -7.980 1.00 98.50 736 ARG A C 1
ATOM 5619 O O . ARG A 1 736 ? -1.219 -41.196 -8.239 1.00 98.50 736 ARG A O 1
ATOM 5626 N N . VAL A 1 737 ? -3.306 -41.588 -7.483 1.00 98.50 737 VAL A N 1
ATOM 5627 C CA . VAL A 1 737 ? -3.748 -40.184 -7.440 1.00 98.50 737 VAL A CA 1
ATOM 5628 C C . VAL A 1 737 ? -4.282 -39.800 -6.057 1.00 98.50 737 VAL A C 1
ATOM 5630 O O . VAL A 1 737 ? -5.119 -40.505 -5.499 1.00 98.50 737 VAL A O 1
ATOM 5633 N N . VAL A 1 738 ? -3.849 -38.654 -5.522 1.00 98.19 738 VAL A N 1
ATOM 5634 C CA . VAL A 1 738 ? -4.417 -38.039 -4.308 1.00 98.19 738 VAL A CA 1
ATOM 5635 C C . VAL A 1 738 ? -4.963 -36.649 -4.619 1.00 98.19 738 VAL A C 1
ATOM 5637 O O . VAL A 1 738 ? -4.269 -35.835 -5.217 1.00 98.19 738 VAL A O 1
ATOM 5640 N N . LEU A 1 739 ? -6.183 -36.341 -4.187 1.00 98.00 739 LEU A N 1
ATOM 5641 C CA . LEU A 1 739 ? -6.816 -35.041 -4.421 1.00 98.00 739 LEU A CA 1
ATOM 5642 C C . LEU A 1 739 ? -7.322 -34.389 -3.131 1.00 98.00 739 LEU A C 1
ATOM 5644 O O . LEU A 1 739 ? -7.635 -35.069 -2.152 1.00 98.00 739 LEU A O 1
ATOM 5648 N N . ASP A 1 740 ? -7.455 -33.063 -3.138 1.00 97.50 740 ASP A N 1
ATOM 5649 C CA . ASP A 1 740 ? -8.206 -32.357 -2.096 1.00 97.50 740 ASP A CA 1
ATOM 5650 C C . ASP A 1 740 ? -9.683 -32.775 -2.127 1.00 97.50 740 ASP A C 1
ATOM 5652 O O . ASP A 1 740 ? -10.346 -32.707 -3.166 1.00 97.50 740 ASP A O 1
ATOM 5656 N N . TRP A 1 741 ? -10.229 -33.196 -0.987 1.00 94.75 741 TRP A N 1
ATOM 5657 C CA . TRP A 1 741 ? -11.629 -33.607 -0.913 1.00 94.75 741 TRP A CA 1
ATOM 5658 C C . TRP A 1 741 ? -12.580 -32.448 -1.240 1.00 94.75 741 TRP A C 1
ATOM 5660 O O . TRP A 1 741 ? -13.514 -32.601 -2.029 1.00 94.75 741 TRP A O 1
ATOM 5670 N N . LYS A 1 742 ? -12.346 -31.261 -0.682 1.00 91.81 742 LYS A N 1
ATOM 5671 C CA . LYS A 1 742 ? -13.302 -30.149 -0.723 1.00 91.81 742 LYS A CA 1
ATOM 5672 C C . LYS A 1 742 ? -13.399 -29.522 -2.115 1.00 91.81 742 LYS A C 1
ATOM 5674 O O . LYS A 1 742 ? -14.500 -29.250 -2.594 1.00 91.81 742 LYS A O 1
ATOM 5679 N N . ALA A 1 743 ? -12.261 -29.329 -2.772 1.00 91.81 743 ALA A N 1
ATOM 5680 C CA . ALA A 1 743 ? -12.146 -28.749 -4.101 1.00 91.81 743 ALA A CA 1
ATOM 5681 C C . ALA A 1 743 ? -12.630 -29.682 -5.222 1.00 91.81 743 ALA A C 1
ATOM 5683 O O . ALA A 1 743 ? -12.915 -29.191 -6.311 1.00 91.81 743 ALA A O 1
ATOM 5684 N N . ASN A 1 744 ? -12.798 -30.988 -4.975 1.00 92.88 744 ASN A N 1
ATOM 5685 C CA . ASN A 1 744 ? -13.238 -31.943 -6.003 1.00 92.88 744 ASN A CA 1
ATOM 5686 C C . ASN A 1 744 ? -14.616 -32.582 -5.734 1.00 92.88 744 ASN A C 1
ATOM 5688 O O . ASN A 1 744 ? -15.226 -33.101 -6.667 1.00 92.88 744 ASN A O 1
ATOM 5692 N N . THR A 1 745 ? -15.147 -32.506 -4.504 1.00 87.94 745 THR A N 1
ATOM 5693 C CA . THR A 1 745 ? -16.459 -33.090 -4.128 1.00 87.94 745 THR A CA 1
ATOM 5694 C C . THR A 1 745 ? -17.568 -32.075 -3.827 1.00 87.94 745 THR A C 1
ATOM 5696 O O . THR A 1 745 ? -18.725 -32.470 -3.680 1.00 87.94 745 THR A O 1
ATOM 5699 N N . GLY A 1 746 ? -17.255 -30.774 -3.752 1.00 80.06 746 GLY A N 1
ATOM 5700 C CA . GLY A 1 746 ? -18.244 -29.718 -3.504 1.00 80.06 746 GLY A CA 1
ATOM 5701 C C . GLY A 1 746 ? -19.414 -29.727 -4.503 1.00 80.06 746 GLY A C 1
ATOM 5702 O O . GLY A 1 746 ? -19.243 -30.114 -5.658 1.00 80.06 746 GLY A O 1
ATOM 5703 N N . LYS A 1 747 ? -20.603 -29.272 -4.067 1.00 72.69 747 LYS A N 1
ATOM 5704 C CA . LYS A 1 747 ? -21.889 -29.417 -4.794 1.00 72.69 747 LYS A CA 1
ATOM 5705 C C . LYS A 1 747 ? -21.855 -29.019 -6.280 1.00 72.69 747 LYS A C 1
ATOM 5707 O O . LYS A 1 747 ? -22.536 -29.654 -7.077 1.00 72.69 747 LYS A O 1
ATOM 5712 N N . ASN A 1 748 ? -21.052 -28.020 -6.650 1.00 74.94 748 ASN A N 1
ATOM 5713 C CA . ASN A 1 748 ? -20.991 -27.482 -8.014 1.00 74.94 748 ASN A CA 1
ATOM 5714 C C . ASN A 1 748 ? -19.869 -28.114 -8.868 1.00 74.94 748 ASN A C 1
ATOM 5716 O O . ASN A 1 748 ? -19.778 -27.853 -10.067 1.00 74.94 748 ASN A O 1
ATOM 5720 N N . ASN A 1 749 ? -19.016 -28.969 -8.292 1.00 84.44 749 ASN A N 1
ATOM 5721 C CA . ASN A 1 749 ? -17.759 -29.417 -8.907 1.00 84.44 749 ASN A CA 1
ATOM 5722 C C . ASN A 1 749 ? -17.967 -30.681 -9.761 1.00 84.44 749 ASN A C 1
ATOM 5724 O O . ASN A 1 749 ? -17.235 -31.667 -9.671 1.00 84.44 749 ASN A O 1
ATOM 5728 N N . ASN A 1 750 ? -18.998 -30.650 -10.609 1.00 86.19 750 ASN A N 1
ATOM 5729 C CA . ASN A 1 750 ? -19.439 -31.781 -11.430 1.00 86.19 750 ASN A CA 1
ATOM 5730 C C . ASN A 1 750 ? -18.333 -32.282 -12.374 1.00 86.19 750 ASN A C 1
ATOM 5732 O O . ASN A 1 750 ? -18.165 -33.489 -12.534 1.00 86.19 750 ASN A O 1
ATOM 5736 N N . ALA A 1 751 ? -17.527 -31.369 -12.928 1.00 88.00 751 ALA A N 1
ATOM 5737 C CA . ALA A 1 751 ? -16.374 -31.713 -13.760 1.00 88.00 751 ALA A CA 1
ATOM 5738 C C . ALA A 1 751 ? -15.306 -32.519 -12.994 1.00 88.00 751 ALA A C 1
ATOM 5740 O O . ALA A 1 751 ? -14.744 -33.459 -13.552 1.00 88.00 751 ALA A O 1
ATOM 5741 N N . SER A 1 752 ? -15.063 -32.204 -11.716 1.00 92.88 752 SER A N 1
ATOM 5742 C CA . SER A 1 752 ? -14.121 -32.953 -10.875 1.00 92.88 752 SER A CA 1
ATOM 5743 C C . SER A 1 752 ? -14.654 -34.329 -10.509 1.00 92.88 752 SER A C 1
ATOM 5745 O O . SER A 1 752 ? -13.934 -35.313 -10.646 1.00 92.88 752 SER A O 1
ATOM 5747 N N . ARG A 1 753 ? -15.932 -34.433 -10.121 1.00 92.81 753 ARG A N 1
ATOM 5748 C CA . ARG A 1 753 ? -16.567 -35.733 -9.843 1.00 92.81 753 ARG A CA 1
ATOM 5749 C C . ARG A 1 753 ? -16.557 -36.641 -11.079 1.00 92.81 753 ARG A C 1
ATOM 5751 O O . ARG A 1 753 ? -16.191 -37.806 -10.966 1.00 92.81 753 ARG A O 1
ATOM 5758 N N . ALA A 1 754 ? -16.833 -36.097 -12.267 1.00 91.75 754 ALA A N 1
ATOM 5759 C CA . ALA A 1 754 ? -16.699 -36.825 -13.529 1.00 91.75 754 ALA A CA 1
ATOM 5760 C C . ALA A 1 754 ? -15.247 -37.271 -13.803 1.00 91.75 754 ALA A C 1
ATOM 5762 O O . ALA A 1 754 ? -15.015 -38.437 -14.117 1.00 91.75 754 ALA A O 1
ATOM 5763 N N . ALA A 1 755 ? -14.263 -36.383 -13.629 1.00 94.62 755 ALA A N 1
ATOM 5764 C CA . ALA A 1 755 ? -12.846 -36.700 -13.818 1.00 94.62 755 ALA A CA 1
ATOM 5765 C C . ALA A 1 755 ? -12.344 -37.793 -12.849 1.00 94.62 755 ALA A C 1
ATOM 5767 O O . ALA A 1 755 ? -11.640 -38.711 -13.269 1.00 94.62 755 ALA A O 1
ATOM 5768 N N . MET A 1 756 ? -12.754 -37.750 -11.576 1.00 95.81 756 MET A N 1
ATOM 5769 C CA . MET A 1 756 ? -12.434 -38.785 -10.582 1.00 95.81 756 MET A CA 1
ATOM 5770 C C . MET A 1 756 ? -13.135 -40.118 -10.884 1.00 95.81 756 MET A C 1
ATOM 5772 O O . MET A 1 756 ? -12.499 -41.169 -10.804 1.00 95.81 756 MET A O 1
ATOM 5776 N N . ASN A 1 757 ? -14.411 -40.096 -11.290 1.00 94.06 757 ASN A N 1
ATOM 5777 C CA . ASN A 1 757 ? -15.145 -41.303 -11.688 1.00 94.06 757 ASN A CA 1
ATOM 5778 C C . ASN A 1 757 ? -14.515 -41.994 -12.908 1.00 94.06 757 ASN A C 1
ATOM 5780 O O . ASN A 1 757 ? -14.500 -43.224 -12.954 1.00 94.06 757 ASN A O 1
ATOM 5784 N N . LEU A 1 758 ? -13.978 -41.226 -13.867 1.00 95.25 758 LEU A N 1
ATOM 5785 C CA . LEU A 1 758 ? -13.254 -41.753 -15.031 1.00 95.25 758 LEU A CA 1
ATOM 5786 C C . LEU A 1 758 ? -11.934 -42.433 -14.639 1.00 95.25 758 LEU A C 1
ATOM 5788 O O . LEU A 1 758 ? -11.648 -43.515 -15.146 1.00 95.25 758 LEU A O 1
ATOM 5792 N N . LEU A 1 759 ? -11.152 -41.850 -13.722 1.00 96.19 759 LEU A N 1
ATOM 5793 C CA . LEU A 1 759 ? -9.924 -42.485 -13.223 1.00 96.19 759 LEU A CA 1
ATOM 5794 C C . LEU A 1 759 ? -10.227 -43.772 -12.440 1.00 96.19 759 LEU A C 1
ATOM 5796 O O . LEU A 1 759 ? -9.633 -44.812 -12.722 1.00 96.19 759 LEU A O 1
ATOM 5800 N N . ALA A 1 760 ? -11.198 -43.733 -11.524 1.00 94.69 760 ALA A N 1
ATOM 5801 C CA . ALA A 1 760 ? -11.626 -44.916 -10.776 1.00 94.69 760 ALA A CA 1
ATOM 5802 C C . ALA A 1 760 ? -12.168 -46.020 -11.708 1.00 94.69 760 ALA A C 1
ATOM 5804 O O . ALA A 1 760 ? -11.812 -47.187 -11.555 1.00 94.69 760 ALA A O 1
ATOM 5805 N N . GLY A 1 761 ? -12.952 -45.651 -12.728 1.00 92.38 761 GLY A N 1
ATOM 5806 C CA . GLY A 1 761 ? -13.469 -46.576 -13.745 1.00 92.38 761 GLY A CA 1
ATOM 5807 C C . GLY A 1 761 ? -12.394 -47.153 -14.674 1.00 92.38 761 GLY A C 1
ATOM 5808 O O . GLY A 1 761 ? -12.580 -48.229 -15.231 1.00 92.38 761 GLY A O 1
ATOM 5809 N N . ALA A 1 762 ? -11.249 -46.479 -14.806 1.00 94.38 762 ALA A N 1
ATOM 5810 C CA . ALA A 1 762 ? -10.065 -46.984 -15.497 1.00 94.38 762 ALA A CA 1
ATOM 5811 C C . ALA A 1 762 ? -9.146 -47.843 -14.601 1.00 94.38 762 ALA A C 1
ATOM 5813 O O . ALA A 1 762 ? -8.045 -48.199 -15.022 1.00 94.38 762 ALA A O 1
ATOM 5814 N N . GLY A 1 763 ? -9.557 -48.160 -13.366 1.00 94.88 763 GLY A N 1
ATOM 5815 C CA . GLY A 1 763 ? -8.756 -48.954 -12.430 1.00 94.88 763 GLY A CA 1
ATOM 5816 C C . GLY A 1 763 ? -7.526 -48.219 -11.885 1.00 94.88 763 GLY A C 1
ATOM 5817 O O . GLY A 1 763 ? -6.535 -48.861 -11.532 1.00 94.88 763 GLY A O 1
ATOM 5818 N N . ILE A 1 764 ? -7.559 -46.882 -11.836 1.00 97.81 764 ILE A N 1
ATOM 5819 C CA . ILE A 1 764 ? -6.515 -46.051 -11.220 1.00 97.81 764 ILE A CA 1
ATOM 5820 C C . ILE A 1 764 ? -6.906 -45.785 -9.758 1.00 97.81 764 ILE A C 1
ATOM 5822 O O . ILE A 1 764 ? -7.923 -45.126 -9.524 1.00 97.81 764 ILE A O 1
ATOM 5826 N N . PRO A 1 765 ? -6.125 -46.254 -8.763 1.00 97.31 765 PRO A N 1
ATOM 5827 C CA . PRO A 1 765 ? -6.385 -45.962 -7.358 1.00 97.31 765 PRO A CA 1
ATOM 5828 C C . PRO A 1 765 ? -6.348 -44.452 -7.081 1.00 97.31 765 PRO A C 1
ATOM 5830 O O . PRO A 1 765 ? -5.311 -43.799 -7.246 1.00 97.31 765 PRO A O 1
ATOM 5833 N N . LEU A 1 766 ? -7.487 -43.910 -6.646 1.00 97.62 766 LEU A N 1
ATOM 5834 C CA . LEU A 1 766 ? -7.680 -42.491 -6.359 1.00 97.62 766 LEU A CA 1
ATOM 5835 C C . LEU A 1 766 ? -8.178 -42.299 -4.928 1.00 97.62 766 LEU A C 1
ATOM 5837 O O . LEU A 1 766 ? -9.151 -42.928 -4.511 1.00 97.62 766 LEU A O 1
ATOM 5841 N N . ARG A 1 767 ? -7.534 -41.392 -4.192 1.00 97.75 767 ARG A N 1
ATOM 5842 C CA . ARG A 1 767 ? -7.904 -41.015 -2.824 1.00 97.75 767 ARG A CA 1
ATOM 5843 C C . ARG A 1 767 ? -8.193 -39.527 -2.702 1.00 97.75 767 ARG A C 1
ATOM 5845 O O . ARG A 1 767 ? -7.557 -38.708 -3.359 1.00 97.75 767 ARG A O 1
ATOM 5852 N N . THR A 1 768 ? -9.111 -39.171 -1.811 1.00 96.62 768 THR A N 1
ATOM 5853 C CA . THR A 1 768 ? -9.386 -37.778 -1.431 1.00 96.62 768 THR A CA 1
ATOM 5854 C C . THR A 1 768 ? -8.999 -37.526 0.022 1.00 96.62 768 THR A C 1
ATOM 5856 O O . THR A 1 768 ? -9.330 -38.335 0.889 1.00 96.62 768 THR A O 1
ATOM 5859 N N . VAL A 1 769 ? -8.326 -36.408 0.301 1.00 96.19 769 VAL A N 1
ATOM 5860 C CA . VAL A 1 769 ? -7.882 -36.014 1.650 1.00 96.19 769 VAL A CA 1
ATOM 5861 C C . VAL A 1 769 ? -8.712 -34.837 2.156 1.00 96.19 769 VAL A C 1
ATOM 5863 O O . VAL A 1 769 ? -8.807 -33.807 1.491 1.00 96.19 769 VAL A O 1
ATOM 5866 N N . SER A 1 770 ? -9.278 -34.980 3.355 1.00 94.12 770 SER A N 1
ATOM 5867 C CA . SER A 1 770 ? -10.023 -33.937 4.082 1.00 94.12 770 SER A CA 1
ATOM 5868 C C . SER A 1 770 ? -9.350 -33.499 5.394 1.00 94.12 770 SER A C 1
ATOM 5870 O O . SER A 1 770 ? -9.834 -32.580 6.048 1.00 94.12 770 SER A O 1
ATOM 5872 N N . ALA A 1 771 ? -8.219 -34.113 5.766 1.00 91.25 771 ALA A N 1
ATOM 5873 C CA . ALA A 1 771 ? -7.470 -33.828 6.998 1.00 91.25 771 ALA A CA 1
ATOM 5874 C C . ALA A 1 771 ? -6.839 -32.418 7.053 1.00 91.25 771 ALA A C 1
ATOM 5876 O O . ALA A 1 771 ? -6.396 -31.969 8.109 1.00 91.25 771 ALA A O 1
ATOM 5877 N N . TYR A 1 772 ? -6.802 -31.707 5.923 1.00 89.62 772 TYR A N 1
ATOM 5878 C CA . TYR A 1 772 ? -6.293 -30.343 5.811 1.00 89.62 772 TYR A CA 1
ATOM 5879 C C . TYR A 1 772 ? -7.406 -29.386 5.381 1.00 89.62 772 TYR A C 1
ATOM 5881 O O . TYR A 1 772 ? -8.303 -29.752 4.627 1.00 89.62 772 TYR A O 1
ATOM 5889 N N . LYS A 1 773 ? -7.302 -28.114 5.790 1.00 86.06 773 LYS A N 1
ATOM 5890 C CA . LYS A 1 773 ? -8.218 -27.044 5.351 1.00 86.06 773 LYS A CA 1
ATOM 5891 C C . LYS A 1 773 ? -8.279 -26.911 3.819 1.00 86.06 773 LYS A C 1
ATOM 5893 O O . LYS A 1 773 ? -9.341 -26.571 3.299 1.00 86.06 773 LYS A O 1
ATOM 5898 N N . ILE A 1 774 ? -7.134 -27.142 3.166 1.00 88.62 774 ILE A N 1
ATOM 5899 C CA . ILE A 1 774 ? -6.937 -27.452 1.743 1.00 88.62 774 ILE A CA 1
ATOM 5900 C C . ILE A 1 774 ? -5.644 -28.284 1.593 1.00 88.62 774 ILE A C 1
ATOM 5902 O O . ILE A 1 774 ? -4.635 -27.957 2.221 1.00 88.62 774 ILE A O 1
ATOM 5906 N N . LEU A 1 775 ? -5.645 -29.316 0.750 1.00 92.56 775 LEU A N 1
ATOM 5907 C CA . LEU A 1 775 ? -4.455 -29.945 0.163 1.00 92.56 775 LEU A CA 1
ATOM 5908 C C . LEU A 1 775 ? -4.105 -29.133 -1.090 1.00 92.56 775 LEU A C 1
ATOM 5910 O O . LEU A 1 775 ? -4.698 -29.317 -2.147 1.00 92.56 775 LEU A O 1
ATOM 5914 N N . HIS A 1 776 ? -3.210 -28.152 -0.953 1.00 95.81 776 HIS A N 1
ATOM 5915 C CA . HIS A 1 776 ? -2.963 -27.160 -2.010 1.00 95.81 776 HIS A CA 1
ATOM 5916 C C . HIS A 1 776 ? -1.831 -27.539 -2.984 1.00 95.81 776 HIS A C 1
ATOM 5918 O O . HIS A 1 776 ? -1.424 -26.713 -3.804 1.00 95.81 776 HIS A O 1
ATOM 5924 N N . ASP A 1 777 ? -1.319 -28.764 -2.889 1.00 96.25 777 ASP A N 1
ATOM 5925 C CA . ASP A 1 777 ? -0.243 -29.307 -3.716 1.00 96.25 777 ASP A CA 1
ATOM 5926 C C . ASP A 1 777 ? -0.648 -29.462 -5.198 1.00 96.25 777 ASP A C 1
ATOM 5928 O O . ASP A 1 777 ? -1.826 -29.644 -5.521 1.00 96.25 777 ASP A O 1
ATOM 5932 N N . LYS A 1 778 ? 0.343 -29.373 -6.094 1.00 97.69 778 LYS A N 1
ATOM 5933 C CA . LYS A 1 778 ? 0.280 -29.748 -7.517 1.00 97.69 778 LYS A CA 1
ATOM 5934 C C . LYS A 1 778 ? 1.628 -30.360 -7.860 1.00 97.69 778 LYS A C 1
ATOM 5936 O O . LYS A 1 778 ? 2.602 -29.639 -8.067 1.00 97.69 778 LYS A O 1
ATOM 5941 N N . VAL A 1 779 ? 1.698 -31.681 -7.754 1.00 98.25 779 VAL A N 1
ATOM 5942 C CA . VAL A 1 779 ? 2.943 -32.438 -7.886 1.00 98.25 779 VAL A CA 1
ATOM 5943 C C . VAL A 1 779 ? 2.663 -33.716 -8.658 1.00 98.25 779 VAL A C 1
ATOM 5945 O O . VAL A 1 779 ? 1.686 -34.414 -8.369 1.00 98.25 779 VAL A O 1
ATOM 5948 N N . ILE A 1 780 ? 3.552 -34.042 -9.589 1.00 98.62 780 ILE A N 1
ATOM 5949 C CA . ILE A 1 780 ? 3.673 -35.380 -10.165 1.00 98.62 780 ILE A CA 1
ATOM 5950 C C . ILE A 1 780 ? 5.083 -35.869 -9.858 1.00 98.62 780 ILE A C 1
ATOM 5952 O O . ILE A 1 780 ? 6.056 -35.203 -10.200 1.00 98.62 780 ILE A O 1
ATOM 5956 N N . VAL A 1 781 ? 5.203 -37.034 -9.227 1.00 98.31 781 VAL A N 1
ATOM 5957 C CA . VAL A 1 781 ? 6.466 -37.780 -9.210 1.00 98.31 781 VAL A CA 1
ATOM 5958 C C . VAL A 1 781 ? 6.316 -38.975 -10.138 1.00 98.31 781 VAL A C 1
ATOM 5960 O O . VAL A 1 781 ? 5.298 -39.672 -10.070 1.00 98.31 781 VAL A O 1
ATOM 5963 N N . SER A 1 782 ? 7.304 -39.215 -10.997 1.00 97.81 782 SER A N 1
ATOM 5964 C CA . SER A 1 782 ? 7.356 -40.406 -11.845 1.00 97.81 782 SER A CA 1
ATOM 5965 C C . SER A 1 782 ? 8.699 -41.129 -11.760 1.00 97.81 782 SER A C 1
ATOM 5967 O O . SER A 1 782 ? 9.758 -40.529 -11.546 1.00 97.81 782 SER A O 1
ATOM 5969 N N . ASP A 1 783 ? 8.615 -42.456 -11.875 1.00 96.06 783 ASP A N 1
ATOM 5970 C CA . ASP A 1 783 ? 9.729 -43.413 -11.944 1.00 96.06 783 ASP A CA 1
ATOM 5971 C C . ASP A 1 783 ? 10.795 -43.255 -10.841 1.00 96.06 783 ASP A C 1
ATOM 5973 O O . ASP A 1 783 ? 11.978 -43.523 -11.051 1.00 96.06 783 ASP A O 1
ATOM 5977 N N . GLY A 1 784 ? 10.386 -42.762 -9.665 1.00 92.38 784 GLY A N 1
ATOM 5978 C CA . GLY A 1 784 ? 11.269 -42.465 -8.534 1.00 92.38 784 GLY A CA 1
ATOM 5979 C C . GLY A 1 784 ? 12.377 -41.438 -8.810 1.00 92.38 784 GLY A C 1
ATOM 5980 O O . GLY A 1 784 ? 13.304 -41.341 -8.008 1.00 92.38 784 GLY A O 1
ATOM 5981 N N . ARG A 1 785 ? 12.318 -40.691 -9.926 1.00 94.88 785 ARG A N 1
ATOM 5982 C CA . ARG A 1 785 ? 13.438 -39.862 -10.424 1.00 94.88 785 ARG A CA 1
ATOM 5983 C C . ARG A 1 785 ? 13.055 -38.530 -11.076 1.00 94.88 785 ARG A C 1
ATOM 5985 O O . ARG A 1 785 ? 13.927 -37.682 -11.235 1.00 94.88 785 ARG A O 1
ATOM 5992 N N . HIS A 1 786 ? 11.796 -38.323 -11.459 1.00 96.75 786 HIS A N 1
ATOM 5993 C CA . HIS A 1 786 ? 11.331 -37.062 -12.049 1.00 96.75 786 HIS A CA 1
ATOM 5994 C C . HIS A 1 786 ? 10.315 -36.402 -11.115 1.00 96.75 786 HIS A C 1
ATOM 5996 O O . HIS A 1 786 ? 9.438 -37.084 -10.587 1.00 96.75 786 HIS A O 1
ATOM 6002 N N . THR A 1 787 ? 10.430 -35.088 -10.897 1.00 97.94 787 THR A N 1
ATOM 6003 C CA . THR A 1 787 ? 9.525 -34.327 -10.019 1.00 97.94 787 THR A CA 1
ATOM 6004 C C . THR A 1 787 ? 8.997 -33.082 -10.717 1.00 97.94 787 THR A C 1
ATOM 6006 O O . THR A 1 787 ? 9.739 -32.131 -10.954 1.00 97.94 787 THR A O 1
ATOM 6009 N N . GLU A 1 788 ? 7.701 -33.066 -10.992 1.00 98.12 788 GLU A N 1
ATOM 6010 C CA . GLU A 1 788 ? 6.943 -31.895 -11.415 1.00 98.12 788 GLU A CA 1
ATOM 6011 C C . GLU A 1 788 ? 6.394 -31.145 -10.202 1.00 98.12 788 GLU A C 1
ATOM 6013 O O . GLU A 1 788 ? 5.795 -31.753 -9.315 1.00 98.12 788 GLU A O 1
ATOM 6018 N N . VAL A 1 789 ? 6.557 -29.823 -10.178 1.00 97.06 789 VAL A N 1
ATOM 6019 C CA . VAL A 1 789 ? 6.005 -28.917 -9.164 1.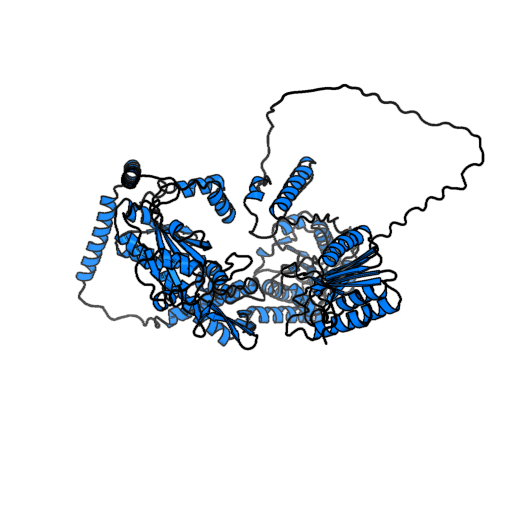00 97.06 789 VAL A CA 1
ATOM 6020 C C . VAL A 1 789 ? 5.544 -27.611 -9.809 1.00 97.06 789 VAL A C 1
ATOM 6022 O O . VAL A 1 789 ? 6.098 -27.167 -10.813 1.00 97.06 789 VAL A O 1
ATOM 6025 N N . GLY A 1 790 ? 4.562 -26.933 -9.218 1.00 95.25 790 GLY A N 1
ATOM 6026 C CA . GLY A 1 790 ? 4.131 -25.634 -9.730 1.00 95.25 790 GLY A CA 1
ATOM 6027 C C . GLY A 1 790 ? 2.918 -25.046 -9.026 1.00 95.25 790 GLY A C 1
ATOM 6028 O O . GLY A 1 790 ? 2.477 -25.527 -7.980 1.00 95.25 790 GLY A O 1
ATOM 6029 N N . SER A 1 791 ? 2.365 -23.991 -9.620 1.00 96.19 791 SER A N 1
ATOM 6030 C CA . SER A 1 791 ? 1.052 -23.462 -9.244 1.00 96.19 791 SER A CA 1
ATOM 6031 C C . SER A 1 791 ? -0.088 -24.174 -9.992 1.00 96.19 791 SER A C 1
ATOM 6033 O O . SER A 1 791 ? -1.178 -24.322 -9.431 1.00 96.19 791 SER A O 1
ATOM 6035 N N . PHE A 1 792 ? 0.210 -24.674 -11.202 1.00 96.12 792 PHE A N 1
ATOM 6036 C CA . PHE A 1 792 ? -0.718 -25.229 -12.190 1.00 96.12 792 PHE A CA 1
ATOM 6037 C C . PHE A 1 792 ? -1.638 -26.319 -11.630 1.00 96.12 792 PHE A C 1
ATOM 6039 O O . PHE A 1 792 ? -1.261 -27.479 -11.470 1.00 96.12 792 PHE A O 1
ATOM 6046 N N . ASN A 1 793 ? -2.889 -25.953 -11.361 1.00 96.25 793 ASN A N 1
ATOM 6047 C CA . ASN A 1 793 ? -3.945 -26.906 -11.021 1.00 96.25 793 ASN A CA 1
ATOM 6048 C C . ASN A 1 793 ? -4.239 -27.811 -12.227 1.00 96.25 793 ASN A C 1
ATOM 6050 O O . ASN A 1 793 ? -4.345 -27.304 -13.334 1.00 96.25 793 ASN A O 1
ATOM 6054 N N . PHE A 1 794 ? -4.477 -29.113 -12.045 1.00 96.44 794 PHE A N 1
ATOM 6055 C CA . PHE A 1 794 ? -4.764 -30.058 -13.143 1.00 96.44 794 PHE A CA 1
ATOM 6056 C C . PHE A 1 794 ? -6.174 -29.855 -13.744 1.00 96.44 794 PHE A C 1
ATOM 6058 O O . PHE A 1 794 ? -7.067 -30.699 -13.652 1.00 96.44 794 PHE A O 1
ATOM 6065 N N . SER A 1 795 ? -6.405 -28.684 -14.331 1.00 94.44 795 SER A N 1
ATOM 6066 C CA . SER A 1 795 ? -7.711 -28.068 -14.559 1.00 94.44 795 SER A CA 1
ATOM 6067 C C . SER A 1 795 ? -7.706 -27.218 -15.831 1.00 94.44 795 SER A C 1
ATOM 6069 O O . SER A 1 795 ? -6.680 -26.647 -16.193 1.00 94.44 795 SER A O 1
ATOM 6071 N N . ARG A 1 796 ? -8.859 -27.068 -16.499 1.00 88.69 796 ARG A N 1
ATOM 6072 C CA . ARG A 1 796 ? -8.938 -26.243 -17.725 1.00 88.69 796 ARG A CA 1
ATOM 6073 C C . ARG A 1 796 ? -8.681 -24.747 -17.486 1.00 88.69 796 ARG A C 1
ATOM 6075 O O . ARG A 1 796 ? -8.250 -24.057 -18.400 1.00 88.69 796 ARG A O 1
ATOM 6082 N N . ALA A 1 797 ? -8.955 -24.247 -16.279 1.00 87.69 797 ALA A N 1
ATOM 6083 C CA . ALA A 1 797 ? -8.692 -22.851 -15.926 1.00 87.69 797 ALA A CA 1
ATOM 6084 C C . ALA A 1 797 ? -7.184 -22.570 -15.838 1.00 87.69 797 ALA A C 1
ATOM 6086 O O . ALA A 1 797 ? -6.729 -21.539 -16.323 1.00 87.69 797 ALA A O 1
ATOM 6087 N N . ALA A 1 798 ? -6.411 -23.517 -15.294 1.00 90.12 798 ALA A N 1
ATOM 6088 C CA . ALA A 1 798 ? -4.958 -23.410 -15.248 1.00 90.12 798 ALA A CA 1
ATOM 6089 C C . ALA A 1 798 ? -4.311 -23.458 -16.637 1.00 90.12 798 ALA A C 1
ATOM 6091 O O . ALA A 1 798 ? -3.355 -22.738 -16.869 1.00 90.12 798 ALA A O 1
ATOM 6092 N N . ASP A 1 799 ? -4.857 -24.258 -17.560 1.00 89.94 799 ASP A N 1
ATOM 6093 C CA . ASP A 1 799 ? -4.435 -24.299 -18.968 1.00 89.94 799 ASP A CA 1
ATOM 6094 C C . ASP A 1 799 ? -4.631 -22.939 -19.667 1.00 89.94 799 ASP A C 1
ATOM 6096 O O . ASP A 1 799 ? -3.696 -22.426 -20.280 1.00 89.94 799 ASP A O 1
ATOM 6100 N N . ARG A 1 800 ? -5.828 -22.338 -19.548 1.00 84.81 800 ARG A N 1
ATOM 6101 C CA . ARG A 1 800 ? -6.314 -21.312 -20.500 1.00 84.81 800 ARG A CA 1
ATOM 6102 C C . ARG A 1 800 ? -6.569 -19.910 -19.960 1.00 84.81 800 ARG A C 1
ATOM 6104 O O . ARG A 1 800 ? -6.923 -19.036 -20.747 1.00 84.81 800 ARG A O 1
ATOM 6111 N N . SER A 1 801 ? -6.550 -19.699 -18.646 1.00 79.06 801 SER A N 1
ATOM 6112 C CA . SER A 1 801 ? -7.131 -18.472 -18.064 1.00 79.06 801 SER A CA 1
ATOM 6113 C C . SER A 1 801 ? -6.408 -17.954 -16.827 1.00 79.06 801 SER A C 1
ATOM 6115 O O . SER A 1 801 ? -6.367 -16.747 -16.606 1.00 79.06 801 SER A O 1
ATOM 6117 N N . ASN A 1 802 ? -5.829 -18.839 -16.022 1.00 88.56 802 ASN A N 1
ATOM 6118 C CA . ASN A 1 802 ? -4.944 -18.442 -14.938 1.00 88.56 802 ASN A CA 1
ATOM 6119 C C . ASN A 1 802 ? -3.535 -18.179 -15.497 1.00 88.56 802 ASN A C 1
ATOM 6121 O O . ASN A 1 802 ? -3.079 -18.901 -16.381 1.00 88.56 802 ASN A O 1
ATOM 6125 N N . SER A 1 803 ? -2.814 -17.223 -14.905 1.00 92.19 803 SER A N 1
ATOM 6126 C CA . SER A 1 803 ? -1.350 -17.204 -15.001 1.00 92.19 803 SER A CA 1
ATOM 6127 C C . SER A 1 803 ? -0.793 -18.264 -14.047 1.00 92.19 803 SER A C 1
ATOM 6129 O O . SER A 1 803 ? -0.998 -18.166 -12.834 1.00 92.19 803 SER A O 1
ATOM 6131 N N . GLU A 1 804 ? -0.160 -19.304 -14.588 1.00 93.94 804 GLU A N 1
ATOM 6132 C CA . GLU A 1 804 ? 0.318 -20.475 -13.837 1.00 93.94 804 GLU A CA 1
ATOM 6133 C C . GLU A 1 804 ? 1.710 -20.901 -14.319 1.00 93.94 804 GLU A C 1
ATOM 6135 O O . GLU A 1 804 ? 2.068 -20.697 -15.479 1.00 93.94 804 GLU A O 1
ATOM 6140 N N . ASN A 1 805 ? 2.479 -21.564 -13.451 1.00 96.69 805 ASN A N 1
ATOM 6141 C CA . ASN A 1 805 ? 3.763 -22.159 -13.814 1.00 96.69 805 ASN A CA 1
ATOM 6142 C C . ASN A 1 805 ? 3.832 -23.657 -13.476 1.00 96.69 805 ASN A C 1
ATOM 6144 O O . ASN A 1 805 ? 3.247 -24.120 -12.493 1.00 96.69 805 ASN A O 1
ATOM 6148 N N . VAL A 1 806 ? 4.634 -24.369 -14.266 1.00 97.44 806 VAL A N 1
ATOM 6149 C CA . VAL A 1 806 ? 5.077 -25.757 -14.085 1.00 97.44 806 VAL A CA 1
ATOM 6150 C C . VAL A 1 806 ? 6.601 -25.776 -14.178 1.00 97.44 806 VAL A C 1
ATOM 6152 O O . VAL A 1 806 ? 7.189 -25.080 -15.008 1.00 97.44 806 VAL A O 1
ATOM 6155 N N . LEU A 1 807 ? 7.248 -26.556 -13.321 1.00 98.00 807 LEU A N 1
ATOM 6156 C CA . LEU A 1 807 ? 8.679 -26.835 -13.346 1.00 98.00 807 LEU A CA 1
ATOM 6157 C C . LEU A 1 807 ? 8.872 -28.335 -13.133 1.00 98.00 807 LEU A C 1
ATOM 6159 O O . LEU A 1 807 ? 8.379 -28.878 -12.147 1.00 98.00 807 LEU A O 1
ATOM 6163 N N . VAL A 1 808 ? 9.602 -28.991 -14.032 1.00 98.12 808 VAL A N 1
ATOM 6164 C CA . VAL A 1 808 ? 9.987 -30.400 -13.891 1.00 98.12 808 VAL A CA 1
ATOM 6165 C C . VAL A 1 808 ? 11.487 -30.481 -13.662 1.00 98.12 808 VAL A C 1
ATOM 6167 O O . VAL A 1 808 ? 12.270 -29.971 -14.461 1.00 98.12 808 VAL A O 1
ATOM 6170 N N . VAL A 1 809 ? 11.876 -31.131 -12.566 1.00 96.94 809 VAL A N 1
ATOM 6171 C CA . VAL A 1 809 ? 13.241 -31.605 -12.331 1.00 96.94 809 VAL A CA 1
ATOM 6172 C C . VAL A 1 809 ? 13.308 -33.042 -12.834 1.00 96.94 809 VAL A C 1
ATOM 6174 O O . VAL A 1 809 ? 12.712 -33.944 -12.238 1.00 96.94 809 VAL A O 1
ATOM 6177 N N . TRP A 1 810 ? 14.001 -33.255 -13.947 1.00 95.88 810 TRP A N 1
ATOM 6178 C CA . TRP A 1 810 ? 14.244 -34.575 -14.512 1.00 95.88 810 TRP A CA 1
ATOM 6179 C C . TRP A 1 810 ? 15.524 -35.177 -13.917 1.00 95.88 810 TRP A C 1
ATOM 6181 O O . TRP A 1 810 ? 16.519 -34.472 -13.753 1.00 95.88 810 TRP A O 1
ATOM 6191 N N . ASP A 1 811 ? 15.513 -36.486 -13.651 1.00 93.31 811 ASP A N 1
ATOM 6192 C CA . ASP A 1 811 ? 16.690 -37.275 -13.258 1.00 93.31 811 ASP A CA 1
ATOM 6193 C C . ASP A 1 811 ? 17.325 -36.897 -11.905 1.00 93.31 811 ASP A C 1
ATOM 6195 O O . ASP A 1 811 ? 18.520 -37.089 -11.690 1.00 93.31 811 ASP A O 1
ATOM 6199 N N . ASP A 1 812 ? 16.498 -36.456 -10.949 1.00 93.69 812 ASP A N 1
ATOM 6200 C CA . ASP A 1 812 ? 16.862 -36.269 -9.538 1.00 93.69 812 ASP A CA 1
ATOM 6201 C C . ASP A 1 812 ? 16.061 -37.211 -8.606 1.00 93.69 812 ASP A C 1
ATOM 6203 O O . ASP A 1 812 ? 15.010 -36.832 -8.068 1.00 93.69 812 ASP A O 1
ATOM 6207 N N . PRO A 1 813 ? 16.575 -38.429 -8.334 1.00 91.69 813 PRO A N 1
ATOM 6208 C CA . PRO A 1 813 ? 16.011 -39.333 -7.331 1.00 91.69 813 PRO A CA 1
ATOM 6209 C C . PRO A 1 813 ? 15.993 -38.771 -5.901 1.00 91.69 813 PRO A C 1
ATOM 6211 O O . PRO A 1 813 ? 15.172 -39.189 -5.085 1.00 91.69 813 PRO A O 1
ATOM 6214 N N . VAL A 1 814 ? 16.870 -37.820 -5.561 1.00 91.94 814 VAL A N 1
ATOM 6215 C CA . VAL A 1 814 ? 16.978 -37.261 -4.202 1.00 91.94 814 VAL A CA 1
ATOM 6216 C C . VAL A 1 814 ? 15.849 -36.267 -3.929 1.00 91.94 814 VAL A C 1
ATOM 6218 O O . VAL A 1 814 ? 15.328 -36.218 -2.810 1.00 91.94 814 VAL A O 1
ATOM 6221 N N . THR A 1 815 ? 15.434 -35.491 -4.930 1.00 92.56 815 THR A N 1
ATOM 6222 C CA . THR A 1 815 ? 14.216 -34.671 -4.856 1.00 92.56 815 THR A CA 1
ATOM 6223 C C . THR A 1 815 ? 12.967 -35.532 -5.014 1.00 92.56 815 THR A C 1
ATOM 6225 O O . THR A 1 815 ? 12.057 -35.408 -4.189 1.00 92.56 815 THR A O 1
ATOM 6228 N N . ALA A 1 816 ? 12.947 -36.468 -5.969 1.00 95.75 816 ALA A N 1
ATOM 6229 C CA . ALA A 1 816 ? 11.811 -37.366 -6.169 1.00 95.75 816 ALA A CA 1
ATOM 6230 C C . ALA A 1 816 ? 11.465 -38.149 -4.894 1.00 95.75 816 ALA A C 1
ATOM 6232 O O . ALA A 1 816 ? 10.320 -38.099 -4.452 1.00 95.75 816 ALA A O 1
ATOM 6233 N N . GLN A 1 817 ? 12.439 -38.761 -4.207 1.00 95.25 817 GLN A N 1
ATO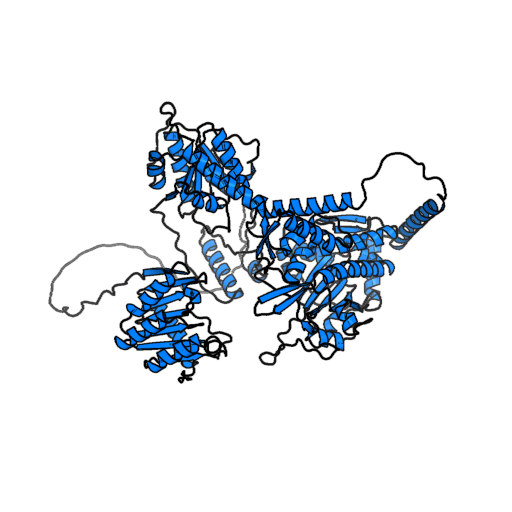M 6234 C CA . GLN A 1 817 ? 12.188 -39.498 -2.962 1.00 95.25 817 GLN A CA 1
ATOM 6235 C C . GLN A 1 817 ? 11.601 -38.618 -1.841 1.00 95.25 817 GLN A C 1
ATOM 6237 O O . GLN A 1 817 ? 10.762 -39.082 -1.066 1.00 95.25 817 GLN A O 1
ATOM 6242 N N . LYS A 1 818 ? 11.980 -37.334 -1.750 1.00 97.00 818 LYS A N 1
ATOM 6243 C CA . LYS A 1 818 ? 11.384 -36.399 -0.774 1.00 97.00 818 LYS A CA 1
ATOM 6244 C C . LYS A 1 818 ? 9.908 -36.145 -1.087 1.00 97.00 818 LYS A C 1
ATOM 6246 O O . LYS A 1 818 ? 9.082 -36.169 -0.172 1.00 97.00 818 LYS A O 1
ATOM 6251 N N . TYR A 1 819 ? 9.565 -35.965 -2.362 1.00 97.88 819 TYR A N 1
ATOM 6252 C CA . TYR A 1 819 ? 8.174 -35.809 -2.786 1.00 97.88 819 TYR A CA 1
ATOM 6253 C C . TYR A 1 819 ? 7.377 -37.121 -2.729 1.00 97.88 819 TYR A C 1
ATOM 6255 O O . TYR A 1 819 ? 6.206 -37.071 -2.366 1.00 97.88 819 TYR A O 1
ATOM 6263 N N . LEU A 1 820 ? 7.990 -38.294 -2.942 1.00 97.69 820 LEU A N 1
ATOM 6264 C CA . LEU A 1 820 ? 7.369 -39.601 -2.673 1.00 97.69 820 LEU A CA 1
ATOM 6265 C C . LEU A 1 820 ? 7.006 -39.762 -1.193 1.00 97.69 820 LEU A C 1
ATOM 6267 O O . LEU A 1 820 ? 5.906 -40.215 -0.877 1.00 97.69 820 LEU A O 1
ATOM 6271 N N . ASN A 1 821 ? 7.887 -39.355 -0.276 1.00 97.19 821 ASN A N 1
ATOM 6272 C CA . ASN A 1 821 ? 7.617 -39.411 1.163 1.00 97.19 821 ASN A CA 1
ATOM 6273 C C . ASN A 1 821 ? 6.453 -38.471 1.545 1.00 97.19 821 ASN A C 1
ATOM 6275 O O . ASN A 1 821 ? 5.543 -38.860 2.283 1.00 97.19 821 ASN A O 1
ATOM 6279 N N . HIS A 1 822 ? 6.436 -37.254 0.987 1.00 97.44 822 HIS A N 1
ATOM 6280 C CA . HIS A 1 822 ? 5.337 -36.291 1.144 1.00 97.44 822 HIS A CA 1
ATOM 6281 C C . HIS A 1 822 ? 4.018 -36.840 0.576 1.00 97.44 822 HIS A C 1
ATOM 6283 O O . HIS A 1 822 ? 3.025 -36.898 1.303 1.00 97.44 822 HIS A O 1
ATOM 6289 N N . TRP A 1 823 ? 4.015 -37.346 -0.659 1.00 98.19 823 TRP A N 1
ATOM 6290 C CA . TRP A 1 823 ? 2.863 -37.990 -1.303 1.00 98.19 823 TRP A CA 1
ATOM 6291 C C . TRP A 1 823 ? 2.335 -39.170 -0.482 1.00 98.19 823 TRP A C 1
ATOM 6293 O O . TRP A 1 823 ? 1.139 -39.244 -0.202 1.00 98.19 823 TRP A O 1
ATOM 6303 N N . THR A 1 824 ? 3.222 -40.043 0.001 1.00 97.56 824 THR A N 1
ATOM 6304 C CA . THR A 1 824 ? 2.866 -41.216 0.816 1.00 97.56 824 THR A CA 1
ATOM 6305 C C . THR A 1 824 ? 2.169 -40.803 2.111 1.00 97.56 824 THR A C 1
ATOM 6307 O O . THR A 1 824 ? 1.145 -41.384 2.471 1.00 97.56 824 THR A O 1
ATOM 6310 N N . SER A 1 825 ? 2.636 -39.734 2.769 1.00 96.75 825 SER A N 1
ATOM 6311 C CA . SER A 1 825 ? 1.958 -39.194 3.957 1.00 96.75 825 SER A CA 1
ATOM 6312 C C . SER A 1 825 ? 0.520 -38.734 3.669 1.00 96.75 825 SER A C 1
ATOM 6314 O O . SER A 1 825 ? -0.341 -38.846 4.540 1.00 96.75 825 SER A O 1
ATOM 6316 N N . ARG A 1 826 ? 0.228 -38.255 2.449 1.00 97.38 826 ARG A N 1
ATOM 6317 C CA . ARG A 1 826 ? -1.126 -37.870 2.009 1.00 97.38 826 ARG A CA 1
ATOM 6318 C C . ARG A 1 826 ? -1.946 -39.088 1.572 1.00 97.38 826 ARG A C 1
ATOM 6320 O O . ARG A 1 826 ? -3.126 -39.149 1.893 1.00 97.38 826 ARG A O 1
ATOM 6327 N N . TRP A 1 827 ? -1.332 -40.080 0.924 1.00 97.38 827 TRP A N 1
ATOM 6328 C CA . TRP A 1 827 ? -1.978 -41.343 0.544 1.00 97.38 827 TRP A CA 1
ATOM 6329 C C . TRP A 1 827 ? -2.518 -42.113 1.760 1.00 97.38 827 TRP A C 1
ATOM 6331 O O . TRP A 1 827 ? -3.636 -42.630 1.718 1.00 97.38 827 TRP A O 1
ATOM 6341 N N . VAL A 1 828 ? -1.760 -42.145 2.864 1.00 96.31 828 VAL A N 1
ATOM 6342 C CA . VAL A 1 828 ? -2.174 -42.771 4.136 1.00 96.31 828 VAL A CA 1
ATOM 6343 C C . VAL A 1 828 ? -3.350 -42.032 4.791 1.00 96.31 828 VAL A C 1
ATOM 6345 O O . VAL A 1 828 ? -4.233 -42.676 5.348 1.00 96.31 828 VAL A O 1
ATOM 6348 N N . GLN A 1 829 ? -3.407 -40.701 4.679 1.00 94.75 829 GLN A N 1
ATOM 6349 C CA . GLN A 1 829 ? -4.517 -39.867 5.176 1.00 94.75 829 GLN A CA 1
ATOM 6350 C C . GLN A 1 829 ? -5.736 -39.816 4.232 1.00 94.75 829 GLN A C 1
ATOM 6352 O O . GLN A 1 829 ? -6.732 -39.165 4.547 1.00 94.75 829 GLN A O 1
ATOM 6357 N N . GLY A 1 830 ? -5.648 -40.425 3.048 1.00 94.06 830 GLY A N 1
ATOM 6358 C CA . GLY A 1 830 ? -6.672 -40.337 2.013 1.00 94.06 830 GLY A CA 1
ATOM 6359 C C . GLY A 1 830 ? -7.725 -41.440 2.107 1.00 94.06 830 GLY A C 1
ATOM 6360 O O . GLY A 1 830 ? -7.394 -42.616 2.243 1.00 94.06 830 GLY A O 1
ATOM 6361 N N . THR A 1 831 ? -8.991 -41.064 1.942 1.00 95.88 831 THR A N 1
ATOM 6362 C CA . THR A 1 831 ? -10.112 -42.002 1.777 1.00 95.88 831 THR A CA 1
ATOM 6363 C C . THR A 1 831 ? -10.254 -42.379 0.304 1.00 95.88 831 THR A C 1
ATOM 6365 O O . THR A 1 831 ? -10.222 -41.495 -0.554 1.00 95.88 831 THR A O 1
ATOM 6368 N N . ASP A 1 832 ? -10.427 -43.667 -0.002 1.00 95.62 832 ASP A N 1
ATOM 6369 C CA . ASP A 1 832 ? -10.620 -44.156 -1.375 1.00 95.62 832 ASP A CA 1
ATOM 6370 C C . ASP A 1 832 ? -11.886 -43.577 -2.026 1.00 95.62 832 ASP A C 1
ATOM 6372 O O . ASP A 1 832 ? -12.981 -43.627 -1.456 1.00 95.62 832 ASP A O 1
ATOM 6376 N N . TRP A 1 833 ? -11.743 -43.041 -3.242 1.00 94.31 833 TRP A N 1
ATOM 6377 C CA . TRP A 1 833 ? -12.862 -42.517 -4.018 1.00 94.31 833 TRP A CA 1
ATOM 6378 C C . TRP A 1 833 ? -13.680 -43.663 -4.616 1.00 94.31 833 TRP A C 1
ATOM 6380 O O . TRP A 1 833 ? -13.285 -44.303 -5.592 1.00 94.31 833 TRP A O 1
ATOM 6390 N N . LYS A 1 834 ? -14.858 -43.899 -4.039 1.00 86.38 834 LYS A N 1
ATOM 6391 C CA . LYS A 1 834 ? -15.899 -44.725 -4.656 1.00 86.38 834 LYS A CA 1
ATOM 6392 C C . LYS A 1 834 ? -16.623 -43.890 -5.708 1.00 86.38 834 LYS A C 1
ATOM 6394 O O . LYS A 1 834 ? -16.923 -42.726 -5.457 1.00 86.38 834 LYS A O 1
ATOM 6399 N N . GLN A 1 835 ? -16.915 -44.480 -6.866 1.00 79.62 835 GLN A N 1
ATOM 6400 C CA . GLN A 1 835 ? -17.629 -43.783 -7.936 1.00 79.62 835 GLN A CA 1
ATOM 6401 C C . GLN A 1 835 ? -18.999 -43.303 -7.442 1.00 79.62 835 GLN A C 1
ATOM 6403 O O . GLN A 1 835 ? -19.821 -44.110 -7.011 1.00 79.62 835 GLN A O 1
ATOM 6408 N N . THR A 1 836 ? -19.246 -41.995 -7.527 1.00 70.38 836 THR A N 1
ATOM 6409 C CA . THR A 1 836 ? -20.568 -41.407 -7.275 1.00 70.38 836 THR A CA 1
ATOM 6410 C C . THR A 1 836 ? -21.188 -41.037 -8.616 1.00 70.38 836 THR A C 1
ATOM 6412 O O . THR A 1 836 ? -20.857 -39.979 -9.167 1.00 70.38 836 THR A O 1
ATOM 6415 N N . TYR A 1 837 ? -22.010 -41.930 -9.159 1.00 61.28 837 TYR A N 1
ATOM 6416 C CA . TYR A 1 837 ? -22.908 -41.641 -10.280 1.00 61.28 837 TYR A CA 1
ATOM 6417 C C . TYR A 1 837 ? -24.237 -41.100 -9.744 1.00 61.28 837 TYR A C 1
ATOM 6419 O O . TYR A 1 837 ? -24.671 -41.609 -8.687 1.00 61.28 837 TYR A O 1
#

Organism: Salmonella enterica (NCBI:txid28901)

Foldseek 3Di:
DKDKDFDDDALCVQQPCLLVALLRDKQKFKDFQQCVVLVGGGHDDRVQLRCLLQQQGSVRDRPWDDDPNDTPFGSFMWIKQKDALQLLCCCRLVVPCLSVVLLVVLVNLLVQVLLQLWWFWDADPNAIFIGRASGWIWMKIWGFADLVRFGMTMITIGTGQWGDDPNDIGGWDDDPPLLSTSVSLCVLQVLLSNLLSLVSSVVSCVLLQWAWDQDDPSRDIHTPPGPRVLRCVLVVQLCVQQDVPRDPQSSVQSSVVVRDDRDGDDSVVSSVVSNVSCVVVPHDSVVNSVNSNVSNVVVVVVVVPPPDDDDDDDDDDDDPVVVLLVLLLVQLVVQLVVVLQPDQKDFPSSSQSSSSSRDDSDRCSSVSNVVSVVVCCVVQQWPDPDPRSRITGGPVNVVLLVLLLVLLVCQQVPFAQAFDQVQADDDPDDAFQQLVVCLVVVGLEEEEEDAADLVVLLVNLLSNLNSQNNSSADEAEEAAAPVSQVSSLVDPSCNPRYDYLVVDDLPDADGQSHEYEYRQQLNAASVSSSSVSVRCVVRSYRYYYYHNVPDHDPDHSVVSSVVSVHHYGYGDDYDDDDDDDDDDPDPLVVLQVLLVVQVVVVVVVDDDDDDDDDPDDHPSNPVRHPDDDPDDDDDDDDDDDDDDDDDDDDDDDDDDDDDDDDDDDDDDDPPDPPPPPPPDDWDKDKAKPLVQRAVVVLLVLLQPFQAEKQWEFEAAQAVSNLVSLLVSVVSVHQYEYEYACCNQPPPVNVSSLVSLLSCVVSVHWYWHAPPDPTPQFGWMQGPLAKIKGWNQGNHPCSHNPDTIMIMMTGGHSPVSVVVVVVSVVRVVRTDTDDRDD

Sequence (837 aa):
MLSISSIKGDAGYYSHEDNYYASGSLDSRWMGEGAEKLGLKGEVASADMDAVRQGRLPDGSDLSRMVDGVNKHRSGYDLTFSAPKSVSVMALVGEDRRFIEAHNRAVAVVMKEVEQLVSARITQEGKTETVLTGSMVAALYNHDTSRDLDPQVHTHALVFNATFADEKWRSLASDTRMKTGFSENLYATKIALGNLYRSALREDIESMGFETVAAGKHGLWELKDVPVDIFSSRSQAIREAAGPDASAKSRDVAALDTRQAKAWADPDLLKADWRRRLTDEKFDIGHYISQAQARVEITGSVVAGQGGMRAPGQPGIGSSGEAADELVQKAVSDTISALSDKKVQFTWSEMLAGTVSRLPSAPGLFEQARAGIEAAIEGQRLIPLDREKDIFTSDIHLLNELSVHQLARTAVAEQTVLVFPERAQERDIPAGDAVSVLSQDKSPVAILSGRGGAQTLRDRTEDVAMMARSQGREVMVIAADGRSGQFLSESPHLAGHVMLRSQMNADTVLPVQGTVIVDRAERLSLKETVLLQEKALSAGAQLIFMDTENRQGTGNALSVLKEADIPQYRFYGTQLPEVRLISEADKRSRYGQLAQEYVRLSAEGRDVVAQVTGKRPDASAGRRCPTPAIGEKQFPSIPAFLSKSSEGNTMQIIHKIHMRRWLLPGLLGLAMCSLVPITYAATIETGFSPEGTALRLVLKTIDTAQQEIRLMGYSFTSPEVVRALVSAKRRGVDVRVVLDWKANTGKNNNASRAAMNLLAGAGIPLRTVSAYKILHDKVIVSDGRHTEVGSFNFSRAADRSNSENVLVVWDDPVTAQKYLNHWTSRWVQGTDWKQTY